Protein 1HF2 (pdb70)

Organism: Thermotoga maritima (strain ATCC 43589 / DSM 3109 / JCM 10099 / NBRC 100826 / MSB8) (NCBI:txid243274)

Sequence (794 aa):
MVDFKMTKEGLVLLIKDYQNLEEVLNAISARITQMGGFFAKGDRISLMIENHNKHSQDIPRIVSHLRNLGLEVSQILVGKVQSRTTVESTGKVIKRNIRSGQTVVHSGDVIVFGNVNKGAEILAGGSVVVFGKAQGNIRAGLNEGGQAVVAALDLQTSLIQIAGFITHSKGEENVPSIAHVKGNRIVIEPFDKVSFVDFKMTKEGLVLLIKDYQNLEEVLNAISARITQMGGFFAKGDRISLMIENHNKHSQDIPRIVSHLRNLGLEVSQILVGSTVEGKENDLKVQSRTTVESTGKVIKRNIRSGQTVVHSGDVIVFGNVNKGAEILAGGSVVVFGKAQGNIRAGLNEGGQAVVAALDLQTSLIQIAGFITHSKGEENVPSIAHVKGNRIVIEPFDKVSFEMVDFKMTKEGLVLLIKDYQNLEEVLNAISARITQMGGFFAKGDRISLMIENHNKHSQDIPRIVSHLRNLGLEVSQILVGSTVEDLKVQSRTTVESTGKVIKRNIRSGQTVVHSGDVIVFGNVNKGAEILAGGSVVVFGKAQGNIRAGLNEGGQAVVAALDLQTSLIQIAGFITHSKGEENVPSIAHVKGNRIVIEPFDKVSFDFKMTKEGLVLLIKDYQNLEEVLNAISARITQMGGFFAKGDRISLMIENHNKHSQDIPRIVSHLRNLGLEVSQILVSRTTVESTGKVIKRNIRSGQTVVHSGDVIVFGNVNKGAEILAGGSVVVFGKAQGNIRAGLNEGGQAVVAALDLQTSLIQIAGFITHSKGEENVPSIAHVKGNRIVIEPFDKVSF

InterPro domains:
  IPR005526 Septum formation inhibitor MinC, C-terminal [PF03775] (103-199)
  IPR007874 Septum formation inhibitor MinC, N-terminal [PF05209] (2-72)
  IPR013033 Septum formation inhibitor MinC [MF_00267] (1-202)
  IPR013033 Septum formation inhibitor MinC [PTHR34108] (2-203)
  IPR013033 Septum formation inhibitor MinC [TIGR01222] (1-201)
  IPR016098 Cyclase-associated protein CAP/septum formation inhibitor MinC, C-terminal [G3DSA:2.160.20.70] (99-209)
  IPR036145 Septum formation inhibitor MinC, C-terminal domain superfamily [SSF63848] (102-203)

CATH classification: 3.30.750.50 (+1 more: 2.160.20.70)

Structure (mmCIF, N/CA/C/O backbone):
data_1HF2
#
_entry.id   1HF2
#
_cell.length_a   51.580
_cell.length_b   106.090
_cell.length_c   162.530
_cell.angle_alpha   90.00
_cell.angle_beta   90.00
_cell.angle_gamma   90.00
#
_symmetry.space_group_name_H-M   'P 21 21 21'
#
loop_
_entity.id
_entity.type
_entity.pdbx_description
1 polymer 'SEPTUM SITE-DETERMINING PROTEIN MINC'
2 water water
#
loop_
_atom_site.group_PDB
_atom_site.id
_atom_site.type_symbol
_atom_site.label_atom_id
_atom_site.label_alt_id
_atom_site.label_comp_id
_atom_site.label_asym_id
_atom_site.label_entity_id
_atom_site.label_seq_id
_atom_site.pdbx_PDB_ins_code
_atom_site.Cartn_x
_atom_site.Cartn_y
_atom_site.Cartn_z
_atom_site.occupancy
_atom_site.B_iso_or_equiv
_atom_site.auth_seq_id
_atom_site.auth_comp_id
_atom_site.auth_asym_id
_atom_site.auth_atom_id
_atom_site.pdbx_PDB_model_num
ATOM 1 N N . MET A 1 1 ? 6.182 -31.914 -8.160 1.00 67.74 1 MET A N 1
ATOM 2 C CA . MET A 1 1 ? 5.398 -30.821 -7.514 1.00 65.39 1 MET A CA 1
ATOM 3 C C . MET A 1 1 ? 6.076 -29.483 -7.783 1.00 60.41 1 MET A C 1
ATOM 4 O O . MET A 1 1 ? 5.416 -28.486 -8.068 1.00 60.02 1 MET A O 1
ATOM 9 N N . VAL A 1 2 ? 7.400 -29.468 -7.697 1.00 56.95 2 VAL A N 1
ATOM 10 C CA . VAL A 1 2 ? 8.162 -28.253 -7.943 1.00 53.32 2 VAL A CA 1
ATOM 11 C C . VAL A 1 2 ? 9.491 -28.588 -8.598 1.00 50.87 2 VAL A C 1
ATOM 12 O O . VAL A 1 2 ? 10.241 -29.418 -8.098 1.00 50.77 2 VAL A O 1
ATOM 16 N N . ASP A 1 3 ? 9.780 -27.937 -9.719 1.00 52.75 3 ASP A N 1
ATOM 17 C CA . ASP A 1 3 ? 11.034 -28.175 -10.420 1.00 54.00 3 ASP A CA 1
ATOM 18 C C . ASP A 1 3 ? 11.398 -27.026 -11.351 1.00 50.97 3 ASP A C 1
ATOM 19 O O . ASP A 1 3 ? 10.528 -26.351 -11.898 1.00 49.77 3 ASP A O 1
ATOM 24 N N . PHE A 1 4 ? 12.694 -26.798 -11.516 1.00 49.24 4 PHE A N 1
ATOM 25 C CA . PHE A 1 4 ? 13.156 -25.747 -12.400 1.00 51.45 4 PHE A CA 1
ATOM 26 C C . PHE A 1 4 ? 13.389 -26.347 -13.777 1.00 53.03 4 PHE A C 1
ATOM 27 O O . PHE A 1 4 ? 13.731 -27.523 -13.897 1.00 52.15 4 PHE A O 1
ATOM 35 N N . LYS A 1 5 ? 13.204 -25.541 -14.813 1.00 54.86 5 LYS A N 1
ATOM 36 C CA . LYS A 1 5 ? 13.408 -26.014 -16.172 1.00 58.81 5 LYS A CA 1
ATOM 37 C C . LYS A 1 5 ? 13.873 -24.895 -17.084 1.00 60.73 5 LYS A C 1
ATOM 38 O O . LYS A 1 5 ? 13.372 -23.770 -17.024 1.00 60.23 5 LYS A O 1
ATOM 44 N N . MET A 1 6 ? 14.857 -25.204 -17.918 1.00 61.65 6 MET A N 1
ATOM 45 C CA . MET A 1 6 ? 15.372 -24.223 -18.849 1.00 63.66 6 MET A CA 1
ATOM 46 C C . MET A 1 6 ? 14.507 -24.265 -20.096 1.00 61.68 6 MET A C 1
ATOM 47 O O . MET A 1 6 ? 14.326 -25.317 -20.706 1.00 63.56 6 MET A O 1
ATOM 52 N N . THR A 1 7 ? 13.958 -23.116 -20.461 1.00 59.87 7 THR A N 1
ATOM 53 C CA . THR A 1 7 ? 13.107 -23.020 -21.633 1.00 60.71 7 THR A CA 1
ATOM 54 C C . THR A 1 7 ? 13.536 -21.816 -22.446 1.00 60.62 7 THR A C 1
ATOM 55 O O . THR A 1 7 ? 14.486 -21.118 -22.092 1.00 60.49 7 THR A O 1
ATOM 59 N N . LYS A 1 8 ? 12.818 -21.572 -23.533 1.00 62.04 8 LYS A N 1
ATOM 60 C CA . LYS A 1 8 ? 13.108 -20.442 -24.396 1.00 64.07 8 LYS A CA 1
ATOM 61 C C . LYS A 1 8 ? 12.753 -19.163 -23.651 1.00 61.95 8 LYS A C 1
ATOM 62 O O . LYS A 1 8 ? 13.135 -18.069 -24.057 1.00 61.76 8 LYS A O 1
ATOM 68 N N . GLU A 1 9 ? 12.021 -19.315 -22.551 1.00 62.22 9 GLU A N 1
ATOM 69 C CA . GLU A 1 9 ? 11.620 -18.178 -21.724 1.00 61.96 9 GLU A CA 1
ATOM 70 C C . GLU A 1 9 ? 12.707 -17.923 -20.689 1.00 61.17 9 GLU A C 1
ATOM 71 O O . GLU A 1 9 ? 12.661 -16.938 -19.950 1.00 61.19 9 GLU A O 1
ATOM 77 N N . GLY A 1 10 ? 13.690 -18.819 -20.659 1.00 58.73 10 GLY A N 1
ATOM 78 C CA . GLY A 1 10 ? 14.772 -18.716 -19.702 1.00 52.13 10 GLY A CA 1
ATOM 79 C C . GLY A 1 10 ? 14.436 -19.663 -18.567 1.00 49.31 10 GLY A C 1
ATOM 80 O O . GLY A 1 10 ? 13.561 -20.516 -18.710 1.00 46.70 10 GLY A O 1
ATOM 81 N N . LEU A 1 11 ? 15.122 -19.533 -17.440 1.00 48.04 11 LEU A N 1
ATOM 82 C CA . LEU A 1 11 ? 14.828 -20.400 -16.314 1.00 44.66 11 LEU A CA 1
ATOM 83 C C . LEU A 1 11 ? 13.399 -20.170 -15.845 1.00 40.98 11 LEU A C 1
ATOM 84 O O . LEU A 1 11 ? 12.954 -19.035 -15.698 1.00 38.42 11 LEU A O 1
ATOM 89 N N . VAL A 1 12 ? 12.674 -21.255 -15.624 1.00 37.25 12 VAL A N 1
ATOM 90 C CA . VAL A 1 12 ? 11.304 -21.147 -15.162 1.00 39.45 12 VAL A CA 1
ATOM 91 C C . VAL A 1 12 ? 11.091 -22.100 -13.993 1.00 40.37 12 VAL A C 1
ATOM 92 O O . VAL A 1 12 ? 11.485 -23.268 -14.060 1.00 40.34 12 VAL A O 1
ATOM 96 N N . LEU A 1 13 ? 10.508 -21.597 -12.907 1.00 38.45 13 LEU A N 1
ATOM 97 C CA . LEU A 1 13 ? 10.229 -22.450 -11.764 1.00 36.06 13 LEU A CA 1
ATOM 98 C C . LEU A 1 13 ? 8.807 -22.882 -11.979 1.00 37.86 13 LEU A C 1
ATOM 99 O O . LEU A 1 13 ? 7.888 -22.059 -12.008 1.00 34.20 13 LEU A O 1
ATOM 104 N N . LEU A 1 14 ? 8.631 -24.181 -12.151 1.00 39.40 14 LEU A N 1
ATOM 105 C CA . LEU A 1 14 ? 7.315 -24.726 -12.381 1.00 41.92 14 LEU A CA 1
ATOM 106 C C . LEU A 1 14 ? 6.754 -25.228 -11.062 1.00 40.21 14 LEU A C 1
ATOM 107 O O . LEU A 1 14 ? 7.390 -26.019 -10.369 1.00 38.80 14 LEU A O 1
ATOM 112 N N . ILE A 1 15 ? 5.574 -24.739 -10.704 1.00 42.06 15 ILE A N 1
ATOM 113 C CA . ILE A 1 15 ? 4.918 -25.165 -9.479 1.00 42.56 15 ILE A CA 1
ATOM 114 C C . ILE A 1 15 ? 3.670 -25.940 -9.866 1.00 44.65 15 ILE A C 1
ATOM 115 O O . ILE A 1 15 ? 2.651 -25.359 -10.250 1.00 42.89 15 ILE A O 1
ATOM 120 N N . LYS A 1 16 ? 3.772 -27.260 -9.771 1.00 48.95 16 LYS A N 1
ATOM 121 C CA . LYS A 1 16 ? 2.676 -28.153 -10.102 1.00 54.06 16 LYS A CA 1
ATOM 122 C C . LYS A 1 16 ? 1.646 -28.069 -8.982 1.00 54.88 16 LYS A C 1
ATOM 123 O O . LYS A 1 16 ? 2.011 -27.918 -7.818 1.00 55.73 16 LYS A O 1
ATOM 129 N N . ASP A 1 17 ? 0.368 -28.160 -9.345 1.00 54.01 17 ASP A N 1
ATOM 130 C CA . ASP A 1 17 ? -0.735 -28.062 -8.391 1.00 53.42 17 ASP A CA 1
ATOM 131 C C . ASP A 1 17 ? -0.408 -28.557 -6.992 1.00 52.64 17 ASP A C 1
ATOM 132 O O . ASP A 1 17 ? 0.336 -29.523 -6.808 1.00 52.81 17 ASP A O 1
ATOM 137 N N . TYR A 1 18 ? -0.990 -27.891 -6.005 1.00 50.05 18 TYR A N 1
ATOM 138 C CA . TYR A 1 18 ? -0.755 -28.235 -4.614 1.00 47.03 18 TYR A CA 1
ATOM 139 C C . TYR A 1 18 ? -1.969 -27.879 -3.770 1.00 44.74 18 TYR A C 1
ATOM 140 O O . TYR A 1 18 ? -2.759 -27.019 -4.140 1.00 42.46 18 TYR A O 1
ATOM 149 N N . GLN A 1 19 ? -2.103 -28.538 -2.627 1.00 48.09 19 GLN A N 1
ATOM 150 C CA . GLN A 1 19 ? -3.232 -28.296 -1.738 1.00 47.94 19 GLN A CA 1
ATOM 151 C C . GLN A 1 19 ? -2.774 -27.530 -0.507 1.00 45.40 19 GLN A C 1
ATOM 152 O O . GLN A 1 19 ? -3.587 -26.992 0.234 1.00 44.47 19 GLN A O 1
ATOM 158 N N . ASN A 1 20 ? -1.462 -27.477 -0.305 1.00 45.83 20 ASN A N 1
ATOM 159 C CA . ASN A 1 20 ? -0.883 -26.810 0.856 1.00 44.78 20 ASN A CA 1
ATOM 160 C C . ASN A 1 20 ? 0.344 -25.977 0.483 1.00 40.53 20 ASN A C 1
ATOM 161 O O . ASN A 1 20 ? 1.370 -26.517 0.073 1.00 38.96 20 ASN A O 1
ATOM 166 N N . LEU A 1 21 ? 0.234 -24.663 0.649 1.00 39.33 21 LEU A N 1
ATOM 167 C CA . LEU A 1 21 ? 1.323 -23.748 0.330 1.00 35.05 21 LEU A CA 1
ATOM 168 C C . LEU A 1 21 ? 2.585 -24.066 1.127 1.00 33.59 21 LEU A C 1
ATOM 169 O O . LEU A 1 21 ? 3.684 -24.128 0.562 1.00 32.25 21 LEU A O 1
ATOM 174 N N . GLU A 1 22 ? 2.426 -24.253 2.438 1.00 27.70 22 GLU A N 1
ATOM 175 C CA . GLU A 1 22 ? 3.564 -24.546 3.305 1.00 30.91 22 GLU A CA 1
ATOM 176 C C . GLU A 1 22 ? 4.372 -25.700 2.730 1.00 34.01 22 GLU A C 1
ATOM 177 O O . GLU A 1 22 ? 5.599 -25.736 2.841 1.00 29.51 22 GLU A O 1
ATOM 183 N N . GLU A 1 23 ? 3.672 -26.645 2.110 1.00 38.56 23 GLU A N 1
ATOM 184 C CA . GLU A 1 23 ? 4.320 -27.791 1.487 1.00 38.46 23 GLU A CA 1
ATOM 185 C C . GLU A 1 23 ? 5.142 -27.300 0.297 1.00 33.72 23 GLU A C 1
ATOM 186 O O . GLU A 1 23 ? 6.298 -27.689 0.116 1.00 34.22 23 GLU A O 1
ATOM 192 N N . VAL A 1 24 ? 4.538 -26.431 -0.506 1.00 31.09 24 VAL A N 1
ATOM 193 C CA . VAL A 1 24 ? 5.197 -25.873 -1.683 1.00 32.02 24 VAL A CA 1
ATOM 194 C C . VAL A 1 24 ? 6.471 -25.117 -1.325 1.00 32.57 24 VAL A C 1
ATOM 195 O O . VAL A 1 24 ? 7.545 -25.394 -1.873 1.00 31.31 24 VAL A O 1
ATOM 199 N N . LEU A 1 25 ? 6.352 -24.158 -0.410 1.00 33.71 25 LEU A N 1
ATOM 200 C CA . LEU A 1 25 ? 7.511 -23.386 0.009 1.00 29.47 25 LEU A CA 1
ATOM 201 C C . LEU A 1 25 ? 8.594 -24.342 0.497 1.00 27.70 25 LEU A C 1
ATOM 202 O O . LEU A 1 25 ? 9.780 -24.156 0.200 1.00 28.38 25 LEU A O 1
ATOM 207 N N . ASN A 1 26 ? 8.190 -25.379 1.226 1.00 25.30 26 ASN A N 1
ATOM 208 C CA . ASN A 1 26 ? 9.151 -26.364 1.714 1.00 27.60 26 ASN A CA 1
ATOM 209 C C . ASN A 1 26 ? 9.797 -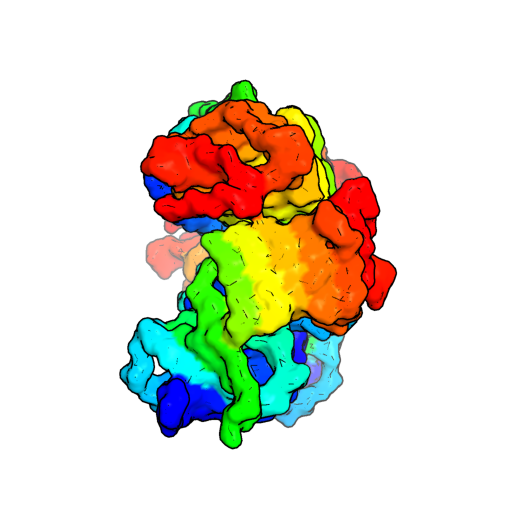27.069 0.521 1.00 27.69 26 ASN A C 1
ATOM 210 O O . ASN A 1 26 ? 10.989 -27.371 0.540 1.00 31.18 26 ASN A O 1
ATOM 215 N N . ALA A 1 27 ? 9.009 -27.321 -0.516 1.00 26.59 27 ALA A N 1
ATOM 216 C CA . ALA A 1 27 ? 9.514 -27.976 -1.716 1.00 31.32 27 ALA A CA 1
ATOM 217 C C . ALA A 1 27 ? 10.465 -27.051 -2.481 1.00 32.74 27 ALA A C 1
ATOM 218 O O . ALA A 1 27 ? 11.487 -27.500 -2.985 1.00 35.05 27 ALA A O 1
ATOM 220 N N . ILE A 1 28 ? 10.132 -25.767 -2.579 1.00 32.27 28 ILE A N 1
ATOM 221 C CA . ILE A 1 28 ? 11.013 -24.831 -3.270 1.00 30.39 28 ILE A CA 1
ATOM 222 C C . ILE A 1 28 ? 12.367 -24.775 -2.562 1.00 33.47 28 ILE A C 1
ATOM 223 O O . ILE A 1 28 ? 13.409 -24.728 -3.213 1.00 33.73 28 ILE A O 1
ATOM 228 N N . SER A 1 29 ? 12.347 -24.785 -1.230 1.00 34.50 29 SER A N 1
ATOM 229 C CA . SER A 1 29 ? 13.579 -24.744 -0.441 1.00 35.62 29 SER A CA 1
ATOM 230 C C . SER A 1 29 ? 14.420 -25.977 -0.722 1.00 35.43 29 SER A C 1
ATOM 231 O O . SER A 1 29 ? 15.631 -25.882 -0.902 1.00 36.24 29 SER A O 1
ATOM 234 N N . ALA A 1 30 ? 13.769 -27.135 -0.747 1.00 37.79 30 ALA A N 1
ATOM 235 C CA . ALA A 1 30 ? 14.455 -28.396 -1.009 1.00 39.03 30 ALA A CA 1
ATOM 236 C C . ALA A 1 30 ? 14.970 -28.440 -2.446 1.00 42.76 30 ALA A C 1
ATOM 237 O O . ALA A 1 30 ? 16.092 -28.880 -2.700 1.00 42.72 30 ALA A O 1
ATOM 239 N N . ARG A 1 31 ? 14.150 -27.982 -3.385 1.00 43.74 31 ARG A N 1
ATOM 240 C CA . ARG A 1 31 ? 14.552 -27.967 -4.782 1.00 47.82 31 ARG A CA 1
ATOM 241 C C . ARG A 1 31 ? 15.772 -27.059 -4.946 1.00 49.05 31 ARG A C 1
ATOM 242 O O . ARG A 1 31 ? 16.762 -27.440 -5.577 1.00 47.35 31 ARG A O 1
ATOM 250 N N . ILE A 1 32 ? 15.696 -25.858 -4.373 1.00 49.82 32 ILE A N 1
ATOM 251 C CA . ILE A 1 32 ? 16.800 -24.906 -4.444 1.00 52.55 32 ILE A CA 1
ATOM 252 C C . ILE A 1 32 ? 18.077 -25.624 -4.033 1.00 52.64 32 ILE A C 1
ATOM 253 O O . ILE A 1 32 ? 19.111 -25.491 -4.684 1.00 54.71 32 ILE A O 1
ATOM 258 N N . THR A 1 33 ? 17.987 -26.394 -2.953 1.00 51.93 33 THR A N 1
ATOM 259 C CA . THR A 1 33 ? 19.128 -27.149 -2.433 1.00 52.47 33 THR A CA 1
ATOM 260 C C . THR A 1 33 ? 19.680 -28.182 -3.421 1.00 52.69 33 THR A C 1
ATOM 261 O O . THR A 1 33 ? 20.897 -28.341 -3.548 1.00 52.77 33 THR A O 1
ATOM 265 N N . GLN A 1 34 ? 18.783 -28.882 -4.108 1.00 52.15 34 GLN A N 1
ATOM 266 C CA . GLN A 1 34 ? 19.172 -29.902 -5.077 1.00 54.25 34 GLN A CA 1
ATOM 267 C C . GLN A 1 34 ? 19.960 -29.321 -6.252 1.00 53.53 34 GLN A C 1
ATOM 268 O O . GLN A 1 34 ? 20.927 -29.920 -6.721 1.00 56.35 34 GLN A O 1
ATOM 274 N N . MET A 1 35 ? 19.535 -28.156 -6.726 1.00 50.48 35 MET A N 1
ATOM 275 C CA . MET A 1 35 ? 20.183 -27.505 -7.856 1.00 48.27 35 MET A CA 1
ATOM 276 C C . MET A 1 35 ? 21.651 -27.188 -7.609 1.00 49.06 35 MET A C 1
ATOM 277 O O . MET A 1 35 ? 22.350 -26.726 -8.508 1.00 50.17 35 MET A O 1
ATOM 282 N N . GLY A 1 36 ? 22.123 -27.434 -6.394 1.00 48.53 36 GLY A N 1
ATOM 283 C CA . GLY A 1 36 ? 23.510 -27.135 -6.094 1.00 46.76 36 GLY A CA 1
ATOM 284 C C . GLY A 1 36 ? 23.781 -25.655 -6.292 1.00 45.40 36 GLY A C 1
ATOM 285 O O . GLY A 1 36 ? 22.868 -24.829 -6.200 1.00 47.65 36 GLY A O 1
ATOM 286 N N . GLY A 1 37 ? 25.032 -25.311 -6.568 1.00 43.89 37 GLY A N 1
ATOM 287 C CA . GLY A 1 37 ? 25.378 -23.916 -6.775 1.00 39.36 37 GLY A CA 1
ATOM 288 C C . GLY A 1 37 ? 24.998 -23.416 -8.155 1.00 36.99 37 GLY A C 1
ATOM 289 O O . GLY A 1 37 ? 25.611 -22.484 -8.675 1.00 41.12 37 GLY A O 1
ATOM 290 N N . PHE A 1 38 ? 23.992 -24.035 -8.758 1.00 33.05 38 PHE A N 1
ATOM 291 C CA . PHE A 1 38 ? 23.553 -23.620 -10.079 1.00 37.91 38 PHE A CA 1
ATOM 292 C C . PHE A 1 38 ? 23.117 -22.162 -10.062 1.00 39.95 38 PHE A C 1
ATOM 293 O O . PHE A 1 38 ? 23.375 -21.422 -11.014 1.00 37.76 38 PHE A O 1
ATOM 301 N N . PHE A 1 39 ? 22.458 -21.757 -8.976 1.00 39.53 39 PHE A N 1
ATOM 302 C CA . PHE A 1 39 ? 21.968 -20.389 -8.836 1.00 41.73 39 PHE A CA 1
ATOM 303 C C . PHE A 1 39 ? 22.887 -19.427 -8.097 1.00 44.60 39 PHE A C 1
ATOM 304 O O . PHE A 1 39 ? 23.553 -19.794 -7.130 1.00 50.10 39 PHE A O 1
ATOM 312 N N .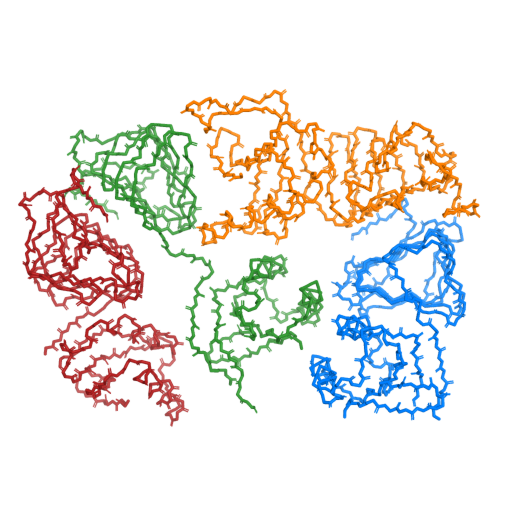 ALA A 1 40 ? 22.891 -18.184 -8.558 1.00 43.03 40 ALA A N 1
ATOM 313 C CA . ALA A 1 40 ? 23.665 -17.119 -7.941 1.00 43.97 40 ALA A CA 1
ATOM 314 C C . ALA A 1 40 ? 22.630 -16.218 -7.275 1.00 45.49 40 ALA A C 1
ATOM 315 O O . ALA A 1 40 ? 21.476 -16.176 -7.699 1.00 41.58 40 ALA A O 1
ATOM 317 N N . LYS A 1 41 ? 23.042 -15.494 -6.242 1.00 47.87 41 LYS A N 1
ATOM 318 C CA . LYS A 1 41 ? 22.136 -14.615 -5.516 1.00 50.96 41 LYS A CA 1
ATOM 319 C C . LYS A 1 41 ? 21.326 -13.661 -6.394 1.00 52.47 41 LYS A C 1
ATOM 320 O O . LYS A 1 41 ? 20.167 -13.378 -6.104 1.00 54.97 41 LYS A O 1
ATOM 326 N N . GLY A 1 42 ? 21.919 -13.157 -7.466 1.00 51.84 42 GLY A N 1
ATOM 327 C CA . GLY A 1 42 ? 21.176 -12.243 -8.317 1.00 54.03 42 GLY A CA 1
ATOM 328 C C . GLY A 1 42 ? 20.163 -12.898 -9.247 1.00 52.86 42 GLY A C 1
ATOM 329 O O . GLY A 1 42 ? 19.124 -12.313 -9.550 1.00 51.81 42 GLY A O 1
ATOM 330 N N . ASP A 1 43 ? 20.468 -14.117 -9.687 1.00 51.14 43 ASP A N 1
ATOM 331 C CA . ASP A 1 43 ? 19.631 -14.875 -10.621 1.00 47.02 43 ASP A CA 1
ATOM 332 C C . ASP A 1 43 ? 18.137 -14.547 -10.672 1.00 43.25 43 ASP A C 1
ATOM 333 O O . ASP A 1 43 ? 17.448 -14.534 -9.649 1.00 42.62 43 ASP A O 1
ATOM 338 N N . ARG A 1 44 ? 17.648 -14.290 -11.882 1.00 39.96 44 ARG A N 1
ATOM 339 C CA . ARG A 1 44 ? 16.239 -13.975 -12.095 1.00 43.46 44 ARG A CA 1
ATOM 340 C C . ARG A 1 44 ? 15.565 -15.158 -12.769 1.00 43.93 44 ARG A C 1
ATOM 341 O O . ARG A 1 44 ? 16.143 -15.784 -13.659 1.00 47.82 44 ARG A O 1
ATOM 349 N N . ILE A 1 45 ? 14.339 -15.459 -12.356 1.00 41.27 45 ILE A N 1
ATOM 350 C CA . ILE A 1 45 ? 13.610 -16.577 -12.935 1.00 37.72 45 ILE A CA 1
ATOM 351 C C . ILE A 1 45 ? 12.154 -16.241 -13.202 1.00 37.71 45 ILE A C 1
ATOM 352 O O . ILE A 1 45 ? 11.603 -15.297 -12.634 1.00 37.78 45 ILE A O 1
ATOM 357 N N . SER A 1 46 ? 11.538 -17.022 -14.082 1.00 36.46 46 SER A N 1
ATOM 358 C CA . SER A 1 46 ? 10.133 -16.841 -14.404 1.00 37.78 46 SER A CA 1
ATOM 359 C C . SER A 1 46 ? 9.390 -17.816 -13.510 1.00 35.57 46 SER A C 1
ATOM 360 O O . SER A 1 46 ? 9.934 -18.840 -13.114 1.00 35.79 46 SER A O 1
ATOM 363 N N . LEU A 1 47 ? 8.149 -17.491 -13.180 1.00 38.96 47 LEU A N 1
ATOM 364 C CA . LEU A 1 47 ? 7.358 -18.349 -12.321 1.00 37.13 47 LEU A CA 1
ATOM 365 C C . LEU A 1 47 ? 6.105 -18.810 -13.046 1.00 36.94 47 LEU A C 1
ATOM 366 O O . LEU A 1 47 ? 5.462 -18.035 -13.749 1.00 38.11 47 LEU A O 1
ATOM 371 N N . MET A 1 48 ? 5.766 -20.080 -12.880 1.00 38.65 48 MET A N 1
ATOM 372 C CA . MET A 1 48 ? 4.569 -20.635 -13.498 1.00 39.34 48 MET A CA 1
ATOM 373 C C . MET A 1 48 ? 3.924 -21.616 -12.526 1.00 38.97 48 MET A C 1
ATOM 374 O O . MET A 1 48 ? 4.546 -22.592 -12.108 1.00 39.76 48 MET A O 1
ATOM 379 N N . ILE A 1 49 ? 2.680 -21.335 -12.154 1.00 37.41 49 ILE A N 1
ATOM 380 C CA . ILE A 1 49 ? 1.943 -22.180 -11.230 1.00 41.04 49 ILE A CA 1
ATOM 381 C C . ILE A 1 49 ? 0.801 -22.834 -12.004 1.00 45.08 49 ILE A C 1
ATOM 382 O O . ILE A 1 49 ? 0.024 -22.149 -12.657 1.00 44.50 49 ILE A O 1
ATOM 387 N N . GLU A 1 50 ? 0.705 -24.159 -11.935 1.00 53.29 50 GLU A N 1
ATOM 388 C CA . GLU A 1 50 ? -0.341 -24.871 -12.662 1.00 57.53 50 GLU A CA 1
ATOM 389 C C . GLU A 1 50 ? -1.737 -24.273 -12.487 1.00 58.86 50 GLU A C 1
ATOM 390 O O . GLU A 1 50 ? -2.059 -23.276 -13.128 1.00 64.18 50 GLU A O 1
ATOM 396 N N . ASN A 1 51 ? -2.572 -24.870 -11.648 1.00 55.97 51 ASN A N 1
ATOM 397 C CA . ASN A 1 51 ? -3.921 -24.346 -11.435 1.00 52.67 51 ASN A CA 1
ATOM 398 C C . ASN A 1 51 ? -3.798 -22.966 -10.778 1.00 51.69 51 ASN A C 1
ATOM 399 O O . ASN A 1 51 ? -4.216 -22.766 -9.640 1.00 49.73 51 ASN A O 1
ATOM 404 N N . HIS A 1 52 ? -3.235 -22.019 -11.520 1.00 51.97 52 HIS A N 1
ATOM 405 C CA . HIS A 1 52 ? -2.986 -20.666 -11.034 1.00 56.39 52 HIS A CA 1
ATOM 406 C C . HIS A 1 52 ? -4.147 -19.909 -10.395 1.00 59.14 52 HIS A C 1
ATOM 407 O O . HIS A 1 52 ? -3.958 -19.222 -9.391 1.00 58.44 52 HIS A O 1
ATOM 414 N N . ASN A 1 53 ? -5.340 -20.022 -10.965 1.00 60.95 53 ASN A N 1
ATOM 415 C CA . ASN A 1 53 ? -6.488 -19.316 -10.411 1.00 61.30 53 ASN A CA 1
ATOM 416 C C . ASN A 1 53 ? -6.772 -19.719 -8.971 1.00 60.59 53 ASN A C 1
ATOM 417 O O . ASN A 1 53 ? -7.414 -18.981 -8.229 1.00 62.02 53 ASN A O 1
ATOM 422 N N . LYS A 1 54 ? -6.276 -20.884 -8.574 1.00 58.55 54 LYS A N 1
ATOM 423 C CA . LYS A 1 54 ? -6.498 -21.392 -7.225 1.00 59.22 54 LYS A CA 1
ATOM 424 C C . LYS A 1 54 ? -5.408 -20.997 -6.219 1.00 56.89 54 LYS A C 1
ATOM 425 O O . LYS A 1 54 ? -5.606 -21.092 -5.006 1.00 56.22 54 LYS A O 1
ATOM 431 N N . HIS A 1 55 ? -4.268 -20.540 -6.723 1.00 55.34 55 HIS A N 1
ATOM 432 C CA . HIS A 1 55 ? -3.149 -20.168 -5.863 1.00 52.08 55 HIS A CA 1
ATOM 433 C C . HIS A 1 55 ? -2.764 -18.700 -5.989 1.00 49.61 55 HIS A C 1
ATOM 434 O O . HIS A 1 55 ? -1.713 -18.280 -5.500 1.00 50.30 55 HIS A O 1
ATOM 441 N N . SER A 1 56 ? -3.626 -17.929 -6.639 1.00 46.80 56 SER A N 1
ATOM 442 C CA . SER A 1 56 ? -3.398 -16.509 -6.872 1.00 44.77 56 SER A CA 1
ATOM 443 C C . SER A 1 56 ? -2.952 -15.700 -5.658 1.00 40.04 56 SER A C 1
ATOM 444 O O . SER A 1 56 ? -1.989 -14.938 -5.735 1.00 38.67 56 SER A O 1
ATOM 447 N N . GLN A 1 57 ? -3.649 -15.866 -4.541 1.00 38.13 57 GLN A N 1
ATOM 448 C CA . GLN A 1 57 ? -3.333 -15.125 -3.325 1.00 37.19 57 GLN A CA 1
ATOM 449 C C . GLN A 1 57 ? -2.070 -15.591 -2.594 1.00 37.82 57 GLN A C 1
ATOM 450 O O . GLN A 1 57 ? -1.715 -15.030 -1.554 1.00 39.19 57 GLN A O 1
ATOM 456 N N . ASP A 1 58 ? -1.407 -16.614 -3.130 1.00 33.41 58 ASP A N 1
ATOM 457 C CA . ASP A 1 58 ? -0.180 -17.155 -2.542 1.00 30.90 58 ASP A CA 1
ATOM 458 C C . ASP A 1 58 ? 1.079 -16.578 -3.193 1.00 27.09 58 ASP A C 1
ATOM 459 O O . ASP A 1 58 ? 2.182 -16.795 -2.705 1.00 29.05 58 ASP A O 1
ATOM 464 N N . ILE A 1 59 ? 0.913 -15.838 -4.287 1.00 28.66 59 ILE A N 1
ATOM 465 C CA . ILE A 1 59 ? 2.045 -15.258 -5.011 1.00 29.69 59 ILE A CA 1
ATOM 466 C C . ILE A 1 59 ? 2.998 -14.421 -4.148 1.00 32.19 59 ILE A C 1
ATOM 467 O O . ILE A 1 59 ? 4.218 -14.558 -4.243 1.00 32.39 59 ILE A O 1
ATOM 472 N N . PRO A 1 60 ? 2.461 -13.525 -3.313 1.00 33.34 60 PRO A N 1
ATOM 473 C CA . PRO A 1 60 ? 3.358 -12.720 -2.478 1.00 29.94 60 PRO A CA 1
ATOM 474 C C . PRO A 1 60 ? 4.326 -13.573 -1.662 1.00 26.23 60 PRO A C 1
ATOM 475 O O . PRO A 1 60 ? 5.533 -13.347 -1.690 1.00 28.39 60 PRO A O 1
ATOM 479 N N . ARG A 1 61 ? 3.801 -14.564 -0.948 1.00 27.79 61 ARG A N 1
ATOM 480 C CA . ARG A 1 61 ? 4.638 -15.445 -0.127 1.00 28.04 61 ARG A CA 1
ATOM 481 C C . ARG A 1 61 ? 5.594 -16.335 -0.929 1.00 29.65 61 ARG A C 1
ATOM 482 O O . ARG A 1 61 ? 6.687 -16.657 -0.458 1.00 29.78 61 ARG A O 1
ATOM 490 N N . ILE A 1 62 ? 5.180 -16.758 -2.123 1.00 24.90 62 ILE A N 1
ATOM 491 C CA . ILE A 1 62 ? 6.052 -17.583 -2.944 1.00 20.24 62 ILE A CA 1
ATOM 492 C C . ILE A 1 62 ? 7.143 -16.690 -3.482 1.00 23.34 62 ILE A C 1
ATOM 493 O O . ILE A 1 62 ? 8.319 -17.042 -3.432 1.00 25.48 62 ILE A O 1
ATOM 498 N N . VAL A 1 63 ? 6.760 -15.521 -3.989 1.00 24.98 63 VAL A N 1
ATOM 499 C CA . VAL A 1 63 ? 7.741 -14.583 -4.521 1.00 28.01 63 VAL A CA 1
ATOM 500 C C . VAL A 1 63 ? 8.703 -14.146 -3.408 1.00 31.01 63 VAL A C 1
ATOM 501 O O . VAL A 1 63 ? 9.903 -13.968 -3.643 1.00 33.62 63 VAL A O 1
ATOM 505 N N . SER A 1 64 ? 8.171 -13.979 -2.201 1.00 24.23 64 SER A N 1
ATOM 506 C CA . SER A 1 64 ? 8.972 -13.558 -1.064 1.00 25.79 64 SER A CA 1
ATOM 507 C C . SER A 1 64 ? 9.912 -14.671 -0.628 1.00 25.61 64 SER A C 1
ATOM 508 O O . SER A 1 64 ? 11.082 -14.435 -0.314 1.00 27.55 64 SER A O 1
ATOM 511 N N . HIS A 1 65 ? 9.401 -15.893 -0.616 1.00 22.54 65 HIS A N 1
ATOM 512 C CA . HIS A 1 65 ? 10.206 -17.037 -0.217 1.00 25.07 65 HIS A CA 1
ATOM 513 C C . HIS A 1 65 ? 11.361 -17.231 -1.207 1.00 26.79 65 HIS A C 1
ATOM 514 O O . HIS A 1 65 ? 12.485 -17.538 -0.804 1.00 28.22 65 HIS A O 1
ATOM 521 N N . LEU A 1 66 ? 11.091 -17.026 -2.494 1.00 25.13 66 LEU A N 1
ATOM 522 C CA . LEU A 1 66 ? 12.122 -17.149 -3.528 1.00 30.71 66 LEU A CA 1
ATOM 523 C C . LEU A 1 66 ? 13.154 -16.019 -3.384 1.00 32.05 66 LEU A C 1
ATOM 524 O O . LEU A 1 66 ? 14.357 -16.237 -3.535 1.00 30.79 66 LEU A O 1
ATOM 529 N N . ARG A 1 67 ? 12.672 -14.810 -3.104 1.00 30.66 67 ARG A N 1
ATOM 530 C CA . ARG A 1 67 ? 13.549 -13.649 -2.950 1.00 33.17 67 ARG A CA 1
ATOM 531 C C . ARG A 1 67 ? 14.483 -13.823 -1.761 1.00 33.07 67 ARG A C 1
ATOM 532 O O . ARG A 1 67 ? 15.676 -13.521 -1.837 1.00 33.13 67 ARG A O 1
ATOM 540 N N . ASN A 1 68 ? 13.940 -14.320 -0.658 1.00 30.25 68 ASN A N 1
ATOM 541 C CA . ASN A 1 68 ? 14.744 -14.523 0.534 1.00 33.16 68 ASN A CA 1
ATOM 542 C C . ASN A 1 68 ? 15.741 -15.645 0.321 1.00 33.29 68 ASN A C 1
ATOM 543 O O . ASN A 1 68 ? 16.688 -15.806 1.093 1.00 33.63 68 ASN A O 1
ATOM 548 N N . LEU A 1 69 ? 15.527 -16.418 -0.741 1.00 34.59 69 LEU A N 1
ATOM 549 C CA . LEU A 1 69 ? 16.421 -17.517 -1.078 1.00 33.16 69 LEU A CA 1
ATOM 550 C C . LEU A 1 69 ? 17.413 -17.109 -2.164 1.00 32.90 69 LEU A C 1
ATOM 551 O O . LEU A 1 69 ? 18.220 -17.919 -2.606 1.00 37.03 69 LEU A O 1
ATOM 556 N N . GLY A 1 70 ? 17.342 -15.855 -2.595 1.00 32.43 70 GLY A N 1
ATOM 557 C CA . GLY A 1 70 ? 18.263 -15.367 -3.606 1.00 34.67 70 GLY A CA 1
ATOM 558 C C . GLY A 1 70 ? 17.753 -15.350 -5.036 1.00 35.66 70 GLY A C 1
ATOM 559 O O . GLY A 1 70 ? 18.466 -14.925 -5.941 1.00 39.69 70 GLY A O 1
ATOM 560 N N . LEU A 1 71 ? 16.528 -15.810 -5.255 1.00 34.54 71 LEU A N 1
ATOM 561 C CA . LEU A 1 71 ? 15.976 -15.829 -6.602 1.00 36.13 71 LEU A CA 1
ATOM 562 C C . LEU A 1 71 ? 14.939 -14.745 -6.809 1.00 34.91 71 LEU A C 1
ATOM 563 O O . LEU A 1 71 ? 14.000 -14.612 -6.033 1.00 43.63 71 LEU A O 1
ATOM 568 N N . GLU A 1 72 ? 15.121 -13.958 -7.861 1.00 36.31 72 GLU A N 1
ATOM 569 C CA . GLU A 1 72 ? 14.197 -12.877 -8.163 1.00 37.38 72 GLU A CA 1
ATOM 570 C C . GLU A 1 72 ? 13.221 -13.271 -9.273 1.00 37.17 72 GLU A C 1
ATOM 571 O O . GLU A 1 72 ? 13.632 -13.664 -10.363 1.00 36.43 72 GLU A O 1
ATOM 577 N N . VAL A 1 73 ? 11.926 -13.187 -8.989 1.00 38.22 73 VAL A N 1
ATOM 578 C CA . VAL A 1 73 ? 10.917 -13.511 -9.990 1.00 34.52 73 VAL A CA 1
ATOM 579 C C . VAL A 1 73 ? 10.737 -12.287 -10.883 1.00 37.00 73 VAL A C 1
ATOM 580 O O . VAL A 1 73 ? 10.335 -11.225 -10.410 1.00 34.52 73 VAL A O 1
ATOM 584 N N . SER A 1 74 ? 11.048 -12.446 -12.172 1.00 36.72 74 SER A N 1
ATOM 585 C CA . SER A 1 74 ? 10.953 -11.362 -13.152 1.00 37.25 74 SER A CA 1
ATOM 586 C C . SER A 1 74 ? 9.621 -11.323 -13.899 1.00 35.99 74 SER A C 1
ATOM 587 O O . SER A 1 74 ? 9.201 -10.276 -14.390 1.00 31.30 74 SER A O 1
ATOM 590 N N . GLN A 1 75 ? 8.961 -12.468 -13.998 1.00 38.28 75 GLN A N 1
ATOM 591 C CA . GLN A 1 75 ? 7.680 -12.525 -14.682 1.00 36.65 75 GLN A CA 1
ATOM 592 C C . GLN A 1 75 ? 6.933 -13.775 -14.285 1.00 34.33 75 GLN A C 1
ATOM 593 O O . GLN A 1 75 ? 7.538 -14.790 -13.928 1.00 35.49 75 GLN A O 1
ATOM 599 N N . ILE A 1 76 ? 5.611 -13.686 -14.336 1.00 34.83 76 ILE A N 1
ATOM 600 C CA . ILE A 1 76 ? 4.754 -14.803 -13.995 1.00 33.65 76 ILE A CA 1
ATOM 601 C C . ILE A 1 76 ? 4.100 -15.300 -15.285 1.00 36.93 76 ILE A C 1
ATOM 602 O O . ILE A 1 76 ? 3.435 -14.539 -15.988 1.00 30.38 76 ILE A O 1
ATOM 607 N N . LEU A 1 77 ? 4.310 -16.577 -15.594 1.00 39.21 77 LEU A N 1
ATOM 608 C CA . LEU A 1 77 ? 3.742 -17.177 -16.794 1.00 42.75 77 LEU A CA 1
ATOM 609 C C . LEU A 1 77 ? 2.460 -17.932 -16.465 1.00 44.41 77 LEU A C 1
ATOM 610 O O . LEU A 1 77 ? 2.362 -18.607 -15.439 1.00 41.79 77 LEU A O 1
ATOM 615 N N . VAL A 1 78 ? 1.474 -17.812 -17.340 1.00 49.07 78 VAL A N 1
ATOM 616 C CA . VAL A 1 78 ? 0.210 -18.497 -17.138 1.00 54.20 78 VAL A CA 1
ATOM 617 C C . VAL A 1 78 ? 0.118 -19.686 -18.085 1.00 56.92 78 VAL A C 1
ATOM 618 O O . VAL A 1 78 ? 0.362 -19.553 -19.286 1.00 56.94 78 VAL A O 1
ATOM 622 N N . GLY A 1 79 ? -0.229 -20.847 -17.537 1.00 59.43 79 GLY A N 1
ATOM 623 C CA . GLY A 1 79 ? -0.346 -22.045 -18.348 1.00 62.07 79 GLY A CA 1
ATOM 624 C C . GLY A 1 79 ? 0.742 -23.057 -18.041 1.00 63.58 79 GLY A C 1
ATOM 625 O O . GLY A 1 79 ? 0.970 -23.993 -18.808 1.00 64.14 79 GLY A O 1
ATOM 626 N N . LYS A 1 90 ? 1.765 -23.923 -24.184 1.00 46.93 90 LYS A N 1
ATOM 627 C CA . LYS A 1 90 ? 2.748 -23.777 -23.114 1.00 49.27 90 LYS A CA 1
ATOM 628 C C . LYS A 1 90 ? 2.480 -22.522 -22.278 1.00 50.99 90 LYS A C 1
ATOM 629 O O . LYS A 1 90 ? 2.273 -22.621 -21.070 1.00 55.90 90 LYS A O 1
ATOM 635 N N . VAL A 1 91 ? 2.468 -21.352 -22.916 1.00 50.57 91 VAL A N 1
ATOM 636 C CA . VAL A 1 91 ? 2.233 -20.104 -22.196 1.00 51.75 91 VAL A CA 1
ATOM 637 C C . VAL A 1 91 ? 1.034 -19.319 -22.710 1.00 54.69 91 VAL A C 1
ATOM 638 O O . VAL A 1 91 ? 1.083 -18.701 -23.777 1.00 56.12 91 VAL A O 1
ATOM 642 N N . GLN A 1 92 ? -0.037 -19.335 -21.928 1.00 55.70 92 GLN A N 1
ATOM 643 C CA . GLN A 1 92 ? -1.252 -18.621 -22.274 1.00 56.57 92 GLN A CA 1
ATOM 644 C C . GLN A 1 92 ? -1.037 -17.119 -22.124 1.00 56.24 92 GLN A C 1
ATOM 645 O O . GLN A 1 92 ? -0.971 -16.390 -23.114 1.00 56.09 92 GLN A O 1
ATOM 651 N N . SER A 1 93 ? -0.920 -16.667 -20.879 1.00 55.88 93 SER A N 1
ATOM 652 C CA . SER A 1 93 ? -0.721 -15.252 -20.583 1.00 54.33 93 SER A CA 1
ATOM 653 C C . SER A 1 93 ? 0.542 -15.017 -19.771 1.00 49.96 93 SER A C 1
ATOM 654 O O . SER A 1 93 ? 1.224 -15.962 -19.374 1.00 48.83 93 SER A O 1
ATOM 657 N N . ARG A 1 94 ? 0.850 -13.748 -19.525 1.00 47.18 94 ARG A N 1
ATOM 658 C CA . ARG A 1 94 ? 2.026 -13.406 -18.742 1.00 47.92 94 ARG A CA 1
ATOM 659 C C . ARG A 1 94 ? 2.057 -11.942 -18.327 1.00 48.33 94 ARG A C 1
ATOM 660 O O . ARG A 1 94 ? 1.341 -11.104 -18.883 1.00 49.22 94 ARG A O 1
ATOM 668 N N . THR A 1 95 ? 2.900 -11.643 -17.344 1.00 46.61 95 THR A N 1
ATOM 669 C CA . THR A 1 95 ? 3.064 -10.283 -16.845 1.00 45.64 95 THR A CA 1
ATOM 670 C C . THR A 1 95 ? 4.451 -10.120 -16.239 1.00 44.70 95 THR A C 1
ATOM 671 O O . THR A 1 95 ? 4.982 -11.047 -15.628 1.00 44.36 95 THR A O 1
ATOM 675 N N . THR A 1 96 ? 5.026 -8.934 -16.411 1.00 43.73 96 THR A N 1
ATOM 676 C CA . THR A 1 96 ? 6.342 -8.627 -15.873 1.00 46.86 96 THR A CA 1
ATOM 677 C C . THR A 1 96 ? 6.221 -8.180 -14.420 1.00 49.68 96 THR A C 1
ATOM 678 O O . THR A 1 96 ? 5.526 -7.211 -14.121 1.00 52.43 96 THR A O 1
ATOM 682 N N . VAL A 1 97 ? 6.890 -8.895 -13.520 1.00 50.57 97 VAL A N 1
ATOM 683 C CA . VAL A 1 97 ? 6.862 -8.558 -12.098 1.00 50.04 97 VAL A CA 1
ATOM 684 C C . VAL A 1 97 ? 7.754 -7.349 -11.841 1.00 54.20 97 VAL A C 1
ATOM 685 O O . VAL A 1 97 ? 8.971 -7.417 -12.016 1.00 52.20 97 VAL A O 1
ATOM 689 N N . GLU A 1 98 ? 7.145 -6.245 -11.427 1.00 60.81 98 GLU A N 1
ATOM 690 C CA . GLU A 1 98 ? 7.896 -5.030 -11.150 1.00 66.07 98 GLU A CA 1
ATOM 691 C C . GLU A 1 98 ? 8.691 -5.142 -9.857 1.00 68.75 98 GLU A C 1
ATOM 692 O O . GLU A 1 98 ? 8.288 -4.606 -8.825 1.00 69.06 98 GLU A O 1
ATOM 698 N N . SER A 1 99 ? 9.818 -5.846 -9.916 1.00 71.62 99 SER A N 1
ATOM 699 C CA . SER A 1 99 ? 10.676 -6.013 -8.748 1.00 72.50 99 SER A CA 1
ATOM 700 C C . SER A 1 99 ? 10.984 -4.611 -8.245 1.00 73.60 99 SER A C 1
ATOM 701 O O . SER A 1 99 ? 11.747 -3.868 -8.866 1.00 75.18 99 SER A O 1
ATOM 704 N N . THR A 1 100 ? 10.377 -4.246 -7.122 1.00 71.94 100 THR A N 1
ATOM 705 C CA . THR A 1 100 ? 10.564 -2.916 -6.564 1.00 68.55 100 THR A CA 1
ATOM 706 C C . THR A 1 100 ? 10.521 -2.910 -5.040 1.00 66.89 100 THR A C 1
ATOM 707 O O . THR A 1 100 ? 10.820 -3.915 -4.398 1.00 67.61 100 THR A O 1
ATOM 711 N N . GLY A 1 101 ? 10.157 -1.766 -4.470 1.00 63.88 101 GLY A N 1
ATOM 712 C CA . GLY A 1 101 ? 10.075 -1.645 -3.027 1.00 59.52 101 GLY A CA 1
ATOM 713 C C . GLY A 1 101 ? 8.671 -1.275 -2.594 1.00 57.59 101 GLY A C 1
ATOM 714 O O . GLY A 1 101 ? 7.796 -1.059 -3.434 1.00 61.51 101 GLY A O 1
ATOM 715 N N . LYS A 1 102 ? 8.451 -1.200 -1.287 1.00 51.73 102 LYS A N 1
ATOM 716 C CA . LYS A 1 102 ? 7.139 -0.857 -0.751 1.00 46.26 102 LYS A CA 1
ATOM 717 C C . LYS A 1 102 ? 6.554 0.401 -1.387 1.00 39.14 102 LYS A C 1
ATOM 718 O O . LYS A 1 102 ? 5.345 0.477 -1.614 1.00 31.01 102 LYS A O 1
ATOM 724 N N . VAL A 1 103 ? 7.417 1.383 -1.652 1.00 33.35 103 VAL A N 1
ATOM 725 C CA . VAL A 1 103 ? 7.004 2.652 -2.247 1.00 33.25 103 VAL A CA 1
ATOM 726 C C . VAL A 1 103 ? 7.416 2.720 -3.724 1.00 34.10 103 VAL A C 1
ATOM 727 O O . VAL A 1 103 ? 8.610 2.697 -4.048 1.00 33.48 103 VAL A O 1
ATOM 731 N N . ILE A 1 104 ? 6.420 2.796 -4.607 1.00 32.42 104 ILE A N 1
ATOM 732 C CA . ILE A 1 104 ? 6.637 2.867 -6.058 1.00 33.04 104 ILE A CA 1
ATOM 733 C C . ILE A 1 104 ? 6.436 4.307 -6.521 1.00 33.22 104 ILE A C 1
ATOM 734 O O . ILE A 1 104 ? 5.372 4.890 -6.287 1.00 32.97 104 ILE A O 1
ATOM 739 N N . LYS A 1 105 ? 7.437 4.876 -7.188 1.00 31.99 105 LYS A N 1
ATOM 740 C CA . LYS A 1 105 ? 7.326 6.253 -7.671 1.00 35.16 105 LYS A CA 1
ATOM 741 C C . LYS A 1 105 ? 7.279 6.325 -9.200 1.00 37.01 105 LYS A C 1
ATOM 742 O O . LYS A 1 105 ? 8.121 6.959 -9.839 1.00 39.14 105 LYS A O 1
ATOM 748 N N . ARG A 1 106 ? 6.288 5.661 -9.776 1.00 35.16 106 ARG A N 1
ATOM 749 C CA . ARG A 1 106 ? 6.094 5.647 -11.220 1.00 39.62 106 ARG A CA 1
ATOM 750 C C . ARG A 1 106 ? 4.780 4.927 -11.484 1.00 39.73 106 ARG A C 1
ATOM 751 O O . ARG A 1 106 ? 4.182 4.374 -10.560 1.00 39.61 106 ARG A O 1
ATOM 759 N N . ASN A 1 107 ? 4.321 4.936 -12.730 1.00 41.57 107 ASN A N 1
ATOM 760 C CA . ASN A 1 107 ? 3.066 4.264 -13.065 1.00 42.55 107 ASN A CA 1
ATOM 761 C C . ASN A 1 107 ? 3.250 2.766 -13.238 1.00 41.53 107 ASN A C 1
ATOM 762 O O . ASN A 1 107 ? 4.295 2.311 -13.711 1.00 41.52 107 ASN A O 1
ATOM 767 N N . ILE A 1 108 ? 2.235 2.001 -12.848 1.00 41.99 108 ILE A N 1
ATOM 768 C CA . ILE A 1 108 ? 2.276 0.551 -13.007 1.00 46.38 108 ILE A CA 1
ATOM 769 C C . ILE A 1 108 ? 1.650 0.308 -14.377 1.00 47.29 108 ILE A C 1
ATOM 770 O O . ILE A 1 108 ? 0.435 0.422 -14.535 1.00 46.76 108 ILE A O 1
ATOM 775 N N . ARG A 1 109 ? 2.479 -0.023 -15.361 1.00 49.30 109 ARG A N 1
ATOM 776 C CA . ARG A 1 109 ? 2.009 -0.239 -16.727 1.00 49.50 109 ARG A CA 1
ATOM 777 C C . ARG A 1 109 ? 1.280 -1.542 -17.005 1.00 46.27 109 ARG A C 1
ATOM 778 O O . ARG A 1 109 ? 1.358 -2.496 -16.235 1.00 44.73 109 ARG A O 1
ATOM 786 N N . SER A 1 110 ? 0.554 -1.553 -18.120 1.00 48.10 110 SER A N 1
ATOM 787 C CA . SER A 1 110 ? -0.213 -2.715 -18.560 1.00 46.60 110 SER A CA 1
ATOM 788 C C . SER A 1 110 ? 0.713 -3.905 -18.758 1.00 42.53 110 SER A C 1
ATOM 789 O O . SER A 1 110 ? 1.785 -3.772 -19.347 1.00 42.12 110 SER A O 1
ATOM 792 N N . GLY A 1 111 ? 0.298 -5.065 -18.264 1.00 40.54 111 GLY A N 1
ATOM 793 C CA . GLY A 1 111 ? 1.126 -6.249 -18.395 1.00 43.36 111 GLY A CA 1
ATOM 794 C C . GLY A 1 111 ? 2.138 -6.356 -17.268 1.00 44.92 111 GLY A C 1
ATOM 795 O O . GLY A 1 111 ? 2.890 -7.328 -17.189 1.00 44.17 111 GLY A O 1
ATOM 796 N N . GLN A 1 112 ? 2.164 -5.345 -16.401 1.00 43.77 112 GLN A N 1
ATOM 797 C CA . GLN A 1 112 ? 3.075 -5.320 -15.263 1.00 39.97 112 GLN A CA 1
ATOM 798 C C . GLN A 1 112 ? 2.347 -5.688 -13.975 1.00 38.69 112 GLN A C 1
ATOM 799 O O . GLN A 1 112 ? 1.185 -5.338 -13.782 1.00 35.65 112 GLN A O 1
ATOM 805 N N . THR A 1 113 ? 3.042 -6.400 -13.096 1.00 38.36 113 THR A N 1
ATOM 806 C CA . THR A 1 113 ? 2.460 -6.820 -11.831 1.00 39.70 113 THR A CA 1
ATOM 807 C C . THR A 1 113 ? 3.383 -6.532 -10.657 1.00 40.74 113 THR A C 1
ATOM 808 O O . THR A 1 113 ? 4.534 -6.984 -10.623 1.00 41.83 113 THR A O 1
ATOM 812 N N . VAL A 1 114 ? 2.869 -5.769 -9.698 1.00 39.23 114 VAL A N 1
ATOM 813 C CA . VAL A 1 114 ? 3.615 -5.430 -8.487 1.00 33.95 114 VAL A CA 1
ATOM 814 C C . VAL A 1 114 ? 3.285 -6.494 -7.438 1.00 30.01 114 VAL A C 1
ATOM 815 O O . VAL A 1 114 ? 2.118 -6.824 -7.237 1.00 33.63 114 VAL A O 1
ATOM 819 N N . VAL A 1 115 ? 4.303 -7.042 -6.781 1.00 29.86 115 VAL A N 1
ATOM 820 C CA . VAL A 1 115 ? 4.073 -8.057 -5.753 1.00 26.70 115 VAL A CA 1
ATOM 821 C C . VAL A 1 115 ? 4.827 -7.707 -4.472 1.00 27.52 115 VAL A C 1
ATOM 822 O O . VAL A 1 115 ? 6.055 -7.620 -4.459 1.00 31.14 115 VAL A O 1
ATOM 826 N N . HIS A 1 116 ? 4.089 -7.492 -3.390 1.00 26.29 116 HIS A N 1
ATOM 827 C CA . HIS A 1 116 ? 4.724 -7.168 -2.124 1.00 29.05 116 HIS A CA 1
ATOM 828 C C . HIS A 1 116 ? 4.041 -7.860 -0.977 1.00 25.65 116 HIS A C 1
ATOM 829 O O . HIS A 1 116 ? 2.841 -8.131 -1.032 1.00 26.04 116 HIS A O 1
ATOM 836 N N . SER A 1 117 ? 4.817 -8.134 0.062 1.00 19.91 117 SER A N 1
ATOM 837 C CA . SER A 1 117 ? 4.318 -8.822 1.237 1.00 22.65 117 SER A CA 1
ATOM 838 C C . SER A 1 117 ? 3.577 -7.927 2.217 1.00 23.97 117 SER A C 1
ATOM 839 O O . SER A 1 117 ? 2.801 -8.421 3.018 1.00 21.40 117 SER A O 1
ATOM 842 N N . GLY A 1 118 ? 3.820 -6.621 2.164 1.00 22.62 118 GLY A N 1
ATOM 843 C CA . GLY A 1 118 ? 3.148 -5.719 3.082 1.00 26.75 118 GLY A CA 1
ATOM 844 C C . GLY A 1 118 ? 2.330 -4.660 2.359 1.00 30.33 118 GLY A C 1
ATOM 845 O O . GLY A 1 118 ? 1.719 -4.930 1.320 1.00 30.01 118 GLY A O 1
ATOM 846 N N . ASP A 1 119 ? 2.317 -3.449 2.903 1.00 26.91 119 ASP A N 1
ATOM 847 C CA . ASP A 1 119 ? 1.567 -2.374 2.288 1.00 26.80 119 ASP A CA 1
ATOM 848 C C . ASP A 1 119 ? 2.293 -1.901 1.041 1.00 29.71 119 ASP A C 1
ATOM 849 O O . ASP A 1 119 ? 3.517 -2.000 0.944 1.00 34.16 119 ASP A O 1
ATOM 854 N N . VAL A 1 120 ? 1.531 -1.411 0.074 1.00 26.76 120 VAL A N 1
ATOM 855 C CA . VAL A 1 120 ? 2.103 -0.906 -1.162 1.00 26.38 120 VAL A CA 1
ATOM 856 C C . VAL A 1 120 ? 1.601 0.510 -1.362 1.00 25.22 120 VAL A C 1
ATOM 857 O O . VAL A 1 120 ? 0.406 0.773 -1.242 1.00 23.27 120 VAL A O 1
ATOM 861 N N . ILE A 1 121 ? 2.518 1.428 -1.638 1.00 24.22 121 ILE A N 1
ATOM 862 C CA . ILE A 1 121 ? 2.139 2.811 -1.878 1.00 24.01 121 ILE A CA 1
ATOM 863 C C . ILE A 1 121 ? 2.680 3.202 -3.246 1.00 25.19 121 ILE A C 1
ATOM 864 O O . ILE A 1 121 ? 3.881 3.112 -3.498 1.00 25.04 121 ILE A O 1
ATOM 869 N N . VAL A 1 122 ? 1.783 3.615 -4.135 1.00 29.50 122 VAL A N 1
ATOM 870 C CA . VAL A 1 122 ? 2.181 4.017 -5.473 1.00 27.01 122 VAL A CA 1
ATOM 871 C C . VAL A 1 122 ? 1.923 5.495 -5.724 1.00 29.25 122 VAL A C 1
ATOM 872 O O . VAL A 1 122 ? 0.774 5.948 -5.706 1.00 26.12 122 VAL A O 1
ATOM 876 N N . PHE A 1 123 ? 2.990 6.258 -5.929 1.00 25.86 123 PHE A N 1
ATOM 877 C CA . PHE A 1 123 ? 2.815 7.663 -6.236 1.00 30.49 123 PHE A CA 1
ATOM 878 C C . PHE A 1 123 ? 2.860 7.714 -7.757 1.00 32.71 123 PHE A C 1
ATOM 879 O O . PHE A 1 123 ? 3.882 8.041 -8.369 1.00 28.98 123 PHE A O 1
ATOM 887 N N . GLY A 1 124 ? 1.730 7.340 -8.346 1.00 30.14 124 GLY A N 1
ATOM 888 C CA . GLY A 1 124 ? 1.578 7.301 -9.787 1.00 35.82 124 GLY A CA 1
ATOM 889 C C . GLY A 1 124 ? 0.235 6.654 -10.056 1.00 37.27 124 GLY A C 1
ATOM 890 O O . GLY A 1 124 ? -0.661 6.751 -9.220 1.00 37.08 124 GLY A O 1
ATOM 891 N N . ASN A 1 125 ? 0.089 5.986 -11.197 1.00 40.49 125 ASN A N 1
ATOM 892 C CA . ASN A 1 125 ? -1.176 5.332 -11.537 1.00 38.50 125 ASN A CA 1
ATOM 893 C C . ASN A 1 125 ? -0.993 3.847 -11.814 1.00 38.38 125 ASN A C 1
ATOM 894 O O . ASN A 1 125 ? 0.101 3.380 -12.146 1.00 38.17 125 ASN A O 1
ATOM 899 N N . VAL A 1 126 ? -2.082 3.107 -11.684 1.00 39.69 126 VAL A N 1
ATOM 900 C CA . VAL A 1 126 ? -2.075 1.682 -11.963 1.00 42.80 126 VAL A CA 1
ATOM 901 C C . VAL A 1 126 ? -2.955 1.496 -13.216 1.00 43.53 126 VAL A C 1
ATOM 902 O O . VAL A 1 126 ? -4.185 1.451 -13.121 1.00 40.53 126 VAL A O 1
ATOM 906 N N . ASN A 1 127 ? -2.316 1.410 -14.385 1.00 46.38 127 ASN A N 1
ATOM 907 C CA . ASN A 1 127 ? -3.028 1.252 -15.661 1.00 48.55 127 ASN A CA 1
ATOM 908 C C . ASN A 1 127 ? -3.920 0.011 -15.766 1.00 48.41 127 ASN A C 1
ATOM 909 O O . ASN A 1 127 ? -3.773 -0.937 -15.001 1.00 47.67 127 ASN A O 1
ATOM 914 N N . LYS A 1 128 ? -4.836 0.029 -16.736 1.00 51.91 128 LYS A N 1
ATOM 915 C CA . LYS A 1 128 ? -5.801 -1.056 -16.958 1.00 53.52 128 LYS A CA 1
ATOM 916 C C . LYS A 1 128 ? -5.328 -2.515 -16.933 1.00 52.71 128 LYS A C 1
ATOM 917 O O . LYS A 1 128 ? -5.960 -3.360 -16.305 1.00 53.26 128 LYS A O 1
ATOM 923 N N . GLY A 1 129 ? -4.235 -2.825 -17.614 1.00 51.20 129 GLY A N 1
ATOM 924 C CA . GLY A 1 129 ? -3.763 -4.199 -17.631 1.00 52.34 129 GLY A CA 1
ATOM 925 C C . GLY A 1 129 ? -2.786 -4.495 -16.512 1.00 52.43 129 GLY A C 1
ATOM 926 O O . GLY A 1 129 ? -2.148 -5.550 -16.484 1.00 54.16 129 GLY A O 1
ATOM 927 N N . ALA A 1 130 ? -2.667 -3.558 -15.582 1.00 49.00 130 ALA A N 1
ATOM 928 C CA . ALA A 1 130 ? -1.752 -3.722 -14.469 1.00 45.68 130 ALA A CA 1
ATOM 929 C C . ALA A 1 130 ? -2.425 -4.432 -13.306 1.00 43.40 130 ALA A C 1
ATOM 930 O O . ALA A 1 130 ? -3.652 -4.474 -13.203 1.00 41.70 130 ALA A O 1
ATOM 932 N N . GLU A 1 131 ? -1.607 -5.007 -12.438 1.00 39.59 131 GLU A N 1
ATOM 933 C CA . GLU A 1 131 ? -2.118 -5.704 -11.280 1.00 38.37 131 GLU A CA 1
ATOM 934 C C . GLU A 1 131 ? -1.168 -5.502 -10.109 1.00 35.88 131 GLU A C 1
ATOM 935 O O . GLU A 1 131 ? 0.043 -5.341 -10.289 1.00 34.94 131 GLU A O 1
ATOM 941 N N . ILE A 1 132 ? -1.738 -5.488 -8.912 1.00 34.45 132 ILE A N 1
ATOM 942 C CA . ILE A 1 132 ? -0.975 -5.319 -7.686 1.00 34.58 132 ILE A CA 1
ATOM 943 C C . ILE A 1 132 ? -1.385 -6.420 -6.721 1.00 29.95 132 ILE A C 1
ATOM 944 O O . ILE A 1 132 ? -2.564 -6.576 -6.414 1.00 34.03 132 ILE A O 1
ATOM 949 N N . LEU A 1 133 ? -0.420 -7.210 -6.271 1.00 27.49 133 LEU A N 1
ATOM 950 C CA . LEU A 1 133 ? -0.711 -8.266 -5.314 1.00 29.48 133 LEU A CA 1
ATOM 951 C C . LEU A 1 133 ? -0.027 -7.809 -4.032 1.00 31.99 133 LEU A C 1
ATOM 952 O O . LEU A 1 133 ? 1.200 -7.790 -3.948 1.00 35.70 133 LEU A O 1
ATOM 957 N N . ALA A 1 134 ? -0.821 -7.417 -3.045 1.00 32.04 134 ALA A N 1
ATOM 958 C CA . ALA A 1 134 ? -0.274 -6.939 -1.779 1.00 31.20 134 ALA A CA 1
ATOM 959 C C . ALA A 1 134 ? -0.704 -7.775 -0.588 1.00 29.49 134 ALA A C 1
ATOM 960 O O . ALA A 1 134 ? -1.880 -8.091 -0.432 1.00 29.53 134 ALA A O 1
ATOM 962 N N . GLY A 1 135 ? 0.260 -8.132 0.254 1.00 30.22 135 GLY A N 1
ATOM 963 C CA . GLY A 1 135 ? -0.058 -8.896 1.441 1.00 31.04 135 GLY A CA 1
ATOM 964 C C . GLY A 1 135 ? -0.787 -8.001 2.425 1.00 31.99 135 GLY A C 1
ATOM 965 O O . GLY A 1 135 ? -1.484 -8.481 3.322 1.00 33.39 135 GLY A O 1
ATOM 966 N N . GLY A 1 136 ? -0.627 -6.690 2.249 1.00 30.41 136 GLY A N 1
ATOM 967 C CA . GLY A 1 136 ? -1.272 -5.738 3.134 1.00 26.17 136 GLY A CA 1
ATOM 968 C C . GLY A 1 136 ? -2.190 -4.768 2.410 1.00 26.40 136 GLY A C 1
ATOM 969 O O . GLY A 1 136 ? -2.918 -5.150 1.495 1.00 24.81 136 GLY A O 1
ATOM 970 N N . SER A 1 137 ? -2.155 -3.506 2.820 1.00 23.06 137 SER A N 1
ATOM 971 C CA . SER A 1 137 ? -2.989 -2.487 2.207 1.00 23.56 137 SER A CA 1
ATOM 972 C C . SER A 1 137 ? -2.349 -1.907 0.962 1.00 25.82 137 SER A C 1
ATOM 973 O O . SER A 1 137 ? -1.157 -2.115 0.711 1.00 25.68 137 SER A O 1
ATOM 976 N N . VAL A 1 138 ? -3.154 -1.193 0.177 1.00 18.50 138 VAL A N 1
ATOM 977 C CA . VAL A 1 138 ? -2.669 -0.553 -1.036 1.00 24.06 138 VAL A CA 1
ATOM 978 C C . VAL A 1 138 ? -3.151 0.904 -1.131 1.00 24.40 138 VAL A C 1
ATOM 979 O O . VAL A 1 138 ? -4.333 1.205 -0.961 1.00 23.65 138 VAL A O 1
ATOM 983 N N . VAL A 1 139 ? -2.227 1.818 -1.373 1.00 20.86 139 VAL A N 1
ATOM 984 C CA . VAL A 1 139 ? -2.615 3.205 -1.546 1.00 26.98 139 VAL A CA 1
ATOM 985 C C . VAL A 1 139 ? -2.029 3.639 -2.875 1.00 29.41 139 VAL A C 1
ATOM 986 O O . VAL A 1 139 ? -0.818 3.532 -3.100 1.00 30.98 139 VAL A O 1
ATOM 990 N N . VAL A 1 140 ? -2.900 4.076 -3.774 1.00 26.58 140 VAL A N 1
ATOM 991 C CA . VAL A 1 140 ? -2.456 4.540 -5.076 1.00 30.35 140 VAL A CA 1
ATOM 992 C C . VAL A 1 140 ? -2.716 6.031 -5.120 1.00 32.95 140 VAL A C 1
ATOM 993 O O . VAL A 1 140 ? -3.867 6.460 -5.197 1.00 35.78 140 VAL A O 1
ATOM 997 N N . PHE A 1 141 ? -1.649 6.818 -5.048 1.00 31.84 141 PHE A N 1
ATOM 998 C CA . PHE A 1 141 ? -1.795 8.263 -5.085 1.00 36.41 141 PHE A CA 1
ATOM 999 C C . PHE A 1 141 ? -1.886 8.664 -6.548 1.00 36.95 141 PHE A C 1
ATOM 1000 O O . PHE A 1 141 ? -0.962 9.256 -7.108 1.00 37.54 141 PHE A O 1
ATOM 1008 N N . GLY A 1 142 ? -3.010 8.314 -7.160 1.00 38.45 142 GLY A N 1
ATOM 1009 C CA . GLY A 1 142 ? -3.241 8.625 -8.558 1.00 40.57 142 GLY A CA 1
ATOM 1010 C C . GLY A 1 142 ? -4.457 7.856 -9.026 1.00 43.10 142 GLY A C 1
ATOM 1011 O O . GLY A 1 142 ? -5.319 7.504 -8.216 1.00 44.70 142 GLY A O 1
ATOM 1012 N N . LYS A 1 143 ? -4.541 7.584 -10.322 1.00 41.67 143 LYS A N 1
ATOM 1013 C CA . LYS A 1 143 ? -5.676 6.841 -10.845 1.00 41.07 143 LYS A CA 1
ATOM 1014 C C . LYS A 1 143 ? -5.390 5.340 -10.814 1.00 39.58 143 LYS A C 1
ATOM 1015 O O . LYS A 1 143 ? -4.370 4.879 -11.324 1.00 39.37 143 LYS A O 1
ATOM 1021 N N . ALA A 1 144 ? -6.292 4.584 -10.199 1.00 40.06 144 ALA A N 1
ATOM 1022 C CA . ALA A 1 144 ? -6.140 3.134 -10.094 1.00 43.81 144 ALA A CA 1
ATOM 1023 C C . ALA A 1 144 ? -7.140 2.429 -11.015 1.00 46.26 144 ALA A C 1
ATOM 1024 O O . ALA A 1 144 ? -8.352 2.515 -10.800 1.00 43.68 144 ALA A O 1
ATOM 1026 N N . GLN A 1 145 ? -6.634 1.727 -12.029 1.00 51.61 145 GLN A N 1
ATOM 1027 C CA . GLN A 1 145 ? -7.507 1.026 -12.968 1.00 58.49 145 GLN A CA 1
ATOM 1028 C C . GLN A 1 145 ? -7.370 -0.497 -13.052 1.00 60.09 145 GLN A C 1
ATOM 1029 O O . GLN A 1 145 ? -8.368 -1.196 -13.201 1.00 62.90 145 GLN A O 1
ATOM 1035 N N . GLY A 1 146 ? -6.153 -1.017 -12.968 1.00 57.62 146 GLY A N 1
ATOM 1036 C CA . GLY A 1 146 ? -5.977 -2.457 -13.076 1.00 56.78 146 GLY A CA 1
ATOM 1037 C C . GLY A 1 146 ? -6.722 -3.274 -12.036 1.00 54.29 146 GLY A C 1
ATOM 1038 O O . GLY A 1 146 ? -7.828 -2.928 -11.624 1.00 55.01 146 GLY A O 1
ATOM 1039 N N . ASN A 1 147 ? -6.119 -4.385 -11.633 1.00 51.07 147 ASN A N 1
ATOM 1040 C CA . ASN A 1 147 ? -6.704 -5.248 -10.612 1.00 49.86 147 ASN A CA 1
ATOM 1041 C C . ASN A 1 147 ? -5.863 -5.099 -9.348 1.00 47.39 147 ASN A C 1
ATOM 1042 O O . ASN A 1 147 ? -4.644 -5.269 -9.382 1.00 44.67 147 ASN A O 1
ATOM 1047 N N . ILE A 1 148 ? -6.510 -4.776 -8.234 1.00 43.53 148 ILE A N 1
ATOM 1048 C CA . ILE A 1 148 ? -5.797 -4.617 -6.976 1.00 41.50 148 ILE A CA 1
ATOM 1049 C C . ILE A 1 148 ? -6.239 -5.687 -5.984 1.00 39.87 148 ILE A C 1
ATOM 1050 O O . ILE A 1 148 ? -7.406 -5.754 -5.607 1.00 40.67 148 ILE A O 1
ATOM 1055 N N . ARG A 1 149 ? -5.299 -6.532 -5.573 1.00 37.77 149 ARG A N 1
ATOM 1056 C CA . ARG A 1 149 ? -5.592 -7.598 -4.624 1.00 36.25 149 ARG A CA 1
ATOM 1057 C C . ARG A 1 149 ? -4.768 -7.345 -3.360 1.00 34.98 149 ARG A C 1
ATOM 1058 O O . ARG A 1 149 ? -3.543 -7.467 -3.367 1.00 37.80 149 ARG A O 1
ATOM 1066 N N . ALA A 1 150 ? -5.454 -6.986 -2.281 1.00 34.57 150 ALA A N 1
ATOM 1067 C CA . ALA A 1 150 ? -4.800 -6.671 -1.013 1.00 34.40 150 ALA A CA 1
ATOM 1068 C C . ALA A 1 150 ? -5.163 -7.627 0.111 1.00 33.79 150 ALA A C 1
ATOM 1069 O O . ALA A 1 150 ? -6.059 -8.455 -0.033 1.00 36.11 150 ALA A O 1
ATOM 1071 N N . GLY A 1 151 ? -4.452 -7.497 1.229 1.00 34.20 151 GLY A N 1
ATOM 1072 C CA . GLY A 1 151 ? -4.703 -8.324 2.398 1.00 33.06 151 GLY A CA 1
ATOM 1073 C C . GLY A 1 151 ? -4.384 -9.795 2.236 1.00 34.79 151 GLY A C 1
ATOM 1074 O O . GLY A 1 151 ? -4.706 -10.611 3.111 1.00 33.76 151 GLY A O 1
ATOM 1075 N N . LEU A 1 152 ? -3.734 -10.136 1.129 1.00 35.12 152 LEU A N 1
ATOM 1076 C CA . LEU A 1 152 ? -3.379 -11.519 0.836 1.00 33.58 152 LEU A CA 1
ATOM 1077 C C . LEU A 1 152 ? -2.643 -12.216 1.979 1.00 37.22 152 LEU A C 1
ATOM 1078 O O . LEU A 1 152 ? -2.622 -13.449 2.045 1.00 37.51 152 LEU A O 1
ATOM 1083 N N . ASN A 1 153 ? -2.039 -11.434 2.875 1.00 38.38 153 ASN A N 1
ATOM 1084 C CA . ASN A 1 153 ? -1.324 -11.992 4.025 1.00 37.66 153 ASN A CA 1
ATOM 1085 C C . ASN A 1 153 ? -1.939 -11.575 5.356 1.00 41.24 153 ASN A C 1
ATOM 1086 O O . ASN A 1 153 ? -2.142 -12.406 6.242 1.00 42.78 153 ASN A O 1
ATOM 1091 N N . GLU A 1 154 ? -2.223 -10.283 5.498 1.00 39.51 154 GLU A N 1
ATOM 1092 C CA . GLU A 1 154 ? -2.755 -9.767 6.752 1.00 41.58 154 GLU A CA 1
ATOM 1093 C C . GLU A 1 154 ? -4.248 -10.009 6.952 1.00 40.86 154 GLU A C 1
ATOM 1094 O O . GLU A 1 154 ? -4.710 -10.134 8.085 1.00 43.44 154 GLU A O 1
ATOM 1100 N N . GLY A 1 155 ? -5.008 -10.066 5.868 1.00 39.32 155 GLY A N 1
ATOM 1101 C CA . GLY A 1 155 ? -6.423 -10.333 6.025 1.00 41.07 155 GLY A CA 1
ATOM 1102 C C . GLY A 1 155 ? -7.423 -9.234 5.718 1.00 43.52 155 GLY A C 1
ATOM 1103 O O . GLY A 1 155 ? -7.137 -8.267 5.001 1.00 40.93 155 GLY A O 1
ATOM 1104 N N . GLY A 1 156 ? -8.609 -9.401 6.297 1.00 42.67 156 GLY A N 1
ATOM 1105 C CA . GLY A 1 156 ? -9.715 -8.487 6.086 1.00 39.64 156 GLY A CA 1
ATOM 1106 C C . GLY A 1 156 ? -9.594 -7.053 6.541 1.00 37.21 156 GLY A C 1
ATOM 1107 O O . GLY A 1 156 ? -10.341 -6.203 6.065 1.00 36.80 156 GLY A O 1
ATOM 1108 N N . GLN A 1 157 ? -8.681 -6.766 7.457 1.00 36.43 157 GLN A N 1
ATOM 1109 C CA . GLN A 1 157 ? -8.533 -5.392 7.914 1.00 35.83 157 GLN A CA 1
ATOM 1110 C C . GLN A 1 157 ? -7.762 -4.550 6.910 1.00 36.23 157 GLN A C 1
ATOM 1111 O O . GLN A 1 157 ? -7.677 -3.329 7.049 1.00 37.80 157 GLN A O 1
ATOM 1117 N N . ALA A 1 158 ? -7.215 -5.210 5.891 1.00 32.49 158 ALA A N 1
ATOM 1118 C CA . ALA A 1 158 ? -6.462 -4.524 4.856 1.00 30.41 158 ALA A CA 1
ATOM 1119 C C . ALA A 1 158 ? -7.407 -3.612 4.096 1.00 32.23 158 ALA A C 1
ATOM 1120 O O . ALA A 1 158 ? -8.617 -3.834 4.079 1.00 32.03 158 ALA A O 1
ATOM 1122 N N . VAL A 1 159 ? -6.847 -2.597 3.449 1.00 30.82 159 VAL A N 1
ATOM 1123 C CA . VAL A 1 159 ? -7.645 -1.620 2.725 1.00 32.05 159 VAL A CA 1
ATOM 1124 C C . VAL A 1 159 ? -7.027 -1.260 1.375 1.00 33.73 159 VAL A C 1
ATOM 1125 O O . VAL A 1 159 ? -5.831 -1.455 1.161 1.00 34.10 159 VAL A O 1
ATOM 1129 N N . VAL A 1 160 ? -7.854 -0.753 0.464 1.00 32.33 160 VAL A N 1
ATOM 1130 C CA . VAL A 1 160 ? -7.392 -0.331 -0.854 1.00 32.33 160 VAL A CA 1
ATOM 1131 C C . VAL A 1 160 ? -7.905 1.078 -1.093 1.00 34.43 160 VAL A C 1
ATOM 1132 O O . VAL A 1 160 ? -9.114 1.319 -1.045 1.00 36.85 160 VAL A O 1
ATOM 1136 N N . ALA A 1 161 ? -6.987 2.010 -1.340 1.00 32.52 161 ALA A N 1
ATOM 1137 C CA . ALA A 1 161 ? -7.362 3.400 -1.562 1.00 33.71 161 ALA A CA 1
ATOM 1138 C C . ALA A 1 161 ? -6.647 4.033 -2.753 1.00 36.67 161 ALA A C 1
ATOM 1139 O O . ALA A 1 161 ? -5.504 3.691 -3.071 1.00 33.70 161 ALA A O 1
ATOM 1141 N N . ALA A 1 162 ? -7.334 4.969 -3.399 1.00 38.03 162 ALA A N 1
ATOM 1142 C CA . ALA A 1 162 ? -6.786 5.663 -4.557 1.00 37.17 162 ALA A CA 1
ATOM 1143 C C . ALA A 1 162 ? -7.411 7.043 -4.692 1.00 35.46 162 ALA A C 1
ATOM 1144 O O . ALA A 1 162 ? -8.490 7.301 -4.149 1.00 37.45 162 ALA A O 1
ATOM 1146 N N . LEU A 1 163 ? -6.723 7.931 -5.400 1.00 34.65 163 LEU A N 1
ATOM 1147 C CA . LEU A 1 163 ? -7.237 9.278 -5.633 1.00 40.02 163 LEU A CA 1
ATOM 1148 C C . LEU A 1 163 ? -8.411 9.166 -6.612 1.00 43.59 163 LEU A C 1
ATOM 1149 O O . LEU A 1 163 ? -9.345 9.970 -6.578 1.00 45.64 163 LEU A O 1
ATOM 1154 N N . ASP A 1 164 ? -8.344 8.150 -7.473 1.00 44.06 164 ASP A N 1
ATOM 1155 C CA . ASP A 1 164 ? -9.381 7.863 -8.465 1.00 45.41 164 ASP A CA 1
ATOM 1156 C C . ASP A 1 164 ? -9.447 6.334 -8.563 1.00 43.47 164 ASP A C 1
ATOM 1157 O O . ASP A 1 164 ? -8.702 5.715 -9.324 1.00 47.69 164 ASP A O 1
ATOM 1162 N N . LEU A 1 165 ? -10.339 5.737 -7.776 1.00 42.97 165 LEU A N 1
ATOM 1163 C CA . LEU A 1 165 ? -10.507 4.284 -7.709 1.00 43.14 165 LEU A CA 1
ATOM 1164 C C . LEU A 1 165 ? -11.388 3.678 -8.802 1.00 44.86 165 LEU A C 1
ATOM 1165 O O . LEU A 1 165 ? -12.513 3.248 -8.537 1.00 42.19 165 LEU A O 1
ATOM 1170 N N . GLN A 1 166 ? -10.866 3.632 -10.024 1.00 48.24 166 GLN A N 1
ATOM 1171 C CA . GLN A 1 166 ? -11.596 3.071 -11.160 1.00 50.16 166 GLN A CA 1
ATOM 1172 C C . GLN A 1 166 ? -10.992 1.724 -11.537 1.00 53.07 166 GLN A C 1
ATOM 1173 O O . GLN A 1 166 ? -10.556 1.521 -12.670 1.00 54.26 166 GLN A O 1
ATOM 1179 N N . THR A 1 167 ? -10.970 0.802 -10.583 1.00 52.98 167 THR A N 1
ATOM 1180 C CA . THR A 1 167 ? -10.389 -0.510 -10.817 1.00 50.30 167 THR A CA 1
ATOM 1181 C C . THR A 1 167 ? -11.343 -1.531 -11.429 1.00 50.29 167 THR A C 1
ATOM 1182 O O . THR A 1 167 ? -12.543 -1.529 -11.148 1.00 46.49 167 THR A O 1
ATOM 1186 N N . SER A 1 168 ? -10.783 -2.410 -12.258 1.00 49.19 168 SER A N 1
ATOM 1187 C CA . SER A 1 168 ? -11.546 -3.472 -12.899 1.00 50.97 168 SER A CA 1
ATOM 1188 C C . SER A 1 168 ? -11.948 -4.484 -11.833 1.00 49.08 168 SER A C 1
ATOM 1189 O O . SER A 1 168 ? -13.033 -5.066 -11.875 1.00 50.49 168 SER A O 1
ATOM 1192 N N . LEU A 1 169 ? -11.059 -4.689 -10.872 1.00 47.85 169 LEU A N 1
ATOM 1193 C CA . LEU A 1 169 ? -11.315 -5.632 -9.801 1.00 46.39 169 LEU A CA 1
ATOM 1194 C C . LEU A 1 169 ? -10.553 -5.250 -8.541 1.00 45.34 169 LEU A C 1
ATOM 1195 O O . LEU A 1 169 ? -9.458 -4.689 -8.610 1.00 45.27 169 LEU A O 1
ATOM 1200 N N . ILE A 1 170 ? -11.150 -5.555 -7.392 1.00 42.05 170 ILE A N 1
ATOM 1201 C CA . ILE A 1 170 ? -10.544 -5.283 -6.096 1.00 39.05 170 ILE A CA 1
ATOM 1202 C C . ILE A 1 170 ? -10.822 -6.465 -5.183 1.00 39.60 170 ILE A C 1
ATOM 1203 O O . ILE A 1 170 ? -11.970 -6.844 -4.966 1.00 38.82 170 ILE A O 1
ATOM 1208 N N . GLN A 1 171 ? -9.759 -7.062 -4.669 1.00 40.34 171 GLN A N 1
ATOM 1209 C CA . GLN A 1 171 ? -9.891 -8.180 -3.757 1.00 38.71 171 GLN A CA 1
ATOM 1210 C C . GLN A 1 171 ? -9.232 -7.754 -2.462 1.00 38.68 171 GLN A C 1
ATOM 1211 O O . GLN A 1 171 ? -8.277 -6.975 -2.474 1.00 39.52 171 GLN A O 1
ATOM 1217 N N . ILE A 1 172 ? -9.773 -8.233 -1.350 1.00 36.85 172 ILE A N 1
ATOM 1218 C CA . ILE A 1 172 ? -9.226 -7.951 -0.041 1.00 36.14 172 ILE A CA 1
ATOM 1219 C C . ILE A 1 172 ? -9.449 -9.231 0.737 1.00 38.83 172 ILE A C 1
ATOM 1220 O O . ILE A 1 172 ? -10.574 -9.563 1.110 1.00 38.49 172 ILE A O 1
ATOM 1225 N N . ALA A 1 173 ? -8.362 -9.956 0.966 1.00 41.33 173 ALA A N 1
ATOM 1226 C CA . ALA A 1 173 ? -8.429 -11.224 1.668 1.00 41.32 173 ALA A CA 1
ATOM 1227 C C . ALA A 1 173 ? -9.323 -12.125 0.813 1.00 44.34 173 ALA A C 1
ATOM 1228 O O . ALA A 1 173 ? -9.125 -12.229 -0.404 1.00 43.87 173 ALA A O 1
ATOM 1230 N N . GLY A 1 174 ? -10.315 -12.754 1.436 1.00 45.83 174 GLY A N 1
ATOM 1231 C CA . GLY A 1 174 ? -11.203 -13.627 0.692 1.00 45.86 174 GLY A CA 1
ATOM 1232 C C . GLY A 1 174 ? -12.302 -12.919 -0.083 1.00 43.07 174 GLY A C 1
ATOM 1233 O O . GLY A 1 174 ? -12.967 -13.533 -0.916 1.00 44.10 174 GLY A O 1
ATOM 1234 N N . PHE A 1 175 ? -12.489 -11.629 0.169 1.00 39.55 175 PHE A N 1
ATOM 1235 C CA . PHE A 1 175 ? -13.540 -10.871 -0.503 1.00 37.16 175 PHE A CA 1
ATOM 1236 C C . PHE A 1 175 ? -13.116 -10.281 -1.834 1.00 38.91 175 PHE A C 1
ATOM 1237 O O . PHE A 1 175 ? -11.927 -10.083 -2.091 1.00 39.02 175 PHE A O 1
ATOM 1245 N N . ILE A 1 176 ? -14.107 -9.998 -2.678 1.00 40.52 176 ILE A N 1
ATOM 1246 C CA . ILE A 1 176 ? -13.876 -9.402 -3.987 1.00 42.12 176 ILE A CA 1
ATOM 1247 C C . ILE A 1 176 ? -15.040 -8.464 -4.311 1.00 47.16 176 ILE A C 1
ATOM 1248 O O . ILE A 1 176 ? -16.079 -8.494 -3.649 1.00 50.70 176 ILE A O 1
ATOM 1253 N N . THR A 1 177 ? -14.850 -7.618 -5.317 1.00 45.77 177 THR A N 1
ATOM 1254 C CA . THR A 1 177 ? -15.873 -6.685 -5.759 1.00 48.02 177 THR A CA 1
ATOM 1255 C C . THR A 1 177 ? -15.404 -6.055 -7.058 1.00 52.05 177 THR A C 1
ATOM 1256 O O . THR A 1 177 ? -14.200 -5.984 -7.317 1.00 52.93 177 THR A O 1
ATOM 1260 N N . HIS A 1 178 ? -16.352 -5.609 -7.875 1.00 52.45 178 HIS A N 1
ATOM 1261 C CA . HIS A 1 178 ? -16.026 -4.989 -9.152 1.00 54.53 178 HIS A CA 1
ATOM 1262 C C . HIS A 1 178 ? -16.514 -3.546 -9.165 1.00 54.54 178 HIS A C 1
ATOM 1263 O O . HIS A 1 178 ? -16.296 -2.812 -10.134 1.00 54.46 178 HIS A O 1
ATOM 1270 N N . SER A 1 179 ? -17.177 -3.147 -8.084 1.00 53.80 179 SER A N 1
ATOM 1271 C CA . SER A 1 179 ? -17.683 -1.788 -7.965 1.00 55.07 179 SER A CA 1
ATOM 1272 C C . SER A 1 179 ? -16.514 -0.821 -7.835 1.00 53.31 179 SER A C 1
ATOM 1273 O O . SER A 1 179 ? -15.462 -1.169 -7.303 1.00 52.47 179 SER A O 1
ATOM 1276 N N . LYS A 1 180 ? -16.702 0.394 -8.327 1.00 54.74 180 LYS A N 1
ATOM 1277 C CA . LYS A 1 180 ? -15.648 1.397 -8.304 1.00 57.93 180 LYS A CA 1
ATOM 1278 C C . LYS A 1 180 ? -16.060 2.630 -7.505 1.00 59.61 180 LYS A C 1
ATOM 1279 O O . LYS A 1 180 ? -17.205 2.746 -7.071 1.00 59.31 180 LYS A O 1
ATOM 1285 N N . GLY A 1 181 ? -15.118 3.543 -7.304 1.00 59.06 181 GLY A N 1
ATOM 1286 C CA . GLY A 1 181 ? -15.420 4.746 -6.554 1.00 61.16 181 GLY A CA 1
ATOM 1287 C C . GLY A 1 181 ? -15.823 5.876 -7.478 1.00 63.57 181 GLY A C 1
ATOM 1288 O O . GLY A 1 181 ? -15.549 5.822 -8.677 1.00 62.56 181 GLY A O 1
ATOM 1289 N N . GLU A 1 182 ? -16.474 6.897 -6.923 1.00 64.02 182 GLU A N 1
ATOM 1290 C CA . GLU A 1 182 ? -16.915 8.050 -7.697 1.00 64.88 182 GLU A CA 1
ATOM 1291 C C . GLU A 1 182 ? -15.735 8.697 -8.408 1.00 67.96 182 GLU A C 1
ATOM 1292 O O . GLU A 1 182 ? -14.627 8.748 -7.877 1.00 70.01 182 GLU A O 1
ATOM 1298 N N . GLU A 1 183 ? -15.983 9.202 -9.609 1.00 68.79 183 GLU A N 1
ATOM 1299 C CA . GLU A 1 183 ? -14.943 9.830 -10.412 1.00 70.71 183 GLU A CA 1
ATOM 1300 C C . GLU A 1 183 ? -14.158 10.908 -9.664 1.00 67.68 183 GLU A C 1
ATOM 1301 O O . GLU A 1 183 ? -14.734 11.770 -9.006 1.00 68.35 183 GLU A O 1
ATOM 1307 N N . ASN A 1 184 ? -12.837 10.846 -9.779 1.00 65.30 184 ASN A N 1
ATOM 1308 C CA . ASN A 1 184 ? -11.940 11.800 -9.139 1.00 63.10 184 ASN A CA 1
ATOM 1309 C C . ASN A 1 184 ? -12.254 12.138 -7.682 1.00 59.75 184 ASN A C 1
ATOM 1310 O O . ASN A 1 184 ? -12.088 13.278 -7.246 1.00 58.00 184 ASN A O 1
ATOM 1315 N N . VAL A 1 185 ? -12.692 11.135 -6.933 1.00 54.94 185 VAL A N 1
ATOM 1316 C CA . VAL A 1 185 ? -13.008 11.307 -5.524 1.00 51.90 185 VAL A CA 1
ATOM 1317 C C . VAL A 1 185 ? -12.219 10.302 -4.687 1.00 49.15 185 VAL A C 1
ATOM 1318 O O . VAL A 1 185 ? -12.514 9.104 -4.701 1.00 47.25 185 VAL A O 1
ATOM 1322 N N . PRO A 1 186 ? -11.203 10.778 -3.947 1.00 43.97 186 PRO A N 1
ATOM 1323 C CA . PRO A 1 186 ? -10.398 9.882 -3.114 1.00 37.73 186 PRO A CA 1
ATOM 1324 C C . PRO A 1 186 ? -11.296 8.921 -2.358 1.00 36.97 186 PRO A C 1
ATOM 1325 O O . PRO A 1 186 ? -12.059 9.326 -1.480 1.00 35.78 186 PRO A O 1
ATOM 1329 N N . SER A 1 187 ? -11.207 7.641 -2.702 1.00 38.50 187 SER A N 1
ATOM 1330 C CA . SER A 1 187 ? -12.043 6.643 -2.058 1.00 38.33 187 SER A CA 1
ATOM 1331 C C . SER A 1 187 ? -11.282 5.512 -1.394 1.00 37.89 187 SER A C 1
ATOM 1332 O O . SER A 1 187 ? -10.117 5.259 -1.697 1.00 37.36 187 SER A O 1
ATOM 1335 N N . ILE A 1 188 ? -11.969 4.822 -0.491 1.00 39.11 188 ILE A N 1
ATOM 1336 C CA . ILE A 1 188 ? -11.379 3.729 0.265 1.00 39.33 188 ILE A CA 1
ATOM 1337 C C . ILE A 1 188 ? -12.248 2.487 0.251 1.00 38.66 188 ILE A C 1
ATOM 1338 O O . ILE A 1 188 ? -13.398 2.522 0.678 1.00 39.61 188 ILE A O 1
ATOM 1343 N N . ALA A 1 189 ? -11.685 1.382 -0.218 1.00 37.26 189 ALA A N 1
ATOM 1344 C CA . ALA A 1 189 ? -12.413 0.125 -0.246 1.00 38.46 189 ALA A CA 1
ATOM 1345 C C . ALA A 1 189 ? -11.971 -0.685 0.970 1.00 39.72 189 ALA A C 1
ATOM 1346 O O . ALA A 1 189 ? -10.782 -0.928 1.160 1.00 41.86 189 ALA A O 1
ATOM 1348 N N . HIS A 1 190 ? -12.917 -1.083 1.809 1.00 39.39 190 HIS A N 1
ATOM 1349 C CA . HIS A 1 190 ? -12.576 -1.877 2.978 1.00 41.49 190 HIS A CA 1
ATOM 1350 C C . HIS A 1 190 ? -13.669 -2.878 3.288 1.00 44.77 190 HIS A C 1
ATOM 1351 O O . HIS A 1 190 ? -14.771 -2.790 2.760 1.00 46.45 190 HIS A O 1
ATOM 1358 N N . VAL A 1 191 ? -13.360 -3.828 4.160 1.00 46.86 191 VAL A N 1
ATOM 1359 C CA . VAL A 1 191 ? -14.322 -4.848 4.516 1.00 50.03 191 VAL A CA 1
ATOM 1360 C C . VAL A 1 191 ? -15.184 -4.433 5.697 1.00 52.74 191 VAL A C 1
ATOM 1361 O O . VAL A 1 191 ? -14.707 -4.304 6.822 1.00 52.56 191 VAL A O 1
ATOM 1365 N N . LYS A 1 192 ? -16.463 -4.219 5.417 1.00 57.17 192 LYS A N 1
ATOM 1366 C CA . LYS A 1 192 ? -17.436 -3.820 6.425 1.00 60.99 192 LYS A CA 1
ATOM 1367 C C . LYS A 1 192 ? -18.622 -4.770 6.285 1.00 63.01 192 LYS A C 1
ATOM 1368 O O . LYS A 1 192 ? -18.902 -5.255 5.191 1.00 65.59 192 LYS A O 1
ATOM 1374 N N . GLY A 1 193 ? -19.322 -5.037 7.382 1.00 63.91 193 GLY A N 1
ATOM 1375 C CA . GLY A 1 193 ? -20.445 -5.953 7.315 1.00 64.33 193 GLY A CA 1
ATOM 1376 C C . GLY A 1 193 ? -19.902 -7.337 7.018 1.00 65.09 193 GLY A C 1
ATOM 1377 O O . GLY A 1 193 ? -19.658 -8.126 7.931 1.00 68.38 193 GLY A O 1
ATOM 1378 N N . ASN A 1 194 ? -19.712 -7.630 5.736 1.00 63.47 194 ASN A N 1
ATOM 1379 C CA . ASN A 1 194 ? -19.159 -8.911 5.310 1.00 60.08 194 ASN A CA 1
ATOM 1380 C C . ASN A 1 194 ? -18.926 -8.867 3.815 1.00 58.10 194 ASN A C 1
ATOM 1381 O O . ASN A 1 194 ? -18.881 -9.898 3.147 1.00 58.34 194 ASN A O 1
ATOM 1386 N N . ARG A 1 195 ? -18.792 -7.652 3.300 1.00 57.38 195 ARG A N 1
ATOM 1387 C CA . ARG A 1 195 ? -18.549 -7.426 1.884 1.00 57.00 195 ARG A CA 1
ATOM 1388 C C . ARG A 1 195 ? -17.553 -6.282 1.801 1.00 55.68 195 ARG A C 1
ATOM 1389 O O . ARG A 1 195 ? -17.175 -5.705 2.819 1.00 55.47 195 ARG A O 1
ATOM 1397 N N . ILE A 1 196 ? -17.130 -5.952 0.589 1.00 54.54 196 ILE A N 1
ATOM 1398 C CA . ILE A 1 196 ? -16.209 -4.851 0.409 1.00 52.40 196 ILE A CA 1
ATOM 1399 C C . ILE A 1 196 ? -17.034 -3.605 0.126 1.00 53.87 196 ILE A C 1
ATOM 1400 O O . ILE A 1 196 ? -17.871 -3.584 -0.782 1.00 55.80 196 ILE A O 1
ATOM 1405 N N . VAL A 1 197 ? -16.800 -2.574 0.927 1.00 54.49 197 VAL A N 1
ATOM 1406 C CA . VAL A 1 197 ? -17.505 -1.308 0.800 1.00 54.05 197 VAL A CA 1
ATOM 1407 C C . VAL A 1 197 ? -16.570 -0.245 0.247 1.00 51.31 197 VAL A C 1
ATOM 1408 O O . VAL A 1 197 ? -15.385 -0.235 0.561 1.00 50.56 197 VAL A O 1
ATOM 1412 N N . ILE A 1 198 ? -17.103 0.645 -0.580 1.00 50.34 198 ILE A N 1
ATOM 1413 C CA . ILE A 1 198 ? -16.301 1.719 -1.146 1.00 48.02 198 ILE A CA 1
ATOM 1414 C C . ILE A 1 198 ? -16.949 3.051 -0.826 1.00 52.45 198 ILE A C 1
ATOM 1415 O O . ILE A 1 198 ? -18.043 3.351 -1.307 1.00 55.22 198 ILE A O 1
ATOM 1420 N N . GLU A 1 199 ? -16.278 3.849 -0.005 1.00 52.96 199 GLU A N 1
ATOM 1421 C CA . GLU A 1 199 ? -16.799 5.156 0.360 1.00 53.27 199 GLU A CA 1
ATOM 1422 C C . GLU A 1 199 ? -15.722 6.229 0.274 1.00 53.92 199 GLU A C 1
ATOM 1423 O O . GLU A 1 199 ? -14.540 5.950 0.471 1.00 55.10 199 GLU A O 1
ATOM 1429 N N . PRO A 1 200 ? -16.116 7.473 -0.048 1.00 53.25 200 PRO A N 1
ATOM 1430 C CA . PRO A 1 200 ? -15.153 8.570 -0.158 1.00 53.21 200 PRO A CA 1
ATOM 1431 C C . PRO A 1 200 ? -14.357 8.723 1.128 1.00 52.11 200 PRO A C 1
ATOM 1432 O O . PRO A 1 200 ? -14.795 8.286 2.191 1.00 46.64 200 PRO A O 1
ATOM 1436 N N . PHE A 1 201 ? -13.189 9.345 1.026 1.00 54.51 201 PHE A N 1
ATOM 1437 C CA . PHE A 1 201 ? -12.328 9.531 2.186 1.00 59.33 201 PHE A CA 1
ATOM 1438 C C . PHE A 1 201 ? -13.006 10.282 3.332 1.00 61.56 201 PHE A C 1
ATOM 1439 O O . PHE A 1 201 ? -12.858 9.910 4.499 1.00 61.18 201 PHE A O 1
ATOM 1447 N N . ASP A 1 202 ? -13.761 11.324 3.000 1.00 62.12 202 ASP A N 1
ATOM 1448 C CA . ASP A 1 202 ? -14.421 12.131 4.018 1.00 63.75 202 ASP A CA 1
ATOM 1449 C C . ASP A 1 202 ? -15.637 11.530 4.713 1.00 63.27 202 ASP A C 1
ATOM 1450 O O . ASP A 1 202 ? -16.255 12.188 5.545 1.00 62.60 202 ASP A O 1
ATOM 1455 N N . LYS A 1 203 ? -15.976 10.284 4.398 1.00 63.26 203 LYS A N 1
ATOM 1456 C CA . LYS A 1 203 ? -17.123 9.647 5.036 1.00 63.44 203 LYS A CA 1
ATOM 1457 C C . LYS A 1 203 ? -16.900 8.167 5.308 1.00 63.30 203 LYS A C 1
ATOM 1458 O O . LYS A 1 203 ? -17.848 7.386 5.388 1.00 64.89 203 LYS A O 1
ATOM 1464 N N . VAL A 1 204 ? -15.639 7.788 5.461 1.00 63.57 204 VAL A N 1
ATOM 1465 C CA . VAL A 1 204 ? -15.295 6.401 5.725 1.00 61.04 204 VAL A CA 1
ATOM 1466 C C . VAL A 1 204 ? -15.646 6.022 7.154 1.00 58.44 204 VAL A C 1
ATOM 1467 O O . VAL A 1 204 ? -15.439 6.800 8.085 1.00 56.73 204 VAL A O 1
ATOM 1471 N N . SER A 1 205 ? -16.188 4.824 7.323 1.00 57.42 205 SER A N 1
ATOM 1472 C CA . SER A 1 205 ? -16.528 4.332 8.649 1.00 57.85 205 SER A CA 1
ATOM 1473 C C . SER A 1 205 ? -16.121 2.863 8.7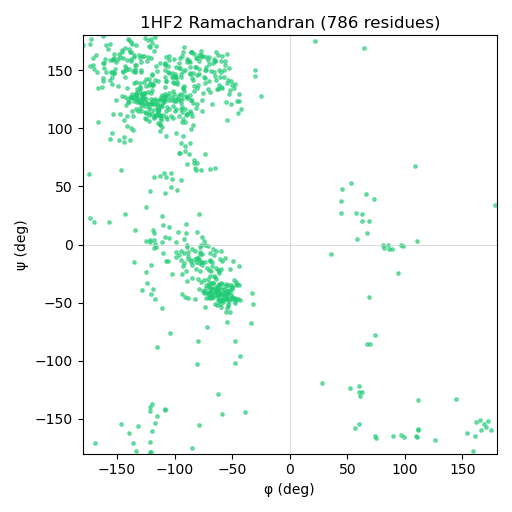36 1.00 54.75 205 SER A C 1
ATOM 1474 O O . SER A 1 205 ? -16.816 1.975 8.236 1.00 52.17 205 SER A O 1
ATOM 1477 N N . PHE A 1 206 ? -14.972 2.630 9.363 1.00 55.19 206 PHE A N 1
ATOM 1478 C CA . PHE A 1 206 ? -14.423 1.290 9.527 1.00 53.18 206 PHE A CA 1
ATOM 1479 C C . PHE A 1 206 ? -15.141 0.504 10.622 1.00 56.89 206 PHE A C 1
ATOM 1480 O O . PHE A 1 206 ? -15.682 -0.579 10.307 1.00 59.38 206 PHE A O 1
ATOM 1488 N N . VAL B 1 2 ? 21.878 0.909 28.492 1.00 33.07 2 VAL B N 1
ATOM 1489 C CA . VAL B 1 2 ? 20.443 0.506 28.543 1.00 30.05 2 VAL B CA 1
ATOM 1490 C C . VAL B 1 2 ? 20.095 -0.237 29.828 1.00 28.72 2 VAL B C 1
ATOM 1491 O O . VAL B 1 2 ? 20.776 -1.185 30.203 1.00 33.51 2 VAL B O 1
ATOM 1495 N N . ASP B 1 3 ? 19.026 0.194 30.493 1.00 27.18 3 ASP B N 1
ATOM 1496 C CA . ASP B 1 3 ? 18.578 -0.445 31.726 1.00 28.96 3 ASP B CA 1
ATOM 1497 C C . ASP B 1 3 ? 17.178 0.022 32.128 1.00 24.95 3 ASP B C 1
ATOM 1498 O O . ASP B 1 3 ? 16.792 1.153 31.856 1.00 25.79 3 ASP B O 1
ATOM 1503 N N . PHE B 1 4 ? 16.407 -0.851 32.761 1.00 21.38 4 PHE B N 1
ATOM 1504 C CA . PHE B 1 4 ? 15.077 -0.463 33.208 1.00 25.21 4 PHE B CA 1
ATOM 1505 C C . PHE B 1 4 ? 15.138 0.053 34.642 1.00 26.38 4 PHE B C 1
ATOM 1506 O O . PHE B 1 4 ? 15.829 -0.515 35.492 1.00 28.12 4 PHE B O 1
ATOM 1514 N N . LYS B 1 5 ? 14.431 1.149 34.895 1.00 25.35 5 LYS B N 1
ATOM 1515 C CA . LYS B 1 5 ? 14.377 1.750 36.224 1.00 23.80 5 LYS B CA 1
ATOM 1516 C C . LYS B 1 5 ? 12.932 1.843 36.665 1.00 21.19 5 LYS B C 1
ATOM 1517 O O . LYS B 1 5 ? 12.091 2.296 35.897 1.00 20.34 5 LYS B O 1
ATOM 1523 N N . MET B 1 6 ? 12.635 1.404 37.885 1.00 21.17 6 MET B N 1
ATOM 1524 C CA . MET B 1 6 ? 11.274 1.529 38.404 1.00 20.81 6 MET B CA 1
ATOM 1525 C C . MET B 1 6 ? 11.294 2.895 39.072 1.00 25.83 6 MET B C 1
ATOM 1526 O O . MET B 1 6 ? 12.157 3.159 39.903 1.00 30.03 6 MET B O 1
ATOM 1531 N N . THR B 1 7 ? 10.360 3.763 38.704 1.00 25.13 7 THR B N 1
ATOM 1532 C CA . THR B 1 7 ? 10.329 5.115 39.237 1.00 23.03 7 THR B CA 1
ATOM 1533 C C . THR B 1 7 ? 8.927 5.552 39.624 1.00 25.75 7 THR B C 1
ATOM 1534 O O . THR B 1 7 ? 7.992 4.757 39.638 1.00 27.80 7 THR B O 1
ATOM 1538 N N . LYS B 1 8 ? 8.788 6.833 39.933 1.00 27.70 8 LYS B N 1
ATOM 1539 C CA . LYS B 1 8 ? 7.485 7.378 40.269 1.00 33.96 8 LYS B CA 1
ATOM 1540 C C . LYS B 1 8 ? 6.706 7.546 38.952 1.00 33.27 8 LYS B C 1
ATOM 1541 O O . LYS B 1 8 ? 5.492 7.705 38.950 1.00 36.39 8 LYS B O 1
ATOM 1547 N N . GLU B 1 9 ? 7.417 7.483 37.833 1.00 31.55 9 GLU B N 1
ATOM 1548 C CA . GLU B 1 9 ? 6.791 7.605 36.517 1.00 34.65 9 GLU B CA 1
ATOM 1549 C C . GLU B 1 9 ? 6.362 6.226 36.013 1.00 34.23 9 GLU B C 1
ATOM 1550 O O . GLU B 1 9 ? 5.780 6.099 34.936 1.00 34.26 9 GLU B O 1
ATOM 1556 N N . GLY B 1 10 ? 6.633 5.200 36.816 1.00 33.19 10 GLY B N 1
ATOM 1557 C CA . GLY B 1 10 ? 6.320 3.836 36.427 1.00 22.50 10 GLY B CA 1
ATOM 1558 C C . GLY B 1 10 ? 7.612 3.275 35.861 1.00 22.87 10 GLY B C 1
ATOM 1559 O O . GLY B 1 10 ? 8.678 3.859 36.075 1.00 24.55 10 GLY B O 1
ATOM 1560 N N . LEU B 1 11 ? 7.546 2.165 35.137 1.00 21.09 11 LEU B N 1
ATOM 1561 C CA . LEU B 1 11 ? 8.758 1.583 34.571 1.00 22.66 11 LEU B CA 1
ATOM 1562 C C . LEU B 1 11 ? 9.287 2.451 33.438 1.00 24.00 11 LEU B C 1
ATOM 1563 O O . LEU B 1 11 ? 8.531 2.862 32.553 1.00 21.86 11 LEU B O 1
ATOM 1568 N N . VAL B 1 12 ? 10.595 2.702 33.467 1.00 22.67 12 VAL B N 1
ATOM 1569 C CA . VAL B 1 12 ? 11.250 3.545 32.472 1.00 24.19 12 VAL B CA 1
ATOM 1570 C C . VAL B 1 12 ? 12.478 2.890 31.844 1.00 25.88 12 VAL B C 1
ATOM 1571 O O . VAL B 1 12 ? 13.355 2.395 32.552 1.00 21.21 12 VAL B O 1
ATOM 1575 N N . LEU B 1 13 ? 12.538 2.879 30.513 1.00 27.78 13 LEU B N 1
ATOM 1576 C CA . LEU B 1 13 ? 13.702 2.325 29.837 1.00 21.70 13 LEU B CA 1
ATOM 1577 C C . LEU B 1 13 ? 14.651 3.493 29.651 1.00 26.38 13 LEU B C 1
ATOM 1578 O O . LEU B 1 13 ? 14.333 4.461 28.965 1.00 27.07 13 LEU B O 1
ATOM 1583 N N . LEU B 1 14 ? 15.811 3.402 30.283 1.00 26.33 14 LEU B N 1
ATOM 1584 C CA . LEU B 1 14 ? 16.810 4.446 30.197 1.00 26.83 14 LEU B CA 1
ATOM 1585 C C . LEU B 1 14 ? 17.902 3.999 29.230 1.00 28.38 14 LEU B C 1
ATOM 1586 O O . LEU B 1 14 ? 18.453 2.902 29.366 1.00 24.71 14 LEU B O 1
ATOM 1591 N N . ILE B 1 15 ? 18.189 4.850 28.248 1.00 25.05 15 ILE B N 1
ATOM 1592 C CA . ILE B 1 15 ? 19.222 4.598 27.240 1.00 28.50 15 ILE B CA 1
ATOM 1593 C C . ILE B 1 15 ? 20.263 5.715 27.378 1.00 31.94 15 ILE B C 1
ATOM 1594 O O . ILE B 1 15 ? 19.958 6.885 27.155 1.00 31.93 15 ILE B O 1
ATOM 1599 N N . LYS B 1 16 ? 21.485 5.359 27.747 1.00 37.36 16 LYS B N 1
ATOM 1600 C CA . LYS B 1 16 ? 22.533 6.357 27.918 1.00 43.72 16 LYS B CA 1
ATOM 1601 C C . LYS B 1 16 ? 23.072 6.799 26.563 1.00 46.29 16 LYS B C 1
ATOM 1602 O O . LYS B 1 16 ? 22.869 6.114 25.558 1.00 48.25 16 LYS B O 1
ATOM 1608 N N . ASP B 1 17 ? 23.739 7.950 26.530 1.00 42.31 17 ASP B N 1
ATOM 1609 C CA . ASP B 1 17 ? 24.278 8.471 25.279 1.00 39.74 17 ASP B CA 1
ATOM 1610 C C . ASP B 1 17 ? 25.029 7.354 24.576 1.00 38.40 17 ASP B C 1
ATOM 1611 O O . ASP B 1 17 ? 25.805 6.634 25.202 1.00 38.69 17 ASP B O 1
ATOM 1616 N N . TYR B 1 18 ? 24.796 7.208 23.277 1.00 33.91 18 TYR B N 1
ATOM 1617 C CA . TYR B 1 18 ? 25.432 6.143 22.518 1.00 34.73 18 TYR B CA 1
ATOM 1618 C C . TYR B 1 18 ? 25.884 6.598 21.141 1.00 35.30 18 TYR B C 1
ATOM 1619 O O . TYR B 1 18 ? 25.629 7.730 20.732 1.00 36.50 18 TYR B O 1
ATOM 1628 N N . GLN B 1 19 ? 26.551 5.697 20.432 1.00 39.62 19 GLN B N 1
ATOM 1629 C CA . GLN B 1 19 ? 27.046 5.972 19.091 1.00 42.92 19 GLN B CA 1
ATOM 1630 C C . GLN B 1 19 ? 26.552 4.942 18.079 1.00 42.17 19 GLN B C 1
ATOM 1631 O O . GLN B 1 19 ? 26.491 5.218 16.883 1.00 47.01 19 GLN B O 1
ATOM 1637 N N . ASN B 1 20 ? 26.200 3.754 18.556 1.00 40.20 20 ASN B N 1
ATOM 1638 C CA . ASN B 1 20 ? 25.716 2.700 17.670 1.00 39.65 20 ASN B CA 1
ATOM 1639 C C . ASN B 1 20 ? 24.292 2.297 18.053 1.00 37.66 20 ASN B C 1
ATOM 1640 O O . ASN B 1 20 ? 24.068 1.724 19.120 1.00 38.60 20 ASN B O 1
ATOM 1645 N N . LEU B 1 21 ? 23.332 2.590 17.182 1.00 35.29 21 LEU B N 1
ATOM 1646 C CA . LEU B 1 21 ? 21.937 2.252 17.459 1.00 35.02 21 LEU B CA 1
ATOM 1647 C C . LEU B 1 21 ? 21.782 0.736 17.507 1.00 33.60 21 LEU B C 1
ATOM 1648 O O . LEU B 1 21 ? 21.015 0.206 18.306 1.00 33.01 21 LEU B O 1
ATOM 1653 N N . GLU B 1 22 ? 22.515 0.048 16.637 1.00 36.50 22 GLU B N 1
ATOM 1654 C CA . GLU B 1 22 ? 22.469 -1.405 16.570 1.00 37.44 22 GLU B CA 1
ATOM 1655 C C . GLU B 1 22 ? 22.744 -2.035 17.926 1.00 36.26 22 GLU B C 1
ATOM 1656 O O . GLU B 1 22 ? 22.100 -3.013 18.301 1.00 34.94 22 GLU B O 1
ATOM 1662 N N . GLU B 1 23 ? 23.693 -1.471 18.667 1.00 37.75 23 GLU B N 1
ATOM 1663 C CA . GLU B 1 23 ? 24.033 -2.012 19.978 1.00 39.89 23 GLU B CA 1
ATOM 1664 C C . GLU B 1 23 ? 22.961 -1.717 21.014 1.00 38.40 23 GLU B C 1
ATOM 1665 O O . GLU B 1 23 ? 22.679 -2.550 21.876 1.00 39.96 23 GLU B O 1
ATOM 1671 N N . VAL B 1 24 ? 22.364 -0.531 20.932 1.00 35.43 24 VAL B N 1
ATOM 1672 C CA . VAL B 1 24 ? 21.309 -0.152 21.864 1.00 32.82 24 VAL B CA 1
ATOM 1673 C C . VAL B 1 24 ? 20.133 -1.124 21.748 1.00 32.67 24 VAL B C 1
ATOM 1674 O O . VAL B 1 24 ? 19.674 -1.680 22.749 1.00 29.72 24 VAL B O 1
ATOM 1678 N N . LEU B 1 25 ? 19.663 -1.333 20.520 1.00 27.28 25 LEU B N 1
ATOM 1679 C CA . LEU B 1 25 ? 18.547 -2.233 20.264 1.00 23.85 25 LEU B CA 1
ATOM 1680 C C . LEU B 1 25 ? 18.863 -3.646 20.767 1.00 26.21 25 LEU B C 1
ATOM 1681 O O . LEU B 1 25 ? 18.036 -4.283 21.420 1.00 28.47 25 LEU B O 1
ATOM 1686 N N . ASN B 1 26 ? 20.064 -4.129 20.471 1.00 21.89 26 ASN B N 1
ATOM 1687 C CA . ASN B 1 26 ? 20.477 -5.452 20.926 1.00 29.48 26 ASN B CA 1
ATOM 1688 C C . ASN B 1 26 ? 20.580 -5.507 22.450 1.00 33.09 26 ASN B C 1
ATOM 1689 O O . ASN B 1 26 ? 20.401 -6.563 23.054 1.00 35.37 26 ASN B O 1
ATOM 1694 N N . ALA B 1 27 ? 20.864 -4.358 23.062 1.00 32.31 27 ALA B N 1
ATOM 1695 C CA . ALA B 1 27 ? 20.972 -4.249 24.514 1.00 28.79 27 ALA B CA 1
ATOM 1696 C C . ALA B 1 27 ? 19.566 -4.301 25.072 1.00 23.88 27 ALA B C 1
ATOM 1697 O O . ALA B 1 27 ? 19.309 -4.932 26.100 1.00 25.55 27 ALA B O 1
ATOM 1699 N N . ILE B 1 28 ? 18.652 -3.614 24.401 1.00 18.92 28 ILE B N 1
ATOM 1700 C CA . ILE B 1 28 ? 17.271 -3.632 24.845 1.00 22.24 28 ILE B CA 1
ATOM 1701 C C . ILE B 1 28 ? 16.775 -5.088 24.811 1.00 25.00 28 ILE B C 1
ATOM 1702 O O . ILE B 1 28 ? 16.199 -5.578 25.785 1.00 22.69 28 ILE B O 1
ATOM 1707 N N . SER B 1 29 ? 17.026 -5.782 23.698 1.00 25.70 29 SER B N 1
ATOM 1708 C CA . SER B 1 29 ? 16.613 -7.176 23.551 1.00 23.85 29 SER B CA 1
ATOM 1709 C C . SER B 1 29 ? 17.236 -8.065 24.625 1.00 26.92 29 SER B C 1
ATOM 1710 O O . SER B 1 29 ? 16.555 -8.883 25.257 1.00 24.52 29 SER B O 1
ATOM 1713 N N . ALA B 1 30 ? 18.540 -7.914 24.822 1.00 24.30 30 ALA B N 1
ATOM 1714 C CA . ALA B 1 30 ? 19.218 -8.692 25.838 1.00 24.47 30 ALA B CA 1
ATOM 1715 C C . ALA B 1 30 ? 18.603 -8.373 27.206 1.00 25.76 30 ALA B C 1
ATOM 1716 O O . ALA B 1 30 ? 18.361 -9.268 28.023 1.00 22.96 30 ALA B O 1
ATOM 1718 N N . ARG B 1 31 ? 18.336 -7.096 27.450 1.00 25.87 31 ARG B N 1
ATOM 1719 C CA . ARG B 1 31 ? 17.762 -6.698 28.727 1.00 26.88 31 ARG B CA 1
ATOM 1720 C C . ARG B 1 31 ? 16.391 -7.325 28.946 1.00 23.30 31 ARG B C 1
ATOM 1721 O O . ARG B 1 31 ? 16.085 -7.793 30.040 1.00 22.81 31 ARG B O 1
ATOM 1729 N N . ILE B 1 32 ? 15.564 -7.321 27.908 1.00 23.84 32 ILE B N 1
ATOM 1730 C CA . ILE B 1 32 ? 14.229 -7.897 28.002 1.00 25.66 32 ILE B CA 1
ATOM 1731 C C . ILE B 1 32 ? 14.338 -9.401 28.272 1.00 27.05 32 ILE B C 1
ATOM 1732 O O . ILE B 1 32 ? 13.749 -9.913 29.222 1.00 25.08 32 ILE B O 1
ATOM 1737 N N . THR B 1 33 ? 15.117 -10.093 27.442 1.00 27.91 33 THR B N 1
ATOM 1738 C CA . THR B 1 33 ? 15.290 -11.538 27.571 1.00 28.85 33 THR B CA 1
ATOM 1739 C C . THR B 1 33 ? 15.720 -11.949 28.974 1.00 27.62 33 THR B C 1
ATOM 1740 O O . THR B 1 33 ? 15.297 -12.987 29.467 1.00 28.93 33 THR B O 1
ATOM 1744 N N . GLN B 1 34 ? 16.533 -11.124 29.628 1.00 29.43 34 GLN B N 1
ATOM 1745 C CA . GLN B 1 34 ? 17.007 -11.426 30.981 1.00 27.70 34 GLN B CA 1
ATOM 1746 C C . GLN B 1 34 ? 15.894 -11.528 32.019 1.00 25.73 34 GLN B C 1
ATOM 1747 O O . GLN B 1 34 ? 16.086 -12.137 33.068 1.00 25.62 34 GLN B O 1
ATOM 1753 N N . MET B 1 35 ? 14.743 -10.922 31.737 1.00 21.92 35 MET B N 1
ATOM 1754 C CA . MET B 1 35 ? 13.610 -10.942 32.670 1.00 18.58 35 MET B CA 1
ATOM 1755 C C . MET B 1 35 ? 12.812 -12.239 32.670 1.00 19.38 35 MET B C 1
ATOM 1756 O O . MET B 1 35 ? 11.971 -12.444 33.543 1.00 21.93 35 MET B O 1
ATOM 1761 N N . GLY B 1 36 ? 13.045 -13.087 31.672 1.00 20.40 36 GLY B N 1
ATOM 1762 C CA . GLY B 1 36 ? 12.347 -14.354 31.603 1.00 21.71 36 GLY B CA 1
ATOM 1763 C C . GLY B 1 36 ? 10.847 -14.285 31.376 1.00 24.11 36 GLY B C 1
ATOM 1764 O O . GLY B 1 36 ? 10.091 -15.015 32.019 1.00 19.90 36 GLY B O 1
ATOM 1765 N N . GLY B 1 37 ? 10.411 -13.418 30.465 1.00 23.41 37 GLY B N 1
ATOM 1766 C CA . GLY B 1 37 ? 8.989 -13.303 30.169 1.00 21.95 37 GLY B CA 1
ATOM 1767 C C . GLY B 1 37 ? 8.144 -12.611 31.224 1.00 23.91 37 GLY B C 1
ATOM 1768 O O . GLY B 1 37 ? 7.008 -13.006 31.491 1.00 28.61 37 GLY B O 1
ATOM 1769 N N . PHE B 1 38 ? 8.691 -11.558 31.813 1.00 22.07 38 PHE B N 1
ATOM 1770 C CA . PHE B 1 38 ? 7.996 -10.800 32.846 1.00 20.92 38 PHE B CA 1
ATOM 1771 C C . PHE B 1 38 ? 6.832 -9.953 32.347 1.00 17.92 38 PHE B C 1
ATOM 1772 O O . PHE B 1 38 ? 5.794 -9.877 32.998 1.00 18.99 38 PHE B O 1
ATOM 1780 N N . PHE B 1 39 ? 7.017 -9.299 31.206 1.00 19.12 39 PHE B N 1
ATOM 1781 C CA . PHE B 1 39 ? 5.991 -8.421 30.650 1.00 24.35 39 PHE B CA 1
ATOM 1782 C C . PHE B 1 39 ? 4.742 -9.106 30.104 1.00 23.71 39 PHE B C 1
ATOM 1783 O O . PHE B 1 39 ? 4.816 -10.163 29.485 1.00 22.88 39 PHE B O 1
ATOM 1791 N N . ALA B 1 40 ? 3.598 -8.479 30.348 1.00 29.51 40 ALA B N 1
ATOM 1792 C CA . ALA B 1 40 ? 2.307 -8.969 29.877 1.00 34.77 40 ALA B CA 1
ATOM 1793 C C . ALA B 1 40 ? 2.029 -8.393 28.489 1.00 37.40 40 ALA B C 1
ATOM 1794 O O . ALA B 1 40 ? 2.576 -7.352 28.110 1.00 34.45 40 ALA B O 1
ATOM 1796 N N . LYS B 1 41 ? 1.168 -9.078 27.745 1.00 41.16 41 LYS B N 1
ATOM 1797 C CA . LYS B 1 41 ? 0.805 -8.699 26.381 1.00 42.43 41 LYS B CA 1
ATOM 1798 C C . LYS B 1 41 ? 0.791 -7.213 26.031 1.00 43.02 41 LYS B C 1
ATOM 1799 O O . LYS B 1 41 ? 1.397 -6.812 25.035 1.00 47.94 41 LYS B O 1
ATOM 1805 N N . GLY B 1 42 ? 0.107 -6.402 26.833 1.00 35.92 42 GLY B N 1
ATOM 1806 C CA . GLY B 1 42 ? 0.027 -4.983 26.538 1.00 38.30 42 GLY B CA 1
ATOM 1807 C C . GLY B 1 42 ? 0.755 -3.988 27.428 1.00 39.85 42 GLY B C 1
ATOM 1808 O O . GLY B 1 42 ? 0.459 -2.797 27.369 1.00 38.10 42 GLY B O 1
ATOM 1809 N N . ASP B 1 43 ? 1.704 -4.453 28.238 1.00 39.09 43 ASP B N 1
ATOM 1810 C CA . ASP B 1 43 ? 2.465 -3.566 29.128 1.00 38.25 43 ASP B CA 1
ATOM 1811 C C . ASP B 1 43 ? 3.078 -2.320 28.472 1.00 35.77 43 ASP B C 1
ATOM 1812 O O . ASP B 1 43 ? 3.669 -2.389 27.392 1.00 35.59 43 ASP B O 1
ATOM 1817 N N . ARG B 1 44 ? 2.954 -1.194 29.167 1.00 31.56 44 ARG B N 1
ATOM 1818 C CA . ARG B 1 44 ? 3.467 0.094 28.707 1.00 35.04 44 ARG B CA 1
ATOM 1819 C C . ARG B 1 44 ? 4.681 0.542 29.517 1.00 35.59 44 ARG B C 1
ATOM 1820 O O . ARG B 1 44 ? 4.805 0.226 30.692 1.00 37.15 44 ARG B O 1
ATOM 1828 N N . ILE B 1 45 ? 5.565 1.296 28.885 1.00 34.33 45 ILE B N 1
ATOM 1829 C CA . ILE B 1 45 ? 6.748 1.805 29.559 1.00 34.55 45 ILE B CA 1
ATOM 1830 C C . ILE B 1 45 ? 7.021 3.225 29.081 1.00 31.09 45 ILE B C 1
ATOM 1831 O O . ILE B 1 45 ? 6.539 3.629 28.018 1.00 29.82 45 ILE B O 1
ATOM 1836 N N . SER B 1 46 ? 7.770 3.983 29.880 1.00 25.08 46 SER B N 1
ATOM 1837 C CA . SER B 1 46 ? 8.150 5.339 29.505 1.00 22.79 46 SER B CA 1
ATOM 1838 C C . SER B 1 46 ? 9.556 5.169 28.968 1.00 21.76 46 SER B C 1
ATOM 1839 O O . SER B 1 46 ? 10.263 4.250 29.377 1.00 20.76 46 SER B O 1
ATOM 1842 N N . LEU B 1 47 ? 9.965 6.052 28.065 1.00 23.02 47 LEU B N 1
ATOM 1843 C CA . LEU B 1 47 ? 11.291 5.969 27.468 1.00 23.05 47 LEU B CA 1
ATOM 1844 C C . LEU B 1 47 ? 12.088 7.240 27.735 1.00 25.10 47 LEU B C 1
ATOM 1845 O O . LEU B 1 47 ? 11.550 8.339 27.654 1.00 30.82 47 LEU B O 1
ATOM 1850 N N . MET B 1 48 ? 13.372 7.092 28.043 1.00 23.12 48 MET B N 1
ATOM 1851 C CA . MET B 1 48 ? 14.219 8.245 28.302 1.00 24.43 48 MET B CA 1
ATOM 1852 C C . MET B 1 48 ? 15.588 8.013 27.687 1.00 25.97 48 MET B C 1
ATOM 1853 O O . MET B 1 48 ? 16.259 7.028 27.983 1.00 27.80 48 MET B O 1
ATOM 1858 N N . ILE B 1 49 ? 15.993 8.926 26.813 1.00 28.67 49 ILE B N 1
ATOM 1859 C CA . ILE B 1 49 ? 17.275 8.823 26.137 1.00 28.76 49 ILE B CA 1
ATOM 1860 C C . ILE B 1 49 ? 18.178 9.985 26.530 1.00 31.52 49 ILE B C 1
ATOM 1861 O O . ILE B 1 49 ? 17.806 11.143 26.357 1.00 34.04 49 ILE B O 1
ATOM 1866 N N . GLU B 1 50 ? 19.363 9.677 27.043 1.00 32.14 50 GLU B N 1
ATOM 1867 C CA . GLU B 1 50 ? 20.317 10.713 27.433 1.00 38.20 50 GLU B CA 1
ATOM 1868 C C . GLU B 1 50 ? 20.733 11.468 26.180 1.00 39.20 50 GLU B C 1
ATOM 1869 O O . GLU B 1 50 ? 20.919 10.863 25.122 1.00 41.45 50 GLU B O 1
ATOM 1875 N N . ASN B 1 51 ? 20.898 12.781 26.295 1.00 33.10 51 ASN B N 1
ATOM 1876 C CA . ASN B 1 51 ? 21.298 13.580 25.147 1.00 28.81 51 ASN B CA 1
ATOM 1877 C C . ASN B 1 51 ? 20.326 13.294 23.994 1.00 28.47 51 ASN B C 1
ATOM 1878 O O . ASN B 1 51 ? 20.726 12.943 22.880 1.00 26.47 51 ASN B O 1
ATOM 1883 N N . HIS B 1 52 ? 19.040 13.442 24.289 1.00 27.01 52 HIS B N 1
ATOM 1884 C CA . HIS B 1 52 ? 17.989 13.178 23.327 1.00 32.13 52 HIS B CA 1
ATOM 1885 C C . HIS B 1 52 ? 18.184 13.852 21.970 1.00 35.68 52 HIS B C 1
ATOM 1886 O O . HIS B 1 52 ? 18.027 13.214 20.930 1.00 35.41 52 HIS B O 1
ATOM 1893 N N . ASN B 1 53 ? 18.534 15.134 21.984 1.00 35.30 53 ASN B N 1
ATOM 1894 C CA . ASN B 1 53 ? 18.721 15.884 20.755 1.00 33.86 53 ASN B CA 1
ATOM 1895 C C . ASN B 1 53 ? 19.612 15.208 19.734 1.00 31.90 53 ASN B C 1
ATOM 1896 O O . ASN B 1 53 ? 19.369 15.302 18.532 1.00 34.63 53 ASN B O 1
ATOM 1901 N N . LYS B 1 54 ? 20.641 14.521 20.203 1.00 31.11 54 LYS B N 1
ATOM 1902 C CA . LYS B 1 54 ? 21.548 13.834 19.295 1.00 33.37 54 LYS B CA 1
ATOM 1903 C C . LYS B 1 54 ? 20.954 12.523 18.758 1.00 36.75 54 LYS B C 1
ATOM 1904 O O . LYS B 1 54 ? 21.445 11.980 17.768 1.00 35.09 54 LYS B O 1
ATOM 1910 N N . HIS B 1 55 ? 19.890 12.024 19.389 1.00 34.20 55 HIS B N 1
ATOM 1911 C CA . HIS B 1 55 ? 19.309 10.746 18.964 1.00 33.41 55 HIS B CA 1
ATOM 1912 C C . HIS B 1 55 ? 17.847 10.757 18.537 1.00 28.60 55 HIS B C 1
ATOM 1913 O O . HIS B 1 55 ? 17.293 9.708 18.265 1.00 28.87 55 HIS B O 1
ATOM 1920 N N . SER B 1 56 ? 17.229 11.931 18.500 1.00 28.94 56 SER B N 1
ATOM 1921 C CA . SER B 1 56 ? 15.820 12.070 18.130 1.00 29.13 56 SER B CA 1
ATOM 1922 C C . SER B 1 56 ? 15.377 11.304 16.884 1.00 28.18 56 SER B C 1
ATOM 1923 O O . SER B 1 56 ? 14.236 10.858 16.805 1.00 30.26 56 SER B O 1
ATOM 1926 N N . GLN B 1 57 ? 16.263 11.148 15.909 1.00 27.90 57 GLN B N 1
ATOM 1927 C CA . GLN B 1 57 ? 15.870 10.451 14.694 1.00 28.82 57 GLN B CA 1
ATOM 1928 C C . GLN B 1 57 ? 15.839 8.935 14.863 1.00 29.05 57 GLN B C 1
ATOM 1929 O O . GLN B 1 57 ? 15.411 8.221 13.967 1.00 27.14 57 GLN B O 1
ATOM 1935 N N . ASP B 1 58 ? 16.292 8.452 16.015 1.00 24.83 58 ASP B N 1
ATOM 1936 C CA . ASP B 1 58 ? 16.292 7.021 16.301 1.00 27.49 58 ASP B CA 1
ATOM 1937 C C . ASP B 1 58 ? 15.035 6.620 17.071 1.00 23.28 58 ASP B C 1
ATOM 1938 O O . ASP B 1 58 ? 14.795 5.439 17.315 1.00 26.63 58 ASP B O 1
ATOM 1943 N N . ILE B 1 59 ? 14.238 7.609 17.445 1.00 20.13 59 ILE B N 1
ATOM 1944 C CA . ILE B 1 59 ? 13.025 7.362 18.207 1.00 24.60 59 ILE B CA 1
ATOM 1945 C C . ILE B 1 59 ? 12.103 6.332 17.558 1.00 27.51 59 ILE B C 1
ATOM 1946 O O . ILE B 1 59 ? 11.699 5.366 18.214 1.00 26.73 59 ILE B O 1
ATOM 1951 N N . PRO B 1 60 ? 11.749 6.525 16.271 1.00 24.80 60 PRO B N 1
ATOM 1952 C CA . PRO B 1 60 ? 10.863 5.554 15.610 1.00 23.26 60 PRO B CA 1
ATOM 1953 C C . PRO B 1 60 ? 11.357 4.110 15.676 1.00 17.67 60 PRO B C 1
ATOM 1954 O O . PRO B 1 60 ? 10.584 3.215 15.989 1.00 22.54 60 PRO B O 1
ATOM 1958 N N . ARG B 1 61 ? 12.637 3.879 15.397 1.00 15.10 61 ARG B N 1
ATOM 1959 C CA . ARG B 1 61 ? 13.171 2.524 15.440 1.00 20.71 61 ARG B CA 1
ATOM 1960 C C . ARG B 1 61 ? 13.238 1.925 16.839 1.00 24.31 61 ARG B C 1
ATOM 1961 O O . ARG B 1 61 ? 13.081 0.711 16.997 1.00 26.82 61 ARG B O 1
ATOM 1969 N N . ILE B 1 62 ? 13.483 2.755 17.854 1.00 23.76 62 ILE B N 1
ATOM 1970 C CA . ILE B 1 62 ? 13.543 2.249 19.225 1.00 18.32 62 ILE B CA 1
ATOM 1971 C C . ILE B 1 62 ? 12.122 1.946 19.683 1.00 11.63 62 ILE B C 1
ATOM 1972 O O . ILE B 1 62 ? 11.860 0.947 20.347 1.00 16.33 62 ILE B O 1
ATOM 1977 N N . VAL B 1 63 ? 11.189 2.807 19.332 1.00 15.05 63 VAL B N 1
ATOM 1978 C CA . VAL B 1 63 ? 9.823 2.550 19.754 1.00 19.82 63 VAL B CA 1
ATOM 1979 C C . VAL B 1 63 ? 9.305 1.267 19.079 1.00 22.54 63 VAL B C 1
ATOM 1980 O O . VAL B 1 63 ? 8.668 0.440 19.734 1.00 25.85 63 VAL B O 1
ATOM 1984 N N . SER B 1 64 ? 9.616 1.079 17.795 1.00 19.47 64 SER B N 1
ATOM 1985 C CA . SER B 1 64 ? 9.162 -0.108 17.068 1.00 20.38 64 SER B CA 1
ATOM 1986 C C . SER B 1 64 ? 9.838 -1.370 17.574 1.00 22.20 64 SER B C 1
ATOM 1987 O O . SER B 1 64 ? 9.195 -2.410 17.737 1.00 23.24 64 SER B O 1
ATOM 1990 N N . HIS B 1 65 ? 11.137 -1.285 17.821 1.00 18.05 65 HIS B N 1
ATOM 1991 C CA . HIS B 1 65 ? 11.857 -2.429 18.342 1.00 19.74 65 HIS B CA 1
ATOM 1992 C C . HIS B 1 65 ? 11.136 -2.880 19.611 1.00 23.52 65 HIS B C 1
ATOM 1993 O O . HIS B 1 65 ? 10.930 -4.075 19.830 1.00 24.40 65 HIS B O 1
ATOM 2000 N N . LEU B 1 66 ? 10.734 -1.912 20.435 1.00 26.79 66 LEU B N 1
ATOM 2001 C CA . LEU B 1 66 ? 10.023 -2.192 21.688 1.00 26.32 66 LEU B CA 1
ATOM 2002 C C . LEU B 1 66 ? 8.661 -2.860 21.431 1.00 25.54 66 LEU B C 1
ATOM 2003 O O . LEU B 1 66 ? 8.243 -3.750 22.175 1.00 24.19 66 LEU B O 1
ATOM 2008 N N . ARG B 1 67 ? 7.957 -2.405 20.399 1.00 23.59 67 ARG B N 1
ATOM 2009 C CA . ARG B 1 67 ? 6.655 -2.983 20.046 1.00 25.74 67 ARG B CA 1
ATOM 2010 C C . ARG B 1 67 ? 6.810 -4.402 19.534 1.00 18.99 67 ARG B C 1
ATOM 2011 O O . ARG B 1 67 ? 6.001 -5.264 19.832 1.00 22.58 67 ARG B O 1
ATOM 2019 N N . ASN B 1 68 ? 7.866 -4.623 18.764 1.00 16.19 68 ASN B N 1
ATOM 2020 C CA . ASN B 1 68 ? 8.159 -5.924 18.214 1.00 18.68 68 ASN B CA 1
ATOM 2021 C C . ASN B 1 68 ? 8.499 -6.897 19.337 1.00 26.00 68 ASN B C 1
ATOM 2022 O O . ASN B 1 68 ? 8.602 -8.103 19.118 1.00 29.91 68 ASN B O 1
ATOM 2027 N N . LEU B 1 69 ? 8.660 -6.370 20.547 1.00 25.85 69 LEU B N 1
ATOM 2028 C CA . LEU B 1 69 ? 8.979 -7.207 21.691 1.00 24.83 69 LEU B CA 1
ATOM 2029 C C . LEU B 1 69 ? 7.807 -7.267 22.648 1.00 23.83 69 LEU B C 1
ATOM 2030 O O . LEU B 1 69 ? 7.884 -7.888 23.703 1.00 27.01 69 LEU B O 1
ATOM 2035 N N . GLY B 1 70 ? 6.715 -6.613 22.267 1.00 23.87 70 GLY B N 1
ATOM 2036 C CA . GLY B 1 70 ? 5.523 -6.617 23.095 1.00 23.50 70 GLY B CA 1
ATOM 2037 C C . GLY B 1 70 ? 5.324 -5.429 24.011 1.00 25.51 70 GLY B C 1
ATOM 2038 O O . GLY B 1 70 ? 4.334 -5.370 24.727 1.00 32.61 70 GLY B O 1
ATOM 2039 N N . LEU B 1 71 ? 6.247 -4.477 23.994 1.00 28.43 71 LEU B N 1
ATOM 2040 C CA . LEU B 1 71 ? 6.140 -3.317 24.872 1.00 28.27 71 LEU B CA 1
ATOM 2041 C C . LEU B 1 71 ? 5.631 -2.071 24.174 1.00 31.47 71 LEU B C 1
ATOM 2042 O O . LEU B 1 71 ? 6.104 -1.699 23.107 1.00 30.44 71 LEU B O 1
ATOM 2047 N N . GLU B 1 72 ? 4.662 -1.413 24.788 1.00 34.21 72 GLU B N 1
ATOM 2048 C CA . GLU B 1 72 ? 4.137 -0.193 24.210 1.00 32.13 72 GLU B CA 1
ATOM 2049 C C . GLU B 1 72 ? 4.767 0.992 24.928 1.00 28.79 72 GLU B C 1
ATOM 2050 O O . GLU B 1 72 ? 4.793 1.025 26.155 1.00 26.08 72 GLU B O 1
ATOM 2056 N N . VAL B 1 73 ? 5.300 1.943 24.165 1.00 26.01 73 VAL B N 1
ATOM 2057 C CA . VAL B 1 73 ? 5.889 3.141 24.750 1.00 24.08 73 VAL B CA 1
ATOM 2058 C C . VAL B 1 73 ? 4.779 4.159 24.952 1.00 26.60 73 VAL B C 1
ATOM 2059 O O . VAL B 1 73 ? 4.198 4.647 23.989 1.00 24.91 73 VAL B O 1
ATOM 2063 N N . SER B 1 74 ? 4.504 4.489 26.208 1.00 24.63 74 SER B N 1
ATOM 2064 C CA . SER B 1 74 ? 3.441 5.426 26.540 1.00 24.89 74 SER B CA 1
ATOM 2065 C C . SER B 1 74 ? 3.852 6.898 26.494 1.00 25.03 74 SER B C 1
ATOM 2066 O O . SER B 1 74 ? 3.023 7.771 26.238 1.00 24.94 74 SER B O 1
ATOM 2069 N N . GLN B 1 75 ? 5.125 7.174 26.756 1.00 21.70 75 GLN B N 1
ATOM 2070 C CA . GLN B 1 75 ? 5.604 8.540 26.754 1.00 23.94 75 GLN B CA 1
ATOM 2071 C C . GLN B 1 75 ? 7.107 8.572 26.624 1.00 21.79 75 GLN B C 1
ATOM 2072 O O . GLN B 1 75 ? 7.788 7.602 26.937 1.00 25.61 75 GLN B O 1
ATOM 2078 N N . ILE B 1 76 ? 7.615 9.687 26.124 1.00 20.17 76 ILE B N 1
ATOM 2079 C CA . ILE B 1 76 ? 9.047 9.869 25.980 1.00 26.30 76 ILE B CA 1
ATOM 2080 C C . ILE B 1 76 ? 9.371 10.943 27.005 1.00 26.89 76 ILE B C 1
ATOM 2081 O O . ILE B 1 76 ? 8.707 11.977 27.067 1.00 28.51 76 ILE B O 1
ATOM 2086 N N . LEU B 1 77 ? 10.364 10.669 27.841 1.00 27.05 77 LEU B N 1
ATOM 2087 C CA . LEU B 1 77 ? 10.745 11.597 28.892 1.00 26.84 77 LEU B CA 1
ATOM 2088 C C . LEU B 1 77 ? 12.063 12.260 28.582 1.00 23.90 77 LEU B C 1
ATOM 2089 O O . LEU B 1 77 ? 13.003 11.611 28.134 1.00 23.98 77 LEU B O 1
ATOM 2094 N N . VAL B 1 78 ? 12.118 13.568 28.789 1.00 28.26 78 VAL B N 1
ATOM 2095 C CA . VAL B 1 78 ? 13.355 14.303 28.602 1.00 30.81 78 VAL B CA 1
ATOM 2096 C C . VAL B 1 78 ? 13.747 14.640 30.039 1.00 31.20 78 VAL B C 1
ATOM 2097 O O . VAL B 1 78 ? 12.922 15.144 30.805 1.00 31.91 78 VAL B O 1
ATOM 2101 N N . GLY B 1 79 ? 14.984 14.318 30.409 1.00 30.55 79 GLY B N 1
ATOM 2102 C CA . GLY B 1 79 ? 15.466 14.584 31.755 1.00 28.60 79 GLY B CA 1
ATOM 2103 C C . GLY B 1 79 ? 16.702 13.754 32.051 1.00 33.61 79 GLY B C 1
ATOM 2104 O O . GLY B 1 79 ? 17.442 13.402 31.133 1.00 37.81 79 GLY B O 1
ATOM 2105 N N . SER B 1 80 ? 16.939 13.435 33.320 1.00 34.10 80 SER B N 1
ATOM 2106 C CA . SER B 1 80 ? 18.102 12.624 33.687 1.00 37.92 80 SER B CA 1
ATOM 2107 C C . SER B 1 80 ? 17.924 11.962 35.053 1.00 38.64 80 SER B C 1
ATOM 2108 O O . SER B 1 80 ? 16.972 12.255 35.772 1.00 38.37 80 SER B O 1
ATOM 2111 N N . THR B 1 81 ? 18.839 11.063 35.403 1.00 40.29 81 THR B N 1
ATOM 2112 C CA . THR B 1 81 ? 18.767 10.371 36.685 1.00 43.94 81 THR B CA 1
ATOM 2113 C C . THR B 1 81 ? 19.638 11.027 37.749 1.00 45.31 81 THR B C 1
ATOM 2114 O O . THR B 1 81 ? 20.608 11.713 37.436 1.00 44.32 81 THR B O 1
ATOM 2118 N N . VAL B 1 82 ? 19.283 10.806 39.010 1.00 46.30 82 VAL B N 1
ATOM 2119 C CA . VAL B 1 82 ? 20.051 11.355 40.120 1.00 48.85 82 VAL B CA 1
ATOM 2120 C C . VAL B 1 82 ? 21.263 10.455 40.347 1.00 49.90 82 VAL B C 1
ATOM 2121 O O . VAL B 1 82 ? 21.145 9.230 40.354 1.00 44.44 82 VAL B O 1
ATOM 2125 N N . GLU B 1 83 ? 22.422 11.081 40.529 1.00 54.15 83 GLU B N 1
ATOM 2126 C CA . GLU B 1 83 ? 23.691 10.384 40.733 1.00 58.80 83 GLU B CA 1
ATOM 2127 C C . GLU B 1 83 ? 23.697 9.056 41.493 1.00 58.51 83 GLU B C 1
ATOM 2128 O O . GLU B 1 83 ? 23.989 8.017 40.910 1.00 60.11 83 GLU B O 1
ATOM 2134 N N . GLY B 1 84 ? 23.394 9.075 42.785 1.00 56.44 84 GLY B N 1
ATOM 2135 C CA . GLY B 1 84 ? 23.418 7.831 43.538 1.00 55.07 84 GLY B CA 1
ATOM 2136 C C . GLY B 1 84 ? 22.075 7.149 43.716 1.00 55.07 84 GLY B C 1
ATOM 2137 O O . GLY B 1 84 ? 21.952 6.194 44.487 1.00 56.64 84 GLY B O 1
ATOM 2138 N N . LYS B 1 85 ? 21.071 7.630 42.994 1.00 49.23 85 LYS B N 1
ATOM 2139 C CA . LYS B 1 85 ? 19.731 7.086 43.090 1.00 45.67 85 LYS B CA 1
ATOM 2140 C C . LYS B 1 85 ? 19.051 7.162 41.732 1.00 39.50 85 LYS B C 1
ATOM 2141 O O . LYS B 1 85 ? 18.044 7.844 41.564 1.00 39.89 85 LYS B O 1
ATOM 2147 N N . GLU B 1 86 ? 19.606 6.436 40.771 1.00 40.14 86 GLU B N 1
ATOM 2148 C CA . GLU B 1 86 ? 19.099 6.421 39.405 1.00 37.79 86 GLU B CA 1
ATOM 2149 C C . GLU B 1 86 ? 17.632 6.034 39.255 1.00 36.88 86 GLU B C 1
ATOM 2150 O O . GLU B 1 86 ? 17.068 6.184 38.173 1.00 39.45 86 GLU B O 1
ATOM 2156 N N . ASN B 1 87 ? 17.010 5.529 40.318 1.00 35.79 87 ASN B N 1
ATOM 2157 C CA . ASN B 1 87 ? 15.596 5.186 40.241 1.00 33.87 87 ASN B CA 1
ATOM 2158 C C . ASN B 1 87 ? 14.750 6.442 40.452 1.00 34.57 87 ASN B C 1
ATOM 2159 O O . ASN B 1 87 ? 13.525 6.405 40.334 1.00 33.01 87 ASN B O 1
ATOM 2164 N N . ASP B 1 88 ? 15.412 7.552 40.774 1.00 35.72 88 ASP B N 1
ATOM 2165 C CA . ASP B 1 88 ? 14.723 8.831 40.947 1.00 40.37 88 ASP B CA 1
ATOM 2166 C C . ASP B 1 88 ? 15.056 9.663 39.709 1.00 39.97 88 ASP B C 1
ATOM 2167 O O . ASP B 1 88 ? 16.231 9.860 39.391 1.00 43.96 88 ASP B O 1
ATOM 2172 N N . LEU B 1 89 ? 14.031 10.136 39.002 1.00 39.91 89 LEU B N 1
ATOM 2173 C CA . LEU B 1 89 ? 14.257 10.907 37.780 1.00 41.75 89 LEU B CA 1
ATOM 2174 C C . LEU B 1 89 ? 14.023 12.411 37.874 1.00 40.88 89 LEU B C 1
ATOM 2175 O O . LEU B 1 89 ? 13.187 12.887 38.638 1.00 38.01 89 LEU B O 1
ATOM 2180 N N . LYS B 1 90 ? 14.795 13.147 37.081 1.00 41.60 90 LYS B N 1
ATOM 2181 C CA . LYS B 1 90 ? 14.673 14.595 36.974 1.00 44.48 90 LYS B CA 1
ATOM 2182 C C . LYS B 1 90 ? 14.046 14.797 35.592 1.00 41.31 90 LYS B C 1
ATOM 2183 O O . LYS B 1 90 ? 14.745 14.835 34.585 1.00 40.23 90 LYS B O 1
ATOM 2189 N N . VAL B 1 91 ? 12.722 14.892 35.552 1.00 40.43 91 VAL B N 1
ATOM 2190 C CA . VAL B 1 91 ? 12.002 15.061 34.292 1.00 42.07 91 VAL B CA 1
ATOM 2191 C C . VAL B 1 91 ? 11.723 16.521 33.926 1.00 44.60 91 VAL B C 1
ATOM 2192 O O . VAL B 1 91 ? 10.835 17.151 34.500 1.00 44.29 91 VAL B O 1
ATOM 2196 N N . GLN B 1 92 ? 12.465 17.057 32.962 1.00 44.00 92 GLN B N 1
ATOM 2197 C CA . GLN B 1 92 ? 12.239 18.435 32.567 1.00 47.02 92 GLN B CA 1
ATOM 2198 C C . GLN B 1 92 ? 11.240 18.513 31.429 1.00 48.83 92 GLN B C 1
ATOM 2199 O O . GLN B 1 92 ? 10.797 19.599 31.062 1.00 51.73 92 GLN B O 1
ATOM 2205 N N . SER B 1 93 ? 10.862 17.361 30.884 1.00 45.96 93 SER B N 1
ATOM 2206 C CA . SER B 1 93 ? 9.918 17.346 29.777 1.00 41.64 93 SER B CA 1
ATOM 2207 C C . SER B 1 93 ? 9.403 15.949 29.418 1.00 40.73 93 SER B C 1
ATOM 2208 O O . SER B 1 93 ? 10.086 14.950 29.626 1.00 37.35 93 SER B O 1
ATOM 2211 N N . ARG B 1 94 ? 8.187 15.890 28.884 1.00 40.14 94 ARG B N 1
ATOM 2212 C CA . ARG B 1 94 ? 7.590 14.628 28.477 1.00 42.71 94 ARG B CA 1
ATOM 2213 C C . ARG B 1 94 ? 6.687 14.807 27.260 1.00 45.01 94 ARG B C 1
ATOM 2214 O O . ARG B 1 94 ? 6.260 15.923 26.943 1.00 45.67 94 ARG B O 1
ATOM 2222 N N . THR B 1 95 ? 6.414 13.697 26.581 1.00 41.20 95 THR B N 1
ATOM 2223 C CA . THR B 1 95 ? 5.568 13.687 25.393 1.00 39.33 95 THR B CA 1
ATOM 2224 C C . THR B 1 95 ? 4.864 12.340 25.267 1.00 34.53 95 THR B C 1
ATOM 2225 O O . THR B 1 95 ? 5.505 11.287 25.243 1.00 31.46 95 THR B O 1
ATOM 2229 N N . THR B 1 96 ? 3.540 12.381 25.193 1.00 26.76 96 THR B N 1
ATOM 2230 C CA . THR B 1 96 ? 2.749 11.169 25.060 1.00 28.63 96 THR B CA 1
ATOM 2231 C C . THR B 1 96 ? 2.865 10.577 23.662 1.00 29.46 96 THR B C 1
ATOM 2232 O O . THR B 1 96 ? 2.937 11.299 22.667 1.00 32.62 96 THR B O 1
ATOM 2236 N N . VAL B 1 97 ? 2.881 9.251 23.602 1.00 30.84 97 VAL B N 1
ATOM 2237 C CA . VAL B 1 97 ? 2.971 8.527 22.344 1.00 28.38 97 VAL B CA 1
ATOM 2238 C C . VAL B 1 97 ? 1.714 7.685 22.228 1.00 30.12 97 VAL B C 1
ATOM 2239 O O . VAL B 1 97 ? 1.281 7.076 23.207 1.00 30.81 97 VAL B O 1
ATOM 2243 N N . GLU B 1 98 ? 1.123 7.662 21.039 1.00 32.30 98 GLU B N 1
ATOM 2244 C CA . GLU B 1 98 ? -0.084 6.874 20.803 1.00 32.00 98 GLU B CA 1
ATOM 2245 C C . GLU B 1 98 ? 0.311 5.437 20.493 1.00 30.33 98 GLU B C 1
ATOM 2246 O O . GLU B 1 98 ? 1.371 5.179 19.922 1.00 31.78 98 GLU B O 1
ATOM 2252 N N . SER B 1 99 ? -0.527 4.490 20.883 1.00 32.65 99 SER B N 1
ATOM 2253 C CA . SER B 1 99 ? -0.223 3.106 20.573 1.00 33.84 99 SER B CA 1
ATOM 2254 C C . SER B 1 99 ? -0.921 2.813 19.247 1.00 31.13 99 SER B C 1
ATOM 2255 O O . SER B 1 99 ? -2.104 2.487 19.204 1.00 31.88 99 SER B O 1
ATOM 2258 N N . THR B 1 100 ? -0.179 2.980 18.160 1.00 31.37 100 THR B N 1
ATOM 2259 C CA . THR B 1 100 ? -0.702 2.743 16.822 1.00 31.06 100 THR B CA 1
ATOM 2260 C C . THR B 1 100 ? 0.318 1.922 16.047 1.00 30.60 100 THR B C 1
ATOM 2261 O O . THR B 1 100 ? 1.440 1.715 16.516 1.00 26.91 100 THR B O 1
ATOM 2265 N N . GLY B 1 101 ? -0.084 1.466 14.863 1.00 31.25 101 GLY B N 1
ATOM 2266 C CA . GLY B 1 101 ? 0.795 0.687 14.011 1.00 28.40 101 GLY B CA 1
ATOM 2267 C C . GLY B 1 101 ? 1.009 1.383 12.677 1.00 30.90 101 GLY B C 1
ATOM 2268 O O . GLY B 1 101 ? 0.769 2.583 12.554 1.00 32.16 101 GLY B O 1
ATOM 2269 N N . LYS B 1 102 ? 1.443 0.638 11.667 1.00 29.97 102 LYS B N 1
ATOM 2270 C CA . LYS B 1 102 ? 1.697 1.221 10.354 1.00 30.39 102 LYS B CA 1
ATOM 2271 C C . LYS B 1 102 ? 0.479 1.896 9.729 1.00 31.26 102 LYS B C 1
ATOM 2272 O O . LYS B 1 102 ? 0.620 2.893 9.037 1.00 32.67 102 LYS B O 1
ATOM 2278 N N . VAL B 1 103 ? -0.711 1.361 9.980 1.00 33.39 103 VAL B N 1
ATOM 2279 C CA . VAL B 1 103 ? -1.940 1.930 9.426 1.00 32.65 103 VAL B CA 1
ATOM 2280 C C . VAL B 1 103 ? -2.844 2.464 10.529 1.00 33.68 103 VAL B C 1
ATOM 2281 O O . VAL B 1 103 ? -3.271 1.718 11.414 1.00 32.55 103 VAL B O 1
ATOM 2285 N N . ILE B 1 104 ? -3.140 3.756 10.462 1.00 33.08 104 ILE B N 1
ATOM 2286 C CA . ILE B 1 104 ? -3.990 4.391 11.451 1.00 35.66 104 ILE B CA 1
ATOM 2287 C C . ILE B 1 104 ? -5.316 4.779 10.805 1.00 35.40 104 ILE B C 1
ATOM 2288 O O . ILE B 1 104 ? -5.352 5.560 9.857 1.00 39.07 104 ILE B O 1
ATOM 2293 N N . LYS B 1 105 ? -6.403 4.220 11.328 1.00 32.50 105 LYS B N 1
ATOM 2294 C CA . LYS B 1 105 ? -7.737 4.469 10.799 1.00 33.29 105 LYS B CA 1
ATOM 2295 C C . LYS B 1 105 ? -8.518 5.450 11.665 1.00 33.76 105 LYS B C 1
ATOM 2296 O O . LYS B 1 105 ? -9.606 5.139 12.146 1.00 35.09 105 LYS B O 1
ATOM 2302 N N . ARG B 1 106 ? -7.957 6.635 11.867 1.00 31.55 106 ARG B N 1
ATOM 2303 C CA . ARG B 1 106 ? -8.618 7.640 12.677 1.00 28.52 106 ARG B CA 1
ATOM 2304 C C . ARG B 1 106 ? -7.848 8.930 12.588 1.00 26.53 106 ARG B C 1
ATOM 2305 O O . ARG B 1 106 ? -6.801 8.990 11.954 1.00 23.34 106 ARG B O 1
ATOM 2313 N N . ASN B 1 107 ? -8.368 9.965 13.237 1.00 29.42 107 ASN B N 1
ATOM 2314 C CA . ASN B 1 107 ? -7.696 11.247 13.233 1.00 31.81 107 ASN B CA 1
ATOM 2315 C C . ASN B 1 107 ? -6.650 11.289 14.331 1.00 30.22 107 ASN B C 1
ATOM 2316 O O . ASN B 1 107 ? -6.835 10.723 15.416 1.00 25.11 107 ASN B O 1
ATOM 2321 N N . ILE B 1 108 ? -5.539 11.948 14.027 1.00 31.21 108 ILE B N 1
ATOM 2322 C CA . ILE B 1 108 ? -4.461 12.113 14.985 1.00 28.84 108 ILE B CA 1
ATOM 2323 C C . ILE B 1 108 ? -4.668 13.500 15.560 1.00 29.32 108 ILE B C 1
ATOM 2324 O O . ILE B 1 108 ? -4.260 14.504 14.974 1.00 28.98 108 ILE B O 1
ATOM 2329 N N . ARG B 1 109 ? -5.330 13.540 16.709 1.00 33.56 109 ARG B N 1
ATOM 2330 C CA . ARG B 1 109 ? -5.659 14.792 17.383 1.00 33.28 109 ARG B CA 1
ATOM 2331 C C . ARG B 1 109 ? -4.490 15.621 17.878 1.00 31.70 109 ARG B C 1
ATOM 2332 O O . ARG B 1 109 ? -3.354 15.157 17.934 1.00 31.46 109 ARG B O 1
ATOM 2340 N N . SER B 1 110 ? -4.789 16.872 18.215 1.00 34.93 110 SER B N 1
ATOM 2341 C CA . SER B 1 110 ? -3.797 17.806 18.732 1.00 34.81 110 SER B CA 1
ATOM 2342 C C . SER B 1 110 ? -3.228 17.251 20.049 1.00 33.42 110 SER B C 1
ATOM 2343 O O . SER B 1 110 ? -3.972 16.743 20.883 1.00 31.22 110 SER B O 1
ATOM 2346 N N . GLY B 1 111 ? -1.915 17.348 20.227 1.00 33.27 111 GLY B N 1
ATOM 2347 C CA . GLY B 1 111 ? -1.296 16.836 21.438 1.00 34.38 111 GLY B CA 1
ATOM 2348 C C . GLY B 1 111 ? -0.777 15.416 21.280 1.00 35.69 111 GLY B C 1
ATOM 2349 O O . GLY B 1 111 ? 0.139 14.997 21.991 1.00 34.82 111 GLY B O 1
ATOM 2350 N N . GLN B 1 112 ? -1.355 14.669 20.342 1.00 34.00 112 GLN B N 1
ATOM 2351 C CA . GLN B 1 112 ? -0.927 13.291 20.121 1.00 32.46 112 GLN B CA 1
ATOM 2352 C C . GLN B 1 112 ? 0.314 13.182 19.239 1.00 29.32 112 GLN B C 1
ATOM 2353 O O . GLN B 1 112 ? 0.580 14.055 18.422 1.00 32.50 112 GLN B O 1
ATOM 2359 N N . THR B 1 113 ? 1.078 12.111 19.429 1.00 30.08 113 THR B N 1
ATOM 2360 C CA . THR B 1 113 ? 2.289 11.872 18.647 1.00 26.43 113 THR B CA 1
ATOM 2361 C C . THR B 1 113 ? 2.337 10.425 18.148 1.00 27.48 113 THR B C 1
ATOM 2362 O O . THR B 1 113 ? 2.407 9.478 18.934 1.00 28.66 113 THR B O 1
ATOM 2366 N N . VAL B 1 114 ? 2.303 10.269 16.830 1.00 30.09 114 VAL B N 1
ATOM 2367 C CA . VAL B 1 114 ? 2.363 8.958 16.198 1.00 25.00 114 VAL B CA 1
ATOM 2368 C C . VAL B 1 114 ? 3.812 8.647 15.873 1.00 23.87 114 VAL B C 1
ATOM 2369 O O . VAL B 1 114 ? 4.521 9.498 15.349 1.00 27.74 114 VAL B O 1
ATOM 2373 N N . VAL B 1 115 ? 4.244 7.427 16.183 1.00 22.05 115 VAL B N 1
ATOM 2374 C CA . VAL B 1 115 ? 5.618 7.013 15.919 1.00 27.21 115 VAL B CA 1
ATOM 2375 C C . VAL B 1 115 ? 5.682 5.668 15.192 1.00 25.42 115 VAL B C 1
ATOM 2376 O O . VAL B 1 115 ? 4.943 4.743 15.512 1.00 27.02 115 VAL B O 1
ATOM 2380 N N . HIS B 1 116 ? 6.576 5.560 14.219 1.00 22.91 116 HIS B N 1
ATOM 2381 C CA . HIS B 1 116 ? 6.726 4.306 13.505 1.00 24.75 116 HIS B CA 1
ATOM 2382 C C . HIS B 1 116 ? 7.989 4.265 12.682 1.00 20.25 116 HIS B C 1
ATOM 2383 O O . HIS B 1 116 ? 8.313 5.213 11.982 1.00 26.79 116 HIS B O 1
ATOM 2390 N N . SER B 1 117 ? 8.714 3.160 12.765 1.00 21.62 117 SER B N 1
ATOM 2391 C CA . SER B 1 117 ? 9.969 3.052 12.027 1.00 25.36 117 SER B CA 1
ATOM 2392 C C . SER B 1 117 ? 9.789 2.753 10.538 1.00 26.10 117 SER B C 1
ATOM 2393 O O . SER B 1 117 ? 10.763 2.673 9.792 1.00 21.72 117 SER B O 1
ATOM 2396 N N . GLY B 1 118 ? 8.547 2.578 10.106 1.00 30.93 118 GLY B N 1
ATOM 2397 C CA . GLY B 1 118 ? 8.302 2.291 8.702 1.00 30.68 118 GLY B CA 1
ATOM 2398 C C . GLY B 1 118 ? 7.480 3.395 8.078 1.00 30.52 118 GLY B C 1
ATOM 2399 O O . GLY B 1 118 ? 7.525 4.543 8.538 1.00 30.60 118 GLY B O 1
ATOM 2400 N N . ASP B 1 119 ? 6.736 3.053 7.029 1.00 27.24 119 ASP B N 1
ATOM 2401 C CA . ASP B 1 119 ? 5.875 4.009 6.357 1.00 27.90 119 ASP B CA 1
ATOM 2402 C C . ASP B 1 119 ? 4.583 4.054 7.150 1.00 27.69 119 ASP B C 1
ATOM 2403 O O . ASP B 1 119 ? 4.064 3.018 7.569 1.00 29.72 119 ASP B O 1
ATOM 2408 N N . VAL B 1 120 ? 4.076 5.259 7.363 1.00 23.79 120 VAL B N 1
ATOM 2409 C CA . VAL B 1 120 ? 2.851 5.458 8.117 1.00 25.19 120 VAL B CA 1
ATOM 2410 C C . VAL B 1 120 ? 1.736 5.881 7.160 1.00 27.54 120 VAL B C 1
ATOM 2411 O O . VAL B 1 120 ? 1.920 6.790 6.362 1.00 25.02 120 VAL B O 1
ATOM 2415 N N . ILE B 1 121 ? 0.591 5.215 7.229 1.00 25.42 121 ILE B N 1
ATOM 2416 C CA . ILE B 1 121 ? -0.526 5.571 6.372 1.00 26.35 121 ILE B CA 1
ATOM 2417 C C . ILE B 1 121 ? -1.671 5.932 7.301 1.00 29.57 121 ILE B C 1
ATOM 2418 O O . ILE B 1 121 ? -2.080 5.121 8.136 1.00 27.49 121 ILE B O 1
ATOM 2423 N N . VAL B 1 122 ? -2.180 7.151 7.162 1.00 29.71 122 VAL B N 1
ATOM 2424 C CA . VAL B 1 122 ? -3.274 7.602 8.004 1.00 33.36 122 VAL B CA 1
ATOM 2425 C C . VAL B 1 122 ? -4.571 7.798 7.217 1.00 33.12 122 VAL B C 1
ATOM 2426 O O . VAL B 1 122 ? -4.680 8.695 6.377 1.00 31.51 122 VAL B O 1
ATOM 2430 N N . PHE B 1 123 ? -5.553 6.949 7.481 1.00 31.99 123 PHE B N 1
ATOM 2431 C CA . PHE B 1 123 ? -6.841 7.101 6.824 1.00 31.83 123 PHE B CA 1
ATOM 2432 C C . PHE B 1 123 ? -7.664 7.983 7.753 1.00 31.77 123 PHE B C 1
ATOM 2433 O O . PHE B 1 123 ? -8.477 7.506 8.539 1.00 37.03 123 PHE B O 1
ATOM 2441 N N . GLY B 1 124 ? -7.407 9.282 7.661 1.00 32.06 124 GLY B N 1
ATOM 2442 C CA . GLY B 1 124 ? -8.079 10.265 8.489 1.00 34.31 124 GLY B CA 1
ATOM 2443 C C . GLY B 1 124 ? -7.232 11.526 8.467 1.00 33.98 124 GLY B C 1
ATOM 2444 O O . GLY B 1 124 ? -6.349 11.652 7.618 1.00 33.21 124 GLY B O 1
ATOM 2445 N N . ASN B 1 125 ? -7.463 12.456 9.389 1.00 35.55 125 ASN B N 1
ATOM 2446 C CA . ASN B 1 125 ? -6.672 13.682 9.379 1.00 36.69 125 ASN B CA 1
ATOM 2447 C C . ASN B 1 125 ? -5.679 13.789 10.517 1.00 38.82 125 ASN B C 1
ATOM 2448 O O . ASN B 1 125 ? -5.849 13.183 11.576 1.00 41.03 125 ASN B O 1
ATOM 2453 N N . VAL B 1 126 ? -4.634 14.571 10.273 1.00 35.90 126 VAL B N 1
ATOM 2454 C CA . VAL B 1 126 ? -3.608 14.836 11.262 1.00 35.00 126 VAL B CA 1
ATOM 2455 C C . VAL B 1 126 ? -3.777 16.312 11.637 1.00 34.85 126 VAL B C 1
ATOM 2456 O O . VAL B 1 126 ? -3.359 17.202 10.897 1.00 36.74 126 VAL B O 1
ATOM 2460 N N . ASN B 1 127 ? -4.409 16.560 12.781 1.00 35.36 127 ASN B N 1
ATOM 2461 C CA . ASN B 1 127 ? -4.674 17.921 13.257 1.00 32.83 127 ASN B CA 1
ATOM 2462 C C . ASN B 1 127 ? -3.446 18.787 13.547 1.00 33.48 127 ASN B C 1
ATOM 2463 O O . ASN B 1 127 ? -2.337 18.286 13.695 1.00 31.58 127 ASN B O 1
ATOM 2468 N N . LYS B 1 128 ? -3.668 20.097 13.631 1.00 38.04 128 LYS B N 1
ATOM 2469 C CA . LYS B 1 128 ? -2.609 21.074 13.878 1.00 40.04 128 LYS B CA 1
ATOM 2470 C C . LYS B 1 128 ? -1.643 20.747 15.014 1.00 39.43 128 LYS B C 1
ATOM 2471 O O . LYS B 1 128 ? -0.429 20.812 14.838 1.00 43.21 128 LYS B O 1
ATOM 2477 N N . GLY B 1 129 ? -2.171 20.419 16.184 1.00 36.97 129 GLY B N 1
ATOM 2478 C CA . GLY B 1 129 ? -1.305 20.107 17.308 1.00 38.02 129 GLY B CA 1
ATOM 2479 C C . GLY B 1 129 ? -0.748 18.692 17.299 1.00 36.12 129 GLY B C 1
ATOM 2480 O O . GLY B 1 129 ? -0.157 18.257 18.287 1.00 37.39 129 GLY B O 1
ATOM 2481 N N . ALA B 1 130 ? -0.924 17.972 16.190 1.00 32.97 130 ALA B N 1
ATOM 2482 C CA . ALA B 1 130 ? -0.435 16.601 16.093 1.00 26.75 130 ALA B CA 1
ATOM 2483 C C . ALA B 1 130 ? 0.963 16.504 15.515 1.00 27.51 130 ALA B C 1
ATOM 2484 O O . ALA B 1 130 ? 1.521 17.484 15.013 1.00 26.69 130 ALA B O 1
ATOM 2486 N N . GLU B 1 131 ? 1.531 15.308 15.592 1.00 26.02 131 GLU B N 1
ATOM 2487 C CA . GLU B 1 131 ? 2.851 15.077 15.046 1.00 28.46 131 GLU B CA 1
ATOM 2488 C C . GLU B 1 131 ? 3.082 13.623 14.664 1.00 30.12 131 GLU B C 1
ATOM 2489 O O . GLU B 1 131 ? 2.538 12.692 15.278 1.00 28.69 131 GLU B O 1
ATOM 2495 N N . ILE B 1 132 ? 3.897 13.439 13.634 1.00 28.71 132 ILE B N 1
ATOM 2496 C CA . ILE B 1 132 ? 4.228 12.111 13.170 1.00 27.04 132 ILE B CA 1
ATOM 2497 C C . ILE B 1 132 ? 5.732 12.004 13.044 1.00 27.49 132 ILE B C 1
ATOM 2498 O O . ILE B 1 132 ? 6.383 12.892 12.504 1.00 29.97 132 ILE B O 1
ATOM 2503 N N . LEU B 1 133 ? 6.278 10.926 13.590 1.00 24.51 133 LEU B N 1
ATOM 2504 C CA . LEU B 1 133 ? 7.698 10.644 13.493 1.00 22.86 133 LEU B CA 1
ATOM 2505 C C . LEU B 1 133 ? 7.724 9.276 12.830 1.00 23.67 133 LEU B C 1
ATOM 2506 O O . LEU B 1 133 ? 7.293 8.275 13.409 1.00 20.51 133 LEU B O 1
ATOM 2511 N N . ALA B 1 134 ? 8.203 9.233 11.595 1.00 23.49 134 ALA B N 1
ATOM 2512 C CA . ALA B 1 134 ? 8.244 7.975 10.880 1.00 23.42 134 ALA B CA 1
ATOM 2513 C C . ALA B 1 134 ? 9.593 7.705 10.277 1.00 23.81 134 ALA B C 1
ATOM 2514 O O . ALA B 1 134 ? 10.206 8.590 9.683 1.00 26.98 134 ALA B O 1
ATOM 2516 N N . GLY B 1 135 ? 10.052 6.470 10.437 1.00 21.12 135 GLY B N 1
ATOM 2517 C CA . GLY B 1 135 ? 11.327 6.086 9.873 1.00 22.64 135 GLY B CA 1
ATOM 2518 C C . GLY B 1 135 ? 11.238 6.134 8.359 1.00 26.12 135 GLY B C 1
ATOM 2519 O O . GLY B 1 135 ? 12.245 6.361 7.668 1.00 21.13 135 GLY B O 1
ATOM 2520 N N . GLY B 1 136 ? 10.021 5.939 7.847 1.00 25.53 136 GLY B N 1
ATOM 2521 C CA . GLY B 1 136 ? 9.812 5.940 6.409 1.00 28.13 136 GLY B CA 1
ATOM 2522 C C . GLY B 1 136 ? 8.933 7.056 5.882 1.00 27.75 136 GLY B C 1
ATOM 2523 O O . GLY B 1 136 ? 8.918 8.159 6.423 1.00 27.66 136 GLY B O 1
ATOM 2524 N N . SER B 1 137 ? 8.195 6.764 4.815 1.00 27.92 137 SER B N 1
ATOM 2525 C CA . SER B 1 137 ? 7.316 7.748 4.194 1.00 26.21 137 SER B CA 1
ATOM 2526 C C . SER B 1 137 ? 6.013 7.895 4.976 1.00 27.16 137 SER B C 1
ATOM 2527 O O . SER B 1 137 ? 5.670 7.050 5.800 1.00 26.26 137 SER B O 1
ATOM 2530 N N . VAL B 1 138 ? 5.294 8.983 4.719 1.00 29.56 138 VAL B N 1
ATOM 2531 C CA . VAL B 1 138 ? 4.034 9.242 5.401 1.00 26.23 138 VAL B CA 1
ATOM 2532 C C . VAL B 1 138 ? 2.961 9.664 4.406 1.00 30.19 138 VAL B C 1
ATOM 2533 O O . VAL B 1 138 ? 3.159 10.588 3.621 1.00 33.18 138 VAL B O 1
ATOM 2537 N N . VAL B 1 139 ? 1.820 8.990 4.451 1.00 28.49 139 VAL B N 1
ATOM 2538 C CA . VAL B 1 139 ? 0.721 9.317 3.565 1.00 28.96 139 VAL B CA 1
ATOM 2539 C C . VAL B 1 139 ? -0.529 9.510 4.381 1.00 26.62 139 VAL B C 1
ATOM 2540 O O . VAL B 1 139 ? -0.956 8.601 5.078 1.00 27.73 139 VAL B O 1
ATOM 2544 N N . VAL B 1 140 ? -1.102 10.705 4.306 1.00 27.16 140 VAL B N 1
ATOM 2545 C CA . VAL B 1 140 ? -2.327 11.004 5.023 1.00 28.52 140 VAL B CA 1
ATOM 2546 C C . VAL B 1 140 ? -3.450 11.080 4.003 1.00 30.13 140 VAL B C 1
ATOM 2547 O O . VAL B 1 140 ? -3.509 12.007 3.198 1.00 35.88 140 VAL B O 1
ATOM 2551 N N . PHE B 1 141 ? -4.337 10.102 4.026 1.00 33.71 141 PHE B N 1
ATOM 2552 C CA . PHE B 1 141 ? -5.445 10.109 3.095 1.00 36.80 141 PHE B CA 1
ATOM 2553 C C . PHE B 1 141 ? -6.498 11.015 3.697 1.00 37.11 141 PHE B C 1
ATOM 2554 O O . PHE B 1 141 ? -7.576 10.568 4.088 1.00 38.77 141 PHE B O 1
ATOM 2562 N N . GLY B 1 142 ? -6.153 12.297 3.778 1.00 35.02 142 GLY B N 1
ATOM 2563 C CA . GLY B 1 142 ? -7.043 13.291 4.341 1.00 31.81 142 GLY B CA 1
ATOM 2564 C C . GLY B 1 142 ? -6.261 14.574 4.500 1.00 34.83 142 GLY B C 1
ATOM 2565 O O . GLY B 1 142 ? -5.249 14.764 3.820 1.00 39.11 142 GLY B O 1
ATOM 2566 N N . LYS B 1 143 ? -6.708 15.445 5.401 1.00 32.48 143 LYS B N 1
ATOM 2567 C CA . LYS B 1 143 ? -6.039 16.719 5.625 1.00 35.39 143 LYS B CA 1
ATOM 2568 C C . LYS B 1 143 ? -4.888 16.599 6.626 1.00 34.00 143 LYS B C 1
ATOM 2569 O O . LYS B 1 143 ? -5.072 16.157 7.760 1.00 32.50 143 LYS B O 1
ATOM 2575 N N . ALA B 1 144 ? -3.708 17.022 6.194 1.00 33.48 144 ALA B N 1
ATOM 2576 C CA . ALA B 1 144 ? -2.516 16.958 7.021 1.00 36.53 144 ALA B CA 1
ATOM 2577 C C . ALA B 1 144 ? -2.080 18.319 7.550 1.00 39.15 144 ALA B C 1
ATOM 2578 O O . ALA B 1 144 ? -1.597 19.160 6.795 1.00 38.70 144 ALA B O 1
ATOM 2580 N N . GLN B 1 145 ? -2.266 18.531 8.847 1.00 43.37 145 GLN B N 1
ATOM 2581 C CA . GLN B 1 145 ? -1.833 19.768 9.491 1.00 46.01 145 GLN B CA 1
ATOM 2582 C C . GLN B 1 145 ? -0.852 19.303 10.564 1.00 44.68 145 GLN B C 1
ATOM 2583 O O . GLN B 1 145 ? -0.592 18.109 10.681 1.00 38.28 145 GLN B O 1
ATOM 2589 N N . GLY B 1 146 ? -0.306 20.222 11.348 1.00 45.18 146 GLY B N 1
ATOM 2590 C CA . GLY B 1 146 ? 0.629 19.803 12.379 1.00 42.38 146 GLY B CA 1
ATOM 2591 C C . GLY B 1 146 ? 1.970 19.437 11.782 1.00 38.66 146 GLY B C 1
ATOM 2592 O O . GLY B 1 146 ? 2.216 19.740 10.613 1.00 38.06 146 GLY B O 1
ATOM 2593 N N . ASN B 1 147 ? 2.830 18.783 12.566 1.00 32.24 147 ASN B N 1
ATOM 2594 C CA . ASN B 1 147 ? 4.159 18.410 12.092 1.00 31.87 147 ASN B CA 1
ATOM 2595 C C . ASN B 1 147 ? 4.295 16.948 11.659 1.00 33.73 147 ASN B C 1
ATOM 2596 O O . ASN B 1 147 ? 3.769 16.041 12.310 1.00 35.69 147 ASN B O 1
ATOM 2601 N N . ILE B 1 148 ? 5.009 16.732 10.556 1.00 31.24 148 ILE B N 1
ATOM 2602 C CA . ILE B 1 148 ? 5.249 15.387 10.037 1.00 32.31 148 ILE B CA 1
ATOM 2603 C C . ILE B 1 148 ? 6.726 15.222 9.728 1.00 28.96 148 ILE B C 1
ATOM 2604 O O . ILE B 1 148 ? 7.263 15.888 8.845 1.00 27.48 148 ILE B O 1
ATOM 2609 N N . ARG B 1 149 ? 7.378 14.333 10.464 1.00 29.28 149 ARG B N 1
ATOM 2610 C CA . ARG B 1 149 ? 8.794 14.087 10.272 1.00 30.09 149 ARG B CA 1
ATOM 2611 C C . ARG B 1 149 ? 8.953 12.655 9.765 1.00 33.96 149 ARG B C 1
ATOM 2612 O O . ARG B 1 149 ? 8.661 11.693 10.476 1.00 37.19 149 ARG B O 1
ATOM 2620 N N . ALA B 1 150 ? 9.410 12.529 8.526 1.00 30.31 150 ALA B N 1
ATOM 2621 C CA . ALA B 1 150 ? 9.583 11.231 7.896 1.00 32.64 150 ALA B CA 1
ATOM 2622 C C . ALA B 1 150 ? 11.021 11.026 7.468 1.00 30.65 150 ALA B C 1
ATOM 2623 O O . ALA B 1 150 ? 11.822 11.959 7.495 1.00 32.84 150 ALA B O 1
ATOM 2625 N N . GLY B 1 151 ? 11.339 9.800 7.064 1.00 29.89 151 GLY B N 1
ATOM 2626 C CA . GLY B 1 151 ? 12.687 9.478 6.630 1.00 24.92 151 GLY B CA 1
ATOM 2627 C C . GLY B 1 151 ? 13.682 9.507 7.774 1.00 31.90 151 GLY B C 1
ATOM 2628 O O . GLY B 1 151 ? 14.890 9.613 7.552 1.00 38.24 151 GLY B O 1
ATOM 2629 N N . LEU B 1 152 ? 13.191 9.401 9.005 1.00 30.01 152 LEU B N 1
ATOM 2630 C CA . LEU B 1 152 ? 14.082 9.440 10.155 1.00 31.19 152 LEU B CA 1
ATOM 2631 C C . LEU B 1 152 ? 15.124 8.323 10.195 1.00 30.85 152 LEU B C 1
ATOM 2632 O O . LEU B 1 152 ? 16.143 8.462 10.867 1.00 36.30 152 LEU B O 1
ATOM 2637 N N . ASN B 1 153 ? 14.869 7.208 9.516 1.00 32.37 153 ASN B N 1
ATOM 2638 C CA . ASN B 1 153 ? 15.873 6.151 9.441 1.00 36.23 153 ASN B CA 1
ATOM 2639 C C . ASN B 1 153 ? 16.027 5.603 8.022 1.00 39.25 153 ASN B C 1
ATOM 2640 O O . ASN B 1 153 ? 17.018 4.938 7.712 1.00 39.62 153 ASN B O 1
ATOM 2645 N N . GLU B 1 154 ? 15.065 5.904 7.151 1.00 40.10 154 GLU B N 1
ATOM 2646 C CA . GLU B 1 154 ? 15.138 5.444 5.764 1.00 40.61 154 GLU B CA 1
ATOM 2647 C C . GLU B 1 154 ? 16.020 6.383 4.950 1.00 39.23 154 GLU B C 1
ATOM 2648 O O . GLU B 1 154 ? 16.879 5.942 4.182 1.00 41.80 154 GLU B O 1
ATOM 2654 N N . GLY B 1 155 ? 15.796 7.681 5.106 1.00 34.62 155 GLY B N 1
ATOM 2655 C CA . GLY B 1 155 ? 16.604 8.634 4.379 1.00 33.59 155 GLY B CA 1
ATOM 2656 C C . GLY B 1 155 ? 15.832 9.637 3.555 1.00 35.19 155 GLY B C 1
ATOM 2657 O O . GLY B 1 155 ? 14.611 9.777 3.675 1.00 31.75 155 GLY B O 1
ATOM 2658 N N . GLY B 1 156 ? 16.566 10.343 2.705 1.00 37.62 156 GLY B N 1
ATOM 2659 C CA . GLY B 1 156 ? 15.961 11.351 1.862 1.00 38.10 156 GLY B CA 1
ATOM 2660 C C . GLY B 1 156 ? 15.050 10.831 0.772 1.00 36.95 156 GLY B C 1
ATOM 2661 O O . GLY B 1 156 ? 14.394 11.627 0.099 1.00 39.00 156 GLY B O 1
ATOM 2662 N N . GLN B 1 157 ? 15.000 9.516 0.578 1.00 36.61 157 GLN B N 1
ATOM 2663 C CA . GLN B 1 157 ? 14.130 8.957 -0.460 1.00 40.64 157 GLN B CA 1
ATOM 2664 C C . GLN B 1 157 ? 12.686 8.826 0.014 1.00 39.51 157 GLN B C 1
ATOM 2665 O O . GLN B 1 157 ? 11.779 8.592 -0.784 1.00 38.03 157 GLN B O 1
ATOM 2671 N N . ALA B 1 158 ? 12.484 8.975 1.319 1.00 36.11 158 ALA B N 1
ATOM 2672 C CA . ALA B 1 158 ? 11.156 8.896 1.910 1.00 33.96 158 ALA B CA 1
ATOM 2673 C C . ALA B 1 158 ? 10.346 10.116 1.487 1.00 31.34 158 ALA B C 1
ATOM 2674 O O . ALA B 1 158 ? 10.906 11.166 1.191 1.00 31.46 158 ALA B O 1
ATOM 2676 N N . VAL B 1 159 ? 9.025 9.990 1.485 1.00 28.26 159 VAL B N 1
ATOM 2677 C CA . VAL B 1 159 ? 8.187 11.102 1.077 1.00 28.14 159 VAL B CA 1
ATOM 2678 C C . VAL B 1 159 ? 6.985 11.341 1.979 1.00 26.53 159 VAL B C 1
ATOM 2679 O O . VAL B 1 159 ? 6.572 10.463 2.733 1.00 25.97 159 VAL B O 1
ATOM 2683 N N . VAL B 1 160 ? 6.431 12.546 1.884 1.00 26.70 160 VAL B N 1
ATOM 2684 C CA . VAL B 1 160 ? 5.273 12.942 2.666 1.00 28.81 160 VAL B CA 1
ATOM 2685 C C . VAL B 1 160 ? 4.182 13.444 1.727 1.00 34.11 160 VAL B C 1
ATOM 2686 O O . VAL B 1 160 ? 4.380 14.420 1.003 1.00 34.83 160 VAL B O 1
ATOM 2690 N N . ALA B 1 161 ? 3.033 12.775 1.747 1.00 35.22 161 ALA B N 1
ATOM 2691 C CA . ALA B 1 161 ? 1.916 13.143 0.888 1.00 35.11 161 ALA B CA 1
ATOM 2692 C C . ALA B 1 161 ? 0.611 13.149 1.663 1.00 34.34 161 ALA B C 1
ATOM 2693 O O . ALA B 1 161 ? 0.482 12.455 2.671 1.00 32.24 161 ALA B O 1
ATOM 2695 N N . ALA B 1 162 ? -0.349 13.935 1.175 1.00 33.35 162 ALA B N 1
ATOM 2696 C CA . ALA B 1 162 ? -1.673 14.051 1.778 1.00 32.69 162 ALA B CA 1
ATOM 2697 C C . ALA B 1 162 ? -2.660 14.552 0.726 1.00 35.55 162 ALA B C 1
ATOM 2698 O O . ALA B 1 162 ? -2.257 14.989 -0.352 1.00 40.95 162 ALA B O 1
ATOM 2700 N N . LEU B 1 163 ? -3.951 14.481 1.038 1.00 38.08 163 LEU B N 1
ATOM 2701 C CA . LEU B 1 163 ? -4.990 14.939 0.122 1.00 40.98 163 LEU B CA 1
ATOM 2702 C C . LEU B 1 163 ? -5.108 16.446 0.269 1.00 47.65 163 LEU B C 1
ATOM 2703 O O . LEU B 1 163 ? -5.720 17.125 -0.559 1.00 52.81 163 LEU B O 1
ATOM 2708 N N . ASP B 1 164 ? -4.523 16.953 1.349 1.00 47.77 164 ASP B N 1
ATOM 2709 C CA . ASP B 1 164 ? -4.512 18.377 1.651 1.00 45.50 164 ASP B CA 1
ATOM 2710 C C . ASP B 1 164 ? -3.297 18.596 2.546 1.00 42.82 164 ASP B C 1
ATOM 2711 O O . ASP B 1 164 ? -3.375 18.487 3.770 1.00 43.14 164 ASP B O 1
ATOM 2716 N N . LEU B 1 165 ? -2.168 18.888 1.914 1.00 40.25 165 LEU B N 1
ATOM 2717 C CA . LEU B 1 165 ? -0.911 19.083 2.615 1.00 39.20 165 LEU B CA 1
ATOM 2718 C C . LEU B 1 165 ? -0.755 20.461 3.246 1.00 42.48 165 LEU B C 1
ATOM 2719 O O . LEU B 1 165 ? 0.057 21.273 2.797 1.00 43.29 165 LEU B O 1
ATOM 2724 N N . GLN B 1 166 ? -1.529 20.714 4.296 1.00 43.36 166 GLN B N 1
ATOM 2725 C CA . GLN B 1 166 ? -1.480 21.985 5.013 1.00 43.24 166 GLN B CA 1
ATOM 2726 C C . GLN B 1 166 ? -0.715 21.834 6.330 1.00 44.39 166 GLN B C 1
ATOM 2727 O O . GLN B 1 166 ? -1.191 22.255 7.391 1.00 45.09 166 GLN B O 1
ATOM 2733 N N . THR B 1 167 ? 0.470 21.232 6.255 1.00 41.08 167 THR B N 1
ATOM 2734 C CA . THR B 1 167 ? 1.299 21.008 7.438 1.00 41.84 167 THR B CA 1
ATOM 2735 C C . THR B 1 167 ? 2.052 22.256 7.890 1.00 43.48 167 THR B C 1
ATOM 2736 O O . THR B 1 167 ? 2.462 23.076 7.066 1.00 39.00 167 THR B O 1
ATOM 2740 N N . SER B 1 168 ? 2.240 22.385 9.204 1.00 41.46 168 SER B N 1
ATOM 2741 C CA . SER B 1 168 ? 2.968 23.520 9.762 1.00 43.62 168 SER B CA 1
ATOM 2742 C C . SER B 1 168 ? 4.453 23.262 9.570 1.00 43.54 168 SER B C 1
ATOM 2743 O O . SER B 1 168 ? 5.267 24.182 9.542 1.00 44.74 168 SER B O 1
ATOM 2746 N N . LEU B 1 169 ? 4.795 21.990 9.428 1.00 41.12 169 LEU B N 1
ATOM 2747 C CA . LEU B 1 169 ? 6.175 21.593 9.238 1.00 40.74 169 LEU B CA 1
ATOM 2748 C C . LEU B 1 169 ? 6.231 20.185 8.678 1.00 41.76 169 LEU B C 1
ATOM 2749 O O . LEU B 1 169 ? 5.414 19.331 9.031 1.00 39.78 169 LEU B O 1
ATOM 2754 N N . ILE B 1 170 ? 7.199 19.969 7.792 1.00 39.96 170 ILE B N 1
ATOM 2755 C CA . ILE B 1 170 ? 7.433 18.678 7.173 1.00 38.46 170 ILE B CA 1
ATOM 2756 C C . ILE B 1 170 ? 8.933 18.459 7.164 1.00 38.53 170 ILE B C 1
ATOM 2757 O O . ILE B 1 170 ? 9.693 19.310 6.709 1.00 36.07 170 ILE B O 1
ATOM 2762 N N . GLN B 1 171 ? 9.358 17.325 7.698 1.00 36.89 171 GLN B N 1
ATOM 2763 C CA . GLN B 1 171 ? 10.768 16.995 7.722 1.00 32.00 171 GLN B CA 1
ATOM 2764 C C . GLN B 1 171 ? 10.942 15.674 6.997 1.00 30.82 171 GLN B C 1
ATOM 2765 O O . GLN B 1 171 ? 10.094 14.776 7.098 1.00 27.79 171 GLN B O 1
ATOM 2771 N N . ILE B 1 172 ? 12.034 15.570 6.254 1.00 28.83 172 ILE B N 1
ATOM 2772 C CA . ILE B 1 172 ? 12.347 14.361 5.516 1.00 34.59 172 ILE B CA 1
ATOM 2773 C C . ILE B 1 172 ? 13.847 14.181 5.621 1.00 35.90 172 ILE B C 1
ATOM 2774 O O . ILE B 1 172 ? 14.611 14.849 4.925 1.00 35.72 172 ILE B O 1
ATOM 2779 N N . ALA B 1 173 ? 14.259 13.273 6.500 1.00 39.50 173 ALA B N 1
ATOM 2780 C CA . ALA B 1 173 ? 15.670 13.024 6.737 1.00 43.81 173 ALA B CA 1
ATOM 2781 C C . ALA B 1 173 ? 16.252 14.323 7.294 1.00 46.66 173 ALA B C 1
ATOM 2782 O O . ALA B 1 173 ? 15.713 14.883 8.251 1.00 47.28 173 ALA B O 1
ATOM 2784 N N . GLY B 1 174 ? 17.324 14.815 6.679 1.00 48.56 174 GLY B N 1
ATOM 2785 C CA . GLY B 1 174 ? 17.954 16.035 7.152 1.00 52.31 174 GLY B CA 1
ATOM 2786 C C . GLY B 1 174 ? 17.434 17.320 6.535 1.00 54.72 174 GLY B C 1
ATOM 2787 O O . GLY B 1 174 ? 18.090 18.359 6.621 1.00 55.79 174 GLY B O 1
ATOM 2788 N N . PHE B 1 175 ? 16.256 17.261 5.922 1.00 53.11 175 PHE B N 1
ATOM 2789 C CA . PHE B 1 175 ? 15.674 18.438 5.290 1.00 51.76 175 PHE B CA 1
ATOM 2790 C C . PHE B 1 175 ? 14.395 18.849 5.992 1.00 52.30 175 PHE B C 1
ATOM 2791 O O . PHE B 1 175 ? 13.676 18.011 6.533 1.00 54.44 175 PHE B O 1
ATOM 2799 N N . ILE B 1 176 ? 14.113 20.146 5.977 1.00 49.50 176 ILE B N 1
ATOM 2800 C CA . ILE B 1 176 ? 12.912 20.670 6.611 1.00 50.98 176 ILE B CA 1
ATOM 2801 C C . ILE B 1 176 ? 12.297 21.716 5.693 1.00 50.58 176 ILE B C 1
ATOM 2802 O O . ILE B 1 176 ? 12.926 22.165 4.738 1.00 54.13 176 ILE B O 1
ATOM 2807 N N . THR B 1 177 ? 11.057 22.086 5.974 1.00 49.34 177 THR B N 1
ATOM 2808 C CA . THR B 1 177 ? 10.362 23.085 5.185 1.00 48.71 177 THR B CA 1
ATOM 2809 C C . THR B 1 177 ? 9.038 23.415 5.849 1.00 48.38 177 THR B C 1
ATOM 2810 O O . THR B 1 177 ? 8.474 22.597 6.577 1.00 50.86 177 THR B O 1
ATOM 2814 N N . HIS B 1 178 ? 8.546 24.621 5.601 1.00 46.45 178 HIS B N 1
ATOM 2815 C CA . HIS B 1 178 ? 7.285 25.042 6.181 1.00 42.70 178 HIS B CA 1
ATOM 2816 C C . HIS B 1 178 ? 6.277 25.310 5.085 1.00 40.72 178 HIS B C 1
ATOM 2817 O O . HIS B 1 178 ? 5.131 25.671 5.355 1.00 39.62 178 HIS B O 1
ATOM 2824 N N . SER B 1 179 ? 6.718 25.104 3.845 1.00 41.06 179 SER B N 1
ATOM 2825 C CA . SER B 1 179 ? 5.876 25.296 2.670 1.00 45.25 179 SER B CA 1
ATOM 2826 C C . SER B 1 179 ? 4.677 24.364 2.765 1.00 49.41 179 SER B C 1
ATOM 2827 O O . SER B 1 179 ? 4.729 23.342 3.455 1.00 51.61 179 SER B O 1
ATOM 2830 N N . LYS B 1 180 ? 3.602 24.704 2.063 1.00 51.05 180 LYS B N 1
ATOM 2831 C CA . LYS B 1 180 ? 2.397 23.887 2.096 1.00 52.95 180 LYS B CA 1
ATOM 2832 C C . LYS B 1 180 ? 1.838 23.649 0.696 1.00 55.48 180 LYS B C 1
ATOM 2833 O O . LYS B 1 180 ? 2.074 24.437 -0.217 1.00 56.49 180 LYS B O 1
ATOM 2839 N N . GLY B 1 181 ? 1.108 22.550 0.528 1.00 57.14 181 GLY B N 1
ATOM 2840 C CA . GLY B 1 181 ? 0.527 22.242 -0.767 1.00 58.92 181 GLY B CA 1
ATOM 2841 C C . GLY B 1 181 ? -0.708 23.080 -1.062 1.00 60.70 181 GLY B C 1
ATOM 2842 O O . GLY B 1 181 ? -1.266 23.715 -0.162 1.00 59.21 181 GLY B O 1
ATOM 2843 N N . GLU B 1 182 ? -1.139 23.077 -2.323 1.00 58.78 182 GLU B N 1
ATOM 2844 C CA . GLU B 1 182 ? -2.310 23.839 -2.745 1.00 57.93 182 GLU B CA 1
ATOM 2845 C C . GLU B 1 182 ? -3.598 23.338 -2.110 1.00 56.08 182 GLU B C 1
ATOM 2846 O O . GLU B 1 182 ? -3.780 22.141 -1.895 1.00 56.84 182 GLU B O 1
ATOM 2852 N N . GLU B 1 183 ? -4.498 24.271 -1.832 1.00 56.79 183 GLU B N 1
ATOM 2853 C CA . GLU B 1 183 ? -5.785 23.964 -1.228 1.00 58.36 183 GLU B CA 1
ATOM 2854 C C . GLU B 1 183 ? -6.425 22.735 -1.885 1.00 56.57 183 GLU B C 1
ATOM 2855 O O . GLU B 1 183 ? -6.526 22.658 -3.110 1.00 56.84 183 GLU B O 1
ATOM 2861 N N . ASN B 1 184 ? -6.846 21.783 -1.058 1.00 52.37 184 ASN B N 1
ATOM 2862 C CA . ASN B 1 184 ? -7.495 20.552 -1.509 1.00 49.10 184 ASN B CA 1
ATOM 2863 C C . ASN B 1 184 ? -6.866 19.845 -2.700 1.00 47.33 184 ASN B C 1
ATOM 2864 O O . ASN B 1 184 ? -7.561 19.152 -3.436 1.00 46.71 184 ASN B O 1
ATOM 2869 N N . VAL B 1 185 ? -5.563 20.010 -2.897 1.00 46.64 185 VAL B N 1
ATOM 2870 C CA . VAL B 1 185 ? -4.889 19.354 -4.013 1.00 44.40 185 VAL B CA 1
ATOM 2871 C C . VAL B 1 185 ? -3.877 18.305 -3.528 1.00 43.57 185 VAL B C 1
ATOM 2872 O O . VAL B 1 185 ? -2.793 18.656 -3.052 1.00 40.29 185 VAL B O 1
ATOM 2876 N N . PRO B 1 186 ? -4.219 17.006 -3.642 1.00 41.76 186 PRO B N 1
ATOM 2877 C CA . PRO B 1 186 ? -3.315 15.936 -3.211 1.00 40.56 186 PRO B CA 1
ATOM 2878 C C . PRO B 1 186 ? -1.890 16.249 -3.653 1.00 44.52 186 PRO B C 1
ATOM 2879 O O . PRO B 1 186 ? -1.604 16.325 -4.853 1.00 48.03 186 PRO B O 1
ATOM 2883 N N . SER B 1 187 ? -0.997 16.438 -2.687 1.00 41.85 187 SER B N 1
ATOM 2884 C CA . SER B 1 187 ? 0.380 16.775 -3.016 1.00 41.51 187 SER B CA 1
ATOM 2885 C C . SER B 1 187 ? 1.420 15.887 -2.355 1.00 41.77 187 SER B C 1
ATOM 2886 O O . SER B 1 187 ? 1.144 15.205 -1.370 1.00 44.28 187 SER B O 1
ATOM 2889 N N . ILE B 1 188 ? 2.630 15.926 -2.897 1.00 39.16 188 ILE B N 1
ATOM 2890 C CA . ILE B 1 188 ? 3.711 15.119 -2.383 1.00 39.86 188 ILE B CA 1
ATOM 2891 C C . ILE B 1 188 ? 4.931 15.970 -2.067 1.00 42.50 188 ILE B C 1
ATOM 2892 O O . ILE B 1 188 ? 5.398 16.740 -2.903 1.00 43.60 188 ILE B O 1
ATOM 2897 N N . ALA B 1 189 ? 5.436 15.835 -0.847 1.00 41.07 189 ALA B N 1
ATOM 2898 C CA . ALA B 1 189 ? 6.619 16.567 -0.430 1.00 36.39 189 ALA B CA 1
ATOM 2899 C C . ALA B 1 189 ? 7.743 15.560 -0.525 1.00 33.93 189 ALA B C 1
ATOM 2900 O O . ALA B 1 189 ? 7.698 14.518 0.133 1.00 37.38 189 ALA B O 1
ATOM 2902 N N . HIS B 1 190 ? 8.737 15.851 -1.358 1.00 32.55 190 HIS B N 1
ATOM 2903 C CA . HIS B 1 190 ? 9.861 14.944 -1.532 1.00 33.98 190 HIS B CA 1
ATOM 2904 C C . HIS B 1 190 ? 11.166 15.701 -1.753 1.00 39.15 190 HIS B C 1
ATOM 2905 O O . HIS B 1 190 ? 11.164 16.878 -2.116 1.00 39.12 190 HIS B O 1
ATOM 2912 N N . VAL B 1 191 ? 12.279 15.016 -1.521 1.00 42.42 191 VAL B N 1
ATOM 2913 C CA . VAL B 1 191 ? 13.596 15.618 -1.671 1.00 45.15 191 VAL B CA 1
ATOM 2914 C C . VAL B 1 191 ? 14.087 15.577 -3.112 1.00 47.86 191 VAL B C 1
ATOM 2915 O O . VAL B 1 191 ? 14.540 14.544 -3.605 1.00 44.67 191 VAL B O 1
ATOM 2919 N N . LYS B 1 192 ? 13.996 16.722 -3.777 1.00 53.69 192 LYS B N 1
ATOM 2920 C CA . LYS B 1 192 ? 14.421 16.863 -5.166 1.00 56.16 192 LYS B CA 1
ATOM 2921 C C . LYS B 1 192 ? 15.525 17.916 -5.222 1.00 56.02 192 LYS B C 1
ATOM 2922 O O . LYS B 1 192 ? 15.431 18.951 -4.570 1.00 52.36 192 LYS B O 1
ATOM 2928 N N . GLY B 1 193 ? 16.569 17.655 -5.999 1.00 58.65 193 GLY B N 1
ATOM 2929 C CA . GLY B 1 193 ? 17.656 18.613 -6.081 1.00 62.91 193 GLY B CA 1
ATOM 2930 C C . GLY B 1 193 ? 18.465 18.563 -4.800 1.00 64.82 193 GLY B C 1
ATOM 2931 O O . GLY B 1 193 ? 19.544 17.971 -4.770 1.00 66.55 193 GLY B O 1
ATOM 2932 N N . ASN B 1 194 ? 17.948 19.187 -3.744 1.00 63.33 194 ASN B N 1
ATOM 2933 C CA . ASN B 1 194 ? 18.614 19.185 -2.443 1.00 63.45 194 ASN B CA 1
ATOM 2934 C C . ASN B 1 194 ? 17.828 20.001 -1.422 1.00 60.12 194 ASN B C 1
ATOM 2935 O O . ASN B 1 194 ? 18.396 20.643 -0.539 1.00 58.43 194 ASN B O 1
ATOM 2940 N N . ARG B 1 195 ? 16.509 19.962 -1.564 1.00 57.96 195 ARG B N 1
ATOM 2941 C CA . ARG B 1 195 ? 15.585 20.661 -0.678 1.00 54.83 195 ARG B CA 1
ATOM 2942 C C . ARG B 1 195 ? 14.277 19.892 -0.803 1.00 53.00 195 ARG B C 1
ATOM 2943 O O . ARG B 1 195 ? 14.160 19.006 -1.651 1.00 51.98 195 ARG B O 1
ATOM 2951 N N . ILE B 1 196 ? 13.294 20.219 0.025 1.00 49.95 196 ILE B N 1
ATOM 2952 C CA . ILE B 1 196 ? 12.021 19.524 -0.064 1.00 49.38 196 ILE B CA 1
ATOM 2953 C C . ILE B 1 196 ? 11.061 20.284 -0.968 1.00 49.71 196 ILE B C 1
ATOM 2954 O O . ILE B 1 196 ? 10.648 21.406 -0.663 1.00 50.64 196 ILE B O 1
ATOM 2959 N N . VAL B 1 197 ? 10.727 19.662 -2.092 1.00 48.63 197 VAL B N 1
ATOM 2960 C CA . VAL B 1 197 ? 9.808 20.247 -3.056 1.00 48.31 197 VAL B CA 1
ATOM 2961 C C . VAL B 1 197 ? 8.419 19.659 -2.844 1.00 46.61 197 VAL B C 1
ATOM 2962 O O . VAL B 1 197 ? 8.278 18.477 -2.525 1.00 42.83 197 VAL B O 1
ATOM 2966 N N . ILE B 1 198 ? 7.401 20.492 -3.018 1.00 46.37 198 ILE B N 1
ATOM 2967 C CA . ILE B 1 198 ? 6.018 20.058 -2.874 1.00 47.58 198 ILE B CA 1
ATOM 2968 C C . ILE B 1 198 ? 5.307 20.300 -4.204 1.00 48.54 198 ILE B C 1
ATOM 2969 O O . ILE B 1 198 ? 5.283 21.424 -4.703 1.00 51.38 198 ILE B O 1
ATOM 2974 N N . GLU B 1 199 ? 4.750 19.244 -4.787 1.00 45.29 199 GLU B N 1
ATOM 2975 C CA . GLU B 1 199 ? 4.041 19.377 -6.053 1.00 47.55 199 GLU B CA 1
ATOM 2976 C C . GLU B 1 199 ? 2.837 18.438 -6.137 1.00 47.47 199 GLU B C 1
ATOM 2977 O O . GLU B 1 199 ? 2.835 17.358 -5.547 1.00 46.23 199 GLU B O 1
ATOM 2983 N N . PRO B 1 200 ? 1.784 18.851 -6.862 1.00 49.43 200 PRO B N 1
ATOM 2984 C CA . PRO B 1 200 ? 0.586 18.016 -6.993 1.00 47.53 200 PRO B CA 1
ATOM 2985 C C . PRO B 1 200 ? 0.915 16.604 -7.460 1.00 44.58 200 PRO B C 1
ATOM 2986 O O . PRO B 1 200 ? 1.903 16.384 -8.159 1.00 44.80 200 PRO B O 1
ATOM 2990 N N . PHE B 1 201 ? 0.077 15.654 -7.064 1.00 45.72 201 PHE B N 1
ATOM 2991 C CA . PHE B 1 201 ? 0.273 14.247 -7.399 1.00 48.80 201 PHE B CA 1
ATOM 2992 C C . PHE B 1 201 ? 0.410 13.977 -8.895 1.00 51.55 201 PHE B C 1
ATOM 2993 O O . PHE B 1 201 ? 1.153 13.081 -9.307 1.00 47.22 201 PHE B O 1
ATOM 3001 N N . ASP B 1 202 ? -0.303 14.765 -9.695 1.00 53.69 202 ASP B N 1
ATOM 3002 C CA . ASP B 1 202 ? -0.302 14.615 -11.145 1.00 58.88 202 ASP B CA 1
ATOM 3003 C C . ASP B 1 202 ? 0.912 15.185 -11.876 1.00 59.76 202 ASP B C 1
ATOM 3004 O O . ASP B 1 202 ? 1.150 14.849 -13.038 1.00 59.67 202 ASP B O 1
ATOM 3009 N N . LYS B 1 203 ? 1.685 16.035 -11.210 1.00 60.19 203 LYS B N 1
ATOM 3010 C CA . LYS B 1 203 ? 2.860 16.615 -11.851 1.00 60.45 203 LYS B CA 1
ATOM 3011 C C . LYS B 1 203 ? 4.147 16.386 -11.069 1.00 58.43 203 LYS B C 1
ATOM 3012 O O . LYS B 1 203 ? 5.058 17.213 -11.098 1.00 54.85 203 LYS B O 1
ATOM 3018 N N . VAL B 1 204 ? 4.220 15.248 -10.385 1.00 58.56 204 VAL B N 1
ATOM 3019 C CA . VAL B 1 204 ? 5.397 14.904 -9.603 1.00 59.28 204 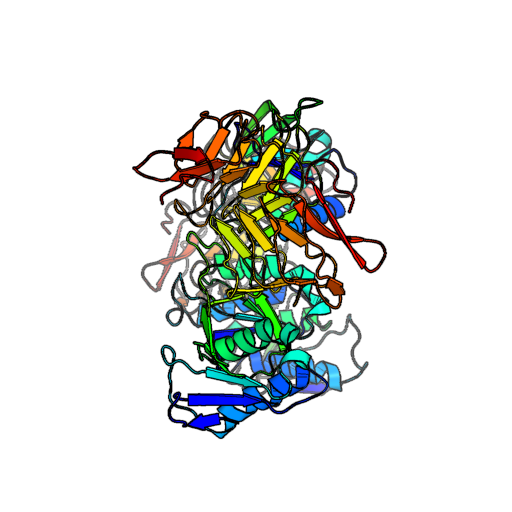VAL B CA 1
ATOM 3020 C C . VAL B 1 204 ? 6.510 14.374 -10.495 1.00 60.30 204 VAL B C 1
ATOM 3021 O O . VAL B 1 204 ? 6.256 13.794 -11.550 1.00 62.47 204 VAL B O 1
ATOM 3025 N N . SER B 1 205 ? 7.744 14.584 -10.053 1.00 60.13 205 SER B N 1
ATOM 3026 C CA . SER B 1 205 ? 8.924 14.113 -10.761 1.00 60.00 205 SER B CA 1
ATOM 3027 C C . SER B 1 205 ? 10.027 13.958 -9.721 1.00 55.95 205 SER B C 1
ATOM 3028 O O . SER B 1 205 ? 10.708 14.924 -9.367 1.00 52.18 205 SER B O 1
ATOM 3031 N N . PHE B 1 206 ? 10.182 12.732 -9.230 1.00 54.15 206 PHE B N 1
ATOM 3032 C CA . PHE B 1 206 ? 11.174 12.425 -8.208 1.00 54.89 206 PHE B CA 1
ATOM 3033 C C . PHE B 1 206 ? 12.571 12.297 -8.801 1.00 59.00 206 PHE B C 1
ATOM 3034 O O . PHE B 1 206 ? 12.867 12.860 -9.854 1.00 60.59 206 PHE B O 1
ATOM 3042 N N . GLU B 1 207 ? 13.421 11.543 -8.108 1.00 62.04 207 GLU B N 1
ATOM 3043 C CA . GLU B 1 207 ? 14.791 11.291 -8.539 1.00 62.25 207 GLU B CA 1
ATOM 3044 C C . GLU B 1 207 ? 15.585 12.590 -8.602 1.00 63.37 207 GLU B C 1
ATOM 3045 O O . GLU B 1 207 ? 16.048 12.942 -9.707 1.00 65.46 207 GLU B O 1
ATOM 3051 N N . MET C 1 1 ? 6.531 -24.064 5.523 1.00 34.32 1 MET C N 1
ATOM 3052 C CA . MET C 1 1 ? 7.390 -23.027 6.167 1.00 36.70 1 MET C CA 1
ATOM 3053 C C . MET C 1 1 ? 6.978 -22.891 7.632 1.00 33.72 1 MET C C 1
ATOM 3054 O O . MET C 1 1 ? 7.782 -23.075 8.537 1.00 35.36 1 MET C O 1
ATOM 3059 N N . VAL C 1 2 ? 5.711 -22.570 7.846 1.00 31.45 2 VAL C N 1
ATOM 3060 C CA . VAL C 1 2 ? 5.156 -22.418 9.180 1.00 34.83 2 VAL C CA 1
ATOM 3061 C C . VAL C 1 2 ? 3.990 -23.396 9.270 1.00 37.36 2 VAL C C 1
ATOM 3062 O O . VAL C 1 2 ? 3.011 -23.283 8.525 1.00 37.63 2 VAL C O 1
ATOM 3066 N N . ASP C 1 3 ? 4.077 -24.358 10.178 1.00 36.15 3 ASP C N 1
ATOM 3067 C CA . ASP C 1 3 ? 2.999 -25.321 10.250 1.00 39.88 3 ASP C CA 1
ATOM 3068 C C . ASP C 1 3 ? 2.576 -25.759 11.629 1.00 37.73 3 ASP C C 1
ATOM 3069 O O . ASP C 1 3 ? 3.386 -26.224 12.437 1.00 38.07 3 ASP C O 1
ATOM 3074 N N . PHE C 1 4 ? 1.285 -25.604 11.888 1.00 35.91 4 PHE C N 1
ATOM 3075 C CA . PHE C 1 4 ? 0.710 -26.024 13.149 1.00 36.73 4 PHE C CA 1
ATOM 3076 C C . PHE C 1 4 ? 0.505 -27.530 13.054 1.00 40.47 4 PHE C C 1
ATOM 3077 O O . PHE C 1 4 ? 0.058 -28.044 12.027 1.00 43.03 4 PHE C O 1
ATOM 3085 N N . LYS C 1 5 ? 0.837 -28.246 14.116 1.00 42.85 5 LYS C N 1
ATOM 3086 C CA . LYS C 1 5 ? 0.654 -29.684 14.108 1.00 49.40 5 LYS C CA 1
ATOM 3087 C C . LYS C 1 5 ? 0.176 -30.165 15.460 1.00 51.89 5 LYS C C 1
ATOM 3088 O O . LYS C 1 5 ? 0.682 -29.744 16.496 1.00 50.94 5 LYS C O 1
ATOM 3094 N N . MET C 1 6 ? -0.828 -31.032 15.441 1.00 56.08 6 MET C N 1
ATOM 3095 C CA . MET C 1 6 ? -1.375 -31.579 16.668 1.00 59.50 6 MET C CA 1
ATOM 3096 C C . MET C 1 6 ? -0.539 -32.792 17.052 1.00 60.23 6 MET C C 1
ATOM 3097 O O . MET C 1 6 ? -0.532 -33.804 16.350 1.00 57.64 6 MET C O 1
ATOM 3102 N N . THR C 1 7 ? 0.172 -32.672 18.168 1.00 61.61 7 THR C N 1
ATOM 3103 C CA . THR C 1 7 ? 1.035 -33.739 18.647 1.00 63.83 7 THR C CA 1
ATOM 3104 C C . THR C 1 7 ? 0.693 -34.114 20.080 1.00 64.70 7 THR C C 1
ATOM 3105 O O . THR C 1 7 ? -0.182 -33.504 20.699 1.00 62.49 7 THR C O 1
ATOM 3109 N N . LYS C 1 8 ? 1.392 -35.119 20.601 1.00 66.51 8 LYS C N 1
ATOM 3110 C CA . LYS C 1 8 ? 1.182 -35.573 21.969 1.00 68.63 8 LYS C CA 1
ATOM 3111 C C . LYS C 1 8 ? 1.622 -34.471 22.930 1.00 69.02 8 LYS C C 1
ATOM 3112 O O . LYS C 1 8 ? 1.483 -34.592 24.147 1.00 68.36 8 LYS C O 1
ATOM 3118 N N . GLU C 1 9 ? 2.155 -33.393 22.362 1.00 69.04 9 GLU C N 1
ATOM 3119 C CA . GLU C 1 9 ? 2.612 -32.248 23.139 1.00 69.01 9 GLU C CA 1
ATOM 3120 C C . GLU C 1 9 ? 1.592 -31.119 22.992 1.00 67.04 9 GLU C C 1
ATOM 3121 O O . GLU C 1 9 ? 1.801 -30.006 23.480 1.00 68.41 9 GLU C O 1
ATOM 3127 N N . GLY C 1 10 ? 0.484 -31.422 22.321 1.00 62.28 10 GLY C N 1
ATOM 3128 C CA . GLY C 1 10 ? -0.550 -30.428 22.097 1.00 55.85 10 GLY C CA 1
ATOM 3129 C C . GLY C 1 10 ? -0.260 -29.692 20.803 1.00 51.33 10 GLY C C 1
ATOM 3130 O O . GLY C 1 10 ? 0.544 -30.160 19.994 1.00 49.10 10 GLY C O 1
ATOM 3131 N N . LEU C 1 11 ? -0.910 -28.550 20.596 1.00 48.39 11 LEU C N 1
ATOM 3132 C CA . LEU C 1 11 ? -0.680 -27.772 19.385 1.00 42.83 11 LEU C CA 1
ATOM 3133 C C . LEU C 1 11 ? 0.735 -27.202 19.409 1.00 40.51 11 LEU C C 1
ATOM 3134 O O . LEU C 1 11 ? 1.108 -26.454 20.318 1.00 40.16 11 LEU C O 1
ATOM 3139 N N . VAL C 1 12 ? 1.518 -27.570 18.400 1.00 38.70 12 VAL C N 1
ATOM 3140 C CA . VAL C 1 12 ? 2.901 -27.130 18.274 1.00 35.49 12 VAL C CA 1
ATOM 3141 C C . VAL C 1 12 ? 3.125 -26.344 16.991 1.00 38.49 12 VAL C C 1
ATOM 3142 O O . VAL C 1 12 ? 2.892 -26.863 15.897 1.00 44.52 12 VAL C O 1
ATOM 3146 N N . LEU C 1 13 ? 3.567 -25.096 17.112 1.00 31.62 13 LEU C N 1
ATOM 3147 C CA . LEU C 1 13 ? 3.840 -24.318 15.918 1.00 27.10 13 LEU C CA 1
ATOM 3148 C C . LEU C 1 13 ? 5.245 -24.659 15.467 1.00 29.59 13 LEU C C 1
ATOM 3149 O O . LEU C 1 13 ? 6.220 -24.299 16.124 1.00 30.26 13 LEU C O 1
ATOM 3154 N N . LEU C 1 14 ? 5.337 -25.349 14.337 1.00 29.81 14 LEU C N 1
ATOM 3155 C CA . LEU C 1 14 ? 6.609 -25.760 13.769 1.00 30.68 14 LEU C CA 1
ATOM 3156 C C . LEU C 1 14 ? 7.083 -24.759 12.715 1.00 29.67 14 LEU C C 1
ATOM 3157 O O . LEU C 1 14 ? 6.364 -24.461 11.756 1.00 30.44 14 LEU C O 1
ATOM 3162 N N . ILE C 1 15 ? 8.291 -24.236 12.904 1.00 28.05 15 ILE C N 1
ATOM 3163 C CA . ILE C 1 15 ? 8.876 -23.277 11.977 1.00 31.43 15 ILE C CA 1
ATOM 3164 C C . ILE C 1 15 ? 10.139 -23.920 11.420 1.00 31.90 15 ILE C C 1
ATOM 3165 O O . ILE C 1 15 ? 11.046 -24.274 12.169 1.00 30.56 15 ILE C O 1
ATOM 3170 N N . LYS C 1 16 ? 10.190 -24.076 10.101 1.00 33.13 16 LYS C N 1
ATOM 3171 C CA . LYS C 1 16 ? 11.336 -24.698 9.460 1.00 35.20 16 LYS C CA 1
ATOM 3172 C C . LYS C 1 16 ? 12.478 -23.708 9.269 1.00 35.08 16 LYS C C 1
ATOM 3173 O O . LYS C 1 16 ? 12.271 -22.497 9.311 1.00 36.33 16 LYS C O 1
ATOM 3179 N N . ASP C 1 17 ? 13.688 -24.231 9.081 1.00 38.07 17 ASP C N 1
ATOM 3180 C CA . ASP C 1 17 ? 14.870 -23.394 8.889 1.00 39.68 17 ASP C CA 1
ATOM 3181 C C . ASP C 1 17 ? 14.530 -22.299 7.877 1.00 38.58 17 ASP C C 1
ATOM 3182 O O . ASP C 1 17 ? 14.108 -22.589 6.758 1.00 42.35 17 ASP C O 1
ATOM 3187 N N . TYR C 1 18 ? 14.713 -21.042 8.271 1.00 36.76 18 TYR C N 1
ATOM 3188 C CA . TYR C 1 18 ? 14.382 -19.922 7.400 1.00 34.36 18 TYR C CA 1
ATOM 3189 C C . TYR C 1 18 ? 15.534 -18.953 7.214 1.00 33.28 18 TYR C C 1
ATOM 3190 O O . TYR C 1 18 ? 16.479 -18.939 7.995 1.00 34.09 18 TYR C O 1
ATOM 3199 N N . GLN C 1 19 ? 15.436 -18.130 6.178 1.00 33.05 19 GLN C N 1
ATOM 3200 C CA . GLN C 1 19 ? 16.476 -17.165 5.864 1.00 35.23 19 GLN C CA 1
ATOM 3201 C C . GLN C 1 19 ? 16.080 -15.742 6.219 1.00 34.17 19 GLN C C 1
ATOM 3202 O O . GLN C 1 19 ? 16.928 -14.855 6.272 1.00 34.92 19 GLN C O 1
ATOM 3208 N N . ASN C 1 20 ? 14.796 -15.521 6.474 1.00 33.16 20 ASN C N 1
ATOM 3209 C CA . ASN C 1 20 ? 14.330 -14.175 6.773 1.00 31.38 20 ASN C CA 1
ATOM 3210 C C . ASN C 1 20 ? 13.144 -14.166 7.753 1.00 33.58 20 ASN C C 1
ATOM 3211 O O . ASN C 1 20 ? 12.044 -14.619 7.428 1.00 31.37 20 ASN C O 1
ATOM 3216 N N . LEU C 1 21 ? 13.387 -13.645 8.957 1.00 31.68 21 LEU C N 1
ATOM 3217 C CA . LEU C 1 21 ? 12.382 -13.572 10.019 1.00 28.14 21 LEU C CA 1
ATOM 3218 C C . LEU C 1 21 ? 11.138 -12.796 9.574 1.00 27.67 21 LEU C C 1
ATOM 3219 O O . LEU C 1 21 ? 10.020 -13.153 9.933 1.00 28.73 21 LEU C O 1
ATOM 3224 N N . GLU C 1 22 ? 11.340 -11.728 8.806 1.00 28.92 22 GLU C N 1
ATOM 3225 C CA . GLU C 1 22 ? 10.231 -10.912 8.314 1.00 32.31 22 GLU C CA 1
ATOM 3226 C C . GLU C 1 22 ? 9.242 -11.822 7.580 1.00 31.30 22 GLU C C 1
ATOM 3227 O O . GLU C 1 22 ? 8.025 -11.747 7.786 1.00 28.61 22 GLU C O 1
ATOM 3233 N N . GLU C 1 23 ? 9.784 -12.670 6.713 1.00 27.83 23 GLU C N 1
ATOM 3234 C CA . GLU C 1 23 ? 8.982 -13.606 5.932 1.00 29.29 23 GLU C CA 1
ATOM 3235 C C . GLU C 1 23 ? 8.208 -14.537 6.863 1.00 27.13 23 GLU C C 1
ATOM 3236 O O . GLU C 1 23 ? 7.004 -14.744 6.701 1.00 30.20 23 GLU C O 1
ATOM 3242 N N . VAL C 1 24 ? 8.907 -15.091 7.844 1.00 23.91 24 VAL C N 1
ATOM 3243 C CA . VAL C 1 24 ? 8.292 -15.989 8.806 1.00 24.62 24 VAL C CA 1
ATOM 3244 C C . VAL C 1 24 ? 7.129 -15.344 9.549 1.00 26.95 24 VAL C C 1
ATOM 3245 O O . VAL C 1 24 ? 6.068 -15.949 9.679 1.00 27.85 24 VAL C O 1
ATOM 3249 N N . LEU C 1 25 ? 7.326 -14.126 10.047 1.00 24.47 25 LEU C N 1
ATOM 3250 C CA . LEU C 1 25 ? 6.262 -13.451 10.778 1.00 25.60 25 LEU C CA 1
ATOM 3251 C C . LEU C 1 25 ? 5.067 -13.260 9.858 1.00 26.15 25 LEU C C 1
ATOM 3252 O O . LEU C 1 25 ? 3.924 -13.481 10.263 1.00 26.36 25 LEU C O 1
ATOM 3257 N N . ASN C 1 26 ? 5.342 -12.858 8.618 1.00 24.15 26 ASN C N 1
ATOM 3258 C CA . ASN C 1 26 ? 4.294 -12.660 7.619 1.00 31.74 26 ASN C CA 1
ATOM 3259 C C . ASN C 1 26 ? 3.561 -13.972 7.401 1.00 34.08 26 ASN C C 1
ATOM 3260 O O . ASN C 1 26 ? 2.332 -14.002 7.305 1.00 38.47 26 ASN C O 1
ATOM 3265 N N . ALA C 1 27 ? 4.326 -15.058 7.317 1.00 33.26 27 ALA C N 1
ATOM 3266 C CA . ALA C 1 27 ? 3.757 -16.382 7.121 1.00 27.90 27 ALA C CA 1
ATOM 3267 C C . ALA C 1 27 ? 2.897 -16.771 8.317 1.00 27.64 27 ALA C C 1
ATOM 3268 O O . ALA C 1 27 ? 1.840 -17.363 8.145 1.00 28.61 27 ALA C O 1
ATOM 3270 N N . ILE C 1 28 ? 3.355 -16.445 9.526 1.00 26.67 28 ILE C N 1
ATOM 3271 C CA . ILE C 1 28 ? 2.609 -16.752 10.747 1.00 26.19 28 ILE C CA 1
ATOM 3272 C C . ILE C 1 28 ? 1.269 -16.017 10.711 1.00 29.62 28 ILE C C 1
ATOM 3273 O O . ILE C 1 28 ? 0.225 -16.606 10.967 1.00 35.06 28 ILE C O 1
ATOM 3278 N N . SER C 1 29 ? 1.305 -14.725 10.395 1.00 32.64 29 SER C N 1
ATOM 3279 C CA . SER C 1 29 ? 0.080 -13.931 10.299 1.00 34.99 29 SER C CA 1
ATOM 3280 C C . SER C 1 29 ? -0.882 -14.578 9.309 1.00 34.58 29 SER C C 1
ATOM 3281 O O . SER C 1 29 ? -2.016 -14.914 9.652 1.00 37.26 29 SER C O 1
ATOM 3284 N N . ALA C 1 30 ? -0.420 -14.739 8.073 1.00 33.54 30 ALA C N 1
ATOM 3285 C CA . ALA C 1 30 ? -1.226 -15.336 7.020 1.00 30.21 30 ALA C CA 1
ATOM 3286 C C . ALA C 1 30 ? -1.780 -16.689 7.469 1.00 30.85 30 ALA C C 1
ATOM 3287 O O . ALA C 1 30 ? -2.976 -16.956 7.339 1.00 29.90 30 ALA C O 1
ATOM 3289 N N . ARG C 1 31 ? -0.909 -17.534 8.010 1.00 30.26 31 ARG C N 1
ATOM 3290 C CA . ARG C 1 31 ? -1.312 -18.857 8.478 1.00 36.48 31 ARG C CA 1
ATOM 3291 C C . ARG C 1 31 ? -2.468 -18.770 9.480 1.00 42.46 31 ARG C C 1
ATOM 3292 O O . ARG C 1 31 ? -3.581 -19.224 9.198 1.00 45.01 31 ARG C O 1
ATOM 3300 N N . ILE C 1 32 ? -2.201 -18.190 10.647 1.00 42.96 32 ILE C N 1
ATOM 3301 C CA . ILE C 1 32 ? -3.218 -18.048 11.687 1.00 45.68 32 ILE C CA 1
ATOM 3302 C C . ILE C 1 32 ? -4.477 -17.371 11.159 1.00 47.22 32 ILE C C 1
ATOM 3303 O O . ILE C 1 32 ? -5.593 -17.759 11.507 1.00 45.23 32 ILE C O 1
ATOM 3308 N N . THR C 1 33 ? -4.286 -16.359 10.320 1.00 50.08 33 THR C N 1
ATOM 3309 C CA . THR C 1 33 ? -5.390 -15.619 9.725 1.00 53.25 33 THR C CA 1
ATOM 3310 C C . THR C 1 33 ? -6.298 -16.533 8.912 1.00 54.94 33 THR C C 1
ATOM 3311 O O . THR C 1 33 ? -7.520 -16.497 9.057 1.00 55.03 33 THR C O 1
ATOM 3315 N N . GLN C 1 34 ? -5.697 -17.357 8.061 1.00 54.94 34 GLN C N 1
ATOM 3316 C CA . GLN C 1 34 ? -6.462 -18.264 7.216 1.00 56.32 34 GLN C CA 1
ATOM 3317 C C . GLN C 1 34 ? -7.160 -19.366 8.003 1.00 55.17 34 GLN C C 1
ATOM 3318 O O . GLN C 1 34 ? -8.146 -19.936 7.535 1.00 54.32 34 GLN C O 1
ATOM 3324 N N . MET C 1 35 ? -6.652 -19.662 9.196 1.00 52.09 35 MET C N 1
ATOM 3325 C CA . MET C 1 35 ? -7.246 -20.696 10.033 1.00 53.58 35 MET C CA 1
ATOM 3326 C C . MET C 1 35 ? -8.388 -20.122 10.869 1.00 54.90 35 MET C C 1
ATOM 3327 O O . MET C 1 35 ? -9.193 -20.864 11.433 1.00 54.41 35 MET C O 1
ATOM 3332 N N . GLY C 1 36 ? -8.442 -18.795 10.941 1.00 56.84 36 GLY C N 1
ATOM 3333 C CA . GLY C 1 36 ? -9.476 -18.102 11.694 1.00 56.32 36 GLY C CA 1
ATOM 3334 C C . GLY C 1 36 ? -10.079 -18.817 12.890 1.00 57.10 36 GLY C C 1
ATOM 3335 O O . GLY C 1 36 ? -9.385 -19.147 13.854 1.00 57.16 36 GLY C O 1
ATOM 3336 N N . GLY C 1 37 ? -11.388 -19.044 12.815 1.00 57.85 37 GLY C N 1
ATOM 3337 C CA . GLY C 1 37 ? -12.130 -19.699 13.882 1.00 58.66 37 GLY C CA 1
ATOM 3338 C C . GLY C 1 37 ? -11.427 -20.761 14.708 1.00 57.87 37 GLY C C 1
ATOM 3339 O O . GLY C 1 37 ? -11.590 -20.802 15.926 1.00 60.80 37 GLY C O 1
ATOM 3340 N N . PHE C 1 38 ? -10.651 -21.620 14.058 1.00 54.66 38 PHE C N 1
ATOM 3341 C CA . PHE C 1 38 ? -9.941 -22.682 14.759 1.00 54.42 38 PHE C CA 1
ATOM 3342 C C . PHE C 1 38 ? -9.285 -22.192 16.048 1.00 53.14 38 PHE C C 1
ATOM 3343 O O . PHE C 1 38 ? -9.226 -22.925 17.035 1.00 51.28 38 PHE C O 1
ATOM 3351 N N . PHE C 1 39 ? -8.802 -20.951 16.038 1.00 51.91 39 PHE C N 1
ATOM 3352 C CA . PHE C 1 39 ? -8.127 -20.383 17.205 1.00 52.77 39 PHE C CA 1
ATOM 3353 C C . PHE C 1 39 ? -8.957 -19.457 18.082 1.00 54.15 39 PHE C C 1
ATOM 3354 O O . PHE C 1 39 ? -9.825 -18.722 17.601 1.00 53.18 39 PHE C O 1
ATOM 3362 N N . ALA C 1 40 ? -8.661 -19.502 19.378 1.00 54.20 40 ALA C N 1
ATOM 3363 C CA . ALA C 1 40 ? -9.325 -18.668 20.370 1.00 56.57 40 ALA C CA 1
ATOM 3364 C C . ALA C 1 40 ? -8.275 -17.753 21.007 1.00 57.69 40 ALA C C 1
ATOM 3365 O O . ALA C 1 40 ? -7.143 -18.171 21.252 1.00 54.37 40 ALA C O 1
ATOM 3367 N N . LYS C 1 41 ? -8.666 -16.511 21.278 1.00 61.86 41 LYS C N 1
ATOM 3368 C CA . LYS C 1 41 ? -7.784 -15.501 21.865 1.00 64.68 41 LYS C CA 1
ATOM 3369 C C . LYS C 1 41 ? -6.896 -15.938 23.037 1.00 65.63 41 LYS C C 1
ATOM 3370 O O . LYS C 1 41 ? -5.912 -15.266 23.346 1.00 68.25 41 LYS C O 1
ATOM 3376 N N . GLY C 1 42 ? -7.225 -17.047 23.691 1.00 65.37 42 GLY C N 1
ATOM 3377 C CA . GLY C 1 42 ? -6.405 -17.492 24.810 1.00 64.08 42 GLY C CA 1
ATOM 3378 C C . GLY C 1 42 ? -5.738 -18.848 24.638 1.00 62.30 42 GLY C C 1
ATOM 3379 O O . GLY C 1 42 ? -5.167 -19.393 25.588 1.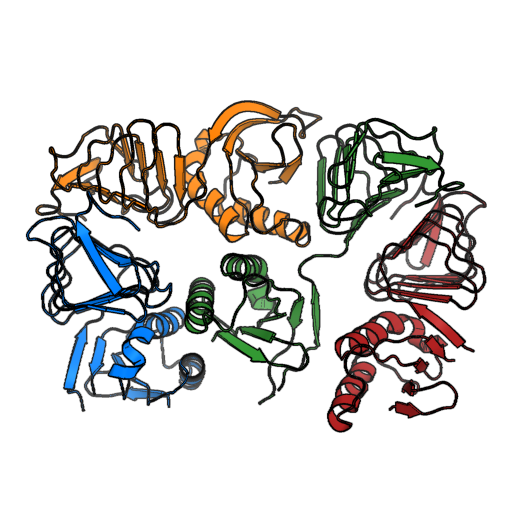00 62.90 42 GLY C O 1
ATOM 3380 N N . ASP C 1 43 ? -5.804 -19.393 23.426 1.00 58.14 43 ASP C N 1
ATOM 3381 C CA . ASP C 1 43 ? -5.217 -20.696 23.135 1.00 52.44 43 ASP C CA 1
ATOM 3382 C C . ASP C 1 43 ? -3.704 -20.699 23.3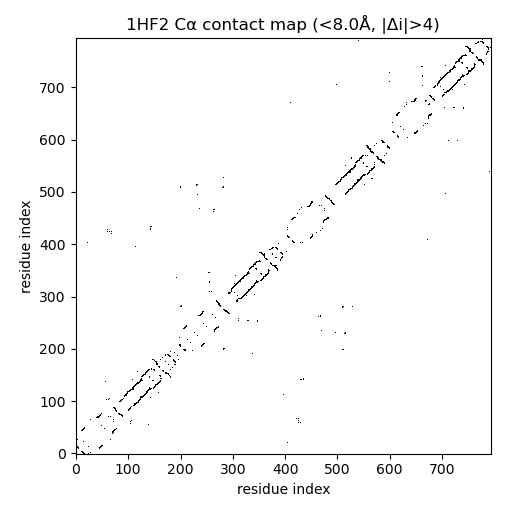23 1.00 47.61 43 ASP C C 1
ATOM 3383 O O . ASP C 1 43 ? -3.009 -19.785 22.877 1.00 43.06 43 ASP C O 1
ATOM 3388 N N . ARG C 1 44 ? -3.197 -21.731 23.992 1.00 43.06 44 ARG C N 1
ATOM 3389 C CA . ARG C 1 44 ? -1.764 -21.846 24.222 1.00 45.13 44 ARG C CA 1
ATOM 3390 C C . ARG C 1 44 ? -1.216 -22.866 23.238 1.00 46.50 44 ARG C C 1
ATOM 3391 O O . ARG C 1 44 ? -1.906 -23.811 22.862 1.00 45.32 44 ARG C O 1
ATOM 3399 N N . ILE C 1 45 ? 0.024 -22.666 22.812 1.00 44.23 45 ILE C N 1
ATOM 3400 C CA . ILE C 1 45 ? 0.658 -23.579 21.874 1.00 40.77 45 ILE C CA 1
ATOM 3401 C C . ILE C 1 45 ? 2.112 -23.691 22.257 1.00 38.91 45 ILE C C 1
ATOM 3402 O O . ILE C 1 45 ? 2.607 -22.923 23.087 1.00 35.92 45 ILE C O 1
ATOM 3407 N N . SER C 1 46 ? 2.790 -24.658 21.656 1.00 37.90 46 SER C N 1
ATOM 3408 C CA . SER C 1 46 ? 4.213 -24.835 21.885 1.00 37.61 46 SER C CA 1
ATOM 3409 C C . SER C 1 46 ? 4.879 -24.307 20.625 1.00 35.36 46 SER C C 1
ATOM 3410 O O . SER C 1 46 ? 4.252 -24.214 19.567 1.00 29.28 46 SER C O 1
ATOM 3413 N N . LEU C 1 47 ? 6.148 -23.948 20.742 1.00 35.98 47 LEU C N 1
ATOM 3414 C CA . LEU C 1 47 ? 6.870 -23.420 19.610 1.00 31.02 47 LEU C CA 1
ATOM 3415 C C . LEU C 1 47 ? 8.152 -24.202 19.404 1.00 33.58 47 LEU C C 1
ATOM 3416 O O . LEU C 1 47 ? 8.907 -24.445 20.346 1.00 33.08 47 LEU C O 1
ATOM 3421 N N . MET C 1 48 ? 8.373 -24.624 18.166 1.00 33.05 48 MET C N 1
ATOM 3422 C CA . MET C 1 48 ? 9.573 -25.366 17.810 1.00 36.20 48 MET C CA 1
ATOM 3423 C C . MET C 1 48 ? 10.154 -24.775 16.545 1.00 39.29 48 MET C C 1
ATOM 3424 O O . MET C 1 48 ? 9.444 -24.581 15.550 1.00 40.06 48 MET C O 1
ATOM 3429 N N . ILE C 1 49 ? 11.446 -24.480 16.587 1.00 37.85 49 ILE C N 1
ATOM 3430 C CA . ILE C 1 49 ? 12.122 -23.916 15.429 1.00 39.56 49 ILE C CA 1
ATOM 3431 C C . ILE C 1 49 ? 13.247 -24.871 15.049 1.00 41.61 49 ILE C C 1
ATOM 3432 O O . ILE C 1 49 ? 14.085 -25.206 15.879 1.00 41.80 49 ILE C O 1
ATOM 3437 N N . GLU C 1 50 ? 13.253 -25.317 13.797 1.00 45.14 50 GLU C N 1
ATOM 3438 C CA . GLU C 1 50 ? 14.264 -26.259 13.336 1.00 47.78 50 GLU C CA 1
ATOM 3439 C C . GLU C 1 50 ? 15.682 -25.944 13.789 1.00 50.16 50 GLU C C 1
ATOM 3440 O O . GLU C 1 50 ? 16.083 -26.318 14.890 1.00 57.77 50 GLU C O 1
ATOM 3446 N N . ASN C 1 51 ? 16.443 -25.268 12.946 1.00 45.71 51 ASN C N 1
ATOM 3447 C CA . ASN C 1 51 ? 17.822 -24.924 13.264 1.00 45.34 51 ASN C CA 1
ATOM 3448 C C . ASN C 1 51 ? 17.816 -23.876 14.388 1.00 44.77 51 ASN C C 1
ATOM 3449 O O . ASN C 1 51 ? 18.250 -22.744 14.198 1.00 44.69 51 ASN C O 1
ATOM 3454 N N . HIS C 1 52 ? 17.338 -24.278 15.563 1.00 44.13 52 HIS C N 1
ATOM 3455 C CA . HIS C 1 52 ? 17.209 -23.388 16.717 1.00 46.62 52 HIS C CA 1
ATOM 3456 C C . HIS C 1 52 ? 18.400 -22.544 17.162 1.00 46.11 52 HIS C C 1
ATOM 3457 O O . HIS C 1 52 ? 18.233 -21.369 17.483 1.00 48.76 52 HIS C O 1
ATOM 3464 N N . ASN C 1 53 ? 19.595 -23.117 17.206 1.00 45.57 53 ASN C N 1
ATOM 3465 C CA . ASN C 1 53 ? 20.746 -22.329 17.631 1.00 46.99 53 ASN C CA 1
ATOM 3466 C C . ASN C 1 53 ? 20.978 -21.152 16.692 1.00 46.64 53 ASN C C 1
ATOM 3467 O O . ASN C 1 53 ? 21.566 -20.145 17.079 1.00 47.70 53 ASN C O 1
ATOM 3472 N N . LYS C 1 54 ? 20.507 -21.281 15.456 1.00 46.43 54 LYS C N 1
ATOM 3473 C CA . LYS C 1 54 ? 20.666 -20.225 14.464 1.00 43.49 54 LYS C CA 1
ATOM 3474 C C . LYS C 1 54 ? 19.573 -19.156 14.536 1.00 42.43 54 LYS C C 1
ATOM 3475 O O . LYS C 1 54 ? 19.739 -18.058 14.009 1.00 44.22 54 LYS C O 1
ATOM 3481 N N . HIS C 1 55 ? 18.464 -19.465 15.197 1.00 38.73 55 HIS C N 1
ATOM 3482 C CA . HIS C 1 55 ? 17.362 -18.512 15.273 1.00 39.50 55 HIS C CA 1
ATOM 3483 C C . HIS C 1 55 ? 16.945 -18.102 16.678 1.00 38.30 55 HIS C C 1
ATOM 3484 O O . HIS C 1 55 ? 15.999 -17.329 16.838 1.00 36.37 55 HIS C O 1
ATOM 3491 N N . SER C 1 56 ? 17.644 -18.619 17.683 1.00 40.53 56 SER C N 1
ATOM 3492 C CA . SER C 1 56 ? 17.326 -18.333 19.080 1.00 43.56 56 SER C CA 1
ATOM 3493 C C . SER C 1 56 ? 17.138 -16.846 19.392 1.00 43.10 56 SER C C 1
ATOM 3494 O O . SER C 1 56 ? 16.365 -16.490 20.283 1.00 44.61 56 SER C O 1
ATOM 3497 N N . GLN C 1 57 ? 17.841 -15.985 18.663 1.00 43.63 57 GLN C N 1
ATOM 3498 C CA . GLN C 1 57 ? 17.742 -14.538 18.861 1.00 44.49 57 GLN C CA 1
ATOM 3499 C C . GLN C 1 57 ? 16.388 -14.008 18.385 1.00 45.21 57 GLN C C 1
ATOM 3500 O O . GLN C 1 57 ? 15.926 -12.946 18.816 1.00 44.70 57 GLN C O 1
ATOM 3506 N N . ASP C 1 58 ? 15.748 -14.762 17.501 1.00 42.04 58 ASP C N 1
ATOM 3507 C CA . ASP C 1 58 ? 14.459 -14.370 16.952 1.00 39.67 58 ASP C CA 1
ATOM 3508 C C . ASP C 1 58 ? 13.243 -14.776 17.778 1.00 37.48 58 ASP C C 1
ATOM 3509 O O . ASP C 1 58 ? 12.144 -14.274 17.525 1.00 33.87 58 ASP C O 1
ATOM 3514 N N . ILE C 1 59 ? 13.417 -15.669 18.755 1.00 35.68 59 ILE C N 1
ATOM 3515 C CA . ILE C 1 59 ? 12.268 -16.113 19.542 1.00 37.92 59 ILE C CA 1
ATOM 3516 C C . ILE C 1 59 ? 11.434 -15.039 20.240 1.00 37.94 59 ILE C C 1
ATOM 3517 O O . ILE C 1 59 ? 10.207 -15.075 20.161 1.00 39.20 59 ILE C O 1
ATOM 3522 N N . PRO C 1 60 ? 12.066 -14.070 20.930 1.00 38.09 60 PRO C N 1
ATOM 3523 C CA . PRO C 1 60 ? 11.210 -13.068 21.581 1.00 36.49 60 PRO C CA 1
ATOM 3524 C C . PRO C 1 60 ? 10.270 -12.390 20.591 1.00 33.77 60 PRO C C 1
ATOM 3525 O O . PRO C 1 60 ? 9.093 -12.186 20.874 1.00 34.34 60 PRO C O 1
ATOM 3529 N N . ARG C 1 61 ? 10.799 -12.044 19.427 1.00 34.96 61 ARG C N 1
ATOM 3530 C CA . ARG C 1 61 ? 10.000 -11.393 18.397 1.00 36.89 61 ARG C CA 1
ATOM 3531 C C . ARG C 1 61 ? 8.872 -12.296 17.909 1.00 35.93 61 ARG C C 1
ATOM 3532 O O . ARG C 1 61 ? 7.744 -11.841 17.702 1.00 37.69 61 ARG C O 1
ATOM 3540 N N . ILE C 1 62 ? 9.175 -13.576 17.737 1.00 35.81 62 ILE C N 1
ATOM 3541 C CA . ILE C 1 62 ? 8.179 -14.536 17.272 1.00 35.80 62 ILE C CA 1
ATOM 3542 C C . ILE C 1 62 ? 7.089 -14.729 18.320 1.00 33.14 62 ILE C C 1
ATOM 3543 O O . ILE C 1 62 ? 5.900 -14.720 17.991 1.00 29.92 62 ILE C O 1
ATOM 3548 N N . VAL C 1 63 ? 7.494 -14.877 19.582 1.00 32.99 63 VAL C N 1
ATOM 3549 C CA . VAL C 1 63 ? 6.536 -15.070 20.670 1.00 32.34 63 VAL C CA 1
ATOM 3550 C C . VAL C 1 63 ? 5.624 -13.869 20.849 1.00 31.13 63 VAL C C 1
ATOM 3551 O O . VAL C 1 63 ? 4.455 -14.027 21.180 1.00 30.25 63 VAL C O 1
ATOM 3555 N N . SER C 1 64 ? 6.156 -12.669 20.633 1.00 33.26 64 SER C N 1
ATOM 3556 C CA . SER C 1 64 ? 5.357 -11.456 20.769 1.00 32.24 64 SER C CA 1
ATOM 3557 C C . SER C 1 64 ? 4.362 -11.320 19.617 1.00 31.75 64 SER C C 1
ATOM 3558 O O . SER C 1 64 ? 3.203 -10.927 19.816 1.00 28.11 64 SER C O 1
ATOM 3561 N N . HIS C 1 65 ? 4.825 -11.631 18.411 1.00 28.95 65 HIS C N 1
ATOM 3562 C CA . HIS C 1 65 ? 3.975 -11.560 17.226 1.00 27.70 65 HIS C CA 1
ATOM 3563 C C . HIS C 1 65 ? 2.834 -12.560 17.401 1.00 29.96 65 HIS C C 1
ATOM 3564 O O . HIS C 1 65 ? 1.666 -12.255 17.132 1.00 27.87 65 HIS C O 1
ATOM 3571 N N . LEU C 1 66 ? 3.181 -13.754 17.870 1.00 28.21 66 LEU C N 1
ATOM 3572 C CA . LEU C 1 66 ? 2.195 -14.791 18.106 1.00 28.88 66 LEU C CA 1
ATOM 3573 C C . LEU C 1 66 ? 1.205 -14.279 19.155 1.00 36.17 66 LEU C C 1
ATOM 3574 O O . LEU C 1 66 ? -0.003 -14.542 19.067 1.00 37.01 66 LEU C O 1
ATOM 3579 N N . ARG C 1 67 ? 1.715 -13.532 20.137 1.00 36.24 67 ARG C N 1
ATOM 3580 C CA . ARG C 1 67 ? 0.866 -12.976 21.196 1.00 36.33 67 ARG C CA 1
ATOM 3581 C C . ARG C 1 67 ? -0.051 -11.896 20.629 1.00 31.67 67 ARG C C 1
ATOM 3582 O O . ARG C 1 67 ? -1.233 -11.841 20.947 1.00 35.56 67 ARG C O 1
ATOM 3590 N N . ASN C 1 68 ? 0.498 -11.032 19.787 1.00 33.92 68 ASN C N 1
ATOM 3591 C CA . ASN C 1 68 ? -0.303 -9.981 19.181 1.00 37.47 68 ASN C CA 1
ATOM 3592 C C . ASN C 1 68 ? -1.444 -10.588 18.373 1.00 39.85 68 ASN C C 1
ATOM 3593 O O . ASN C 1 68 ? -2.520 -10.005 18.284 1.00 45.93 68 ASN C O 1
ATOM 3598 N N . LEU C 1 69 ? -1.203 -11.754 17.780 1.00 39.62 69 LEU C N 1
ATOM 3599 C CA . LEU C 1 69 ? -2.219 -12.434 16.981 1.00 42.46 69 LEU C CA 1
ATOM 3600 C C . LEU C 1 69 ? -3.231 -13.179 17.857 1.00 43.37 69 LEU C C 1
ATOM 3601 O O . LEU C 1 69 ? -4.273 -13.630 17.377 1.00 42.88 69 LEU C O 1
ATOM 3606 N N . GLY C 1 70 ? -2.919 -13.313 19.143 1.00 44.56 70 GLY C N 1
ATOM 3607 C CA . GLY C 1 70 ? -3.839 -13.981 20.043 1.00 43.19 70 GLY C CA 1
ATOM 3608 C C . GLY C 1 70 ? -3.401 -15.330 20.567 1.00 42.37 70 GLY C C 1
ATOM 3609 O O . GLY C 1 70 ? -4.150 -15.982 21.283 1.00 45.43 70 GLY C O 1
ATOM 3610 N N . LEU C 1 71 ? -2.203 -15.770 20.216 1.00 42.28 71 LEU C N 1
ATOM 3611 C CA . LEU C 1 71 ? -1.739 -17.058 20.706 1.00 44.00 71 LEU C CA 1
ATOM 3612 C C . LEU C 1 71 ? -0.698 -16.889 21.802 1.00 45.08 71 LEU C C 1
ATOM 3613 O O . LEU C 1 71 ? 0.072 -15.928 21.800 1.00 46.85 71 LEU C O 1
ATOM 3618 N N . GLU C 1 72 ? -0.691 -17.822 22.746 1.00 42.24 72 GLU C N 1
ATOM 3619 C CA . GLU C 1 72 ? 0.242 -17.765 23.856 1.00 43.55 72 GLU C CA 1
ATOM 3620 C C . GLU C 1 72 ? 1.221 -18.927 23.782 1.00 41.73 72 GLU C C 1
ATOM 3621 O O . GLU C 1 72 ? 0.824 -20.086 23.860 1.00 44.23 72 GLU C O 1
ATOM 3627 N N . VAL C 1 73 ? 2.501 -18.616 23.620 1.00 41.58 73 VAL C N 1
ATOM 3628 C CA . VAL C 1 73 ? 3.519 -19.654 23.560 1.00 42.90 73 VAL C CA 1
ATOM 3629 C C . VAL C 1 73 ? 3.826 -20.062 24.996 1.00 47.14 73 VAL C C 1
ATOM 3630 O O . VAL C 1 73 ? 4.231 -19.234 25.811 1.00 49.70 73 VAL C O 1
ATOM 3634 N N . SER C 1 74 ? 3.622 -21.335 25.308 1.00 47.58 74 SER C N 1
ATOM 3635 C CA . SER C 1 74 ? 3.870 -21.827 26.652 1.00 47.91 74 SER C CA 1
ATOM 3636 C C . SER C 1 74 ? 5.297 -22.336 26.782 1.00 48.26 74 SER C C 1
ATOM 3637 O O . SER C 1 74 ? 5.993 -22.026 27.753 1.00 44.89 74 SER C O 1
ATOM 3640 N N . GLN C 1 75 ? 5.733 -23.106 25.791 1.00 46.45 75 GLN C N 1
ATOM 3641 C CA . GLN C 1 75 ? 7.073 -23.671 25.821 1.00 46.86 75 GLN C CA 1
ATOM 3642 C C . GLN C 1 75 ? 7.757 -23.700 24.464 1.00 44.63 75 GLN C C 1
ATOM 3643 O O . GLN C 1 75 ? 7.103 -23.779 23.422 1.00 42.37 75 GLN C O 1
ATOM 3649 N N . ILE C 1 76 ? 9.085 -23.641 24.500 1.00 42.89 76 ILE C N 1
ATOM 3650 C CA . ILE C 1 76 ? 9.903 -23.695 23.301 1.00 43.20 76 ILE C CA 1
ATOM 3651 C C . ILE C 1 76 ? 10.454 -25.117 23.212 1.00 44.44 76 ILE C C 1
ATOM 3652 O O . ILE C 1 76 ? 11.307 -25.505 24.008 1.00 47.30 76 ILE C O 1
ATOM 3657 N N . LEU C 1 77 ? 9.956 -25.893 22.252 1.00 45.73 77 LEU C N 1
ATOM 3658 C CA . LEU C 1 77 ? 10.400 -27.271 22.058 1.00 45.61 77 LEU C CA 1
ATOM 3659 C C . LEU C 1 77 ? 11.619 -27.316 21.161 1.00 47.02 77 LEU C C 1
ATOM 3660 O O . LEU C 1 77 ? 11.759 -26.502 20.253 1.00 49.87 77 LEU C O 1
ATOM 3665 N N . VAL C 1 78 ? 12.497 -28.279 21.404 1.00 49.56 78 VAL C N 1
ATOM 3666 C CA . VAL C 1 78 ? 13.695 -28.410 20.595 1.00 51.06 78 VAL C CA 1
ATOM 3667 C C . VAL C 1 78 ? 13.805 -29.802 19.995 1.00 52.65 78 VAL C C 1
ATOM 3668 O O . VAL C 1 78 ? 13.568 -30.798 20.667 1.00 51.49 78 VAL C O 1
ATOM 3672 N N . GLY C 1 79 ? 14.172 -29.851 18.721 1.00 56.39 79 GLY C N 1
ATOM 3673 C CA . GLY C 1 79 ? 14.309 -31.114 18.025 1.00 59.76 79 GLY C CA 1
ATOM 3674 C C . GLY C 1 79 ? 13.864 -30.945 16.586 1.00 63.04 79 GLY C C 1
ATOM 3675 O O . GLY C 1 79 ? 14.246 -29.982 15.917 1.00 61.40 79 GLY C O 1
ATOM 3676 N N . SER C 1 80 ? 13.044 -31.875 16.112 1.00 64.54 80 SER C N 1
ATOM 3677 C CA . SER C 1 80 ? 12.546 -31.819 14.747 1.00 66.84 80 SER C CA 1
ATOM 3678 C C . SER C 1 80 ? 11.426 -32.825 14.531 1.00 68.41 80 SER C C 1
ATOM 3679 O O . SER C 1 80 ? 10.929 -33.441 15.475 1.00 65.96 80 SER C O 1
ATOM 3682 N N . THR C 1 81 ? 11.036 -32.978 13.271 1.00 71.41 81 THR C N 1
ATOM 3683 C CA . THR C 1 81 ? 9.987 -33.911 12.884 1.00 73.93 81 THR C CA 1
ATOM 3684 C C . THR C 1 81 ? 10.600 -35.296 12.690 1.00 76.55 81 THR C C 1
ATOM 3685 O O . THR C 1 81 ? 11.783 -35.494 12.956 1.00 76.67 81 THR C O 1
ATOM 3689 N N . VAL C 1 82 ? 9.797 -36.251 12.231 1.00 80.11 82 VAL C N 1
ATOM 3690 C CA . VAL C 1 82 ? 10.284 -37.606 11.998 1.00 82.73 82 VAL C CA 1
ATOM 3691 C C . VAL C 1 82 ? 9.625 -38.232 10.778 1.00 84.88 82 VAL C C 1
ATOM 3692 O O . VAL C 1 82 ? 8.602 -38.908 10.892 1.00 87.95 82 VAL C O 1
ATOM 3696 N N . GLU C 1 83 ? 10.223 -38.009 9.610 1.00 85.82 83 GLU C N 1
ATOM 3697 C CA . GLU C 1 83 ? 9.708 -38.542 8.351 1.00 86.19 83 GLU C CA 1
ATOM 3698 C C . GLU C 1 83 ? 8.184 -38.574 8.303 1.00 88.81 83 GLU C C 1
ATOM 3699 O O . GLU C 1 83 ? 7.594 -39.240 7.452 1.00 90.46 83 GLU C O 1
ATOM 3705 N N . ASP C 1 88 ? 4.191 -36.659 15.714 1.00 65.98 88 ASP C N 1
ATOM 3706 C CA . ASP C 1 88 ? 5.459 -37.134 15.175 1.00 64.86 88 ASP C CA 1
ATOM 3707 C C . ASP C 1 88 ? 6.568 -36.088 15.277 1.00 63.70 88 ASP C C 1
ATOM 3708 O O . ASP C 1 88 ? 7.039 -35.558 14.269 1.00 59.48 88 ASP C O 1
ATOM 3713 N N . LEU C 1 89 ? 6.976 -35.801 16.511 1.00 63.84 89 LEU C N 1
ATOM 3714 C CA . LEU C 1 89 ? 8.031 -34.836 16.793 1.00 63.90 89 LEU C CA 1
ATOM 3715 C C . LEU C 1 89 ? 8.936 -35.378 17.894 1.00 65.76 89 LEU C C 1
ATOM 3716 O O . LEU C 1 89 ? 8.456 -35.761 18.962 1.00 65.68 89 LEU C O 1
ATOM 3721 N N . LYS C 1 90 ? 10.242 -35.417 17.634 1.00 66.99 90 LYS C N 1
ATOM 3722 C CA . LYS C 1 90 ? 11.203 -35.906 18.624 1.00 66.53 90 LYS C CA 1
ATOM 3723 C C . LYS C 1 90 ? 11.709 -34.756 19.482 1.00 65.22 90 LYS C C 1
ATOM 3724 O O . LYS C 1 90 ? 12.755 -34.171 19.200 1.00 63.67 90 LYS C O 1
ATOM 3730 N N . VAL C 1 91 ? 10.955 -34.430 20.526 1.00 65.25 91 VAL C N 1
ATOM 3731 C CA . VAL C 1 91 ? 11.337 -33.348 21.421 1.00 65.64 91 VAL C CA 1
ATOM 3732 C C . VAL C 1 91 ? 12.469 -33.789 22.338 1.00 64.13 91 VAL C C 1
ATOM 3733 O O . VAL C 1 91 ? 12.403 -34.853 22.951 1.00 65.34 91 VAL C O 1
ATOM 3737 N N . GLN C 1 92 ? 13.514 -32.971 22.404 1.00 62.28 92 GLN C N 1
ATOM 3738 C CA . GLN C 1 92 ? 14.661 -33.239 23.256 1.00 63.23 92 GLN C CA 1
ATOM 3739 C C . GLN C 1 92 ? 14.704 -32.139 24.302 1.00 64.67 92 GLN C C 1
ATOM 3740 O O . GLN C 1 92 ? 14.137 -32.284 25.384 1.00 64.83 92 GLN C O 1
ATOM 3746 N N . SER C 1 93 ? 15.371 -31.036 23.974 1.00 66.84 93 SER C N 1
ATOM 3747 C CA . SER C 1 93 ? 15.459 -29.896 24.882 1.00 66.49 93 SER C CA 1
ATOM 3748 C C . SER C 1 93 ? 14.052 -29.323 25.053 1.00 65.79 93 SER C C 1
ATOM 3749 O O . SER C 1 93 ? 13.183 -29.533 24.202 1.00 66.39 93 SER C O 1
ATOM 3752 N N . ARG C 1 94 ? 13.828 -28.593 26.143 1.00 63.79 94 ARG C N 1
ATOM 3753 C CA . ARG C 1 94 ? 12.507 -28.032 26.406 1.00 61.78 94 ARG C CA 1
ATOM 3754 C C . ARG C 1 94 ? 12.571 -26.919 27.446 1.00 58.80 94 ARG C C 1
ATOM 3755 O O . ARG C 1 94 ? 13.248 -27.055 28.463 1.00 60.02 94 ARG C O 1
ATOM 3763 N N . THR C 1 95 ? 11.868 -25.817 27.190 1.00 55.56 95 THR C N 1
ATOM 3764 C CA . THR C 1 95 ? 11.862 -24.688 28.118 1.00 53.74 95 THR C CA 1
ATOM 3765 C C . THR C 1 95 ? 10.572 -23.866 28.066 1.00 52.13 95 THR C C 1
ATOM 3766 O O . THR C 1 95 ? 9.918 -23.780 27.028 1.00 49.87 95 THR C O 1
ATOM 3770 N N . THR C 1 96 ? 10.231 -23.248 29.195 1.00 49.28 96 THR C N 1
ATOM 3771 C CA . THR C 1 96 ? 9.039 -22.413 29.309 1.00 47.77 96 THR C CA 1
ATOM 3772 C C . THR C 1 96 ? 9.393 -20.961 28.966 1.00 46.03 96 THR C C 1
ATOM 3773 O O . THR C 1 96 ? 10.522 -20.530 29.189 1.00 45.61 96 THR C O 1
ATOM 3777 N N . VAL C 1 97 ? 8.434 -20.210 28.425 1.00 46.49 97 VAL C N 1
ATOM 3778 C CA . VAL C 1 97 ? 8.685 -18.815 28.058 1.00 44.68 97 VAL C CA 1
ATOM 3779 C C . VAL C 1 97 ? 8.721 -17.920 29.301 1.00 43.17 97 VAL C C 1
ATOM 3780 O O . VAL C 1 97 ? 9.544 -17.006 29.405 1.00 41.57 97 VAL C O 1
ATOM 3784 N N . GLU C 1 98 ? 7.821 -18.178 30.240 1.00 42.03 98 GLU C N 1
ATOM 3785 C CA . GLU C 1 98 ? 7.797 -17.407 31.470 1.00 43.66 98 GLU C CA 1
ATOM 3786 C C . GLU C 1 98 ? 8.644 -18.153 32.487 1.00 39.29 98 GLU C C 1
ATOM 3787 O O . GLU C 1 98 ? 8.251 -19.217 32.975 1.00 39.59 98 GLU C O 1
ATOM 3793 N N . SER C 1 99 ? 9.817 -17.605 32.781 1.00 34.06 99 SER C N 1
ATOM 3794 C CA . SER C 1 99 ? 10.726 -18.215 33.745 1.00 34.73 99 SER C CA 1
ATOM 3795 C C . SER C 1 99 ? 10.048 -18.321 35.102 1.00 33.15 99 SER C C 1
ATOM 3796 O O . SER C 1 99 ? 9.213 -17.486 35.460 1.00 29.94 99 SER C O 1
ATOM 3799 N N . THR C 1 100 ? 10.400 -19.353 35.858 1.00 34.52 100 THR C N 1
ATOM 3800 C CA . THR C 1 100 ? 9.810 -19.540 37.175 1.00 31.67 100 THR C CA 1
ATOM 3801 C C . THR C 1 100 ? 10.587 -18.829 38.276 1.00 28.39 100 THR C C 1
ATOM 3802 O O . THR C 1 100 ? 10.192 -18.881 39.448 1.00 27.49 100 THR C O 1
ATOM 3806 N N . GLY C 1 101 ? 11.697 -18.185 37.919 1.00 19.68 101 GLY C N 1
ATOM 3807 C CA . GLY C 1 101 ? 12.458 -17.476 38.934 1.00 18.57 101 GLY C CA 1
ATOM 3808 C C . GLY C 1 101 ? 13.902 -17.188 38.598 1.00 20.47 101 GLY C C 1
ATOM 3809 O O . GLY C 1 101 ? 14.360 -17.524 37.501 1.00 19.71 101 GLY C O 1
ATOM 3810 N N . LYS C 1 102 ? 14.611 -16.575 39.556 1.00 21.38 102 LYS C N 1
ATOM 3811 C CA . LYS C 1 102 ? 16.024 -16.218 39.412 1.00 21.05 102 LYS C CA 1
ATOM 3812 C C . LYS C 1 102 ? 16.772 -16.080 40.755 1.00 19.92 102 LYS C C 1
ATOM 3813 O O . LYS C 1 102 ? 16.244 -15.568 41.740 1.00 22.07 102 LYS C O 1
ATOM 3819 N N . VAL C 1 103 ? 18.016 -16.530 40.776 1.00 19.18 103 VAL C N 1
ATOM 3820 C CA . VAL C 1 103 ? 18.829 -16.445 41.978 1.00 20.79 103 VAL C CA 1
ATOM 3821 C C . VAL C 1 103 ? 19.894 -15.391 41.724 1.00 24.75 103 VAL C C 1
ATOM 3822 O O . VAL C 1 103 ? 20.610 -15.453 40.723 1.00 25.83 103 VAL C O 1
ATOM 3826 N N . ILE C 1 104 ? 19.964 -14.409 42.615 1.00 21.59 104 ILE C N 1
ATOM 3827 C CA . ILE C 1 104 ? 20.933 -13.322 42.505 1.00 26.35 104 ILE C CA 1
ATOM 3828 C C . ILE C 1 104 ? 21.953 -13.466 43.638 1.00 26.75 104 ILE C C 1
ATOM 3829 O O . ILE C 1 104 ? 21.601 -13.444 44.816 1.00 22.30 104 ILE C O 1
ATOM 3834 N N . LYS C 1 105 ? 23.216 -13.633 43.265 1.00 27.22 105 LYS C N 1
ATOM 3835 C CA . LYS C 1 105 ? 24.285 -13.819 44.232 1.00 31.33 105 LYS C CA 1
ATOM 3836 C C . LYS C 1 105 ? 25.139 -12.582 44.459 1.00 31.14 105 LYS C C 1
ATOM 3837 O O . LYS C 1 105 ? 26.337 -12.601 44.200 1.00 34.30 105 LYS C O 1
ATOM 3843 N N . ARG C 1 106 ? 24.524 -11.513 44.947 1.00 30.57 106 ARG C N 1
ATOM 3844 C CA . ARG C 1 106 ? 25.239 -10.272 45.217 1.00 28.10 106 ARG C CA 1
ATOM 3845 C C . ARG C 1 106 ? 24.236 -9.282 45.759 1.00 26.77 106 ARG C C 1
ATOM 3846 O O . ARG C 1 106 ? 23.035 -9.545 45.753 1.00 25.80 106 ARG C O 1
ATOM 3854 N N . ASN C 1 107 ? 24.720 -8.140 46.223 1.00 26.70 107 ASN C N 1
ATOM 3855 C CA . ASN C 1 107 ? 23.822 -7.136 46.757 1.00 29.35 107 ASN C CA 1
ATOM 3856 C C . ASN C 1 107 ? 23.231 -6.337 45.609 1.00 29.18 107 ASN C C 1
ATOM 3857 O O . ASN C 1 107 ? 23.830 -6.217 44.547 1.00 30.78 107 ASN C O 1
ATOM 3862 N N . ILE C 1 108 ? 22.039 -5.811 45.829 1.00 24.86 108 ILE C N 1
ATOM 3863 C CA . ILE C 1 108 ? 21.387 -4.987 44.840 1.00 26.82 108 ILE C CA 1
ATOM 3864 C C . ILE C 1 108 ? 21.578 -3.563 45.366 1.00 25.26 108 ILE C C 1
ATOM 3865 O O . ILE C 1 108 ? 21.033 -3.183 46.401 1.00 27.90 108 ILE C O 1
ATOM 3870 N N . ARG C 1 109 ? 22.400 -2.802 44.654 1.00 27.47 109 ARG C N 1
ATOM 3871 C CA . ARG C 1 109 ? 22.754 -1.440 45.043 1.00 30.42 109 ARG C CA 1
ATOM 3872 C C . ARG C 1 109 ? 21.763 -0.352 44.704 1.00 30.81 109 ARG C C 1
ATOM 3873 O O . ARG C 1 109 ? 20.914 -0.509 43.824 1.00 35.21 109 ARG C O 1
ATOM 3881 N N . SER C 1 110 ? 21.904 0.765 45.412 1.00 27.85 110 SER C N 1
ATOM 3882 C CA . SER C 1 110 ? 21.056 1.936 45.227 1.00 28.60 110 SER C CA 1
ATOM 3883 C C . SER C 1 110 ? 21.018 2.289 43.750 1.00 24.51 110 SER C C 1
ATOM 3884 O O . SER C 1 110 ? 22.034 2.183 43.066 1.00 23.13 110 SER C O 1
ATOM 3887 N N . GLY C 1 111 ? 19.851 2.688 43.255 1.00 24.62 111 GLY C N 1
ATOM 3888 C CA . GLY C 1 111 ? 19.747 3.060 41.851 1.00 26.72 111 GLY C CA 1
ATOM 3889 C C . GLY C 1 111 ? 19.585 1.902 40.882 1.00 28.63 111 GLY C C 1
ATOM 3890 O O . GLY C 1 111 ? 19.440 2.115 39.671 1.00 30.70 111 GLY C O 1
ATOM 3891 N N . GLN C 1 112 ? 19.611 0.679 41.405 1.00 28.50 112 GLN C N 1
ATOM 3892 C CA . GLN C 1 112 ? 19.453 -0.510 40.576 1.00 27.50 112 GLN C CA 1
ATOM 3893 C C . GLN C 1 112 ? 18.027 -1.048 40.652 1.00 27.39 112 GLN C C 1
ATOM 3894 O O . GLN C 1 112 ? 17.360 -0.968 41.687 1.00 27.21 112 GLN C O 1
ATOM 3900 N N . THR C 1 113 ? 17.553 -1.575 39.534 1.00 25.06 113 THR C N 1
ATOM 3901 C CA . THR C 1 113 ? 16.218 -2.140 39.476 1.00 23.01 113 THR C CA 1
ATOM 3902 C C . THR C 1 113 ? 16.327 -3.535 38.903 1.00 24.00 113 THR C C 1
ATOM 3903 O O . THR C 1 113 ? 16.936 -3.736 37.849 1.00 23.38 113 THR C O 1
ATOM 3907 N N . VAL C 1 114 ? 15.737 -4.490 39.613 1.00 22.14 114 VAL C N 1
ATOM 3908 C CA . VAL C 1 114 ? 15.734 -5.873 39.190 1.00 19.57 114 VAL C CA 1
ATOM 3909 C C . VAL C 1 114 ? 14.313 -6.204 38.750 1.00 20.41 114 VAL C C 1
ATOM 3910 O O . VAL C 1 114 ? 13.345 -5.959 39.481 1.00 20.77 114 VAL C O 1
ATOM 3914 N N . VAL C 1 115 ? 14.195 -6.750 37.547 1.00 21.04 115 VAL C N 1
ATOM 3915 C CA . VAL C 1 115 ? 12.899 -7.150 37.015 1.00 22.95 115 VAL C CA 1
ATOM 3916 C C . VAL C 1 115 ? 12.978 -8.603 36.568 1.00 20.18 115 VAL C C 1
ATOM 3917 O O . VAL C 1 115 ? 13.835 -8.967 35.772 1.00 23.73 115 VAL C O 1
ATOM 3921 N N . HIS C 1 116 ? 12.087 -9.440 37.074 1.00 20.89 116 HIS C N 1
ATOM 3922 C CA . HIS C 1 116 ? 12.114 -10.829 36.665 1.00 17.28 116 HIS C CA 1
ATOM 3923 C C . HIS C 1 116 ? 10.823 -11.557 36.974 1.00 14.82 116 HIS C C 1
ATOM 3924 O O . HIS C 1 116 ? 10.222 -11.356 38.021 1.00 16.10 116 HIS C O 1
ATOM 3931 N N . SER C 1 117 ? 10.395 -12.411 36.054 1.00 20.05 117 SER C N 1
ATOM 3932 C CA . SER C 1 117 ? 9.180 -13.166 36.283 1.00 23.59 117 SER C CA 1
ATOM 3933 C C . SER C 1 117 ? 9.494 -14.220 37.342 1.00 23.63 117 SER C C 1
ATOM 3934 O O . SER C 1 117 ? 10.645 -14.528 37.597 1.00 19.46 117 SER C O 1
ATOM 3937 N N . GLY C 1 118 ? 8.465 -14.758 37.974 1.00 20.44 118 GLY C N 1
ATOM 3938 C CA . GLY C 1 118 ? 8.692 -15.786 38.965 1.00 21.34 118 GLY C CA 1
ATOM 3939 C C . GLY C 1 118 ? 9.253 -15.283 40.273 1.00 20.36 118 GLY C C 1
ATOM 3940 O O . GLY C 1 118 ? 9.249 -14.084 40.564 1.00 23.78 118 GLY C O 1
ATOM 3941 N N . ASP C 1 119 ? 9.755 -16.222 41.058 1.00 18.26 119 ASP C N 1
ATOM 3942 C CA . ASP C 1 119 ? 10.317 -15.917 42.364 1.00 21.39 119 ASP C CA 1
ATOM 3943 C C . ASP C 1 119 ? 11.760 -15.451 42.250 1.00 18.12 119 ASP C C 1
ATOM 3944 O O . ASP C 1 119 ? 12.562 -16.058 41.549 1.00 22.71 119 ASP C O 1
ATOM 3949 N N . VAL C 1 120 ? 12.080 -14.354 42.929 1.00 19.86 120 VAL C N 1
ATOM 3950 C CA . VAL C 1 120 ? 13.426 -13.800 42.908 1.00 17.94 120 VAL C CA 1
ATOM 3951 C C . VAL C 1 120 ? 14.062 -14.036 44.269 1.00 21.25 120 VAL C C 1
ATOM 3952 O O . VAL C 1 120 ? 13.530 -13.610 45.286 1.00 18.08 120 VAL C O 1
ATOM 3956 N N . ILE C 1 121 ? 15.197 -14.724 44.275 1.00 23.29 121 ILE C N 1
ATOM 3957 C CA . ILE C 1 121 ? 15.916 -15.018 45.509 1.00 21.51 121 ILE C CA 1
ATOM 3958 C C . ILE C 1 121 ? 17.224 -14.240 45.465 1.00 18.68 121 ILE C C 1
ATOM 3959 O O . ILE C 1 121 ? 17.976 -14.345 44.503 1.00 17.30 121 ILE C O 1
ATOM 3964 N N . VAL C 1 122 ? 17.475 -13.432 46.490 1.00 18.20 122 VAL C N 1
ATOM 3965 C CA . VAL C 1 122 ? 18.700 -12.647 46.557 1.00 21.87 122 VAL C CA 1
ATOM 3966 C C . VAL C 1 122 ? 19.544 -13.117 47.727 1.00 24.16 122 VAL C C 1
ATOM 3967 O O . VAL C 1 122 ? 19.131 -13.022 48.881 1.00 26.02 122 VAL C O 1
ATOM 3971 N N . PHE C 1 123 ? 20.716 -13.651 47.433 1.00 25.50 123 PHE C N 1
ATOM 3972 C CA . PHE C 1 123 ? 21.597 -14.067 48.503 1.00 26.30 123 PHE C CA 1
ATOM 3973 C C . PHE C 1 123 ? 22.496 -12.876 48.698 1.00 25.19 123 PHE C C 1
ATOM 3974 O O . PHE C 1 123 ? 23.562 -12.747 48.090 1.00 27.95 123 PHE C O 1
ATOM 3982 N N . GLY C 1 124 ? 22.013 -11.969 49.535 1.00 27.78 124 GLY C N 1
ATOM 3983 C CA . GLY C 1 124 ? 22.744 -10.752 49.806 1.00 27.42 124 GLY C CA 1
ATOM 3984 C C . GLY C 1 124 ? 21.740 -9.718 50.218 1.00 22.79 124 GLY C C 1
ATOM 3985 O O . GLY C 1 124 ? 20.616 -10.063 50.576 1.00 28.86 124 GLY C O 1
ATOM 3986 N N . ASN C 1 125 ? 22.114 -8.452 50.160 1.00 24.87 125 ASN C N 1
ATOM 3987 C CA . ASN C 1 125 ? 21.189 -7.404 50.574 1.00 26.95 125 ASN C CA 1
ATOM 3988 C C . ASN C 1 125 ? 20.595 -6.573 49.455 1.00 23.95 125 ASN C C 1
ATOM 3989 O O . ASN C 1 125 ? 21.097 -6.533 48.334 1.00 26.63 125 ASN C O 1
ATOM 3994 N N . VAL C 1 126 ? 19.495 -5.918 49.787 1.00 25.91 126 VAL C N 1
ATOM 3995 C CA . VAL C 1 126 ? 18.833 -5.010 48.871 1.00 27.85 126 VAL C CA 1
ATOM 3996 C C . VAL C 1 126 ? 18.934 -3.688 49.629 1.00 26.44 126 VAL C C 1
ATOM 3997 O O . VAL C 1 126 ? 18.298 -3.505 50.680 1.00 24.09 126 VAL C O 1
ATOM 4001 N N . ASN C 1 127 ? 19.769 -2.794 49.108 1.00 23.97 127 ASN C N 1
ATOM 4002 C CA . ASN C 1 127 ? 20.019 -1.492 49.729 1.00 26.91 127 ASN C CA 1
ATOM 4003 C C . ASN C 1 127 ? 18.908 -0.480 49.503 1.00 31.27 127 ASN C C 1
ATOM 4004 O O . ASN C 1 127 ? 18.064 -0.655 48.616 1.00 30.34 127 ASN C O 1
ATOM 4009 N N . LYS C 1 128 ? 18.911 0.578 50.318 1.00 31.86 128 LYS C N 1
ATOM 4010 C CA . LYS C 1 128 ? 17.924 1.643 50.183 1.00 28.20 128 LYS C CA 1
ATOM 4011 C C . LYS C 1 128 ? 18.156 2.192 48.782 1.00 20.89 128 LYS C C 1
ATOM 4012 O O . LYS C 1 128 ? 19.295 2.256 48.329 1.00 15.27 128 LYS C O 1
ATOM 4018 N N . GLY C 1 129 ? 17.096 2.587 48.093 1.00 23.06 129 GLY C N 1
ATOM 4019 C CA . GLY C 1 129 ? 17.269 3.121 46.754 1.00 24.64 129 GLY C CA 1
ATOM 4020 C C . GLY C 1 129 ? 17.243 2.060 45.665 1.00 27.73 129 GLY C C 1
ATOM 4021 O O . GLY C 1 129 ? 17.301 2.382 44.474 1.00 25.63 129 GLY C O 1
ATOM 4022 N N . ALA C 1 130 ? 17.157 0.793 46.068 1.00 28.09 130 ALA C N 1
ATOM 4023 C CA . ALA C 1 130 ? 17.108 -0.315 45.120 1.00 22.94 130 ALA C CA 1
ATOM 4024 C C . ALA C 1 130 ? 15.650 -0.693 44.860 1.00 23.32 130 ALA C C 1
ATOM 4025 O O . ALA C 1 130 ? 14.762 -0.361 45.651 1.00 20.83 130 ALA C O 1
ATOM 4027 N N . GLU C 1 131 ? 15.405 -1.380 43.749 1.00 21.73 131 GLU C N 1
ATOM 4028 C CA . GLU C 1 131 ? 14.053 -1.808 43.395 1.00 21.75 131 GLU C CA 1
ATOM 4029 C C . GLU C 1 131 ? 14.020 -3.248 42.912 1.00 20.40 131 GLU C C 1
ATOM 4030 O O . GLU C 1 131 ? 14.895 -3.678 42.157 1.00 16.58 131 GLU C O 1
ATOM 4036 N N . ILE C 1 132 ? 13.006 -3.991 43.348 1.00 20.63 132 ILE C N 1
ATOM 4037 C CA . ILE C 1 132 ? 12.844 -5.373 42.915 1.00 19.67 132 ILE C CA 1
ATOM 4038 C C . ILE C 1 132 ? 11.431 -5.544 42.418 1.00 20.53 132 ILE C C 1
ATOM 4039 O O . ILE C 1 132 ? 10.479 -5.223 43.126 1.00 22.59 132 ILE C O 1
ATOM 4044 N N . LEU C 1 133 ? 11.300 -6.035 41.190 1.00 20.22 133 LEU C N 1
ATOM 4045 C CA . LEU C 1 133 ? 9.995 -6.297 40.615 1.00 21.52 133 LEU C CA 1
ATOM 4046 C C . LEU C 1 133 ? 10.019 -7.782 40.268 1.00 19.36 133 LEU C C 1
ATOM 4047 O O . LEU C 1 133 ? 10.826 -8.242 39.446 1.00 15.74 133 LEU C O 1
ATOM 4052 N N . ALA C 1 134 ? 9.146 -8.541 40.909 1.00 19.83 134 ALA C N 1
ATOM 4053 C CA . ALA C 1 134 ? 9.100 -9.967 40.660 1.00 19.29 134 ALA C CA 1
ATOM 4054 C C . ALA C 1 134 ? 7.694 -10.384 40.291 1.00 18.96 134 ALA C C 1
ATOM 4055 O O . ALA C 1 134 ? 6.728 -9.882 40.859 1.00 20.05 134 ALA C O 1
ATOM 4057 N N . GLY C 1 135 ? 7.582 -11.288 39.323 1.00 19.97 135 GLY C N 1
ATOM 4058 C CA . GLY C 1 135 ? 6.273 -11.777 38.931 1.00 19.43 135 GLY C CA 1
ATOM 4059 C C . GLY C 1 135 ? 5.703 -12.630 40.052 1.00 24.12 135 GLY C C 1
ATOM 4060 O O . GLY C 1 135 ? 4.484 -12.740 40.217 1.00 25.80 135 GLY C O 1
ATOM 4061 N N . GLY C 1 136 ? 6.595 -13.231 40.837 1.00 23.02 136 GLY C N 1
ATOM 4062 C CA . GLY C 1 136 ? 6.167 -14.074 41.938 1.00 15.87 136 GLY C CA 1
ATOM 4063 C C . GLY C 1 136 ? 6.660 -13.552 43.269 1.00 17.29 136 GLY C C 1
ATOM 4064 O O . GLY C 1 136 ? 6.635 -12.354 43.526 1.00 20.32 136 GLY C O 1
ATOM 4065 N N . SER C 1 137 ? 7.128 -14.456 44.116 1.00 16.32 137 SER C N 1
ATOM 4066 C CA . SER C 1 137 ? 7.623 -14.085 45.424 1.00 17.55 137 SER C CA 1
ATOM 4067 C C . SER C 1 137 ? 9.066 -13.617 45.392 1.00 20.03 137 SER C C 1
ATOM 4068 O O . SER C 1 137 ? 9.789 -13.839 44.422 1.00 20.79 137 SER C O 1
ATOM 4071 N N . VAL C 1 138 ? 9.468 -12.956 46.468 1.00 20.95 138 VAL C N 1
ATOM 4072 C CA . VAL C 1 138 ? 10.816 -12.454 46.609 1.00 14.79 138 VAL C CA 1
ATOM 4073 C C . VAL C 1 138 ? 11.383 -12.891 47.958 1.00 20.78 138 VAL C C 1
ATOM 4074 O O . VAL C 1 138 ? 10.706 -12.808 48.986 1.00 23.81 138 VAL C O 1
ATOM 4078 N N . VAL C 1 139 ? 12.616 -13.379 47.950 1.00 21.10 139 VAL C N 1
ATOM 4079 C CA . VAL C 1 139 ? 13.264 -13.781 49.188 1.00 22.43 139 VAL C CA 1
ATOM 4080 C C . VAL C 1 139 ? 14.659 -13.164 49.205 1.00 22.71 139 VAL C C 1
ATOM 4081 O O . VAL C 1 139 ? 15.438 -13.330 48.262 1.00 21.93 139 VAL C O 1
ATOM 4085 N N . VAL C 1 140 ? 14.948 -12.436 50.282 1.00 21.72 140 VAL C N 1
ATOM 4086 C CA . VAL C 1 140 ? 16.231 -11.771 50.477 1.00 21.98 140 VAL C CA 1
ATOM 4087 C C . VAL C 1 140 ? 16.977 -12.428 51.643 1.00 25.67 140 VAL C C 1
ATOM 4088 O O . VAL C 1 140 ? 16.637 -12.220 52.811 1.00 24.71 140 VAL C O 1
ATOM 4092 N N . PHE C 1 141 ? 17.981 -13.238 51.335 1.00 27.04 141 PHE C N 1
ATOM 4093 C CA . PHE C 1 141 ? 18.729 -13.884 52.401 1.00 28.82 141 PHE C CA 1
ATOM 4094 C C . PHE C 1 141 ? 19.735 -12.877 52.905 1.00 29.24 141 PHE C C 1
ATOM 4095 O O . PHE C 1 141 ? 20.944 -13.068 52.782 1.00 36.08 141 PHE C O 1
ATOM 4103 N N . GLY C 1 142 ? 19.209 -11.792 53.462 1.00 29.35 142 GLY C N 1
ATOM 4104 C CA . GLY C 1 142 ? 20.040 -10.725 53.984 1.00 29.30 142 GLY C CA 1
ATOM 4105 C C . GLY C 1 142 ? 19.144 -9.588 54.423 1.00 24.49 142 GLY C C 1
ATOM 4106 O O . GLY C 1 142 ? 17.958 -9.799 54.658 1.00 29.20 142 GLY C O 1
ATOM 4107 N N . LYS C 1 143 ? 19.692 -8.386 54.534 1.00 26.42 143 LYS C N 1
ATOM 4108 C CA . LYS C 1 143 ? 18.885 -7.242 54.957 1.00 30.61 143 LYS C CA 1
ATOM 4109 C C . LYS C 1 143 ? 18.215 -6.611 53.744 1.00 27.18 143 LYS C C 1
ATOM 4110 O O . LYS C 1 143 ? 18.874 -6.313 52.752 1.00 23.87 143 LYS C O 1
ATOM 4116 N N . ALA C 1 144 ? 16.906 -6.416 53.839 1.00 27.85 144 ALA C N 1
ATOM 4117 C CA . ALA C 1 144 ? 16.130 -5.843 52.759 1.00 29.67 144 ALA C CA 1
ATOM 4118 C C . ALA C 1 144 ? 15.652 -4.431 53.060 1.00 35.84 144 ALA C C 1
ATOM 4119 O O . ALA C 1 144 ? 14.996 -4.188 54.072 1.00 33.37 144 ALA C O 1
ATOM 4121 N N . GLN C 1 145 ? 15.992 -3.507 52.167 1.00 37.27 145 GLN C N 1
ATOM 4122 C CA . GLN C 1 145 ? 15.578 -2.114 52.283 1.00 38.71 145 GLN C CA 1
ATOM 4123 C C . GLN C 1 145 ? 15.028 -1.751 50.904 1.00 40.43 145 GLN C C 1
ATOM 4124 O O . GLN C 1 145 ? 14.599 -2.632 50.166 1.00 41.84 145 GLN C O 1
ATOM 4130 N N . GLY C 1 146 ? 15.025 -0.477 50.543 1.00 44.17 146 GLY C N 1
ATOM 4131 C CA . GLY C 1 146 ? 14.510 -0.121 49.232 1.00 39.84 146 GLY C CA 1
ATOM 4132 C C . GLY C 1 146 ? 13.083 -0.601 49.018 1.00 38.25 146 GLY C C 1
ATOM 4133 O O . GLY C 1 146 ? 12.354 -0.853 49.984 1.00 37.21 146 GLY C O 1
ATOM 4134 N N . ASN C 1 147 ? 12.685 -0.744 47.756 1.00 29.50 147 ASN C N 1
ATOM 4135 C CA . ASN C 1 147 ? 11.330 -1.166 47.435 1.00 28.09 147 ASN C CA 1
ATOM 4136 C C . ASN C 1 147 ? 11.280 -2.531 46.775 1.00 27.86 147 ASN C C 1
ATOM 4137 O O . ASN C 1 147 ? 11.907 -2.768 45.734 1.00 25.99 147 ASN C O 1
ATOM 4142 N N . ILE C 1 148 ? 10.517 -3.424 47.385 1.00 26.58 148 ILE C N 1
ATOM 4143 C CA . ILE C 1 148 ? 10.354 -4.764 46.852 1.00 24.35 148 ILE C CA 1
ATOM 4144 C C . ILE C 1 148 ? 8.909 -4.929 46.449 1.00 19.15 148 ILE C C 1
ATOM 4145 O O . ILE C 1 148 ? 8.007 -4.811 47.278 1.00 20.92 148 ILE C O 1
ATOM 4150 N N . ARG C 1 149 ? 8.717 -5.199 45.164 1.00 17.78 149 ARG C N 1
ATOM 4151 C CA . ARG C 1 149 ? 7.412 -5.392 44.563 1.00 22.88 149 ARG C CA 1
ATOM 4152 C C . ARG C 1 149 ? 7.343 -6.851 44.086 1.00 27.56 149 ARG C C 1
ATOM 4153 O O . ARG C 1 149 ? 8.059 -7.267 43.162 1.00 25.46 149 ARG C O 1
ATOM 4161 N N . ALA C 1 150 ? 6.486 -7.628 44.737 1.00 28.71 150 ALA C N 1
ATOM 4162 C CA . ALA C 1 150 ? 6.338 -9.039 44.407 1.00 29.71 150 ALA C CA 1
ATOM 4163 C C . ALA C 1 150 ? 4.945 -9.379 43.915 1.00 32.82 150 ALA C C 1
ATOM 4164 O O . ALA C 1 150 ? 4.022 -8.579 44.046 1.00 37.74 150 ALA C O 1
ATOM 4166 N N . GLY C 1 151 ? 4.810 -10.571 43.338 1.00 35.45 151 GLY C N 1
ATOM 4167 C CA . GLY C 1 151 ? 3.527 -11.045 42.847 1.00 32.06 151 GLY C CA 1
ATOM 4168 C C . GLY C 1 151 ? 2.903 -10.226 41.737 1.00 32.37 151 GLY C C 1
ATOM 4169 O O . GLY C 1 151 ? 1.697 -10.311 41.498 1.00 27.33 151 GLY C O 1
ATOM 4170 N N . LEU C 1 152 ? 3.717 -9.441 41.042 1.00 29.62 152 LEU C N 1
ATOM 4171 C CA . LEU C 1 152 ? 3.188 -8.622 39.960 1.00 33.78 152 LEU C CA 1
ATOM 4172 C C . LEU C 1 152 ? 2.539 -9.436 38.852 1.00 36.38 152 LEU C C 1
ATOM 4173 O O . LEU C 1 152 ? 1.852 -8.876 38.002 1.00 36.92 152 LEU C O 1
ATOM 4178 N N . ASN C 1 153 ? 2.755 -10.752 38.856 1.00 38.04 153 ASN C N 1
ATOM 4179 C CA . ASN C 1 153 ? 2.167 -11.622 37.835 1.00 36.97 153 ASN C CA 1
ATOM 4180 C C . ASN C 1 153 ? 1.324 -12.761 38.388 1.00 37.19 153 ASN C C 1
ATOM 4181 O O . ASN C 1 153 ? 0.345 -13.156 37.765 1.00 39.76 153 ASN C O 1
ATOM 4186 N N . GLU C 1 154 ? 1.692 -13.292 39.550 1.00 38.36 154 GLU C N 1
ATOM 4187 C CA . GLU C 1 154 ? 0.946 -14.412 40.104 1.00 41.00 154 GLU C CA 1
ATOM 4188 C C . GLU C 1 154 ? -0.173 -14.021 41.057 1.00 43.84 154 GLU C C 1
ATOM 4189 O O . GLU C 1 154 ? -1.070 -14.824 41.324 1.00 46.18 154 GLU C O 1
ATOM 4195 N N . GLY C 1 155 ? -0.133 -12.803 41.583 1.00 40.57 155 GLY C N 1
ATOM 4196 C CA . GLY C 1 155 ? -1.209 -12.398 42.465 1.00 34.75 155 GLY C CA 1
ATOM 4197 C C . GLY C 1 155 ? -0.890 -12.216 43.927 1.00 38.13 155 GLY C C 1
ATOM 4198 O O . GLY C 1 155 ? 0.265 -12.050 44.314 1.00 41.18 155 GLY C O 1
ATOM 4199 N N . GLY C 1 156 ? -1.938 -12.264 44.745 1.00 38.51 156 GLY C N 1
ATOM 4200 C CA . GLY C 1 156 ? -1.794 -12.062 46.174 1.00 34.81 156 GLY C CA 1
ATOM 4201 C C . GLY C 1 156 ? -1.247 -13.198 46.999 1.00 37.65 156 GLY C C 1
ATOM 4202 O O . GLY C 1 156 ? -1.116 -13.055 48.211 1.00 38.19 156 GLY C O 1
ATOM 4203 N N . GLN C 1 157 ? -0.928 -14.326 46.372 1.00 40.06 157 GLN C N 1
ATOM 4204 C CA . GLN C 1 157 ? -0.381 -15.457 47.115 1.00 41.03 157 GLN C CA 1
ATOM 4205 C C . GLN C 1 157 ? 1.136 -15.340 47.202 1.00 40.04 157 GLN C C 1
ATOM 4206 O O . GLN C 1 157 ? 1.786 -16.047 47.974 1.00 38.71 157 GLN C O 1
ATOM 4212 N N . ALA C 1 158 ? 1.696 -14.433 46.407 1.00 37.29 158 ALA C N 1
ATOM 4213 C CA . ALA C 1 158 ? 3.134 -14.211 46.415 1.00 32.61 158 ALA C CA 1
ATOM 4214 C C . ALA C 1 158 ? 3.493 -13.638 47.767 1.00 30.71 158 ALA C C 1
ATOM 4215 O O . ALA C 1 158 ? 2.641 -13.097 48.466 1.00 30.14 158 ALA C O 1
ATOM 4217 N N . VAL C 1 159 ? 4.760 -13.748 48.137 1.00 29.20 159 VAL C N 1
ATOM 4218 C CA . VAL C 1 159 ? 5.198 -13.232 49.414 1.00 24.88 159 VAL C CA 1
ATOM 4219 C C . VAL C 1 159 ? 6.559 -12.567 49.287 1.00 25.89 159 VAL C C 1
ATOM 4220 O O . VAL C 1 159 ? 7.235 -12.692 48.266 1.00 24.84 159 VAL C O 1
ATOM 4224 N N . VAL C 1 160 ? 6.946 -11.846 50.332 1.00 24.96 160 VAL C N 1
ATOM 4225 C CA . VAL C 1 160 ? 8.231 -11.173 50.377 1.00 26.93 160 VAL C CA 1
ATOM 4226 C C . VAL C 1 160 ? 8.791 -11.512 51.739 1.00 28.48 160 VAL C C 1
ATOM 4227 O O . VAL C 1 160 ? 8.139 -11.282 52.758 1.00 33.35 160 VAL C O 1
ATOM 4231 N N . ALA C 1 161 ? 9.994 -12.072 51.753 1.00 29.38 161 ALA C N 1
ATOM 4232 C CA . ALA C 1 161 ? 10.620 -12.481 53.001 1.00 29.97 161 ALA C CA 1
ATOM 4233 C C . ALA C 1 161 ? 12.060 -12.022 53.030 1.00 28.72 161 ALA C C 1
ATOM 4234 O O . ALA C 1 161 ? 12.695 -11.891 51.982 1.00 28.00 161 ALA C O 1
ATOM 4236 N N . ALA C 1 162 ? 12.572 -11.775 54.232 1.00 26.03 162 ALA C N 1
ATOM 4237 C CA . ALA C 1 162 ? 13.955 -11.328 54.392 1.00 27.40 162 ALA C CA 1
ATOM 4238 C C . ALA C 1 162 ? 14.503 -11.717 55.767 1.00 25.15 162 ALA C C 1
ATOM 4239 O O . ALA C 1 162 ? 13.747 -11.993 56.686 1.00 23.32 162 ALA C O 1
ATOM 4241 N N . LEU C 1 163 ? 15.820 -11.753 55.906 1.00 26.30 163 LEU C N 1
ATOM 4242 C CA . LEU C 1 163 ? 16.394 -12.080 57.197 1.00 29.46 163 LEU C CA 1
ATOM 4243 C C . LEU C 1 163 ? 16.172 -10.873 58.101 1.00 33.97 163 LEU C C 1
ATOM 4244 O O . LEU C 1 163 ? 15.922 -11.018 59.301 1.00 36.33 163 LEU C O 1
ATOM 4249 N N . ASP C 1 164 ? 16.243 -9.684 57.501 1.00 33.11 164 ASP C N 1
ATOM 4250 C CA . ASP C 1 164 ? 16.041 -8.414 58.198 1.00 29.95 164 ASP C CA 1
ATOM 4251 C C . ASP C 1 164 ? 15.207 -7.529 57.253 1.00 30.72 164 ASP C C 1
ATOM 4252 O O . ASP C 1 164 ? 15.746 -6.795 56.427 1.00 31.54 164 ASP C O 1
ATOM 4257 N N . LEU C 1 165 ? 13.889 -7.617 57.389 1.00 26.84 165 LEU C N 1
ATOM 4258 C CA . LEU C 1 165 ? 12.951 -6.899 56.545 1.00 31.41 165 LEU C CA 1
ATOM 4259 C C . LEU C 1 165 ? 12.726 -5.402 56.815 1.00 32.95 165 LEU C C 1
ATOM 4260 O O . LEU C 1 165 ? 11.617 -4.984 57.144 1.00 26.93 165 LEU C O 1
ATOM 4265 N N . GLN C 1 166 ? 13.772 -4.600 56.637 1.00 35.07 166 GLN C N 1
ATOM 4266 C CA . GLN C 1 166 ? 13.694 -3.148 56.834 1.00 35.70 166 GLN C CA 1
ATOM 4267 C C . GLN C 1 166 ? 13.417 -2.434 55.500 1.00 32.33 166 GLN C C 1
ATOM 4268 O O . GLN C 1 166 ? 14.174 -1.554 55.095 1.00 28.21 166 GLN C O 1
ATOM 4274 N N . THR C 1 167 ? 12.339 -2.811 54.823 1.00 32.95 167 THR C N 1
ATOM 4275 C CA . THR C 1 167 ? 12.006 -2.219 53.532 1.00 36.20 167 THR C CA 1
ATOM 4276 C C . THR C 1 167 ? 11.228 -0.903 53.574 1.00 41.65 167 THR C C 1
ATOM 4277 O O . THR C 1 167 ? 10.327 -0.716 54.403 1.00 38.93 167 THR C O 1
ATOM 4281 N N . SER C 1 168 ? 11.580 0.003 52.660 1.00 40.65 168 SER C N 1
ATOM 4282 C CA . SER C 1 168 ? 10.914 1.297 52.558 1.00 38.91 168 SER C CA 1
ATOM 4283 C C . SER C 1 168 ? 9.505 1.023 52.083 1.00 38.51 168 SER C C 1
ATOM 4284 O O . SER C 1 168 ? 8.549 1.664 52.515 1.00 42.82 168 SER C O 1
ATOM 4287 N N . LEU C 1 169 ? 9.387 0.049 51.192 1.00 35.72 169 LEU C N 1
ATOM 4288 C CA . LEU C 1 169 ? 8.100 -0.315 50.641 1.00 34.03 169 LEU C CA 1
ATOM 4289 C C . LEU C 1 169 ? 8.041 -1.777 50.208 1.00 32.67 169 LEU C C 1
ATOM 4290 O O . LEU C 1 169 ? 9.041 -2.357 49.784 1.00 30.67 169 LEU C O 1
ATOM 4295 N N . ILE C 1 170 ? 6.853 -2.358 50.331 1.00 32.23 170 ILE C N 1
ATOM 4296 C CA . ILE C 1 170 ? 6.599 -3.728 49.923 1.00 31.57 170 ILE C CA 1
ATOM 4297 C C . ILE C 1 170 ? 5.268 -3.745 49.204 1.00 32.57 170 ILE C C 1
ATOM 4298 O O . ILE C 1 170 ? 4.272 -3.257 49.738 1.00 35.23 170 ILE C O 1
ATOM 4303 N N . GLN C 1 171 ? 5.253 -4.290 47.994 1.00 26.32 171 GLN C N 1
ATOM 4304 C CA . GLN C 1 171 ? 4.019 -4.406 47.240 1.00 27.35 171 GLN C CA 1
ATOM 4305 C C . GLN C 1 171 ? 3.844 -5.876 46.866 1.00 28.24 171 GLN C C 1
ATOM 4306 O O . GLN C 1 171 ? 4.819 -6.575 46.585 1.00 28.02 171 GLN C O 1
ATOM 4312 N N . ILE C 1 172 ? 2.601 -6.338 46.892 1.00 28.04 172 ILE C N 1
ATOM 4313 C CA . ILE C 1 172 ? 2.266 -7.709 46.539 1.00 29.42 172 ILE C CA 1
ATOM 4314 C C . ILE C 1 172 ? 0.972 -7.563 45.778 1.00 34.14 172 ILE C C 1
ATOM 4315 O O . ILE C 1 172 ? -0.056 -7.221 46.363 1.00 36.28 172 ILE C O 1
ATOM 4320 N N . ALA C 1 173 ? 1.019 -7.818 44.476 1.00 34.73 173 ALA C N 1
ATOM 4321 C CA . ALA C 1 173 ? -0.163 -7.666 43.659 1.00 40.02 173 ALA C CA 1
ATOM 4322 C C . ALA C 1 173 ? -0.570 -6.194 43.794 1.00 44.63 173 ALA C C 1
ATOM 4323 O O . ALA C 1 173 ? 0.231 -5.297 43.518 1.00 37.37 173 ALA C O 1
ATOM 4325 N N . GLY C 1 174 ? -1.794 -5.952 44.256 1.00 47.33 174 GLY C N 1
ATOM 4326 C CA . GLY C 1 174 ? -2.267 -4.589 44.410 1.00 48.05 174 GLY C CA 1
ATOM 4327 C C . GLY C 1 174 ? -1.986 -3.960 45.760 1.00 47.23 174 GLY C C 1
ATOM 4328 O O . GLY C 1 174 ? -1.942 -2.738 45.882 1.00 50.34 174 GLY C O 1
ATOM 4329 N N . PHE C 1 175 ? -1.783 -4.781 46.780 1.00 43.15 175 PHE C N 1
ATOM 4330 C CA . PHE C 1 175 ? -1.526 -4.267 48.114 1.00 41.85 175 PHE C CA 1
ATOM 4331 C C . PHE C 1 175 ? -0.149 -3.627 48.230 1.00 42.93 175 PHE C C 1
ATOM 4332 O O . PHE C 1 175 ? 0.745 -3.902 47.433 1.00 41.84 175 PHE C O 1
ATOM 4340 N N . ILE C 1 176 ? 0.008 -2.762 49.227 1.00 40.42 176 ILE C N 1
ATOM 4341 C CA . ILE C 1 176 ? 1.269 -2.077 49.480 1.00 35.13 176 ILE C CA 1
ATOM 4342 C C . ILE C 1 176 ? 1.314 -1.763 50.965 1.00 33.40 176 ILE C C 1
ATOM 4343 O O . ILE C 1 176 ? 0.293 -1.810 51.642 1.00 37.98 176 ILE C O 1
ATOM 4348 N N . THR C 1 177 ? 2.498 -1.438 51.464 1.00 32.51 177 THR C N 1
ATOM 4349 C CA . THR C 1 177 ? 2.677 -1.110 52.868 1.00 34.44 177 THR C CA 1
ATOM 4350 C C . THR C 1 177 ? 4.076 -0.561 53.084 1.00 37.27 177 THR C C 1
ATOM 4351 O O . THR C 1 177 ? 4.963 -0.752 52.252 1.00 37.32 177 THR C O 1
ATOM 4355 N N . HIS C 1 178 ? 4.269 0.139 54.193 1.00 37.92 178 HIS C N 1
ATOM 4356 C CA . HIS C 1 178 ? 5.572 0.697 54.507 1.00 37.59 178 HIS C CA 1
ATOM 4357 C C . HIS C 1 178 ? 6.013 0.065 55.790 1.00 33.00 178 HIS C C 1
ATOM 4358 O O . HIS C 1 178 ? 7.058 0.406 56.340 1.00 31.71 178 HIS C O 1
ATOM 4365 N N . SER C 1 179 ? 5.197 -0.867 56.265 1.00 34.07 179 SER C N 1
ATOM 4366 C CA . SER C 1 179 ? 5.487 -1.580 57.500 1.00 39.49 179 SER C CA 1
ATOM 4367 C C . SER C 1 179 ? 6.791 -2.355 57.337 1.00 42.13 179 SER C C 1
ATOM 4368 O O . SER C 1 179 ? 7.146 -2.768 56.229 1.00 41.82 179 SER C O 1
ATOM 4371 N N . LYS C 1 180 ? 7.502 -2.546 58.439 1.00 39.87 180 LYS C N 1
ATOM 4372 C CA . LYS C 1 180 ? 8.755 -3.280 58.412 1.00 41.64 180 LYS C CA 1
ATOM 4373 C C . LYS C 1 180 ? 8.688 -4.492 59.336 1.00 45.00 180 LYS C C 1
ATOM 4374 O O . LYS C 1 180 ? 7.620 -4.855 59.829 1.00 42.54 180 LYS C O 1
ATOM 4380 N N . GLY C 1 181 ? 9.840 -5.115 59.560 1.00 46.65 181 GLY C N 1
ATOM 4381 C CA . GLY C 1 181 ? 9.903 -6.273 60.426 1.00 45.93 181 GLY C CA 1
ATOM 4382 C C . GLY C 1 181 ? 10.845 -5.988 61.573 1.00 47.57 181 GLY C C 1
ATOM 4383 O O . GLY C 1 181 ? 11.673 -5.079 61.483 1.00 44.70 181 GLY C O 1
ATOM 4384 N N . GLU C 1 182 ? 10.720 -6.755 62.651 1.00 45.94 182 GLU C N 1
ATOM 4385 C CA . GLU C 1 182 ? 11.566 -6.570 63.817 1.00 48.56 182 GLU C CA 1
ATOM 4386 C C . GLU C 1 182 ? 13.035 -6.743 63.442 1.00 50.00 182 GLU C C 1
ATOM 4387 O O . GLU C 1 182 ? 13.403 -7.675 62.725 1.00 50.01 182 GLU C O 1
ATOM 4393 N N . GLU C 1 183 ? 13.872 -5.845 63.942 1.00 49.83 183 GLU C N 1
ATOM 4394 C CA . GLU C 1 183 ? 15.300 -5.875 63.657 1.00 52.61 183 GLU C CA 1
ATOM 4395 C C . GLU C 1 183 ? 15.940 -7.259 63.746 1.00 53.07 183 GLU C C 1
ATOM 4396 O O . GLU C 1 183 ? 15.862 -7.930 64.775 1.00 53.73 183 GLU C O 1
ATOM 4402 N N . ASN C 1 184 ? 16.572 -7.670 62.649 1.00 51.70 184 ASN C N 1
ATOM 4403 C CA . ASN C 1 184 ? 17.261 -8.954 62.553 1.00 49.02 184 ASN C CA 1
ATOM 4404 C C . ASN C 1 184 ? 16.429 -10.201 62.825 1.00 44.10 184 ASN C C 1
ATOM 4405 O O . ASN C 1 184 ? 16.957 -11.229 63.236 1.00 44.79 184 ASN C O 1
ATOM 4410 N N . VAL C 1 185 ? 15.131 -10.112 62.575 1.00 41.73 185 VAL C N 1
ATOM 4411 C CA . VAL C 1 185 ? 14.234 -11.242 62.772 1.00 40.58 185 VAL C CA 1
ATOM 4412 C C . VAL C 1 185 ? 13.673 -11.693 61.412 1.00 42.28 185 VAL C C 1
ATOM 4413 O O . VAL C 1 185 ? 12.900 -10.961 60.784 1.00 40.95 185 VAL C O 1
ATOM 4417 N N . PRO C 1 186 ? 14.066 -12.897 60.935 1.00 39.52 186 PRO C N 1
ATOM 4418 C CA . PRO C 1 186 ? 13.563 -13.382 59.642 1.00 37.00 186 PRO C CA 1
ATOM 4419 C C . PRO C 1 186 ? 12.049 -13.274 59.629 1.00 36.72 186 PRO C C 1
ATOM 4420 O O . PRO C 1 186 ? 11.368 -13.869 60.466 1.00 38.71 186 PRO C O 1
ATOM 4424 N N . SER C 1 187 ? 11.520 -12.514 58.678 1.00 35.82 187 SER C N 1
ATOM 4425 C CA . SER C 1 187 ? 10.082 -12.295 58.622 1.00 32.34 187 SER C CA 1
ATOM 4426 C C . SER C 1 187 ? 9.497 -12.422 57.233 1.00 33.44 187 SER C C 1
ATOM 4427 O O . SER C 1 187 ? 10.211 -12.343 56.229 1.00 31.84 187 SER C O 1
ATOM 4430 N N . ILE C 1 188 ? 8.179 -12.587 57.194 1.00 30.70 188 ILE C N 1
ATOM 4431 C CA . ILE C 1 188 ? 7.456 -12.765 55.956 1.00 28.75 188 ILE C CA 1
ATOM 4432 C C . ILE C 1 188 ? 6.276 -11.818 55.809 1.00 38.24 188 ILE C C 1
ATOM 4433 O O . ILE C 1 188 ? 5.394 -11.767 56.671 1.00 40.83 188 ILE C O 1
ATOM 4438 N N . ALA C 1 189 ? 6.255 -11.076 54.706 1.00 34.68 189 ALA C N 1
ATOM 4439 C CA . ALA C 1 189 ? 5.156 -10.178 54.437 1.00 30.72 189 ALA C CA 1
ATOM 4440 C C . ALA C 1 189 ? 4.275 -10.931 53.450 1.00 31.49 189 ALA C C 1
ATOM 4441 O O . ALA C 1 189 ? 4.751 -11.391 52.408 1.00 36.83 189 ALA C O 1
ATOM 4443 N N . HIS C 1 190 ? 2.998 -11.082 53.780 1.00 32.53 190 HIS C N 1
ATOM 4444 C CA .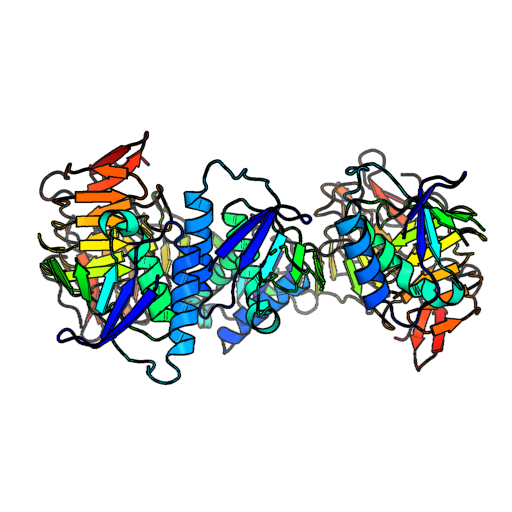 HIS C 1 190 ? 2.072 -11.791 52.903 1.00 31.22 190 HIS C CA 1
ATOM 4445 C C . HIS C 1 190 ? 0.676 -11.204 53.049 1.00 33.98 190 HIS C C 1
ATOM 4446 O O . HIS C 1 190 ? 0.399 -10.485 54.011 1.00 37.92 190 HIS C O 1
ATOM 4453 N N . VAL C 1 191 ? -0.191 -11.510 52.091 1.00 32.69 191 VAL C N 1
ATOM 4454 C CA . VAL C 1 191 ? -1.557 -11.008 52.090 1.00 40.13 191 VAL C CA 1
ATOM 4455 C C . VAL C 1 191 ? -2.485 -11.909 52.895 1.00 46.83 191 VAL C C 1
ATOM 4456 O O . VAL C 1 191 ? -3.106 -12.827 52.351 1.00 48.49 191 VAL C O 1
ATOM 4460 N N . LYS C 1 192 ? -2.570 -11.643 54.195 1.00 49.62 192 LYS C N 1
ATOM 4461 C CA . LYS C 1 192 ? -3.420 -12.423 55.076 1.00 56.53 192 LYS C CA 1
ATOM 4462 C C . LYS C 1 192 ? -4.868 -11.960 54.959 1.00 63.33 192 LYS C C 1
ATOM 4463 O O . LYS C 1 192 ? -5.546 -12.289 53.988 1.00 67.17 192 LYS C O 1
ATOM 4469 N N . GLY C 1 193 ? -5.342 -11.196 55.938 1.00 64.00 193 GLY C N 1
ATOM 4470 C CA . GLY C 1 193 ? -6.714 -10.724 55.886 1.00 64.82 193 GLY C CA 1
ATOM 4471 C C . GLY C 1 193 ? -7.022 -10.143 54.522 1.00 63.47 193 GLY C C 1
ATOM 4472 O O . GLY C 1 193 ? -7.581 -10.808 53.650 1.00 62.98 193 GLY C O 1
ATOM 4473 N N . ASN C 1 194 ? -6.646 -8.886 54.348 1.00 63.83 194 ASN C N 1
ATOM 4474 C CA . ASN C 1 194 ? -6.852 -8.178 53.099 1.00 64.70 194 ASN C CA 1
ATOM 4475 C C . ASN C 1 194 ? -5.822 -7.057 53.097 1.00 65.13 194 ASN C C 1
ATOM 4476 O O . ASN C 1 194 ? -5.949 -6.059 52.389 1.00 65.39 194 ASN C O 1
ATOM 4481 N N . ARG C 1 195 ? -4.801 -7.241 53.925 1.00 64.42 195 ARG C N 1
ATOM 4482 C CA . ARG C 1 195 ? -3.712 -6.286 54.048 1.00 62.46 195 ARG C CA 1
ATOM 4483 C C . ARG C 1 195 ? -2.393 -7.051 54.103 1.00 56.94 195 ARG C C 1
ATOM 4484 O O . ARG C 1 195 ? -2.379 -8.280 54.180 1.00 55.70 195 ARG C O 1
ATOM 4492 N N . ILE C 1 196 ? -1.284 -6.327 54.061 1.00 50.94 196 ILE C N 1
ATOM 4493 C CA . ILE C 1 196 ? 0.011 -6.974 54.119 1.00 49.19 196 ILE C CA 1
ATOM 4494 C C . ILE C 1 196 ? 0.451 -7.094 55.567 1.00 47.14 196 ILE C C 1
ATOM 4495 O O . ILE C 1 196 ? 0.745 -6.102 56.244 1.00 40.95 196 ILE C O 1
ATOM 4500 N N . VAL C 1 197 ? 0.481 -8.331 56.036 1.00 46.63 197 VAL C N 1
ATOM 4501 C CA . VAL C 1 197 ? 0.877 -8.614 57.400 1.00 48.20 197 VAL C CA 1
ATOM 4502 C C . VAL C 1 197 ? 2.334 -9.056 57.403 1.00 45.19 197 VAL C C 1
ATOM 4503 O O . VAL C 1 197 ? 2.795 -9.722 56.476 1.00 46.28 197 VAL C O 1
ATOM 4507 N N . ILE C 1 198 ? 3.059 -8.665 58.441 1.00 41.07 198 ILE C N 1
ATOM 4508 C CA . ILE C 1 198 ? 4.454 -9.032 58.571 1.00 40.60 198 ILE C CA 1
ATOM 4509 C C . ILE C 1 198 ? 4.672 -9.704 59.917 1.00 44.78 198 ILE C C 1
ATOM 4510 O O . ILE C 1 198 ? 4.619 -9.060 60.972 1.00 42.23 198 ILE C O 1
ATOM 4515 N N . GLU C 1 199 ? 4.917 -11.008 59.876 1.00 46.46 199 GLU C N 1
ATOM 4516 C CA . GLU C 1 199 ? 5.149 -11.776 61.089 1.00 45.44 199 GLU C CA 1
ATOM 4517 C C . GLU C 1 199 ? 6.415 -12.591 60.936 1.00 45.49 199 GLU C C 1
ATOM 4518 O O . GLU C 1 199 ? 6.764 -13.009 59.833 1.00 46.84 199 GLU C O 1
ATOM 4524 N N . PRO C 1 200 ? 7.128 -12.822 62.045 1.00 44.98 200 PRO C N 1
ATOM 4525 C CA . PRO C 1 200 ? 8.365 -13.601 61.995 1.00 43.11 200 PRO C CA 1
ATOM 4526 C C . PRO C 1 200 ? 8.130 -14.966 61.351 1.00 39.47 200 PRO C C 1
ATOM 4527 O O . PRO C 1 200 ? 6.985 -15.406 61.204 1.00 29.51 200 PRO C O 1
ATOM 4531 N N . PHE C 1 201 ? 9.216 -15.621 60.953 1.00 41.39 201 PHE C N 1
ATOM 4532 C CA . PHE C 1 201 ? 9.120 -16.927 60.318 1.00 46.19 201 PHE C CA 1
ATOM 4533 C C . PHE C 1 201 ? 8.547 -17.922 61.318 1.00 49.28 201 PHE C C 1
ATOM 4534 O O . PHE C 1 201 ? 7.874 -18.881 60.941 1.00 46.19 201 PHE C O 1
ATOM 4542 N N . ASP C 1 202 ? 8.815 -17.663 62.597 1.00 53.34 202 ASP C N 1
ATOM 4543 C CA . ASP C 1 202 ? 8.354 -18.502 63.698 1.00 56.37 202 ASP C CA 1
ATOM 4544 C C . ASP C 1 202 ? 6.840 -18.642 63.742 1.00 58.22 202 ASP C C 1
ATOM 4545 O O . ASP C 1 202 ? 6.313 -19.748 63.856 1.00 58.74 202 ASP C O 1
ATOM 4550 N N . LYS C 1 203 ? 6.143 -17.514 63.660 1.00 58.79 203 LYS C N 1
ATOM 4551 C CA . LYS C 1 203 ? 4.689 -17.520 63.755 1.00 61.07 203 LYS C CA 1
ATOM 4552 C C . LYS C 1 203 ? 3.932 -17.030 62.531 1.00 59.80 203 LYS C C 1
ATOM 4553 O O . LYS C 1 203 ? 3.148 -16.090 62.632 1.00 62.78 203 LYS C O 1
ATOM 4559 N N . VAL C 1 204 ? 4.144 -17.659 61.382 1.00 56.98 204 VAL C N 1
ATOM 4560 C CA . VAL C 1 204 ? 3.441 -17.244 60.174 1.00 53.10 204 VAL C CA 1
ATOM 4561 C C . VAL C 1 204 ? 2.205 -18.111 59.975 1.00 53.19 204 VAL C C 1
ATOM 4562 O O . VAL C 1 204 ? 2.180 -19.262 60.403 1.00 54.74 204 VAL C O 1
ATOM 4566 N N . SER C 1 205 ? 1.185 -17.555 59.327 1.00 52.62 205 SER C N 1
ATOM 4567 C CA . SER C 1 205 ? -0.051 -18.284 59.058 1.00 54.85 205 SER C CA 1
ATOM 4568 C C . SER C 1 205 ? -0.697 -17.681 57.822 1.00 53.13 205 SER C C 1
ATOM 4569 O O . SER C 1 205 ? -1.153 -16.544 57.855 1.00 54.99 205 SER C O 1
ATOM 4572 N N . PHE C 1 206 ? -0.739 -18.449 56.738 1.00 51.01 206 PHE C N 1
ATOM 4573 C CA . PHE C 1 206 ? -1.300 -17.970 55.476 1.00 51.92 206 PHE C CA 1
ATOM 4574 C C . PHE C 1 206 ? -2.804 -18.173 55.303 1.00 51.85 206 PHE C C 1
ATOM 4575 O O . PHE C 1 206 ? -3.232 -19.070 54.546 1.00 50.77 206 PHE C O 1
ATOM 4583 N N . ASP D 1 3 ? 9.075 -49.470 31.360 1.00 66.68 3 ASP D N 1
ATO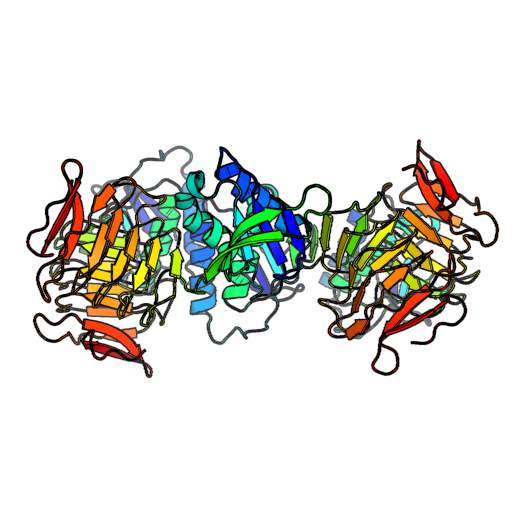M 4584 C CA . ASP D 1 3 ? 8.411 -50.774 31.645 1.00 64.75 3 ASP D CA 1
ATOM 4585 C C . ASP D 1 3 ? 7.501 -50.670 32.865 1.00 61.92 3 ASP D C 1
ATOM 4586 O O . ASP D 1 3 ? 7.974 -50.565 33.994 1.00 60.56 3 ASP D O 1
ATOM 4591 N N . PHE D 1 4 ? 6.193 -50.702 32.630 1.00 62.14 4 PHE D N 1
ATOM 4592 C CA . PHE D 1 4 ? 5.215 -50.606 33.709 1.00 62.39 4 PHE D CA 1
ATOM 4593 C C . PHE D 1 4 ? 4.842 -51.961 34.301 1.00 61.65 4 PHE D C 1
ATOM 4594 O O . PHE D 1 4 ? 5.034 -53.004 33.680 1.00 63.34 4 PHE D O 1
ATOM 4602 N N . LYS D 1 5 ? 4.310 -51.926 35.517 1.00 59.33 5 LYS D N 1
ATOM 4603 C CA . LYS D 1 5 ? 3.887 -53.126 36.219 1.00 57.00 5 LYS D CA 1
ATOM 4604 C C . LYS D 1 5 ? 2.806 -52.763 37.218 1.00 54.13 5 LYS D C 1
ATOM 4605 O O . LYS D 1 5 ? 2.891 -51.734 37.883 1.00 51.20 5 LYS D O 1
ATOM 4611 N N . MET D 1 6 ? 1.778 -53.598 37.311 1.00 55.12 6 MET D N 1
ATOM 4612 C CA . MET D 1 6 ? 0.699 -53.348 38.255 1.00 55.23 6 MET D CA 1
ATOM 4613 C C . MET D 1 6 ? 0.961 -54.194 39.481 1.00 53.96 6 MET D C 1
ATOM 4614 O O . MET D 1 6 ? 0.983 -55.422 39.412 1.00 58.77 6 MET D O 1
ATOM 4619 N N . THR D 1 7 ? 1.171 -53.527 40.605 1.00 50.43 7 THR D N 1
ATOM 4620 C CA . THR D 1 7 ? 1.448 -54.213 41.850 1.00 45.28 7 THR D CA 1
ATOM 4621 C C . THR D 1 7 ? 0.386 -53.820 42.859 1.00 43.56 7 THR D C 1
ATOM 4622 O O . THR D 1 7 ? -0.531 -53.067 42.541 1.00 43.67 7 THR D O 1
ATOM 4626 N N . LYS D 1 8 ? 0.507 -54.335 44.076 1.00 40.40 8 LYS D N 1
ATOM 4627 C CA . LYS D 1 8 ? -0.439 -53.996 45.119 1.00 42.72 8 LYS D CA 1
ATOM 4628 C C . LYS D 1 8 ? -0.208 -52.545 45.542 1.00 43.45 8 LYS D C 1
ATOM 4629 O O . LYS D 1 8 ? -0.899 -52.029 46.414 1.00 44.62 8 LYS D O 1
ATOM 4635 N N . GLU D 1 9 ? 0.776 -51.898 44.924 1.00 40.45 9 GLU D N 1
ATOM 4636 C CA . GLU D 1 9 ? 1.097 -50.506 45.233 1.00 43.67 9 GLU D CA 1
ATOM 4637 C C . GLU D 1 9 ? 0.468 -49.593 44.199 1.00 40.84 9 GLU D C 1
ATOM 4638 O O . GLU D 1 9 ? 0.453 -48.376 44.361 1.00 42.47 9 GLU D O 1
ATOM 4644 N N . GLY D 1 10 ? -0.043 -50.198 43.134 1.00 39.36 10 GLY D N 1
ATOM 4645 C CA . GLY D 1 10 ? -0.664 -49.443 42.066 1.00 38.92 10 GLY D CA 1
ATOM 4646 C C . GLY D 1 10 ? 0.221 -49.538 40.849 1.00 40.34 10 GLY D C 1
ATOM 4647 O O . GLY D 1 10 ? 1.119 -50.384 40.796 1.00 41.09 10 GLY D O 1
ATOM 4648 N N . LEU D 1 11 ? -0.021 -48.683 39.864 1.00 39.43 11 LEU D N 1
ATOM 4649 C CA . LEU D 1 11 ? 0.801 -48.700 38.665 1.00 37.72 11 LEU D CA 1
ATOM 4650 C C . LEU D 1 11 ? 2.180 -48.201 39.076 1.00 36.88 11 LEU D C 1
ATOM 4651 O O . LEU D 1 11 ? 2.296 -47.184 39.754 1.00 34.44 11 LEU D O 1
ATOM 4656 N N . VAL D 1 12 ? 3.218 -48.927 38.678 1.00 33.32 12 VAL D N 1
ATOM 4657 C CA . VAL D 1 12 ? 4.574 -48.552 39.028 1.00 35.77 12 VAL D CA 1
ATOM 4658 C C . VAL D 1 12 ? 5.467 -48.619 37.811 1.00 40.43 12 VAL D C 1
ATOM 4659 O O . VAL D 1 12 ? 5.526 -49.649 37.137 1.00 36.34 12 VAL D O 1
ATOM 4663 N N . LEU D 1 13 ? 6.149 -47.513 37.524 1.00 43.44 13 LEU D N 1
ATOM 4664 C CA . LEU D 1 13 ? 7.075 -47.472 36.406 1.00 46.57 13 LEU D CA 1
ATOM 4665 C C . LEU D 1 13 ? 8.421 -47.907 36.957 1.00 48.41 13 LEU D C 1
ATOM 4666 O O . LEU D 1 13 ? 9.031 -47.206 37.775 1.00 45.76 13 LEU D O 1
ATOM 4671 N N . LEU D 1 14 ? 8.872 -49.076 36.518 1.00 52.58 14 LEU D N 1
ATOM 4672 C CA . LEU D 1 14 ? 10.140 -49.615 36.978 1.00 57.68 14 LEU D CA 1
ATOM 4673 C C . LEU D 1 14 ? 11.267 -49.273 36.009 1.00 63.30 14 LEU D C 1
ATOM 4674 O O . LEU D 1 14 ? 11.157 -49.484 34.799 1.00 60.97 14 LEU D O 1
ATOM 4679 N N . ILE D 1 15 ? 12.347 -48.731 36.561 1.00 70.28 15 ILE D N 1
ATOM 4680 C CA . ILE D 1 15 ? 13.513 -48.346 35.779 1.00 75.05 15 ILE D CA 1
ATOM 4681 C C . ILE D 1 15 ? 14.742 -49.081 36.317 1.00 79.08 15 ILE D C 1
ATOM 4682 O O . ILE D 1 15 ? 15.183 -48.838 37.445 1.00 78.43 15 ILE D O 1
ATOM 4687 N N . LYS D 1 16 ? 15.286 -49.982 35.500 1.00 81.41 16 LYS D N 1
ATOM 4688 C CA . LYS D 1 16 ? 16.456 -50.771 35.876 1.00 82.10 16 LYS D CA 1
ATOM 4689 C C . LYS D 1 16 ? 17.736 -49.940 35.890 1.00 82.98 16 LYS D C 1
ATOM 4690 O O . LYS D 1 16 ? 17.847 -48.948 35.167 1.00 82.61 16 LYS D O 1
ATOM 4696 N N . ASP D 1 17 ? 18.695 -50.354 36.719 1.00 83.84 17 ASP D N 1
ATOM 4697 C CA . ASP D 1 17 ? 19.977 -49.663 36.855 1.00 84.59 17 ASP D CA 1
ATOM 4698 C C . ASP D 1 17 ? 20.569 -49.355 35.481 1.00 84.92 17 ASP D C 1
ATOM 4699 O O . ASP D 1 17 ? 20.531 -50.189 34.577 1.00 85.25 17 ASP D O 1
ATOM 4704 N N . TYR D 1 18 ? 21.121 -48.155 35.335 1.00 85.43 18 TYR D N 1
ATOM 4705 C CA . TYR D 1 18 ? 21.693 -47.727 34.065 1.00 86.00 18 TYR D CA 1
ATOM 4706 C C . TYR D 1 18 ? 23.002 -46.960 34.230 1.00 86.68 18 TYR D C 1
ATOM 4707 O O . TYR D 1 18 ? 23.645 -47.018 35.279 1.00 86.59 18 TYR D O 1
ATOM 4716 N N . GLN D 1 19 ? 23.388 -46.239 33.181 1.00 87.53 19 GLN D N 1
ATOM 4717 C CA . GLN D 1 19 ? 24.618 -45.459 33.195 1.00 88.78 19 GLN D CA 1
ATOM 4718 C C . GLN D 1 19 ? 24.354 -44.017 32.779 1.00 89.19 19 GLN D C 1
ATOM 4719 O O . GLN D 1 19 ? 24.931 -43.085 33.341 1.00 89.24 19 GLN D O 1
ATOM 4725 N N . ASN D 1 20 ? 23.476 -43.844 31.795 1.00 89.27 20 ASN D N 1
ATOM 4726 C CA . ASN D 1 20 ? 23.129 -42.518 31.294 1.00 89.66 20 ASN D CA 1
ATOM 4727 C C . ASN D 1 20 ? 21.660 -42.219 31.566 1.00 90.65 20 ASN D C 1
ATOM 4728 O O . ASN D 1 20 ? 20.839 -43.133 31.651 1.00 92.39 20 ASN D O 1
ATOM 4733 N N . LEU D 1 21 ? 21.332 -40.936 31.679 1.00 90.66 21 LEU D N 1
ATOM 4734 C CA . LEU D 1 21 ? 19.960 -40.509 31.944 1.00 90.40 21 LEU D CA 1
ATOM 4735 C C . LEU D 1 21 ? 19.190 -40.320 30.633 1.00 89.60 21 LEU D C 1
ATOM 4736 O O . LEU D 1 21 ? 18.053 -40.773 30.497 1.00 87.61 21 LEU D O 1
ATOM 4741 N N . GLU D 1 22 ? 19.823 -39.652 29.673 1.00 89.97 22 GLU D N 1
ATOM 4742 C CA . GLU D 1 22 ? 19.204 -39.383 28.381 1.00 89.97 22 GLU D CA 1
ATOM 4743 C C . GLU D 1 22 ? 18.465 -40.592 27.827 1.00 90.07 22 GLU D C 1
ATOM 4744 O O . GLU D 1 22 ? 17.322 -40.478 27.384 1.00 90.44 22 GLU D O 1
ATOM 4750 N N . GLU D 1 23 ? 19.118 -41.750 27.859 1.00 90.53 23 GLU D N 1
ATOM 4751 C CA . GLU D 1 23 ? 18.524 -42.979 27.340 1.00 92.83 23 GLU D CA 1
ATOM 4752 C C . GLU D 1 23 ? 17.307 -43.407 28.153 1.00 93.69 23 GLU D C 1
ATOM 4753 O O . GLU D 1 23 ? 16.239 -43.668 27.596 1.00 95.24 23 GLU D O 1
ATOM 4759 N N . VAL D 1 24 ? 17.476 -43.488 29.469 1.00 92.06 24 VAL D N 1
ATOM 4760 C CA . VAL D 1 24 ? 16.390 -43.885 30.358 1.00 89.88 24 VAL D CA 1
ATOM 4761 C C . VAL D 1 24 ? 15.106 -43.149 29.988 1.00 88.54 24 VAL D C 1
ATOM 4762 O O . VAL D 1 24 ? 14.007 -43.693 30.105 1.00 88.84 24 VAL D O 1
ATOM 4766 N N . LEU D 1 25 ? 15.259 -41.910 29.536 1.00 86.11 25 LEU D N 1
ATOM 4767 C CA . LEU D 1 25 ? 14.122 -41.090 29.144 1.00 85.09 25 LEU D CA 1
ATOM 4768 C C . LEU D 1 25 ? 13.506 -41.628 27.859 1.00 84.16 25 LEU D C 1
ATOM 4769 O O . LEU D 1 25 ? 12.287 -41.747 27.745 1.00 83.18 25 LEU D O 1
ATOM 4774 N N . ASN D 1 26 ? 14.368 -41.955 26.900 1.00 85.04 26 ASN D N 1
ATOM 4775 C CA . ASN D 1 26 ? 13.952 -42.471 25.597 1.00 86.24 26 ASN D CA 1
ATOM 4776 C C . ASN D 1 26 ? 13.187 -43.790 25.690 1.00 86.21 26 ASN D C 1
ATOM 4777 O O . ASN D 1 26 ? 12.289 -44.050 24.889 1.00 85.58 26 ASN D O 1
ATOM 4782 N N . ALA D 1 27 ? 13.555 -44.622 26.659 1.00 87.28 27 ALA D N 1
ATOM 4783 C CA . ALA D 1 27 ? 12.898 -45.908 26.852 1.00 88.52 27 ALA D CA 1
ATOM 4784 C C . ALA D 1 27 ? 11.510 -45.724 27.466 1.00 90.42 27 ALA D C 1
ATOM 4785 O O . ALA D 1 27 ? 10.690 -46.642 27.451 1.00 91.09 27 ALA D O 1
ATOM 4787 N N . ILE D 1 28 ? 11.253 -44.534 28.004 1.00 92.23 28 ILE D N 1
ATOM 4788 C CA . ILE D 1 28 ? 9.967 -44.226 28.623 1.00 93.75 28 ILE D CA 1
ATOM 4789 C C . ILE D 1 28 ? 9.018 -43.567 27.622 1.00 95.59 28 ILE D C 1
ATOM 4790 O O . ILE D 1 28 ? 7.830 -43.894 27.571 1.00 95.41 28 ILE D O 1
ATOM 4795 N N . SER D 1 29 ? 9.548 -42.636 26.832 1.00 96.96 29 SER D N 1
ATOM 4796 C CA . SER D 1 29 ? 8.751 -41.938 25.830 1.00 96.92 29 SER D CA 1
ATOM 4797 C C . SER D 1 29 ? 8.519 -42.852 24.631 1.00 98.46 29 SER D C 1
ATOM 4798 O O . SER D 1 29 ? 7.978 -42.430 23.607 1.00 100.06 29 SER D O 1
ATOM 4801 N N . ALA D 1 30 ? 8.939 -44.106 24.772 1.00 98.53 30 ALA D N 1
ATOM 4802 C CA . ALA D 1 30 ? 8.780 -45.109 23.722 1.00 98.77 30 ALA D CA 1
ATOM 4803 C C . ALA D 1 30 ? 7.943 -46.263 24.267 1.00 99.09 30 ALA D C 1
ATOM 4804 O O . ALA D 1 30 ? 7.405 -47.071 23.508 1.00 98.78 30 ALA D O 1
ATOM 4806 N N . ARG D 1 31 ? 7.841 -46.329 25.592 1.00 99.17 31 ARG D N 1
ATOM 4807 C CA . ARG D 1 31 ? 7.070 -47.369 26.262 1.00 98.31 31 ARG D CA 1
ATOM 4808 C C . ARG D 1 31 ? 5.588 -47.012 26.204 1.00 97.48 31 ARG D C 1
ATOM 4809 O O . ARG D 1 31 ? 4.739 -47.884 26.029 1.00 97.69 31 ARG D O 1
ATOM 4817 N N . ILE D 1 32 ? 5.286 -45.724 26.351 1.00 96.26 32 ILE D N 1
ATOM 4818 C CA . ILE D 1 32 ? 3.907 -45.251 26.310 1.00 95.38 32 ILE D CA 1
ATOM 4819 C C . ILE D 1 32 ? 3.497 -45.022 24.855 1.00 95.22 32 ILE D C 1
ATOM 4820 O O . ILE D 1 32 ? 2.348 -44.688 24.562 1.00 93.92 32 ILE D O 1
ATOM 4825 N N . THR D 1 33 ? 4.452 -45.203 23.946 1.00 96.54 33 THR D N 1
ATOM 4826 C CA . THR D 1 33 ? 4.202 -45.034 22.517 1.00 97.54 33 THR D CA 1
ATOM 4827 C C . THR D 1 33 ? 3.730 -46.350 21.905 1.00 97.74 33 THR D C 1
ATOM 4828 O O . THR D 1 33 ? 2.956 -46.355 20.949 1.00 98.56 33 THR D O 1
ATOM 4832 N N . GLN D 1 34 ? 4.199 -47.463 22.463 1.00 97.95 34 GLN D N 1
ATOM 4833 C CA . GLN D 1 34 ? 3.820 -48.783 21.974 1.00 98.06 34 GLN D CA 1
ATOM 4834 C C . GLN D 1 34 ? 2.882 -49.532 22.923 1.00 98.08 34 GLN D C 1
ATOM 4835 O O . GLN D 1 34 ? 2.566 -50.702 22.700 1.00 98.73 34 GLN D O 1
ATOM 4841 N N . MET D 1 35 ? 2.442 -48.854 23.980 1.00 96.64 35 MET D N 1
ATOM 4842 C CA . MET D 1 35 ? 1.513 -49.441 24.942 1.00 95.60 35 MET D CA 1
ATOM 4843 C C . MET D 1 35 ? 0.159 -48.757 24.809 1.00 94.55 35 MET D C 1
ATOM 4844 O O . MET D 1 35 ? -0.821 -49.173 25.423 1.00 94.47 35 MET D O 1
ATOM 4849 N N . GLY D 1 36 ? 0.114 -47.702 24.000 1.00 93.63 36 GLY D N 1
ATOM 4850 C CA . GLY D 1 36 ? -1.125 -46.973 23.800 1.00 93.45 36 GLY D CA 1
ATOM 4851 C C . GLY D 1 36 ? -1.540 -46.229 25.053 1.00 93.72 36 GLY D C 1
ATOM 4852 O O . GLY D 1 36 ? -1.934 -45.064 24.994 1.00 92.64 36 GLY D O 1
ATOM 4853 N N . GLY D 1 37 ? -1.453 -46.910 26.192 1.00 94.91 37 GLY D N 1
ATOM 4854 C CA . GLY D 1 37 ? -1.817 -46.301 27.455 1.00 96.80 37 GLY D CA 1
ATOM 4855 C C . GLY D 1 37 ? -3.283 -45.936 27.547 1.00 98.77 37 GLY D C 1
ATOM 4856 O O . GLY D 1 37 ? -4.009 -45.971 26.552 1.00 98.33 37 GLY D O 1
ATOM 4857 N N . PHE D 1 38 ? -3.717 -45.580 28.752 1.00 100.48 38 PHE D N 1
ATOM 4858 C CA . PHE D 1 38 ? -5.105 -45.200 28.992 1.00 101.19 38 PHE D CA 1
ATOM 4859 C C . PHE D 1 38 ? -5.285 -44.719 30.431 1.00 99.98 38 PHE D C 1
ATOM 4860 O O . PHE D 1 38 ? -6.039 -45.304 31.214 1.00 99.06 38 PHE D O 1
ATOM 4868 N N . PHE D 1 39 ? -4.567 -43.651 30.769 1.00 98.03 39 PHE D N 1
ATOM 4869 C CA . PHE D 1 39 ? -4.634 -43.047 32.095 1.00 94.67 39 PHE D CA 1
ATOM 4870 C C . PHE D 1 39 ? -4.981 -41.567 31.952 1.00 94.26 39 PHE D C 1
ATOM 4871 O O . PHE D 1 39 ? -5.037 -40.825 32.934 1.00 94.12 39 PHE D O 1
ATOM 4879 N N . ALA D 1 40 ? -5.211 -41.150 30.711 1.00 93.51 40 ALA D N 1
ATOM 4880 C CA . ALA D 1 40 ? -5.568 -39.771 30.400 1.00 92.48 40 ALA D CA 1
ATOM 4881 C C . ALA D 1 40 ? -4.601 -38.739 30.976 1.00 91.86 40 ALA D C 1
ATOM 4882 O O . ALA D 1 40 ? -3.397 -38.775 30.711 1.00 91.02 40 ALA D O 1
ATOM 4884 N N . LYS D 1 41 ? -5.147 -37.819 31.766 1.00 91.16 41 LYS D N 1
ATOM 4885 C CA . LYS D 1 41 ? -4.371 -36.747 32.379 1.00 89.32 41 LYS D CA 1
ATOM 4886 C C . LYS D 1 41 ? -4.258 -36.903 33.895 1.00 85.81 41 LYS D C 1
ATOM 4887 O O . LYS D 1 41 ? -3.156 -36.931 34.447 1.00 84.20 41 LYS D O 1
ATOM 4893 N N . GLY D 1 42 ? -5.405 -37.015 34.556 1.00 83.68 42 GLY D N 1
ATOM 4894 C CA . GLY D 1 42 ? -5.427 -37.148 36.002 1.00 81.99 42 GLY D CA 1
ATOM 4895 C C . GLY D 1 42 ? -4.600 -38.267 36.610 1.00 80.65 42 GLY D C 1
ATOM 4896 O O . GLY D 1 42 ? -3.775 -38.013 37.488 1.00 78.85 42 GLY D O 1
ATOM 4897 N N . ASP D 1 43 ? -4.824 -39.498 36.151 1.00 79.55 43 ASP D N 1
ATOM 4898 C CA . ASP D 1 43 ? -4.126 -40.680 36.663 1.00 78.14 43 ASP D CA 1
ATOM 4899 C C . ASP D 1 43 ? -2.708 -40.460 37.183 1.00 74.33 43 ASP D C 1
ATOM 4900 O O . ASP D 1 43 ? -1.980 -39.592 36.703 1.00 74.39 43 ASP D O 1
ATOM 4905 N N . ARG D 1 44 ? -2.327 -41.281 38.160 1.00 69.16 44 ARG D N 1
ATOM 4906 C CA . ARG D 1 44 ? -1.025 -41.188 38.814 1.00 62.56 44 ARG D CA 1
ATOM 4907 C C . ARG D 1 44 ? -0.281 -42.524 38.864 1.00 59.69 44 ARG D C 1
ATOM 4908 O O . ARG D 1 44 ? -0.894 -43.590 38.802 1.00 60.24 44 ARG D O 1
ATOM 4916 N N . ILE D 1 45 ? 1.041 -42.457 38.999 1.00 54.37 45 ILE D N 1
ATOM 4917 C CA . ILE D 1 45 ? 1.867 -43.657 39.061 1.00 47.32 45 ILE D CA 1
ATOM 4918 C C . ILE D 1 45 ? 2.964 -43.542 40.112 1.00 43.76 45 ILE D C 1
ATOM 4919 O O . ILE D 1 45 ? 3.255 -42.454 40.611 1.00 45.44 45 ILE D O 1
ATOM 4924 N N . SER D 1 46 ? 3.565 -44.677 40.449 1.00 39.89 46 SER D N 1
ATOM 4925 C CA . SER D 1 46 ? 4.660 -44.705 41.406 1.00 40.23 46 SER D CA 1
ATOM 4926 C C . SER D 1 46 ? 5.926 -44.937 40.603 1.00 40.29 46 SER D C 1
ATOM 4927 O O . SER D 1 46 ? 5.882 -45.519 39.517 1.00 40.85 46 SER D O 1
ATOM 4930 N N . LEU D 1 47 ? 7.050 -44.481 41.142 1.00 38.90 47 LEU D N 1
ATOM 4931 C CA . LEU D 1 47 ? 8.328 -44.605 40.461 1.00 38.42 47 LEU D CA 1
ATOM 4932 C C . LEU D 1 47 ? 9.322 -45.410 41.281 1.00 39.81 47 LEU D C 1
ATOM 4933 O O . LEU D 1 47 ? 9.509 -45.157 42.470 1.00 38.58 47 LEU D O 1
ATOM 4938 N N . MET D 1 48 ? 9.945 -46.394 40.644 1.00 45.91 48 MET D N 1
ATOM 4939 C CA . MET D 1 48 ? 10.945 -47.208 41.313 1.00 53.28 48 MET D CA 1
ATOM 4940 C C . MET D 1 48 ? 12.136 -47.313 40.384 1.00 58.46 48 MET D C 1
ATOM 4941 O O . MET D 1 48 ? 11.975 -47.442 39.170 1.00 60.46 48 MET D O 1
ATOM 4946 N N . ILE D 1 49 ? 13.330 -47.237 40.958 1.00 62.41 49 ILE D N 1
ATOM 4947 C CA . ILE D 1 49 ? 14.560 -47.322 40.185 1.00 66.32 49 ILE D CA 1
ATOM 4948 C C . ILE D 1 49 ? 15.553 -48.208 40.927 1.00 70.93 49 ILE D C 1
ATOM 4949 O O . ILE D 1 49 ? 15.786 -48.026 42.125 1.00 71.10 49 ILE D O 1
ATOM 4954 N N . GLU D 1 50 ? 16.122 -49.180 40.222 1.00 74.58 50 GLU D N 1
ATOM 4955 C CA . GLU D 1 50 ? 17.102 -50.069 40.833 1.00 78.90 50 GLU D CA 1
ATOM 4956 C C . GLU D 1 50 ? 18.318 -49.230 41.189 1.00 80.51 50 GLU D C 1
ATOM 4957 O O . GLU D 1 50 ? 18.620 -48.257 40.502 1.00 80.84 50 GLU D O 1
ATOM 4963 N N . ASN D 1 51 ? 19.016 -49.601 42.256 1.00 81.66 51 ASN D N 1
ATOM 4964 C CA . ASN D 1 51 ? 20.204 -48.861 42.667 1.00 83.32 51 ASN D CA 1
ATOM 4965 C C . ASN D 1 51 ? 19.898 -47.364 42.630 1.00 83.04 51 ASN D C 1
ATOM 4966 O O . ASN D 1 51 ? 20.663 -46.570 42.081 1.00 83.90 51 ASN D O 1
ATOM 4971 N N . HIS D 1 52 ? 18.762 -46.997 43.211 1.00 81.83 52 HIS D N 1
ATOM 4972 C CA . HIS D 1 52 ? 18.317 -45.611 43.258 1.00 79.75 52 HIS D CA 1
ATOM 4973 C C . HIS D 1 52 ? 19.418 -44.642 43.683 1.00 78.68 52 HIS D C 1
ATOM 4974 O O . HIS D 1 52 ? 19.608 -43.600 43.053 1.00 79.09 52 HIS D O 1
ATOM 4981 N N . ASN D 1 53 ? 20.137 -44.991 44.747 1.00 76.67 53 ASN D N 1
ATOM 4982 C CA . ASN D 1 53 ? 21.219 -44.156 45.268 1.00 76.25 53 ASN D CA 1
ATOM 4983 C C . ASN D 1 53 ? 22.181 -43.711 44.173 1.00 72.51 53 ASN D C 1
ATOM 4984 O O . ASN D 1 53 ? 22.989 -42.803 44.369 1.00 71.18 53 ASN D O 1
ATOM 4989 N N . LYS D 1 54 ? 22.080 -44.355 43.018 1.00 69.29 54 LYS D N 1
ATOM 4990 C CA . LYS D 1 54 ? 22.943 -44.050 41.888 1.00 65.98 54 LYS D CA 1
ATOM 4991 C C . LYS D 1 54 ? 22.292 -43.131 40.863 1.00 61.45 54 LYS D C 1
ATOM 4992 O O . LYS D 1 54 ? 22.953 -42.686 39.931 1.00 61.01 54 LYS D O 1
ATOM 4998 N N . HIS D 1 55 ? 21.007 -42.830 41.038 1.00 60.20 55 HIS D N 1
ATOM 4999 C CA . HIS D 1 55 ? 20.305 -41.983 40.075 1.00 55.49 55 HIS D CA 1
ATOM 5000 C C . HIS D 1 55 ? 19.425 -40.872 40.659 1.00 52.87 55 HIS D C 1
ATOM 5001 O O . HIS D 1 55 ? 18.631 -40.267 39.934 1.00 48.50 55 HIS D O 1
ATOM 5008 N N . SER D 1 56 ? 19.568 -40.602 41.955 1.00 50.69 56 SER D N 1
ATOM 5009 C CA . SER D 1 56 ? 18.782 -39.562 42.624 1.00 52.34 56 SER D CA 1
ATOM 5010 C C . SER D 1 56 ? 18.736 -38.238 41.863 1.00 51.06 56 SER D C 1
ATOM 5011 O O . SER D 1 56 ? 17.676 -37.631 41.719 1.00 52.75 56 SER D O 1
ATOM 5014 N N . GLN D 1 57 ? 19.895 -37.797 41.389 1.00 47.85 57 GLN D N 1
ATOM 5015 C CA . GLN D 1 57 ? 20.018 -36.546 40.649 1.00 44.09 57 GLN D CA 1
ATOM 5016 C C . GLN D 1 57 ? 19.159 -36.500 39.390 1.00 43.06 57 GLN D C 1
ATOM 5017 O O . GLN D 1 57 ? 18.923 -35.430 38.827 1.00 44.73 57 GLN D O 1
ATOM 5023 N N . ASP D 1 58 ? 18.655 -37.653 38.967 1.00 43.74 58 ASP D N 1
ATOM 5024 C CA . ASP D 1 58 ? 17.846 -37.727 37.750 1.00 41.89 58 ASP D CA 1
ATOM 5025 C C . ASP D 1 58 ? 16.335 -37.636 37.967 1.00 36.78 58 ASP D C 1
ATOM 5026 O O . ASP D 1 58 ? 15.577 -37.431 37.018 1.00 34.10 58 ASP D O 1
ATOM 5031 N N . ILE D 1 59 ? 15.896 -37.778 39.212 1.00 38.13 59 ILE D N 1
ATOM 5032 C CA . ILE D 1 59 ? 14.470 -37.742 39.527 1.00 30.37 59 ILE D CA 1
ATOM 5033 C C . ILE D 1 59 ? 13.709 -36.510 39.050 1.00 25.63 59 ILE D C 1
ATOM 5034 O O . ILE D 1 59 ? 12.592 -36.623 38.567 1.00 30.09 59 ILE D O 1
ATOM 5039 N N . PRO D 1 60 ? 14.276 -35.307 39.214 1.00 24.75 60 PRO D N 1
ATOM 5040 C CA . PRO D 1 60 ? 13.499 -34.157 38.731 1.00 27.11 60 PRO D CA 1
ATOM 5041 C C . PRO D 1 60 ? 13.143 -34.251 37.237 1.00 29.65 60 PRO D C 1
ATOM 5042 O O . PRO D 1 60 ? 12.007 -33.990 36.850 1.00 28.57 60 PRO D O 1
ATOM 5046 N N . ARG D 1 61 ? 14.101 -34.640 36.401 1.00 33.87 61 ARG D N 1
ATOM 5047 C CA . ARG D 1 61 ? 13.824 -34.754 34.968 1.00 42.16 61 ARG D CA 1
ATOM 5048 C C . ARG D 1 61 ? 12.868 -35.896 34.653 1.00 44.06 61 ARG D C 1
ATOM 5049 O O . ARG D 1 61 ? 11.921 -35.716 33.890 1.00 45.50 61 ARG D O 1
ATOM 5057 N N . ILE D 1 62 ? 13.108 -37.069 35.235 1.00 44.57 62 ILE D N 1
ATOM 5058 C CA . ILE D 1 62 ? 12.228 -38.206 34.990 1.00 40.97 62 ILE D CA 1
ATOM 5059 C C . ILE D 1 62 ? 10.797 -37.842 35.366 1.00 41.58 62 ILE D C 1
ATOM 5060 O O . ILE D 1 62 ? 9.863 -38.180 34.651 1.00 42.89 62 ILE D O 1
ATOM 5065 N N . VAL D 1 63 ? 10.617 -37.143 36.482 1.00 39.22 63 VAL D N 1
ATOM 5066 C CA . VAL D 1 63 ? 9.271 -36.759 36.875 1.00 38.63 63 VAL D CA 1
ATOM 5067 C C . VAL D 1 63 ? 8.706 -35.767 35.867 1.00 44.73 63 VAL D C 1
ATOM 5068 O O . VAL D 1 63 ? 7.503 -35.756 35.607 1.00 49.27 63 VAL D O 1
ATOM 5072 N N . SER D 1 64 ? 9.575 -34.932 35.302 1.00 47.74 64 SER D N 1
ATOM 5073 C CA . SER D 1 64 ? 9.156 -33.940 34.315 1.00 46.87 64 SER D CA 1
ATOM 5074 C C . SER D 1 64 ? 8.834 -34.598 32.984 1.00 46.98 64 SER D C 1
ATOM 5075 O O . SER D 1 64 ? 7.755 -34.404 32.434 1.00 43.47 64 SER D O 1
ATOM 5078 N N . HIS D 1 65 ? 9.785 -35.374 32.478 1.00 47.70 65 HIS D N 1
ATOM 5079 C CA . HIS D 1 65 ? 9.635 -36.079 31.214 1.00 53.51 65 HIS D CA 1
ATOM 5080 C C . HIS D 1 65 ? 8.354 -36.902 31.207 1.00 54.40 65 HIS D C 1
ATOM 5081 O O . HIS D 1 65 ? 7.660 -36.979 30.193 1.00 50.79 65 HIS D O 1
ATOM 5088 N N . LEU D 1 66 ? 8.059 -37.506 32.357 1.00 58.36 66 LEU D N 1
ATOM 5089 C CA . LEU D 1 66 ? 6.879 -38.345 32.557 1.00 57.79 66 LEU D CA 1
ATOM 5090 C C . LEU D 1 66 ? 5.627 -37.473 32.557 1.00 57.41 66 LEU D C 1
ATOM 5091 O O . LEU D 1 66 ? 4.632 -37.794 31.906 1.00 59.23 66 LEU D O 1
ATOM 5096 N N . ARG D 1 67 ? 5.687 -36.368 33.292 1.00 55.45 67 ARG D N 1
ATOM 5097 C CA . ARG D 1 67 ? 4.571 -35.435 33.376 1.00 58.15 67 ARG D CA 1
ATOM 5098 C C . ARG D 1 67 ? 4.365 -34.755 32.019 1.00 58.23 67 ARG D C 1
ATOM 5099 O O . ARG D 1 67 ? 3.301 -34.199 31.740 1.00 57.89 67 ARG D O 1
ATOM 5107 N N . ASN D 1 68 ? 5.392 -34.805 31.176 1.00 59.32 68 ASN D N 1
ATOM 5108 C CA . ASN D 1 68 ? 5.311 -34.225 29.838 1.00 63.95 68 ASN D CA 1
ATOM 5109 C C . ASN D 1 68 ? 4.479 -35.159 28.964 1.00 63.87 68 ASN D C 1
ATOM 5110 O O . ASN D 1 68 ? 3.988 -34.772 27.903 1.00 62.76 68 ASN D O 1
ATOM 5115 N N . LEU D 1 69 ? 4.331 -36.396 29.427 1.00 63.96 69 LEU D N 1
ATOM 5116 C CA . LEU D 1 69 ? 3.556 -37.404 28.719 1.00 63.03 69 LEU D CA 1
ATOM 5117 C C . LEU D 1 69 ? 2.217 -37.599 29.423 1.00 65.31 69 LEU D C 1
ATOM 5118 O O . LEU D 1 69 ? 1.528 -38.590 29.195 1.00 69.37 69 LEU D O 1
ATOM 5123 N N . GLY D 1 70 ? 1.867 -36.659 30.296 1.00 65.82 70 GLY D N 1
ATOM 5124 C CA . GLY D 1 70 ? 0.595 -36.725 30.998 1.00 67.59 70 GLY D CA 1
ATOM 5125 C C . GLY D 1 70 ? 0.495 -37.534 32.282 1.00 70.92 70 GLY D C 1
ATOM 5126 O O . GLY D 1 70 ? -0.574 -37.582 32.888 1.00 73.07 70 GLY D O 1
ATOM 5127 N N . LEU D 1 71 ? 1.585 -38.165 32.711 1.00 71.26 71 LEU D N 1
ATOM 5128 C CA . LEU D 1 71 ? 1.562 -38.966 33.937 1.00 69.87 71 LEU D CA 1
ATOM 5129 C C . LEU D 1 71 ? 2.101 -38.230 35.167 1.00 66.58 71 LEU D C 1
ATOM 5130 O O . LEU D 1 71 ? 3.108 -37.523 35.096 1.00 67.24 71 LEU D O 1
ATOM 5135 N N . GLU D 1 72 ? 1.419 -38.410 36.294 1.00 62.33 72 GLU D N 1
ATOM 5136 C CA . GLU D 1 72 ? 1.803 -37.785 37.556 1.00 60.65 72 GLU D CA 1
ATOM 5137 C C . GLU D 1 72 ? 2.414 -38.772 38.556 1.00 60.03 72 GLU D C 1
ATOM 5138 O O . GLU D 1 72 ? 1.756 -39.723 38.983 1.00 59.56 72 GLU D O 1
ATOM 5144 N N . VAL D 1 73 ? 3.669 -38.543 38.933 1.00 54.80 73 VAL D N 1
ATOM 5145 C CA . VAL D 1 73 ? 4.329 -39.407 39.900 1.00 48.26 73 VAL D CA 1
ATOM 5146 C C . VAL D 1 73 ? 3.778 -39.035 41.263 1.00 47.18 73 VAL D C 1
ATOM 5147 O O . VAL D 1 73 ? 3.829 -37.873 41.659 1.00 51.49 73 VAL D O 1
ATOM 5151 N N . SER D 1 74 ? 3.246 -40.023 41.975 1.00 43.61 74 SER D N 1
ATOM 5152 C CA . SER D 1 74 ? 2.653 -39.791 43.285 1.00 40.19 74 SER D CA 1
ATOM 5153 C C . SER D 1 74 ? 3.555 -40.220 44.434 1.00 37.14 74 SER D C 1
ATOM 5154 O O . SER D 1 74 ? 3.434 -39.730 45.553 1.00 36.81 74 SER D O 1
ATOM 5157 N N . GLN D 1 75 ? 4.450 -41.160 44.167 1.00 33.67 75 GLN D N 1
ATOM 5158 C CA . GLN D 1 75 ? 5.355 -41.619 45.202 1.00 33.59 75 GLN D CA 1
ATOM 5159 C C . GLN D 1 75 ? 6.551 -42.298 44.578 1.00 28.30 75 GLN D C 1
ATOM 5160 O O . GLN D 1 75 ? 6.508 -42.715 43.428 1.00 31.86 75 GLN D O 1
ATOM 5166 N N . ILE D 1 76 ? 7.626 -42.389 45.348 1.00 28.80 76 ILE D N 1
ATOM 5167 C CA . ILE D 1 76 ? 8.857 -43.000 44.882 1.00 31.65 76 ILE D CA 1
ATOM 5168 C C . ILE D 1 76 ? 9.157 -44.237 45.728 1.00 36.95 76 ILE D C 1
ATOM 5169 O O . ILE D 1 76 ? 9.217 -44.156 46.960 1.00 39.76 76 ILE D O 1
ATOM 5174 N N . LEU D 1 77 ? 9.334 -45.379 45.064 1.00 37.51 77 LEU D N 1
ATOM 5175 C CA . LEU D 1 77 ? 9.607 -46.637 45.754 1.00 42.27 77 LEU D CA 1
ATOM 5176 C C . LEU D 1 77 ? 11.052 -47.076 45.578 1.00 43.73 77 LEU D C 1
ATOM 5177 O O . LEU D 1 77 ? 11.628 -46.936 44.503 1.00 45.83 77 LEU D O 1
ATOM 5182 N N . VAL D 1 78 ? 11.627 -47.613 46.648 1.00 46.65 78 VAL D N 1
ATOM 5183 C CA . VAL D 1 78 ? 13.007 -48.088 46.648 1.00 48.77 78 VAL D CA 1
ATOM 5184 C C . VAL D 1 78 ? 13.127 -49.471 46.006 1.00 49.42 78 VAL D C 1
ATOM 5185 O O . VAL D 1 78 ? 13.740 -49.628 44.942 1.00 50.19 78 VAL D O 1
ATOM 5189 N N . SER D 1 93 ? 11.901 -48.911 50.359 1.00 58.04 93 SER D N 1
ATOM 5190 C CA . SER D 1 93 ? 11.127 -47.924 51.106 1.00 57.22 93 SER D CA 1
ATOM 5191 C C . SER D 1 93 ? 10.184 -47.156 50.187 1.00 53.40 93 SER D C 1
ATOM 5192 O O . SER D 1 93 ? 10.213 -47.329 48.967 1.00 52.22 93 SER D O 1
ATOM 5195 N N . ARG D 1 94 ? 9.352 -46.303 50.774 1.00 51.08 94 ARG D N 1
ATOM 5196 C CA . ARG D 1 94 ? 8.410 -45.525 49.984 1.00 51.59 94 ARG D CA 1
ATOM 5197 C C . ARG D 1 94 ? 8.196 -44.101 50.492 1.00 49.67 94 ARG D C 1
ATOM 5198 O O . ARG D 1 94 ? 7.887 -43.886 51.663 1.00 50.60 94 ARG D O 1
ATOM 5206 N N . THR D 1 95 ? 8.360 -43.133 49.595 1.00 46.87 95 THR D N 1
ATOM 5207 C CA . THR D 1 95 ? 8.176 -41.725 49.930 1.00 44.88 95 THR D CA 1
ATOM 5208 C C . THR D 1 95 ? 7.065 -41.121 49.076 1.00 43.52 95 THR D C 1
ATOM 5209 O O . THR D 1 95 ? 6.881 -41.502 47.919 1.00 43.95 95 THR D O 1
ATOM 5213 N N . THR D 1 96 ? 6.312 -40.188 49.647 1.00 42.15 96 THR D N 1
ATOM 5214 C CA . THR D 1 96 ? 5.230 -39.558 48.901 1.00 45.05 96 THR D CA 1
ATOM 5215 C C . THR D 1 96 ? 5.707 -38.260 48.259 1.00 44.29 96 THR D C 1
ATOM 5216 O O . THR D 1 96 ? 6.168 -37.340 48.944 1.00 40.11 96 THR D O 1
ATOM 5220 N N . VAL D 1 97 ? 5.593 -38.195 46.937 1.00 43.42 97 VAL D N 1
ATOM 5221 C CA . VAL D 1 97 ? 6.033 -37.025 46.199 1.00 47.15 97 VAL D CA 1
ATOM 5222 C C . VAL D 1 97 ? 4.938 -35.997 45.973 1.00 51.21 97 VAL D C 1
ATOM 5223 O O . VAL D 1 97 ? 3.750 -36.267 46.138 1.00 47.44 97 VAL D O 1
ATOM 5227 N N . GLU D 1 98 ? 5.371 -34.807 45.581 1.00 59.61 98 GLU D N 1
ATOM 5228 C CA . GLU D 1 98 ? 4.472 -33.700 45.289 1.00 62.50 98 GLU D CA 1
ATOM 5229 C C . GLU D 1 98 ? 5.257 -32.612 44.566 1.00 61.75 98 GLU D C 1
ATOM 5230 O O . GLU D 1 98 ? 6.075 -31.906 45.159 1.00 58.51 98 GLU D O 1
ATOM 5236 N N . SER D 1 99 ? 5.028 -32.514 43.263 1.00 64.57 99 SER D N 1
ATOM 5237 C CA . SER D 1 99 ? 5.685 -31.504 42.455 1.00 64.75 99 SER D CA 1
ATOM 5238 C C . SER D 1 99 ? 4.684 -30.365 42.328 1.00 65.09 99 SER D C 1
ATOM 5239 O O . SER D 1 99 ? 4.439 -29.858 41.231 1.00 67.31 99 SER D O 1
ATOM 5242 N N . THR D 1 100 ? 4.098 -29.984 43.462 1.00 64.00 100 THR D N 1
ATOM 5243 C CA . THR D 1 100 ? 3.106 -28.911 43.511 1.00 61.07 100 THR D CA 1
ATOM 5244 C C . THR D 1 100 ? 3.739 -27.597 43.073 1.00 58.24 100 THR D C 1
ATOM 5245 O O . THR D 1 100 ? 4.350 -27.518 42.010 1.00 60.48 100 THR D O 1
ATOM 5249 N N . GLY D 1 101 ? 3.582 -26.560 43.884 1.00 55.65 101 GLY D N 1
ATOM 5250 C CA . GLY D 1 101 ? 4.176 -25.282 43.539 1.00 50.63 101 GLY D CA 1
ATOM 5251 C C . GLY D 1 101 ? 5.605 -25.236 44.038 1.00 45.85 101 GLY D C 1
ATOM 5252 O O . GLY D 1 101 ? 5.965 -25.965 44.971 1.00 43.67 101 GLY D O 1
ATOM 5253 N N . LYS D 1 102 ? 6.427 -24.390 43.424 1.00 40.43 102 LYS D N 1
ATOM 5254 C CA . LYS D 1 102 ? 7.815 -24.278 43.841 1.00 33.07 102 LYS D CA 1
ATOM 5255 C C . LYS D 1 102 ? 7.911 -23.488 45.131 1.00 26.74 102 LYS D C 1
ATOM 5256 O O . LYS D 1 102 ? 8.985 -23.378 45.726 1.00 29.73 102 LYS D O 1
ATOM 5262 N N . VAL D 1 103 ? 6.793 -22.909 45.549 1.00 22.37 103 VAL D N 1
ATOM 5263 C CA . VAL D 1 103 ? 6.758 -22.185 46.814 1.00 24.29 103 VAL D CA 1
ATOM 5264 C C . VAL D 1 103 ? 5.838 -23.011 47.721 1.00 28.50 103 VAL D C 1
ATOM 5265 O O . VAL D 1 103 ? 4.668 -23.255 47.397 1.00 27.22 103 VAL D O 1
ATOM 5269 N N . ILE D 1 104 ? 6.400 -23.473 48.832 1.00 27.39 104 ILE D N 1
ATOM 5270 C CA . ILE D 1 104 ? 5.675 -24.306 49.788 1.00 32.42 104 ILE D CA 1
ATOM 5271 C C . ILE D 1 104 ? 5.425 -23.536 51.074 1.00 30.10 104 ILE D C 1
ATOM 5272 O O . ILE D 1 104 ? 6.360 -23.027 51.700 1.00 29.19 104 ILE D O 1
ATOM 5277 N N . LYS D 1 105 ? 4.156 -23.452 51.458 1.00 31.89 105 LYS D N 1
ATOM 5278 C CA . LYS D 1 105 ? 3.758 -22.715 52.652 1.00 38.63 105 LYS D CA 1
ATOM 5279 C C . LYS D 1 105 ? 3.314 -23.618 53.804 1.00 41.20 105 LYS D C 1
ATOM 5280 O O . LYS D 1 105 ? 2.313 -23.348 54.464 1.00 38.75 105 LYS D O 1
ATOM 5286 N N . ARG D 1 106 ? 4.074 -24.681 54.045 1.00 42.87 106 ARG D N 1
ATOM 5287 C CA . ARG D 1 106 ? 3.772 -25.630 55.110 1.00 39.09 106 ARG D CA 1
ATOM 5288 C C . ARG D 1 106 ? 5.050 -26.400 55.354 1.00 37.75 106 ARG D C 1
ATOM 5289 O O . ARG D 1 106 ? 6.051 -26.156 54.687 1.00 36.71 106 ARG D O 1
ATOM 5297 N N . ASN D 1 107 ? 5.026 -27.332 56.300 1.00 38.51 107 ASN D N 1
ATOM 5298 C CA . ASN D 1 107 ? 6.216 -28.126 56.592 1.00 33.78 107 ASN D CA 1
ATOM 5299 C C . ASN D 1 107 ? 6.259 -29.318 55.665 1.00 29.65 107 ASN D C 1
ATOM 5300 O O . ASN D 1 107 ? 5.222 -29.767 55.184 1.00 23.74 107 ASN D O 1
ATOM 5305 N N . ILE D 1 108 ? 7.462 -29.810 55.391 1.00 28.99 108 ILE D N 1
ATOM 5306 C CA . ILE D 1 108 ? 7.605 -30.996 54.551 1.00 29.93 108 ILE D CA 1
ATOM 5307 C C . ILE D 1 108 ? 7.798 -32.089 55.596 1.00 28.06 108 ILE D C 1
ATOM 5308 O O . ILE D 1 108 ? 8.791 -32.083 56.328 1.00 24.76 108 ILE D O 1
ATOM 5313 N N . ARG D 1 109 ? 6.838 -33.006 55.667 1.00 30.33 109 ARG D N 1
ATOM 5314 C CA . ARG D 1 109 ? 6.844 -34.084 56.665 1.00 36.94 109 ARG D CA 1
ATOM 5315 C C . ARG D 1 109 ? 7.613 -35.354 56.324 1.00 35.11 109 ARG D C 1
ATOM 5316 O O . ARG D 1 109 ? 7.976 -35.596 55.178 1.00 35.87 109 ARG D O 1
ATOM 5324 N N . SER D 1 110 ? 7.843 -36.171 57.346 1.00 37.42 110 SER D N 1
ATOM 5325 C CA . SER D 1 110 ? 8.551 -37.431 57.181 1.00 34.04 110 SER D CA 1
ATOM 5326 C C . SER D 1 110 ? 7.879 -38.276 56.114 1.00 33.26 110 SER D C 1
ATOM 5327 O O . SER D 1 110 ? 6.648 -38.345 56.039 1.00 30.77 110 SER D O 1
ATOM 5330 N N . GLY D 1 111 ? 8.693 -38.919 55.284 1.00 33.27 111 GLY D N 1
ATOM 5331 C CA . GLY D 1 111 ? 8.151 -39.761 54.237 1.00 36.86 111 GLY D CA 1
ATOM 5332 C C . GLY D 1 111 ? 7.713 -38.956 53.034 1.00 36.70 111 GLY D C 1
ATOM 5333 O O . GLY D 1 111 ? 7.228 -39.516 52.048 1.00 39.64 111 GLY D O 1
ATOM 5334 N N . GLN D 1 112 ? 7.878 -37.639 53.120 1.00 34.40 112 GLN D N 1
ATOM 5335 C CA . GLN D 1 112 ? 7.509 -36.747 52.024 1.00 31.49 112 GLN D CA 1
ATOM 5336 C C . GLN D 1 112 ? 8.723 -36.312 51.224 1.00 29.36 112 GLN D C 1
ATOM 5337 O O . GLN D 1 112 ? 9.813 -36.119 51.765 1.00 29.29 112 GLN D O 1
ATOM 5343 N N . THR D 1 113 ? 8.530 -36.168 49.922 1.00 29.09 113 THR D N 1
ATOM 5344 C CA . THR D 1 113 ? 9.606 -35.729 49.059 1.00 27.17 113 THR D CA 1
ATOM 5345 C C . THR D 1 113 ? 9.068 -34.706 48.081 1.00 26.78 113 THR D C 1
ATOM 5346 O O . THR D 1 113 ? 8.080 -34.948 47.387 1.00 25.77 113 THR D O 1
ATOM 5350 N N . VAL D 1 114 ? 9.721 -33.550 48.049 1.00 27.17 114 VAL D N 1
ATOM 5351 C CA . VAL D 1 114 ? 9.366 -32.476 47.125 1.00 23.36 114 VAL D CA 1
ATOM 5352 C C . VAL D 1 114 ? 10.247 -32.666 45.891 1.00 23.61 114 VAL D C 1
ATOM 5353 O O . VAL D 1 114 ? 11.464 -32.812 46.018 1.00 22.77 114 VAL D O 1
ATOM 5357 N N . VAL D 1 115 ? 9.645 -32.683 44.707 1.00 23.38 115 VAL D N 1
ATOM 5358 C CA . VAL D 1 115 ? 10.419 -32.814 43.483 1.00 19.24 115 VAL D CA 1
ATOM 5359 C C . VAL D 1 115 ? 10.106 -31.615 42.585 1.00 23.89 115 VAL D C 1
ATOM 5360 O O . VAL D 1 115 ? 8.954 -31.397 42.202 1.00 19.98 115 VAL D O 1
ATOM 5364 N N . HIS D 1 116 ? 11.132 -30.847 42.238 1.00 25.76 116 HIS D N 1
ATOM 5365 C CA . HIS D 1 116 ? 10.943 -29.681 41.377 1.00 26.41 116 HIS D CA 1
ATOM 5366 C C . HIS D 1 116 ? 12.074 -29.443 40.394 1.00 23.45 116 HIS D C 1
ATOM 5367 O O . HIS D 1 116 ? 13.230 -29.670 40.712 1.00 20.07 116 HIS D O 1
ATOM 5374 N N . SER D 1 117 ? 11.732 -28.976 39.198 1.00 24.28 117 SER D N 1
ATOM 5375 C CA . SER D 1 117 ? 12.731 -28.726 38.164 1.00 26.03 117 SER D CA 1
ATOM 5376 C C . SER D 1 117 ? 13.564 -27.470 38.404 1.00 27.03 117 SER D C 1
ATOM 5377 O O . SER D 1 117 ? 14.721 -27.415 37.996 1.00 31.14 117 SER D O 1
ATOM 5380 N N . GLY D 1 118 ? 12.982 -26.464 39.052 1.00 24.73 118 GLY D N 1
ATOM 5381 C CA . GLY D 1 118 ? 13.717 -25.231 39.307 1.00 24.86 118 GLY D CA 1
ATOM 5382 C C . GLY D 1 118 ? 14.074 -25.074 40.771 1.00 20.56 118 GLY D C 1
ATOM 5383 O O . GLY D 1 118 ? 14.398 -26.055 41.434 1.00 22.89 118 GLY D O 1
ATOM 5384 N N . ASP D 1 119 ? 14.016 -23.847 41.278 1.00 22.28 119 ASP D N 1
ATOM 5385 C CA . ASP D 1 119 ? 14.320 -23.590 42.682 1.00 21.91 119 ASP D CA 1
ATOM 5386 C C . ASP D 1 119 ? 13.116 -23.979 43.540 1.00 24.78 119 ASP D C 1
ATOM 5387 O O . ASP D 1 119 ? 11.992 -24.035 43.041 1.00 27.98 119 ASP D O 1
ATOM 5392 N N . VAL D 1 120 ? 13.354 -24.245 44.825 1.00 21.17 120 VAL D N 1
ATOM 5393 C CA . VAL D 1 120 ? 12.278 -24.588 45.756 1.00 22.06 120 VAL D CA 1
ATOM 5394 C C . VAL D 1 120 ? 12.371 -23.688 46.986 1.00 17.04 120 VAL D C 1
ATOM 5395 O O . VAL D 1 120 ? 13.443 -23.525 47.580 1.00 15.74 120 VAL D O 1
ATOM 5399 N N . ILE D 1 121 ? 11.252 -23.076 47.349 1.00 18.16 121 ILE D N 1
ATOM 5400 C CA . ILE D 1 121 ? 11.233 -22.195 48.509 1.00 20.18 121 ILE D CA 1
ATOM 5401 C C . ILE D 1 121 ? 10.263 -22.743 49.546 1.00 21.89 121 ILE D C 1
ATOM 5402 O O . ILE D 1 121 ? 9.081 -22.974 49.257 1.00 20.06 121 ILE D O 1
ATOM 5407 N N . VAL D 1 122 ? 10.771 -22.944 50.754 1.00 23.12 122 VAL D N 1
ATOM 5408 C CA . VAL D 1 122 ? 9.962 -23.482 51.833 1.00 23.42 122 VAL D CA 1
ATOM 5409 C C . VAL D 1 122 ? 9.780 -22.510 52.996 1.00 22.15 122 VAL D C 1
ATOM 5410 O O . VAL D 1 122 ? 10.724 -22.177 53.708 1.00 20.20 122 VAL D O 1
ATOM 5414 N N . PHE D 1 123 ? 8.553 -22.033 53.163 1.00 27.04 123 PHE D N 1
ATOM 5415 C CA . PHE D 1 123 ? 8.242 -21.150 54.276 1.00 33.20 123 PHE D CA 1
ATOM 5416 C C . PHE D 1 123 ? 7.674 -22.101 55.311 1.00 33.91 123 PHE D C 1
ATOM 5417 O O . PHE D 1 123 ? 6.461 -22.239 55.480 1.00 37.04 123 PHE D O 1
ATOM 5425 N N . GLY D 1 124 ? 8.597 -22.787 55.965 1.00 34.24 124 GLY D N 1
ATOM 5426 C CA . GLY D 1 124 ? 8.255 -23.770 56.964 1.00 33.66 124 GLY D CA 1
ATOM 5427 C C . GLY D 1 124 ? 9.503 -24.578 57.239 1.00 32.64 124 GLY D C 1
ATOM 5428 O O . GLY D 1 124 ? 10.617 -24.135 56.945 1.00 30.38 124 GLY D O 1
ATOM 5429 N N . ASN D 1 125 ? 9.322 -25.770 57.792 1.00 35.82 125 ASN D N 1
ATOM 5430 C CA . ASN D 1 125 ? 10.450 -26.627 58.120 1.00 32.74 125 ASN D CA 1
ATOM 5431 C C . ASN D 1 125 ? 10.494 -27.873 57.257 1.00 29.18 125 ASN D C 1
ATOM 5432 O O . ASN D 1 125 ? 9.479 -28.307 56.715 1.00 27.91 125 ASN D O 1
ATOM 5437 N N . VAL D 1 126 ? 11.686 -28.436 57.122 1.00 29.29 126 VAL D N 1
ATOM 5438 C CA . VAL D 1 126 ? 11.848 -29.683 56.394 1.00 30.93 126 VAL D CA 1
ATOM 5439 C C . VAL D 1 126 ? 12.252 -30.688 57.479 1.00 28.51 126 VAL D C 1
ATOM 5440 O O . VAL D 1 126 ? 13.350 -30.611 58.032 1.00 24.61 126 VAL D O 1
ATOM 5444 N N . ASN D 1 127 ? 11.352 -31.616 57.787 1.00 33.04 127 ASN D N 1
ATOM 5445 C CA . ASN D 1 127 ? 11.587 -32.618 58.835 1.00 38.46 127 ASN D CA 1
ATOM 5446 C C . ASN D 1 127 ? 12.635 -33.700 58.536 1.00 42.02 127 ASN D C 1
ATOM 5447 O O . ASN D 1 127 ? 12.993 -33.943 57.377 1.00 38.85 127 ASN D O 1
ATOM 5452 N N . LYS D 1 128 ? 13.113 -34.346 59.602 1.00 46.84 128 LYS D N 1
ATOM 5453 C CA . LYS D 1 128 ? 14.152 -35.385 59.536 1.00 47.05 128 LYS D CA 1
ATOM 5454 C C . LYS D 1 128 ? 14.061 -36.498 58.492 1.00 46.03 128 LYS D C 1
ATOM 5455 O O . LYS D 1 128 ? 15.090 -36.963 57.996 1.00 51.49 128 LYS D O 1
ATOM 5461 N N . GLY D 1 129 ? 12.855 -36.941 58.162 1.00 37.41 129 GLY D N 1
ATOM 5462 C CA . GLY D 1 129 ? 12.716 -38.009 57.183 1.00 35.41 129 GLY D CA 1
ATOM 5463 C C . GLY D 1 129 ? 12.104 -37.518 55.890 1.00 32.29 129 GLY D C 1
ATOM 5464 O O . GLY D 1 129 ? 11.483 -38.275 55.141 1.00 28.59 129 GLY D O 1
ATOM 5465 N N . ALA D 1 130 ? 12.268 -36.224 55.644 1.00 30.36 130 ALA D N 1
ATOM 5466 C CA . ALA D 1 130 ? 11.735 -35.600 54.450 1.00 26.32 130 ALA D CA 1
ATOM 5467 C C . ALA D 1 130 ? 12.884 -35.359 53.506 1.00 24.84 130 ALA D C 1
ATOM 5468 O O . ALA D 1 130 ? 14.051 -35.376 53.909 1.00 27.69 130 ALA D O 1
ATOM 5470 N N . GLU D 1 131 ? 12.562 -35.139 52.242 1.00 23.22 131 GLU D N 1
ATOM 5471 C CA . GLU D 1 131 ? 13.611 -34.886 51.273 1.00 27.60 131 GLU D CA 1
ATOM 5472 C C . GLU D 1 131 ? 13.172 -33.837 50.260 1.00 24.55 131 GLU D C 1
ATOM 5473 O O . GLU D 1 131 ? 11.987 -33.697 49.964 1.00 21.22 131 GLU D O 1
ATOM 5479 N N . ILE D 1 132 ? 14.139 -33.087 49.753 1.00 20.50 132 ILE D N 1
ATOM 5480 C CA . ILE D 1 132 ? 13.867 -32.092 48.735 1.00 21.84 132 ILE D CA 1
ATOM 5481 C C . ILE D 1 132 ? 14.782 -32.409 47.576 1.00 17.16 132 ILE D C 1
ATOM 5482 O O . ILE D 1 132 ? 15.991 -32.536 47.765 1.00 20.53 132 ILE D O 1
ATOM 5487 N N . LEU D 1 133 ? 14.202 -32.585 46.394 1.00 11.98 133 LEU D N 1
ATOM 5488 C CA . LEU D 1 133 ? 14.978 -32.844 45.181 1.00 15.12 133 LEU D CA 1
ATOM 5489 C C . LEU D 1 133 ? 14.658 -31.670 44.277 1.00 19.17 133 LEU D C 1
ATOM 5490 O O . LEU D 1 133 ? 13.538 -31.550 43.759 1.00 18.66 133 LEU D O 1
ATOM 5495 N N . ALA D 1 134 ? 15.636 -30.790 44.099 1.00 16.30 134 ALA D N 1
ATOM 5496 C CA . ALA D 1 134 ? 15.427 -29.599 43.287 1.00 14.38 134 ALA D CA 1
ATOM 5497 C C . ALA D 1 134 ? 16.380 -29.444 42.105 1.00 16.47 134 ALA D C 1
ATOM 5498 O O . ALA D 1 134 ? 17.583 -29.685 42.221 1.00 13.81 134 ALA D O 1
ATOM 5500 N N . GLY D 1 135 ? 15.833 -29.037 40.963 1.00 19.07 135 GLY D N 1
ATOM 5501 C CA . GLY D 1 135 ? 16.656 -28.821 39.786 1.00 19.40 135 GLY D CA 1
ATOM 5502 C C . GLY D 1 135 ? 17.516 -27.580 40.005 1.00 18.92 135 GLY D C 1
ATOM 5503 O O . GLY D 1 135 ? 18.641 -27.504 39.530 1.00 24.67 135 GLY D O 1
ATOM 5504 N N . GLY D 1 136 ? 16.986 -26.605 40.735 1.00 21.35 136 GLY D N 1
ATOM 5505 C CA . GLY D 1 136 ? 17.731 -25.385 41.014 1.00 18.30 136 GLY D CA 1
ATOM 5506 C C . GLY D 1 136 ? 18.200 -25.270 42.462 1.00 19.29 136 GLY D C 1
ATOM 5507 O O . GLY D 1 136 ? 18.626 -26.263 43.067 1.00 13.71 136 GLY D O 1
ATOM 5508 N N . SER D 1 137 ? 18.141 -24.052 43.011 1.00 18.35 137 SER D N 1
ATOM 5509 C CA . SER D 1 137 ? 18.548 -23.793 44.400 1.00 15.19 137 SER D CA 1
ATOM 5510 C C . SER D 1 137 ? 17.380 -24.062 45.355 1.00 19.30 137 SER D C 1
ATOM 5511 O O . SER D 1 137 ? 16.233 -24.161 44.929 1.00 17.17 137 SER D O 1
ATOM 5514 N N . VAL D 1 138 ? 17.681 -24.156 46.648 1.00 16.39 138 VAL D N 1
ATOM 5515 C CA . VAL D 1 138 ? 16.664 -24.402 47.663 1.00 18.13 138 VAL D CA 1
ATOM 5516 C C . VAL D 1 138 ? 16.815 -23.440 48.836 1.00 18.51 138 VAL D C 1
ATOM 5517 O O . VAL D 1 138 ? 17.915 -23.202 49.326 1.00 23.84 138 VAL D O 1
ATOM 5521 N N . VAL D 1 139 ? 15.707 -22.870 49.271 1.00 18.35 139 VAL D N 1
ATOM 5522 C CA . VAL D 1 139 ? 15.727 -21.973 50.420 1.00 21.52 139 VAL D CA 1
ATOM 5523 C C . VAL D 1 139 ? 14.672 -22.476 51.388 1.00 23.74 139 VAL D C 1
ATOM 5524 O O . VAL D 1 139 ? 13.510 -22.680 51.013 1.00 21.32 139 VAL D O 1
ATOM 5528 N N . VAL D 1 140 ? 15.084 -22.707 52.626 1.00 24.20 140 VAL D N 1
ATOM 5529 C CA . VAL D 1 140 ? 14.150 -23.168 53.647 1.00 26.86 140 VAL D CA 1
ATOM 5530 C C . VAL D 1 140 ? 14.044 -22.034 54.646 1.00 23.89 140 VAL D C 1
ATOM 5531 O O . VAL D 1 140 ? 15.013 -21.715 55.336 1.00 23.08 140 VAL D O 1
ATOM 5535 N N . PHE D 1 141 ? 12.887 -21.393 54.696 1.00 22.42 141 PHE D N 1
ATOM 5536 C CA . PHE D 1 141 ? 12.727 -20.280 55.629 1.00 31.65 141 PHE D CA 1
ATOM 5537 C C . PHE D 1 141 ? 12.230 -20.874 56.932 1.00 26.94 141 PHE D C 1
ATOM 5538 O O . PHE D 1 141 ? 11.089 -20.694 57.316 1.00 32.22 141 PHE D O 1
ATOM 5546 N N . GLY D 1 142 ? 13.117 -21.617 57.579 1.00 31.58 142 GLY D N 1
ATOM 5547 C CA . GLY D 1 142 ? 12.797 -22.292 58.817 1.00 29.64 142 GLY D CA 1
ATOM 5548 C C . GLY D 1 142 ? 13.877 -23.324 59.071 1.00 32.01 142 GLY D C 1
ATOM 5549 O O . GLY D 1 142 ? 15.018 -23.151 58.631 1.00 33.63 142 GLY D O 1
ATOM 5550 N N . LYS D 1 143 ? 13.524 -24.403 59.763 1.00 31.47 143 LYS D N 1
ATOM 5551 C CA . LYS D 1 143 ? 14.485 -25.449 60.076 1.00 34.93 143 LYS D CA 1
ATOM 5552 C C . LYS D 1 143 ? 14.548 -26.534 58.993 1.00 31.79 143 LYS D C 1
ATOM 5553 O O . LYS D 1 143 ? 13.520 -27.086 58.590 1.00 33.27 143 LYS D O 1
ATOM 5559 N N . ALA D 1 144 ? 15.760 -26.824 58.523 1.00 30.72 144 ALA D N 1
ATOM 5560 C CA . ALA D 1 144 ? 15.977 -27.856 57.498 1.00 34.06 144 ALA D CA 1
ATOM 5561 C C . ALA D 1 144 ? 16.693 -29.083 58.101 1.00 31.91 144 ALA D C 1
ATOM 5562 O O . ALA D 1 144 ? 17.868 -29.010 58.474 1.00 28.73 144 ALA D O 1
ATOM 5564 N N . GLN D 1 145 ? 15.984 -30.202 58.197 1.00 34.06 145 GLN D N 1
ATOM 5565 C CA . GLN D 1 145 ? 16.585 -31.408 58.756 1.00 43.81 145 GLN D CA 1
ATOM 5566 C C . GLN D 1 145 ? 16.986 -32.478 57.734 1.00 46.86 145 GLN D C 1
ATOM 5567 O O . GLN D 1 145 ? 18.167 -32.619 57.438 1.00 54.16 145 GLN D O 1
ATOM 5573 N N . GLY D 1 146 ? 16.016 -33.221 57.203 1.00 42.11 146 GLY D N 1
ATOM 5574 C CA . GLY D 1 146 ? 16.295 -34.288 56.239 1.00 35.60 146 GLY D CA 1
ATOM 5575 C C . GLY D 1 146 ? 17.365 -34.092 55.171 1.00 29.69 146 GLY D C 1
ATOM 5576 O O . GLY D 1 146 ? 18.405 -33.486 55.408 1.00 33.82 146 GLY D O 1
ATOM 5577 N N . ASN D 1 147 ? 17.123 -34.634 53.983 1.00 25.90 147 ASN D N 1
ATOM 5578 C CA . ASN D 1 147 ? 18.081 -34.501 52.887 1.00 24.32 147 ASN D CA 1
ATOM 5579 C C . ASN D 1 147 ? 17.652 -33.429 51.891 1.00 25.28 147 ASN D C 1
ATOM 5580 O O . ASN D 1 147 ? 16.463 -33.302 51.572 1.00 21.18 147 ASN D O 1
ATOM 5585 N N . ILE D 1 148 ? 18.618 -32.655 51.407 1.00 23.54 148 ILE D N 1
ATOM 5586 C CA . ILE D 1 148 ? 18.327 -31.645 50.398 1.00 22.92 148 ILE D CA 1
ATOM 5587 C C . ILE D 1 148 ? 19.308 -31.810 49.248 1.00 21.46 148 ILE D C 1
ATOM 5588 O O . ILE D 1 148 ? 20.512 -31.622 49.416 1.00 27.06 148 ILE D O 1
ATOM 5593 N N . ARG D 1 149 ? 18.787 -32.174 48.085 1.00 15.74 149 ARG D N 1
ATOM 5594 C CA . ARG D 1 149 ? 19.611 -32.359 46.901 1.00 20.26 149 ARG D CA 1
ATOM 5595 C C . ARG D 1 149 ? 19.203 -31.291 45.899 1.00 21.14 149 ARG D C 1
ATOM 5596 O O . ARG D 1 149 ? 18.072 -31.269 45.432 1.00 23.28 149 ARG D O 1
ATOM 5604 N N . ALA D 1 150 ? 20.131 -30.400 45.580 1.00 18.89 150 ALA D N 1
ATOM 5605 C CA . ALA D 1 150 ? 19.840 -29.303 44.683 1.00 18.99 150 ALA D CA 1
ATOM 5606 C C . ALA D 1 150 ? 20.740 -29.270 43.476 1.00 19.76 150 ALA D C 1
ATOM 5607 O O . ALA D 1 150 ? 21.717 -30.008 43.395 1.00 26.86 150 ALA D O 1
ATOM 5609 N N . GLY D 1 151 ? 20.395 -28.397 42.539 1.00 19.40 151 GLY D N 1
ATOM 5610 C CA . GLY D 1 151 ? 21.164 -28.250 41.323 1.00 18.27 151 GLY D CA 1
ATOM 5611 C C . GLY D 1 151 ? 21.164 -29.508 40.491 1.00 20.03 151 GLY D C 1
ATOM 5612 O O . GLY D 1 151 ? 22.086 -29.747 39.725 1.00 22.76 151 GLY D O 1
ATOM 5613 N N . LEU D 1 152 ? 20.129 -30.321 40.632 1.00 22.74 152 LEU D N 1
ATOM 5614 C CA . LEU D 1 152 ? 20.073 -31.564 39.881 1.00 21.72 152 LEU D CA 1
ATOM 5615 C C . LEU D 1 152 ? 19.909 -31.303 38.380 1.00 22.13 152 LEU D C 1
ATOM 5616 O O . LEU D 1 152 ? 20.123 -32.197 37.568 1.00 25.80 152 LEU D O 1
ATOM 5621 N N . ASN D 1 153 ? 19.541 -30.083 38.009 1.00 22.76 153 ASN D N 1
ATOM 5622 C CA . ASN D 1 153 ? 19.420 -29.736 36.593 1.00 27.27 153 ASN D CA 1
ATOM 5623 C C . ASN D 1 153 ? 20.363 -28.590 36.246 1.00 29.22 153 ASN D C 1
ATOM 5624 O O . ASN D 1 153 ? 21.033 -28.604 35.215 1.00 29.90 153 ASN D O 1
ATOM 5629 N N . GLU D 1 154 ? 20.415 -27.613 37.141 1.00 29.02 154 GLU D N 1
ATOM 5630 C CA . GLU D 1 154 ? 21.216 -26.407 36.971 1.00 32.37 154 GLU D CA 1
ATOM 5631 C C . GLU D 1 154 ? 22.728 -26.597 37.036 1.00 32.15 154 GLU D C 1
ATOM 5632 O O . GLU D 1 154 ? 23.477 -25.955 36.304 1.00 35.35 154 GLU D O 1
ATOM 5638 N N . GLY D 1 155 ? 23.176 -27.465 37.927 1.00 33.40 155 GLY D N 1
ATOM 5639 C CA . GLY D 1 155 ? 24.598 -27.694 38.059 1.00 30.65 155 GLY D CA 1
ATOM 5640 C C . GLY D 1 155 ? 25.151 -27.135 39.353 1.00 30.98 155 GLY D C 1
ATOM 5641 O O . GLY D 1 155 ? 24.403 -26.783 40.269 1.00 24.71 155 GLY D O 1
ATOM 5642 N N . GLY D 1 156 ? 26.476 -27.032 39.401 1.00 32.13 156 GLY D N 1
ATOM 5643 C CA . GLY D 1 156 ? 27.176 -26.553 40.578 1.00 31.96 156 GLY D CA 1
ATOM 5644 C C . GLY D 1 156 ? 26.965 -25.133 41.064 1.00 28.68 156 GLY D C 1
ATOM 5645 O O . GLY D 1 156 ? 27.497 -24.783 42.114 1.00 27.73 156 GLY D O 1
ATOM 5646 N N . GLN D 1 157 ? 26.219 -24.313 40.326 1.00 28.91 157 GLN D N 1
ATOM 5647 C CA . GLN D 1 157 ? 25.983 -22.937 40.760 1.00 30.13 157 GLN D CA 1
ATOM 5648 C C . GLN D 1 157 ? 24.757 -22.813 41.657 1.00 28.21 157 GLN D C 1
ATOM 5649 O O . GLN D 1 157 ? 24.520 -21.769 42.269 1.00 30.39 157 GLN D O 1
ATOM 5655 N N . ALA D 1 158 ? 23.985 -23.887 41.747 1.00 24.49 158 ALA D N 1
ATOM 5656 C CA . ALA D 1 158 ? 22.809 -23.892 42.594 1.00 22.76 158 ALA D CA 1
ATOM 5657 C C . ALA D 1 158 ? 23.304 -23.785 44.025 1.00 25.18 158 ALA D C 1
ATOM 5658 O O . ALA D 1 158 ? 24.432 -24.166 44.328 1.00 22.60 158 ALA D O 1
ATOM 5660 N N . VAL D 1 159 ? 22.437 -23.281 44.897 1.00 23.55 159 VAL D N 1
ATOM 5661 C CA . VAL D 1 159 ? 22.749 -23.074 46.299 1.00 19.26 159 VAL D CA 1
ATOM 5662 C C . VAL D 1 159 ? 21.667 -23.681 47.187 1.00 21.49 159 VAL D C 1
ATOM 5663 O O . VAL D 1 159 ? 20.546 -23.925 46.734 1.00 22.65 159 VAL D O 1
ATOM 5667 N N . VAL D 1 160 ? 22.009 -23.925 48.451 1.00 20.36 160 VAL D N 1
ATOM 5668 C CA . VAL D 1 160 ? 21.068 -24.462 49.426 1.00 19.20 160 VAL D CA 1
ATOM 5669 C C . VAL D 1 160 ? 21.223 -23.612 50.686 1.00 25.55 160 VAL D C 1
ATOM 5670 O O . VAL D 1 160 ? 22.332 -23.416 51.179 1.00 25.96 160 VAL D O 1
ATOM 5674 N N . ALA D 1 161 ? 20.108 -23.100 51.198 1.00 23.50 161 ALA D N 1
ATOM 5675 C CA . ALA D 1 161 ? 20.137 -22.247 52.372 1.00 23.54 161 ALA D CA 1
ATOM 5676 C C . ALA D 1 161 ? 18.942 -22.470 53.300 1.00 24.97 161 ALA D C 1
ATOM 5677 O O . ALA D 1 161 ? 17.865 -22.901 52.865 1.00 22.86 161 ALA D O 1
ATOM 5679 N N . ALA D 1 162 ? 19.141 -22.172 54.580 1.00 25.43 162 ALA D N 1
ATOM 5680 C CA . ALA D 1 162 ? 18.091 -22.328 55.585 1.00 24.71 162 ALA D CA 1
ATOM 5681 C C . ALA D 1 162 ? 18.341 -21.407 56.777 1.00 25.05 162 ALA D C 1
ATOM 5682 O O . ALA D 1 162 ? 19.464 -20.944 56.993 1.00 26.53 162 ALA D O 1
ATOM 5684 N N . LEU D 1 163 ? 17.293 -21.123 57.542 1.00 24.81 163 LEU D N 1
ATOM 5685 C CA . LEU D 1 163 ? 17.457 -20.288 58.725 1.00 31.52 163 LEU D CA 1
ATOM 5686 C C . LEU D 1 163 ? 18.242 -21.147 59.727 1.00 35.11 163 LEU D C 1
ATOM 5687 O O . LEU D 1 163 ? 19.097 -20.645 60.453 1.00 38.50 163 LEU D O 1
ATOM 5692 N N . ASP D 1 164 ? 17.964 -22.452 59.721 1.00 36.08 164 ASP D N 1
ATOM 5693 C CA . ASP D 1 164 ? 18.658 -23.421 60.576 1.00 35.06 164 ASP D CA 1
ATOM 5694 C C . ASP D 1 164 ? 18.975 -24.634 59.685 1.00 30.47 164 ASP D C 1
ATOM 5695 O O . ASP D 1 164 ? 18.120 -25.494 59.448 1.00 36.01 164 ASP D O 1
ATOM 5700 N N . LEU D 1 165 ? 20.206 -24.692 59.188 1.00 25.08 165 LEU D N 1
ATOM 5701 C CA . LEU D 1 165 ? 20.644 -25.762 58.295 1.00 26.10 165 LEU D CA 1
ATOM 5702 C C . LEU D 1 165 ? 21.191 -26.998 59.031 1.00 30.14 165 LEU D C 1
ATOM 5703 O O . LEU D 1 165 ? 22.414 -27.191 59.129 1.00 28.26 165 LEU D O 1
ATOM 5708 N N . GLN D 1 166 ? 20.266 -27.812 59.545 1.00 28.34 166 GLN D N 1
ATOM 5709 C CA . GLN D 1 166 ? 20.581 -29.036 60.273 1.00 32.38 166 GLN D CA 1
ATOM 5710 C C . GLN D 1 166 ? 20.190 -30.213 59.394 1.00 35.38 166 GLN D C 1
ATOM 5711 O O . GLN D 1 166 ? 19.323 -31.026 59.741 1.00 37.67 166 GLN D O 1
ATOM 5717 N N . THR D 1 167 ? 20.839 -30.290 58.241 1.00 37.45 167 THR D N 1
ATOM 5718 C CA . THR D 1 167 ? 20.556 -31.338 57.281 1.00 38.39 167 THR D CA 1
ATOM 5719 C C . THR D 1 167 ? 21.435 -32.585 57.418 1.00 40.12 167 THR D C 1
ATOM 5720 O O . THR D 1 167 ? 22.653 -32.493 57.567 1.00 38.71 167 THR D O 1
ATOM 5724 N N . SER D 1 168 ? 20.799 -33.750 57.367 1.00 39.91 168 SER D N 1
ATOM 5725 C CA . SER D 1 168 ? 21.515 -35.016 57.439 1.00 37.50 168 SER D CA 1
ATOM 5726 C C . SER D 1 168 ? 22.446 -35.073 56.233 1.00 35.94 168 SER D C 1
ATOM 5727 O O . SER D 1 168 ? 23.555 -35.599 56.311 1.00 35.61 168 SER D O 1
ATOM 5730 N N . LEU D 1 169 ? 21.989 -34.509 55.118 1.00 34.18 169 LEU D N 1
ATOM 5731 C CA . LEU D 1 169 ? 22.779 -34.495 53.894 1.00 30.13 169 LEU D CA 1
ATOM 5732 C C . LEU D 1 169 ? 22.408 -33.346 52.958 1.00 29.58 169 LEU D C 1
ATOM 5733 O O . LEU D 1 169 ? 21.259 -32.912 52.911 1.00 28.17 169 LEU D O 1
ATOM 5738 N N . ILE D 1 170 ? 23.390 -32.853 52.218 1.00 28.91 170 ILE D N 1
ATOM 5739 C CA . ILE D 1 170 ? 23.149 -31.799 51.245 1.00 27.08 170 ILE D CA 1
ATOM 5740 C C . ILE D 1 170 ? 23.868 -32.138 49.958 1.00 28.31 170 ILE D C 1
ATOM 5741 O O . ILE D 1 170 ? 25.073 -32.348 49.953 1.00 33.28 170 ILE D O 1
ATOM 5746 N N . GLN D 1 171 ? 23.127 -32.202 48.861 1.00 24.90 171 GLN D N 1
ATOM 5747 C CA . GLN D 1 171 ? 23.748 -32.474 47.578 1.00 24.05 171 GLN D CA 1
ATOM 5748 C C . GLN D 1 171 ? 23.510 -31.300 46.649 1.00 22.51 171 GLN D C 1
ATOM 5749 O O . GLN D 1 171 ? 22.429 -30.729 46.616 1.00 24.71 171 GLN D O 1
ATOM 5755 N N . ILE D 1 172 ? 24.541 -30.934 45.911 1.00 25.69 172 ILE D N 1
ATOM 5756 C CA . ILE D 1 172 ? 24.448 -29.861 44.946 1.00 28.90 172 ILE D CA 1
ATOM 5757 C C . ILE D 1 172 ? 25.157 -30.397 43.737 1.00 31.21 172 ILE D C 1
ATOM 5758 O O . ILE D 1 172 ? 26.375 -30.574 43.754 1.00 35.94 172 ILE D O 1
ATOM 5763 N N . ALA D 1 173 ? 24.392 -30.668 42.689 1.00 31.28 173 ALA D N 1
ATOM 5764 C CA . ALA D 1 173 ? 24.964 -31.212 41.470 1.00 31.92 173 ALA D CA 1
ATOM 5765 C C . ALA D 1 173 ? 25.627 -32.544 41.827 1.00 32.79 173 ALA D C 1
ATOM 5766 O O . ALA D 1 173 ? 25.004 -33.410 42.443 1.00 33.69 173 ALA D O 1
ATOM 5768 N N . GLY D 1 174 ? 26.897 -32.691 41.469 1.00 36.07 174 GLY D N 1
ATOM 5769 C CA . GLY D 1 174 ? 27.608 -33.920 41.757 1.00 37.50 174 GLY D CA 1
ATOM 5770 C C . GLY D 1 174 ? 28.353 -33.922 43.075 1.00 41.49 174 GLY D C 1
ATOM 5771 O O . GLY D 1 174 ? 29.067 -34.878 43.382 1.00 44.18 174 GLY D O 1
ATOM 5772 N N . PHE D 1 175 ? 28.198 -32.865 43.863 1.00 39.57 175 PHE D N 1
ATOM 5773 C CA . PHE D 1 175 ? 28.882 -32.805 45.146 1.00 34.86 175 PHE D CA 1
ATOM 5774 C C . PHE D 1 175 ? 27.921 -33.159 46.260 1.00 34.75 175 PHE D C 1
ATOM 5775 O O . PHE D 1 175 ? 26.706 -33.087 46.086 1.00 34.19 175 PHE D O 1
ATOM 5783 N N . ILE D 1 176 ? 28.475 -33.559 47.400 1.00 35.28 176 ILE D N 1
ATOM 5784 C CA . ILE D 1 176 ? 27.685 -33.933 48.564 1.00 33.59 176 ILE D CA 1
ATOM 5785 C C . ILE D 1 176 ? 28.472 -33.589 49.815 1.00 34.35 176 ILE D C 1
ATOM 5786 O O . ILE D 1 176 ? 29.689 -33.417 49.764 1.00 35.90 176 ILE D O 1
ATOM 5791 N N . THR D 1 177 ? 27.760 -33.467 50.931 1.00 30.84 177 THR D N 1
ATOM 5792 C CA . THR D 1 177 ? 28.359 -33.180 52.217 1.00 33.36 177 THR D CA 1
ATOM 5793 C C . THR D 1 177 ? 27.361 -33.548 53.293 1.00 34.81 177 THR D C 1
ATOM 5794 O O . THR D 1 177 ? 26.156 -33.587 53.043 1.00 33.45 177 THR D O 1
ATOM 5798 N N . HIS D 1 178 ? 27.863 -33.830 54.489 1.00 33.87 178 HIS D N 1
ATOM 5799 C CA . HIS D 1 178 ? 26.996 -34.167 55.602 1.00 31.32 178 HIS D CA 1
ATOM 5800 C C . HIS D 1 178 ? 27.174 -33.080 56.641 1.00 30.32 178 HIS D C 1
ATOM 5801 O O . HIS D 1 178 ? 26.527 -33.092 57.688 1.00 32.19 178 HIS D O 1
ATOM 5808 N N . SER D 1 179 ? 28.064 -32.139 56.340 1.00 32.13 179 SER D N 1
ATOM 5809 C CA . SER D 1 179 ? 28.322 -31.018 57.236 1.00 40.35 179 SER D CA 1
ATOM 5810 C C . SER D 1 179 ? 27.020 -30.271 57.495 1.00 45.08 179 SER D C 1
ATOM 5811 O O . SER D 1 179 ? 26.124 -30.244 56.648 1.00 44.82 179 SER D O 1
ATOM 5814 N N . LYS D 1 180 ? 26.913 -29.667 58.670 1.00 45.61 180 LYS D N 1
ATOM 5815 C CA . LYS D 1 180 ? 25.722 -28.914 59.022 1.00 43.97 180 LYS D CA 1
ATOM 5816 C C . LYS D 1 180 ? 26.100 -27.458 59.232 1.00 44.45 180 LYS D C 1
ATOM 5817 O O . LYS D 1 180 ? 27.269 -27.082 59.099 1.00 42.38 180 LYS D O 1
ATOM 5823 N N . GLY D 1 181 ? 25.103 -26.636 59.535 1.00 44.58 181 GLY D N 1
ATOM 5824 C CA . GLY D 1 181 ? 25.363 -25.232 59.775 1.00 48.05 181 GLY D CA 1
ATOM 5825 C C . GLY D 1 181 ? 25.192 -24.931 61.251 1.00 51.14 181 GLY D C 1
ATOM 5826 O O . GLY D 1 181 ? 24.490 -25.661 61.958 1.00 46.78 181 GLY D O 1
ATOM 5827 N N . GLU D 1 182 ? 25.831 -23.865 61.723 1.00 54.54 182 GLU D N 1
ATOM 5828 C CA . GLU D 1 182 ? 25.728 -23.486 63.123 1.00 55.95 182 GLU D CA 1
ATOM 5829 C C . GLU D 1 182 ? 24.256 -23.368 63.498 1.00 57.96 182 GLU D C 1
ATOM 5830 O O . GLU D 1 182 ? 23.430 -22.902 62.709 1.00 58.60 182 GLU D O 1
ATOM 5836 N N . GLU D 1 183 ? 23.937 -23.806 64.708 1.00 56.32 183 GLU D N 1
ATOM 5837 C CA . GLU D 1 183 ? 22.575 -23.790 65.209 1.00 58.25 183 GLU D CA 1
ATOM 5838 C C . GLU D 1 183 ? 21.886 -22.426 65.117 1.00 59.35 183 GLU D C 1
ATOM 5839 O O . GLU D 1 183 ? 22.422 -21.405 65.547 1.00 61.32 183 GLU D O 1
ATOM 5845 N N . ASN D 1 184 ? 20.686 -22.435 64.543 1.00 58.36 184 ASN D N 1
ATOM 5846 C CA . ASN D 1 184 ? 19.864 -21.244 64.364 1.00 55.35 184 ASN D CA 1
ATOM 5847 C C . ASN D 1 184 ? 20.479 -20.106 63.553 1.00 55.05 184 ASN D C 1
ATOM 5848 O O . ASN D 1 184 ? 19.881 -19.034 63.432 1.00 57.32 184 ASN D O 1
ATOM 5853 N N . VAL D 1 185 ? 21.662 -20.331 62.994 1.00 50.03 185 VAL D N 1
ATOM 5854 C CA . VAL D 1 185 ? 22.314 -19.310 62.188 1.00 46.23 185 VAL D CA 1
ATOM 5855 C C . VAL D 1 185 ? 21.966 -19.497 60.703 1.00 44.76 185 VAL D C 1
ATOM 5856 O O . VAL D 1 185 ? 22.260 -20.537 60.115 1.00 43.54 185 VAL D O 1
ATOM 5860 N N . PRO D 1 186 ? 21.305 -18.504 60.088 1.00 43.80 186 PRO D N 1
ATOM 5861 C CA . PRO D 1 186 ? 20.962 -18.640 58.668 1.00 36.56 186 PRO D CA 1
ATOM 5862 C C . PRO D 1 186 ? 22.231 -18.919 57.867 1.00 32.90 186 PRO D C 1
ATOM 5863 O O . PRO D 1 186 ? 23.191 -18.145 57.907 1.00 30.02 186 PRO D O 1
ATOM 5867 N N . SER D 1 187 ? 22.240 -20.031 57.142 1.00 28.89 187 SER D N 1
ATOM 5868 C CA . SER D 1 187 ? 23.433 -20.398 56.401 1.00 32.02 187 SER D CA 1
ATOM 5869 C C . SER D 1 187 ? 23.203 -20.761 54.942 1.00 30.70 187 SER D C 1
ATOM 5870 O O . SER D 1 187 ? 22.084 -21.062 54.521 1.00 27.72 187 SER D O 1
ATOM 5873 N N . ILE D 1 188 ? 24.295 -20.751 54.191 1.00 28.22 188 ILE D N 1
ATOM 5874 C CA . ILE D 1 188 ? 24.274 -21.050 52.778 1.00 28.78 188 ILE D CA 1
ATOM 5875 C C . ILE D 1 188 ? 25.290 -22.112 52.371 1.00 32.30 188 ILE D C 1
ATOM 5876 O O . ILE D 1 188 ? 26.497 -21.948 52.586 1.00 35.59 188 ILE D O 1
ATOM 5881 N N . ALA D 1 189 ? 24.797 -23.187 51.762 1.00 27.74 189 ALA D N 1
ATOM 5882 C CA . ALA D 1 189 ? 25.657 -24.255 51.279 1.00 30.23 189 ALA D CA 1
ATOM 5883 C C . ALA D 1 189 ? 25.872 -23.989 49.790 1.00 31.66 189 ALA D C 1
ATOM 5884 O O . ALA D 1 189 ? 24.909 -23.795 49.044 1.00 35.68 189 ALA D O 1
ATOM 5886 N N . HIS D 1 190 ? 27.126 -23.960 49.355 1.00 24.24 190 HIS D N 1
ATOM 5887 C CA . HIS D 1 190 ? 27.408 -23.709 47.954 1.00 27.98 190 HIS D CA 1
ATOM 5888 C C . HIS D 1 190 ? 28.724 -24.337 47.503 1.00 31.29 190 HIS D C 1
ATOM 5889 O O . HIS D 1 190 ? 29.583 -24.660 48.315 1.00 33.38 190 HIS D O 1
ATOM 5896 N N . VAL D 1 191 ? 28.875 -24.510 46.201 1.00 32.79 191 VAL D N 1
ATOM 5897 C CA . VAL D 1 191 ? 30.077 -25.120 45.664 1.00 41.82 191 VAL D CA 1
ATOM 5898 C C . VAL D 1 191 ? 31.206 -24.122 45.447 1.00 47.04 191 VAL D C 1
ATOM 5899 O O . VAL D 1 191 ? 31.245 -23.393 44.450 1.00 46.36 191 VAL D O 1
ATOM 5903 N N . LYS D 1 192 ? 32.125 -24.104 46.405 1.00 50.06 192 LYS D N 1
ATOM 5904 C CA . LYS D 1 192 ? 33.281 -23.223 46.363 1.00 53.90 192 LYS D CA 1
ATOM 5905 C C . LYS D 1 192 ? 34.516 -24.106 46.238 1.00 55.41 192 LYS D C 1
ATOM 5906 O O . LYS D 1 192 ? 34.596 -25.167 46.857 1.00 49.60 192 LYS D O 1
ATOM 5912 N N . GLY D 1 193 ? 35.480 -23.668 45.440 1.00 60.38 193 GLY D N 1
ATOM 5913 C CA . GLY D 1 193 ? 36.674 -24.467 45.261 1.00 64.38 193 GLY D CA 1
ATOM 5914 C C . GLY D 1 193 ? 36.317 -25.712 44.476 1.00 67.09 193 GLY D C 1
ATOM 5915 O O . GLY D 1 193 ? 36.437 -25.736 43.252 1.00 69.06 193 GLY D O 1
ATOM 5916 N N . ASN D 1 194 ? 35.864 -26.747 45.176 1.00 67.17 194 ASN D N 1
ATOM 5917 C CA . ASN D 1 194 ? 35.480 -27.995 44.529 1.00 64.26 194 ASN D CA 1
ATOM 5918 C C . ASN D 1 194 ? 34.771 -28.891 45.537 1.00 63.55 194 ASN D C 1
ATOM 5919 O O . ASN D 1 194 ? 34.664 -30.104 45.352 1.00 65.46 194 ASN D O 1
ATOM 5924 N N . ARG D 1 195 ? 34.286 -28.273 46.607 1.00 61.22 195 ARG D N 1
ATOM 5925 C CA . ARG D 1 195 ? 33.579 -28.978 47.664 1.00 56.85 195 ARG D CA 1
ATOM 5926 C C . ARG D 1 195 ? 32.382 -28.113 48.062 1.00 52.13 195 ARG D C 1
ATOM 5927 O O . ARG D 1 195 ? 32.237 -26.999 47.570 1.00 47.44 195 ARG D O 1
ATOM 5935 N N . ILE D 1 196 ? 31.525 -28.624 48.941 1.00 52.93 196 ILE D N 1
ATOM 5936 C CA . ILE D 1 196 ? 30.371 -27.860 49.394 1.00 49.49 196 ILE D CA 1
ATOM 5937 C C . ILE D 1 196 ? 30.693 -27.181 50.708 1.00 51.73 196 ILE D C 1
ATOM 5938 O O . ILE D 1 196 ? 30.839 -27.832 51.745 1.00 51.12 196 ILE D O 1
ATOM 5943 N N . VAL D 1 197 ? 30.797 -25.862 50.654 1.00 52.14 197 VAL D N 1
ATOM 5944 C CA . VAL D 1 197 ? 31.092 -25.069 51.829 1.00 51.07 197 VAL D CA 1
ATOM 5945 C C . VAL D 1 197 ? 29.788 -24.582 52.449 1.00 49.68 197 VAL D C 1
ATOM 5946 O O . VAL D 1 197 ? 28.815 -24.324 51.742 1.00 51.99 197 VAL D O 1
ATOM 5950 N N . ILE D 1 198 ? 29.769 -24.473 53.772 1.00 44.42 198 ILE D N 1
ATOM 5951 C CA . ILE D 1 198 ? 28.597 -23.986 54.482 1.00 41.71 198 ILE D CA 1
ATOM 5952 C C . ILE D 1 198 ? 29.033 -22.832 55.366 1.00 45.85 198 ILE D C 1
ATOM 5953 O O . ILE D 1 198 ? 29.809 -23.018 56.299 1.00 51.13 198 ILE D O 1
ATOM 5958 N N . GLU D 1 199 ? 28.546 -21.637 55.060 1.00 45.11 199 GLU D N 1
ATOM 5959 C CA . GLU D 1 199 ? 28.888 -20.463 55.842 1.00 43.77 199 GLU D CA 1
ATOM 5960 C C . GLU D 1 199 ? 27.672 -19.598 56.112 1.00 42.53 199 GLU D C 1
ATOM 5961 O O . GLU D 1 199 ? 26.749 -19.545 55.300 1.00 42.09 199 GLU D O 1
ATOM 5967 N N . PRO D 1 200 ? 27.657 -18.899 57.263 1.00 44.99 200 PRO D N 1
ATOM 5968 C CA . PRO D 1 200 ? 26.525 -18.037 57.620 1.00 43.54 200 PRO D CA 1
ATOM 5969 C C . PRO D 1 200 ? 26.261 -17.002 56.538 1.00 37.42 200 PRO D C 1
ATOM 5970 O O . PRO D 1 200 ? 27.160 -16.641 55.790 1.00 35.45 200 PRO D O 1
ATOM 5974 N N . PHE D 1 201 ? 25.025 -16.535 56.458 1.00 39.70 201 PHE D N 1
ATOM 5975 C CA . PHE D 1 201 ? 24.654 -15.548 55.451 1.00 45.60 201 PHE D CA 1
ATOM 5976 C C . PHE D 1 201 ? 25.548 -14.315 55.524 1.00 48.48 201 PHE D C 1
ATOM 5977 O O . PHE D 1 201 ? 25.893 -13.717 54.504 1.00 47.88 201 PHE D O 1
ATOM 5985 N N . ASP D 1 202 ? 25.920 -13.960 56.748 1.00 52.81 202 ASP D N 1
ATOM 5986 C CA . ASP D 1 202 ? 26.759 -12.802 57.034 1.00 56.53 202 ASP D CA 1
ATOM 5987 C C . ASP D 1 202 ? 28.028 -12.721 56.212 1.00 56.83 202 ASP D C 1
ATOM 5988 O O . ASP D 1 202 ? 28.365 -11.661 55.683 1.00 57.77 202 ASP D O 1
ATOM 5993 N N . LYS D 1 203 ? 28.739 -13.840 56.117 1.00 58.61 203 LYS D N 1
ATOM 5994 C CA . LYS D 1 203 ? 30.008 -13.862 55.405 1.00 61.12 203 LYS D CA 1
ATOM 5995 C C . LYS D 1 203 ? 30.082 -14.841 54.250 1.00 60.03 203 LYS D C 1
ATOM 5996 O O . LYS D 1 203 ? 31.067 -15.569 54.118 1.00 63.04 203 LYS D O 1
ATOM 6002 N N . VAL D 1 204 ? 29.059 -14.865 53.408 1.00 56.95 204 VAL D N 1
ATOM 6003 C CA . VAL D 1 204 ? 29.081 -15.775 52.276 1.00 53.85 204 VAL D CA 1
ATOM 6004 C C . VAL D 1 204 ? 30.081 -15.255 51.257 1.00 49.88 204 VAL D C 1
ATOM 6005 O O . VAL D 1 204 ? 30.306 -14.057 51.158 1.00 52.22 204 VAL D O 1
ATOM 6009 N N . SER D 1 205 ? 30.679 -16.167 50.503 1.00 50.87 205 SER D N 1
ATOM 6010 C CA . SER D 1 205 ? 31.671 -15.817 49.494 1.00 48.42 205 SER D CA 1
ATOM 6011 C C . SER D 1 205 ? 31.619 -16.791 48.316 1.00 47.09 205 SER D C 1
ATOM 6012 O O . SER D 1 205 ? 32.311 -17.806 48.311 1.00 48.62 205 SER D O 1
ATOM 6015 N N . PHE D 1 206 ? 30.800 -16.474 47.320 1.00 44.95 206 PHE D N 1
ATOM 6016 C CA . PHE D 1 206 ? 30.645 -17.321 46.136 1.00 43.41 206 PHE D CA 1
ATOM 6017 C C . PHE D 1 206 ? 31.850 -17.238 45.210 1.00 44.17 206 PHE D C 1
ATOM 6018 O O . PHE D 1 206 ? 32.075 -18.188 44.425 1.00 43.76 206 PHE D O 1
#

Nearest PDB structures (foldseek):
  1hf2-assembly1_B  TM=1.005E+00  e=1.516E-41  Thermotoga maritima
  1hf2-assembly1_A  TM=9.262E-01  e=1.454E-34  Thermotoga maritima
  1hf2-assembly2_D  TM=8.872E-01  e=1.946E-31  Thermotoga maritima
  1hf2-assembly2_C  TM=5.287E-01  e=4.049E-32  Thermotoga maritima
  4v02-assembly1_D  TM=8.981E-01  e=5.939E-08  Aquifex aeolicus

Foldseek 3Di:
DWEWDQDPVGIEIEAEDDDDVVVVLVVVVVRLVVCPPVDDLQAEYAYEYAVCVVCVLVVLVSQVSCNVVRYHHQKYAYHVGDAIAGEPPDDQEAEEEFDARYEYHHAEEHEYAYEHDANYEYRYCAEYEYAAAYAHEYAHVSNVFQAGKYKYQAFNYCKYHHHPAIDRDTDDGRFTWMWGADPHHTDIDGPVDDDD/DAWAQAPQGIEDEAEDDDDVVVRLVVVVVRVVVVPPPDDQEAEYEYEYHPCVVCVLCVQVSQVSCVVVRYHYQKYFYFAADDVGRNYTDTPDMAGEDRDAQEAEEEFDARYEYGHAEEHEYAYEHDANYEYRYCAAYEYAAAYEHEYAYVSNVAQAGKYKYQWFQYCKYHHHPAIDRDGDDGRFTWMWGAAPHYTDIDGPVDDDHD/DWDWDQDPQGTETEAEDDDDVVVVLVVVCVVCVVVPPVDDLEAEYAYEYAVCVVCVVVVVVSQVSCNVSRYHHAKYFYAQPDCPTDTDDMDGPQDQEDEAEEEFDACEEAAHEHEYEYAYEYDANYYYDYCAAYEYAAAYEHEYEHNCNPAQAGKYKYQFFCYCKYHHNHAIDRDGDPGRFTWMWGCDPNHTDIDGPVDDDD/DWDQDPVGIEDEAEDDDDLVVSLVVVVVVCVVVVDDQAAPEEYAYEYAVVVVCLLNVLVSQVSCVVVRYHHQWYDPPIAGEDCDDLEAEEEQDASYEYHYLEEHEAAYEYDQRYEYHYCAAYEHAAYYEEEYAYVSNPAQAGKYKYQFFRYCKYHHHPAIDRDTEPGSFIWMWGQDPHHTDIDGPVDDDD

Radius of gyration: 31.05 Å; Cα contacts (8 Å, |Δi|>4): 2209; chains: 4; bounding box: 57×80×90 Å

Solvent-accessible surface area: 34190 Å² total; per-residue (Å²): 84,10,23,14,98,131,60,217,78,26,29,8,0,38,0,67,62,10,143,54,18,4,90,0,0,38,22,0,38,51,61,30,107,105,56,47,83,123,30,60,188,57,41,153,2,5,0,20,5,85,71,58,120,117,6,30,54,18,19,1,11,0,1,14,12,0,87,40,44,16,3,35,1,19,20,19,3,27,56,206,41,148,57,145,37,63,4,20,51,57,34,105,34,4,63,93,67,0,162,79,30,29,2,0,6,17,26,19,17,0,3,0,8,11,51,0,52,149,38,0,37,0,2,0,0,2,2,0,0,0,1,2,84,0,36,0,42,0,42,0,2,7,8,64,2,30,141,1,0,0,0,0,8,12,0,30,0,64,26,0,20,0,14,69,61,89,21,123,64,108,8,115,138,112,44,19,1,2,0,4,37,83,85,116,176,12,38,38,24,33,72,97,159,34,52,88,36,38,4,18,27,17,210,56,29,22,0,0,13,0,129,71,27,172,58,23,92,117,8,8,85,35,0,29,53,83,22,81,98,7,15,30,16,23,58,81,55,45,150,3,4,0,0,7,54,75,62,114,125,7,59,92,23,21,0,80,0,0,10,39,0,32,58,21,16,2,33,0,18,26,12,1,25,14,43,37,67,166,47,107,49,12,53,35,95,45,123,48,115,51,74,8,34,73,21,33,78,34,5,68,93,68,0,163,78,55,33,12,0,0,31,35,28,32,0,1,0,9,16,54,0,50,149,39,2,40,0,20,0,0,2,1,0,0,0,3,2,81,0,33,0,42,0,58,0,2,8,57,91,22,28,136,0,1,0,0,0,9,14,0,29,0,61,25,0,28,0,16,77,56,97,18,122,66,114,8,109,137,111,42,17,2,0,0,4,35,70,83,111,176,13,39,37,24,29,62,89,156,34,52,34,196,8,0,38,19,66,135,20,154,40,31,28,0,0,1,0,53,71,14,111,37,25,113,11,0,15,52,0,0,18,3,42,14,59,92,62,36,81,124,27,55,143,60,45,164,4,5,0,0,4,50,68,61,122,118,8,62,150,29,47,38,77,0,9,7,38,0,39,86,62,6,4,61,1,23,27,23,1,15,11,50,43,33,204,115,27,142,39,126,53,67,75,82,37,86,36,78,16,79,33,13,66,120,58,0,142,44,1,55,16,16,15,11,3,16,4,0,0,0,7,16,53,0,47,143,27,0,9,0,1,0,1,0,0,0,0,0,3,2,82,0,27,2,36,0,40,0,2,54,75,96,24,29,133,0,0,0,0,0,6,13,0,31,0,58,25,0,26,0,27,65,61,92,18,132,59,113,11,117,144,108,40,18,2,2,0,4,33,102,65,120,174,12,39,35,24,32,65,94,162,35,54,98,66,24,102,146,63,216,75,28,42,6,0,41,11,146,66,27,157,66,29,97,88,13,10,83,54,4,43,50,73,25,81,110,111,66,32,204,33,90,163,43,76,155,3,4,0,59,7,77,76,65,122,91,7,21,64,17,15,1,90,0,1,30,39,0,80,54,46,29,2,63,8,24,22,21,10,78,111,118,29,68,8,32,22,91,39,30,33,9,65,102,62,0,163,83,30,31,3,1,2,24,54,26,13,0,0,0,10,14,52,0,47,156,42,2,39,0,5,0,0,2,0,0,0,0,3,3,84,0,31,0,42,0,33,0,1,12,66,93,25,30,135,1,0,0,0,0,6,14,0,34,0,58,21,0,12,0,9,64,58,88,17,125,64,112,8,118,137,111,40,17,2,2,0,4,38,78,84,118,175,10,41,36,27,28,60,94,158,38,52,92

Secondary structure (DSSP, 8-state):
-EEEEEETTEEEEEE---S-HHHHHHHHHHHHHHTGGG--TT-EEEEEETTHHHHGGGHHHHHHHHHHTT-EEEEEE------EEEE----SEE-S-B-TTEEEEESS-EEESS-B-TT-EEEESS-EEEEEEE-SEEEE-TTT-TT-EEEEEEE--SEEEETTEEE---PPTT--EEEEEETTEEEEEEGGG---/-EEEEETTEEEEEE-S-S-HHHHHHHHHHHHHTTSS-S-TT-EEEEEETTHHHHGGGHHHHHHHHHTTT-EEEEEEEEEEETTEEEEEEEEEEEE-----SEE-S-B-TT-EEEESS-EEESS-B-TT-EEEESS-EEEEEEE-SEEEE-TTT-TT--EEEEEE--SEEEETTEEE-----TT--EEEEEETTEEEEEEGGG----/-EEEEEETTEEEEEE---S-HHHHHHHHHHHHHHHGGG--TT-EEEEEETTHHHHGGGHHHHHHHHHHTT-EEEEEEEEEE---EEEEEEEESS--EEEE-S-B-TT-EEEESSEEEESS-B-TT-EEEESS-EEEEEEE-SEEEE-TTT-TT--EEEEEE--SEEEETTEEE-----TT--EEEEE-SSSEEEEESTT---/-EEEETTEEEEEE---S-HHHHHHTTTTTTTSS----TTT-EEEEEETTGGGTGGGHHHHHHHHHTTT-EEEEEE--EEEEE---SEE-S-B-TTEEEEESS-EEESS-B-TT-EEEESS-EEEEEEE-SEEEE-TTT-TT-EEEEEEE--SEEEETTEEE-----TT--EEEEEETTEEEEEEGGG---

B-factor: mean 44.21, std 17.2, range [7.83, 110.16]